Protein AF-A0A8H7SVU3-F1 (afdb_monomer_lite)

Structure (mmCIF, N/CA/C/O backbone):
data_AF-A0A8H7SVU3-F1
#
_entry.id   AF-A0A8H7SVU3-F1
#
loop_
_atom_site.group_PDB
_atom_site.id
_atom_site.type_symbol
_atom_site.label_atom_id
_atom_site.label_alt_id
_atom_site.label_comp_id
_atom_site.label_asym_id
_atom_site.label_entity_id
_atom_site.label_seq_id
_atom_site.pdbx_PDB_ins_code
_atom_site.Cartn_x
_atom_site.Cartn_y
_atom_site.Cartn_z
_atom_site.occupancy
_atom_site.B_iso_or_equiv
_atom_site.auth_seq_id
_atom_site.auth_comp_id
_atom_site.auth_asym_id
_atom_site.auth_atom_id
_atom_site.pdbx_PDB_model_num
ATOM 1 N N . MET A 1 1 ? -4.146 8.014 110.475 1.00 35.62 1 MET A N 1
ATOM 2 C CA . MET A 1 1 ? -2.801 8.022 109.857 1.00 35.62 1 MET A CA 1
ATOM 3 C C . MET A 1 1 ? -2.804 6.969 108.762 1.00 35.62 1 MET A C 1
ATOM 5 O O . MET A 1 1 ? -3.084 5.823 109.061 1.00 35.62 1 MET A O 1
ATOM 9 N N . ASN A 1 2 ? -2.891 7.423 107.510 1.00 36.44 2 ASN A N 1
ATOM 10 C CA . ASN A 1 2 ? -1.844 7.285 106.480 1.00 36.44 2 ASN A CA 1
ATOM 11 C C . ASN A 1 2 ? -1.678 5.841 105.978 1.00 36.44 2 ASN A C 1
ATOM 13 O O . ASN A 1 2 ? -1.233 4.976 106.713 1.00 36.44 2 ASN A O 1
ATOM 17 N N . LYS A 1 3 ? -2.210 5.541 104.785 1.00 40.75 3 LYS A N 1
ATOM 18 C CA . LYS A 1 3 ? -1.566 5.734 103.463 1.00 40.75 3 LYS A CA 1
ATOM 19 C C . LYS A 1 3 ? -0.411 4.748 103.269 1.00 40.75 3 LYS A C 1
ATOM 21 O O . LYS A 1 3 ? 0.654 4.974 103.821 1.00 40.75 3 LYS A O 1
ATOM 26 N N . ILE A 1 4 ? -0.650 3.716 102.456 1.00 39.00 4 ILE A N 1
ATOM 27 C CA . ILE A 1 4 ? 0.156 3.250 101.307 1.00 39.00 4 ILE A CA 1
ATOM 28 C C . ILE A 1 4 ? -0.450 1.907 100.866 1.00 39.00 4 ILE A C 1
ATOM 30 O O . ILE A 1 4 ? -0.183 0.852 101.426 1.00 39.00 4 ILE A O 1
ATOM 34 N N . ALA A 1 5 ? -1.319 1.983 99.866 1.00 37.91 5 ALA A N 1
ATOM 35 C CA . ALA A 1 5 ? -1.686 0.880 98.992 1.00 37.91 5 ALA A CA 1
ATOM 36 C C . ALA A 1 5 ? -1.988 1.541 97.647 1.00 37.91 5 ALA A C 1
ATOM 38 O O . ALA A 1 5 ? -3.101 2.004 97.448 1.00 37.91 5 ALA A O 1
ATOM 39 N N . ILE A 1 6 ? -0.938 1.757 96.849 1.00 41.06 6 ILE A N 1
ATOM 40 C CA . ILE A 1 6 ? -0.887 2.036 95.399 1.00 41.06 6 ILE A CA 1
ATOM 41 C C . ILE A 1 6 ? 0.572 2.419 95.107 1.00 41.06 6 ILE A C 1
ATOM 43 O O . ILE A 1 6 ? 1.031 3.454 95.586 1.00 41.06 6 ILE A O 1
ATOM 47 N N . ALA A 1 7 ? 1.283 1.576 94.356 1.00 37.56 7 ALA A N 1
ATOM 48 C CA . ALA A 1 7 ? 2.182 1.937 93.251 1.00 37.56 7 ALA A CA 1
ATOM 49 C C . ALA A 1 7 ? 3.109 0.756 92.912 1.00 37.56 7 ALA A C 1
ATOM 51 O O . ALA A 1 7 ? 3.727 0.179 93.799 1.00 37.56 7 ALA A O 1
ATOM 52 N N . LEU A 1 8 ? 3.240 0.493 91.607 1.00 37.31 8 LEU A N 1
ATOM 53 C CA . LEU A 1 8 ? 4.213 -0.384 90.937 1.00 37.31 8 LEU A CA 1
ATOM 54 C C . LEU A 1 8 ? 3.893 -1.884 90.867 1.00 37.31 8 LEU A C 1
ATOM 56 O O . LEU A 1 8 ? 4.548 -2.724 91.474 1.00 37.31 8 LEU A O 1
ATOM 60 N N . LEU A 1 9 ? 2.979 -2.212 89.952 1.00 35.56 9 LEU A N 1
ATOM 61 C CA . LEU A 1 9 ? 3.090 -3.412 89.125 1.00 35.56 9 LEU A CA 1
ATOM 62 C C . LEU A 1 9 ? 2.846 -3.018 87.659 1.00 35.56 9 LEU A C 1
ATOM 64 O O . LEU A 1 9 ? 1.724 -2.738 87.258 1.00 35.56 9 LEU A O 1
ATOM 68 N N . GLY A 1 10 ? 3.951 -2.932 86.910 1.00 34.72 10 GLY A N 1
ATOM 69 C CA . GLY A 1 10 ? 4.040 -3.175 85.467 1.00 34.72 10 GLY A CA 1
ATOM 70 C C . GLY A 1 10 ? 3.229 -2.289 84.522 1.00 34.72 10 GLY A C 1
ATOM 71 O O . GLY A 1 10 ? 2.224 -2.728 83.976 1.00 34.72 10 GLY A O 1
ATOM 72 N N . VAL A 1 11 ? 3.747 -1.103 84.199 1.00 37.00 11 VAL A N 1
ATOM 73 C CA . VAL A 1 11 ? 3.424 -0.417 82.938 1.00 37.00 11 VAL A CA 1
ATOM 74 C C . VAL A 1 11 ? 4.094 -1.200 81.799 1.00 37.00 11 VAL A C 1
ATOM 76 O O . VAL A 1 11 ? 5.221 -0.911 81.413 1.00 37.00 11 VAL A O 1
ATOM 79 N N . LEU A 1 12 ? 3.409 -2.215 81.272 1.00 37.38 12 LEU A N 1
ATOM 80 C CA . LEU A 1 12 ? 3.532 -2.612 79.869 1.00 37.38 12 LEU A CA 1
ATOM 81 C C . LEU A 1 12 ? 2.431 -1.852 79.127 1.00 37.38 12 LEU A C 1
ATOM 83 O O . LEU A 1 12 ? 1.364 -2.385 78.840 1.00 37.38 12 LEU A O 1
ATOM 87 N N . VAL A 1 13 ? 2.666 -0.565 78.863 1.00 39.12 13 VAL A N 1
ATOM 88 C CA . VAL A 1 13 ? 1.932 0.121 77.796 1.00 39.12 13 VAL A CA 1
ATOM 89 C C . VAL A 1 13 ? 2.527 -0.433 76.513 1.00 39.12 13 VAL A C 1
ATOM 91 O O . VAL A 1 13 ? 3.524 0.067 75.999 1.00 39.12 13 VAL A O 1
ATOM 94 N N . SER A 1 14 ? 1.956 -1.532 76.022 1.00 40.44 14 SER A N 1
ATOM 95 C CA . SER A 1 14 ? 2.008 -1.797 74.593 1.00 40.44 14 SER A CA 1
ATOM 96 C C . SER A 1 14 ? 1.433 -0.549 73.931 1.00 40.44 14 SER A C 1
ATOM 98 O O . SER A 1 14 ? 0.278 -0.210 74.193 1.00 40.44 14 SER A O 1
ATOM 100 N N . ASN A 1 15 ? 2.239 0.165 73.145 1.00 46.19 15 ASN A N 1
ATOM 101 C CA . ASN A 1 15 ? 1.733 1.153 72.199 1.00 46.19 15 ASN A CA 1
ATOM 102 C C . ASN A 1 15 ? 0.658 0.446 71.364 1.00 46.19 15 ASN A C 1
ATOM 104 O O . ASN A 1 15 ? 0.995 -0.307 70.453 1.00 46.19 15 ASN A O 1
ATOM 108 N N . ILE A 1 16 ? -0.620 0.614 71.715 1.00 57.72 16 ILE A N 1
ATOM 109 C CA . ILE A 1 16 ? -1.722 0.168 70.868 1.00 57.72 16 ILE A CA 1
ATOM 110 C C . ILE A 1 16 ? -1.634 1.083 69.661 1.00 57.72 16 ILE A C 1
ATOM 112 O O . ILE A 1 16 ? -1.952 2.269 69.743 1.00 57.72 16 ILE A O 1
ATOM 116 N N . GLN A 1 17 ? -1.078 0.552 68.580 1.00 69.25 17 GLN A N 1
ATOM 117 C CA . GLN A 1 17 ? -0.889 1.301 67.357 1.00 69.25 17 GLN A CA 1
ATOM 118 C C . GLN A 1 17 ? -2.281 1.662 66.830 1.00 69.25 17 GLN A C 1
ATOM 120 O O . GLN A 1 17 ? -3.102 0.782 66.566 1.00 69.25 17 GLN A O 1
ATOM 125 N N . ALA A 1 18 ? -2.586 2.959 66.792 1.00 86.69 18 ALA A N 1
ATOM 126 C CA . ALA A 1 18 ? -3.857 3.445 66.282 1.00 86.69 18 ALA A CA 1
ATOM 127 C C . ALA A 1 18 ? -3.894 3.239 64.763 1.00 86.69 18 ALA A C 1
ATOM 129 O O . ALA A 1 18 ? -2.944 3.591 64.062 1.00 86.69 18 ALA A O 1
ATOM 130 N N . THR A 1 19 ? -4.982 2.649 64.279 1.00 93.38 19 THR A N 1
ATOM 131 C CA . THR A 1 19 ? -5.295 2.485 62.863 1.00 93.38 19 THR A CA 1
ATOM 132 C C . THR A 1 19 ? -6.395 3.469 62.486 1.00 93.38 19 THR A C 1
ATOM 134 O O . THR A 1 19 ? -7.433 3.525 63.147 1.00 93.38 19 THR A O 1
ATOM 137 N N . THR A 1 20 ? -6.197 4.206 61.398 1.00 95.56 20 THR A N 1
ATOM 138 C CA . THR A 1 20 ? -7.220 5.065 60.801 1.00 95.56 20 THR A CA 1
ATOM 139 C C . THR A 1 20 ? -8.112 4.243 59.875 1.00 95.56 20 THR A C 1
ATOM 141 O O . THR A 1 20 ? -7.650 3.692 58.873 1.00 95.56 20 THR A O 1
ATOM 144 N N . TYR A 1 21 ? -9.405 4.195 60.177 1.00 96.62 21 TYR A N 1
ATOM 145 C CA . TYR A 1 21 ? -10.411 3.518 59.363 1.00 96.62 21 TYR A CA 1
ATOM 146 C C . TYR A 1 21 ? -11.156 4.536 58.494 1.00 96.62 21 TYR A C 1
ATOM 148 O O . TYR A 1 21 ? -11.624 5.556 59.000 1.00 96.62 21 TYR A O 1
ATOM 156 N N . ASN A 1 22 ? -11.283 4.252 57.196 1.00 96.75 22 ASN A N 1
ATOM 157 C CA . ASN A 1 22 ? -11.920 5.120 56.204 1.00 96.75 22 ASN A CA 1
ATOM 158 C C . ASN A 1 22 ? -13.061 4.384 55.487 1.00 96.75 22 ASN A C 1
ATOM 160 O O . ASN A 1 22 ? -12.827 3.349 54.868 1.00 96.75 22 ASN A O 1
ATOM 164 N N . VAL A 1 23 ? -14.272 4.947 55.496 1.00 96.75 23 VAL A N 1
ATOM 165 C CA . VAL A 1 23 ? -15.423 4.379 54.774 1.00 96.75 23 VAL A CA 1
ATOM 166 C C . VAL A 1 23 ? -16.263 5.449 54.093 1.00 96.75 23 VAL A C 1
ATOM 168 O O . VAL A 1 23 ? -16.605 6.471 54.680 1.00 96.75 23 VAL A O 1
ATOM 171 N N . ILE A 1 24 ? -16.631 5.211 52.843 1.00 97.06 24 ILE A N 1
ATOM 172 C CA . ILE A 1 24 ? -17.603 5.996 52.094 1.00 97.06 24 ILE A CA 1
ATOM 173 C C . ILE A 1 24 ? -18.986 5.429 52.393 1.00 97.06 24 ILE A C 1
ATOM 175 O O . ILE A 1 24 ? -19.238 4.243 52.163 1.00 97.06 24 ILE A O 1
ATOM 179 N N . ALA A 1 25 ? -19.882 6.269 52.902 1.00 95.19 25 ALA A N 1
ATOM 180 C CA . ALA A 1 25 ? -21.218 5.849 53.297 1.00 95.19 25 ALA A CA 1
ATOM 181 C C . ALA A 1 25 ? -22.257 6.965 53.135 1.00 95.19 25 ALA A C 1
ATOM 183 O O . ALA A 1 25 ? -21.940 8.150 53.202 1.00 95.19 25 ALA A O 1
ATOM 184 N N . GLU A 1 26 ? -23.519 6.564 52.985 1.00 92.50 26 GLU A N 1
ATOM 185 C CA . GLU A 1 26 ? -24.685 7.440 53.112 1.00 92.50 26 GLU A CA 1
ATOM 186 C C . GLU A 1 26 ? -25.559 6.913 54.263 1.00 92.50 26 GLU A C 1
ATOM 188 O O . GLU A 1 26 ? -26.452 6.093 54.026 1.00 92.50 26 GLU A O 1
ATOM 193 N N . PRO A 1 27 ? -25.289 7.303 55.524 1.00 92.44 27 PRO A N 1
ATOM 194 C CA . PRO A 1 27 ? -26.109 6.851 56.640 1.00 92.44 27 PRO A CA 1
ATOM 195 C C . PRO A 1 27 ? -27.545 7.400 56.520 1.00 92.44 27 PRO A C 1
ATOM 197 O O . PRO A 1 27 ? -27.747 8.520 56.032 1.00 92.44 27 PRO A O 1
ATOM 200 N N . PRO A 1 28 ? -28.561 6.651 56.991 1.00 89.50 28 PRO A N 1
ATOM 201 C CA . PRO A 1 28 ? -29.916 7.169 57.138 1.00 89.50 28 PRO A CA 1
ATOM 202 C C . PRO A 1 28 ? -29.958 8.455 57.972 1.00 89.50 28 PRO A C 1
ATOM 204 O O . PRO A 1 28 ? -29.079 8.722 58.794 1.00 89.50 28 PRO A O 1
ATOM 207 N N . ALA A 1 29 ? -31.015 9.250 57.793 1.00 85.00 29 ALA A N 1
ATOM 208 C CA . ALA A 1 29 ? -31.192 10.481 58.558 1.00 85.00 29 ALA A CA 1
ATOM 209 C C . ALA A 1 29 ? -31.139 10.203 60.075 1.00 85.00 29 ALA A C 1
ATOM 211 O O . ALA A 1 29 ? -31.797 9.284 60.557 1.00 85.00 29 ALA A O 1
ATOM 212 N N . ASN A 1 30 ? -30.386 11.031 60.808 1.00 86.56 30 ASN A N 1
ATOM 213 C CA . ASN A 1 30 ? -30.139 10.941 62.257 1.00 86.56 30 ASN A CA 1
ATOM 214 C C . ASN A 1 30 ? -29.237 9.783 62.730 1.00 86.56 30 ASN A C 1
ATOM 216 O O . ASN A 1 30 ? -29.074 9.622 63.935 1.00 86.56 30 ASN A O 1
ATOM 220 N N . MET A 1 31 ? -28.612 9.021 61.828 1.00 93.75 31 MET A N 1
ATOM 221 C CA . MET A 1 31 ? -27.576 8.046 62.191 1.00 93.75 31 MET A CA 1
ATOM 222 C C . MET A 1 31 ? -26.172 8.602 61.923 1.00 93.75 31 MET A C 1
ATOM 224 O O . MET A 1 31 ? -25.974 9.411 61.014 1.00 93.75 31 MET A O 1
ATOM 228 N N . SER A 1 32 ? -25.183 8.151 62.694 1.00 93.44 32 SER A N 1
ATOM 229 C CA . SER A 1 32 ? -23.759 8.368 62.412 1.00 93.44 32 SER A CA 1
ATOM 230 C C . SER A 1 32 ? -23.081 7.065 61.984 1.00 93.44 32 SER A C 1
ATOM 232 O O . SER A 1 32 ? -23.678 5.991 62.048 1.00 93.44 32 SER A O 1
ATOM 234 N N . VAL A 1 33 ? -21.842 7.155 61.500 1.00 96.69 33 VAL A N 1
ATOM 235 C CA . VAL A 1 33 ? -21.064 5.992 61.056 1.00 96.69 33 VAL A CA 1
ATOM 236 C C . VAL A 1 33 ? -20.060 5.617 62.139 1.00 96.69 33 VAL A C 1
ATOM 238 O O . VAL A 1 33 ? -19.487 6.483 62.798 1.00 96.69 33 VAL A O 1
ATOM 241 N N . ALA A 1 34 ? -19.854 4.322 62.332 1.00 96.94 34 ALA A N 1
ATOM 242 C CA . ALA A 1 34 ? -18.884 3.764 63.257 1.00 96.94 34 ALA A CA 1
ATOM 243 C C . ALA A 1 34 ? -18.132 2.596 62.606 1.00 96.94 34 ALA A C 1
ATOM 245 O O . ALA A 1 34 ? -18.619 1.980 61.656 1.00 96.94 34 ALA A O 1
ATOM 246 N N . VAL A 1 35 ? -16.960 2.270 63.145 1.00 97.12 35 VAL A N 1
ATOM 247 C CA . VAL A 1 35 ? -16.261 1.009 62.889 1.00 97.12 35 VAL A CA 1
ATOM 248 C C . VAL A 1 35 ? -16.341 0.135 64.134 1.00 97.12 35 VAL A C 1
ATOM 250 O O . VAL A 1 35 ? -16.164 0.607 65.256 1.00 97.12 35 VAL A O 1
ATOM 253 N N . ILE A 1 36 ? -16.631 -1.145 63.948 1.00 96.19 36 ILE A N 1
ATOM 254 C CA . ILE A 1 36 ? -16.603 -2.151 65.001 1.00 96.19 36 ILE A CA 1
ATOM 255 C C . ILE A 1 36 ? -15.303 -2.929 64.835 1.00 96.19 36 ILE A C 1
ATOM 257 O O . ILE A 1 36 ? -15.140 -3.641 63.850 1.00 96.19 36 ILE A O 1
ATOM 261 N N . VAL A 1 37 ? -14.384 -2.788 65.788 1.00 95.12 37 VAL A N 1
ATOM 262 C CA . VAL A 1 37 ? -13.077 -3.460 65.813 1.00 95.12 37 VAL A CA 1
ATOM 263 C C . VAL A 1 37 ? -13.074 -4.444 66.970 1.00 95.12 37 VAL A C 1
ATOM 265 O O . VAL A 1 37 ? -13.292 -4.039 68.111 1.00 95.12 37 VAL A O 1
ATOM 268 N N . ASP A 1 38 ? -12.875 -5.735 66.691 1.00 92.75 38 ASP A N 1
ATOM 269 C CA . ASP A 1 38 ? -12.845 -6.790 67.716 1.00 92.75 38 ASP A CA 1
ATOM 270 C C . ASP A 1 38 ? -14.022 -6.704 68.719 1.00 92.75 38 ASP A C 1
ATOM 272 O O . ASP A 1 38 ? -13.870 -6.910 69.923 1.00 92.75 38 ASP A O 1
ATOM 276 N N . LYS A 1 39 ? -15.227 -6.420 68.191 1.00 89.94 39 LYS A N 1
ATOM 277 C CA . LYS A 1 39 ? -16.515 -6.252 68.908 1.00 89.94 39 LYS A CA 1
ATOM 278 C C . LYS A 1 39 ? -16.695 -4.936 69.679 1.00 89.94 39 LYS A C 1
ATOM 280 O O . LYS A 1 39 ? -17.721 -4.768 70.338 1.00 89.94 39 LYS A O 1
ATOM 285 N N . VAL A 1 40 ? -15.764 -3.991 69.581 1.00 93.56 40 VAL A N 1
ATOM 286 C CA . VAL A 1 40 ? -15.871 -2.659 70.199 1.00 93.56 40 VAL A CA 1
ATOM 287 C C . VAL A 1 40 ? -16.189 -1.612 69.133 1.00 93.56 40 VAL A C 1
ATOM 289 O O . VAL A 1 40 ? -15.576 -1.595 68.074 1.00 93.56 40 VAL A O 1
ATOM 292 N N . THR A 1 41 ? -17.171 -0.748 69.400 1.00 94.62 41 THR A N 1
ATOM 293 C CA . THR A 1 41 ? -17.641 0.280 68.454 1.00 94.62 41 THR A CA 1
ATOM 294 C C . THR A 1 41 ? -16.903 1.604 68.659 1.00 94.62 41 THR A C 1
ATOM 296 O O . THR A 1 41 ? -16.890 2.134 69.770 1.00 94.62 41 THR A O 1
ATOM 299 N N . TYR A 1 42 ? -16.358 2.167 67.582 1.00 95.56 42 TYR A N 1
ATOM 300 C CA . TYR A 1 42 ? -15.656 3.451 67.549 1.00 95.56 42 TYR A CA 1
ATOM 301 C C . TYR A 1 42 ? -16.327 4.391 66.536 1.00 95.56 42 TYR A C 1
ATOM 303 O O . TYR A 1 42 ? -16.576 3.973 65.404 1.00 95.56 42 TYR A O 1
ATOM 311 N N . PRO A 1 43 ? -16.657 5.640 66.907 1.00 95.06 43 PRO A N 1
ATOM 312 C CA . PRO A 1 43 ? -17.310 6.577 65.998 1.00 95.06 43 PRO A CA 1
ATOM 313 C C . PRO A 1 43 ? -16.356 7.037 64.888 1.00 95.06 43 PRO A C 1
ATOM 315 O O . PRO A 1 43 ? -15.163 7.209 65.124 1.00 95.06 43 PRO A O 1
ATOM 318 N N . LEU A 1 44 ? -16.900 7.284 63.696 1.00 96.69 44 LEU A N 1
ATOM 319 C CA . LEU A 1 44 ? -16.195 7.902 62.575 1.00 96.69 44 LEU A CA 1
ATOM 320 C C . LEU A 1 44 ? -16.820 9.263 62.249 1.00 96.69 44 LEU A C 1
ATOM 322 O O . LEU A 1 44 ? -18.039 9.443 62.320 1.00 96.69 44 LEU A O 1
ATOM 326 N N . GLU A 1 45 ? -15.992 10.219 61.845 1.00 95.44 45 GLU A N 1
ATOM 327 C CA . GLU A 1 45 ? -16.402 11.583 61.517 1.00 95.44 45 GLU A CA 1
ATOM 328 C C . GLU A 1 45 ? -16.463 11.805 60.007 1.00 95.44 45 GLU A C 1
ATOM 330 O O . GLU A 1 45 ? -15.579 11.388 59.258 1.00 95.44 45 GLU A O 1
ATOM 335 N N . ALA A 1 46 ? -17.513 12.487 59.548 1.00 93.38 46 ALA A N 1
ATOM 336 C CA . ALA A 1 46 ? -17.693 12.787 58.135 1.00 93.38 46 ALA A CA 1
ATOM 337 C C . ALA A 1 46 ? -16.672 13.828 57.655 1.00 93.38 46 ALA A C 1
ATOM 339 O O . ALA A 1 46 ? -16.625 14.956 58.139 1.00 93.38 46 ALA A O 1
ATOM 340 N N . THR A 1 47 ? -15.941 13.486 56.604 1.00 88.44 47 THR A N 1
ATOM 341 C CA . THR A 1 47 ? -15.093 14.388 55.828 1.00 88.44 47 THR A CA 1
ATOM 342 C C . THR A 1 47 ? -15.784 14.662 54.498 1.00 88.44 47 THR A C 1
ATOM 344 O O . THR A 1 47 ? -16.227 13.732 53.819 1.00 88.44 47 THR A O 1
ATOM 347 N N . PHE A 1 48 ? -15.947 15.948 54.156 1.00 83.88 48 PHE A N 1
ATOM 348 C CA . PHE A 1 48 ? -16.682 16.407 52.962 1.00 83.88 48 PHE A CA 1
ATOM 349 C C . PHE A 1 48 ? -18.058 15.730 52.781 1.00 83.88 48 PHE A C 1
ATOM 351 O O . PHE A 1 48 ? -18.577 15.674 51.685 1.00 83.88 48 PHE A O 1
ATOM 358 N N . GLY A 1 49 ? -18.687 15.246 53.855 1.00 86.94 49 GLY A N 1
ATOM 359 C CA . GLY A 1 49 ? -20.071 14.766 53.864 1.00 86.94 49 GLY A CA 1
ATOM 360 C C . GLY A 1 49 ? -20.313 13.298 53.494 1.00 86.94 49 GLY A C 1
ATOM 361 O O . GLY A 1 49 ? -21.373 12.803 53.860 1.00 86.94 49 GLY A O 1
ATOM 362 N N . ILE A 1 50 ? -19.378 12.595 52.839 1.00 95.00 50 ILE A N 1
ATOM 363 C CA . ILE A 1 50 ? -19.568 11.170 52.474 1.00 95.00 50 ILE A CA 1
ATOM 364 C C . ILE A 1 50 ? -18.434 10.226 52.894 1.00 95.00 50 ILE A C 1
ATOM 366 O O . ILE A 1 50 ? -18.659 9.020 52.946 1.00 95.00 50 ILE A O 1
ATOM 370 N N . LEU A 1 51 ? -17.224 10.732 53.172 1.00 97.00 51 LEU A N 1
ATOM 371 C CA . LEU A 1 51 ? -16.077 9.912 53.578 1.00 97.00 51 LEU A CA 1
ATOM 372 C C . LEU A 1 51 ? -15.888 10.007 55.088 1.00 97.00 51 LEU A C 1
ATOM 374 O O . LEU A 1 51 ? -15.460 11.040 55.589 1.00 97.00 51 LEU A O 1
ATOM 378 N N . TYR A 1 52 ? -16.173 8.939 55.812 1.00 97.38 52 TYR A N 1
ATOM 379 C CA . TYR A 1 52 ? -16.073 8.882 57.261 1.00 97.38 52 TYR A CA 1
ATOM 380 C C . TYR A 1 52 ? -14.709 8.352 57.688 1.00 97.38 52 TYR A C 1
ATOM 382 O O . TYR A 1 52 ? -14.254 7.337 57.161 1.00 97.38 52 TYR A O 1
ATOM 390 N N . LYS A 1 53 ? -14.062 9.045 58.629 1.00 96.69 53 LYS A N 1
ATOM 391 C CA . LYS A 1 53 ? -12.717 8.725 59.120 1.00 96.69 53 LYS A CA 1
ATOM 392 C C . LYS A 1 53 ? -12.658 8.732 60.638 1.00 96.69 53 LYS A C 1
ATOM 394 O O . LYS A 1 53 ? -13.328 9.537 61.277 1.00 96.69 53 LYS A O 1
ATOM 399 N N . GLY A 1 54 ? -11.835 7.870 61.213 1.00 95.31 54 GLY A N 1
ATOM 400 C CA . GLY A 1 54 ? -11.604 7.853 62.652 1.00 95.31 54 GLY A CA 1
ATOM 401 C C . GLY A 1 54 ? -10.560 6.824 63.050 1.00 95.31 54 GLY A C 1
ATOM 402 O O . GLY A 1 54 ? -10.349 5.834 62.346 1.00 95.31 54 GLY A O 1
ATOM 403 N N . ASP A 1 55 ? -9.909 7.078 64.180 1.00 95.25 55 ASP A N 1
ATOM 404 C CA . ASP A 1 55 ? -8.868 6.212 64.717 1.00 95.25 55 ASP A CA 1
ATOM 405 C C . ASP A 1 55 ? -9.454 5.221 65.728 1.00 95.25 55 ASP A C 1
ATOM 407 O O . ASP A 1 55 ? -10.211 5.586 66.631 1.00 95.25 55 ASP A O 1
ATOM 411 N N . ALA A 1 56 ? -9.067 3.956 65.593 1.00 94.38 56 ALA A N 1
ATOM 412 C CA . ALA A 1 56 ? -9.370 2.884 66.535 1.00 94.38 56 ALA A CA 1
ATOM 413 C C . ALA A 1 56 ? -8.161 1.931 66.638 1.00 94.38 56 ALA A C 1
ATOM 415 O O . ALA A 1 56 ? -7.237 2.028 65.830 1.00 94.38 56 ALA A O 1
ATOM 416 N N . PRO A 1 57 ? -8.103 1.014 67.621 1.00 92.81 57 PRO A N 1
ATOM 417 C CA . PRO A 1 57 ? -7.054 -0.005 67.663 1.00 92.81 57 PRO A CA 1
ATOM 418 C C . PRO A 1 57 ? -6.968 -0.805 66.353 1.00 92.81 57 PRO A C 1
ATOM 420 O O . PRO A 1 57 ? -7.969 -0.972 65.652 1.00 92.81 57 PRO A O 1
ATOM 423 N N . SER A 1 58 ? -5.788 -1.326 66.014 1.00 90.88 58 SER A N 1
ATOM 424 C CA . SER A 1 58 ? -5.661 -2.306 64.928 1.00 90.88 58 SER A CA 1
ATOM 425 C C . SER A 1 58 ? -6.471 -3.566 65.247 1.00 90.88 58 SER A C 1
ATOM 427 O O . SER A 1 58 ? -6.316 -4.141 66.324 1.00 90.88 58 SER A O 1
ATOM 429 N N . ALA A 1 59 ? -7.320 -3.999 64.314 1.00 91.56 59 ALA A N 1
ATOM 430 C CA . ALA A 1 59 ? -8.099 -5.226 64.458 1.00 91.56 59 ALA A CA 1
ATOM 431 C C . ALA A 1 59 ? -7.191 -6.461 64.569 1.00 91.56 59 ALA A C 1
ATOM 433 O O . ALA A 1 59 ? -6.261 -6.612 63.783 1.00 91.56 59 ALA A O 1
ATOM 434 N N . THR A 1 60 ? -7.494 -7.370 65.494 1.00 90.06 60 THR A N 1
ATOM 435 C CA . THR A 1 60 ? -6.796 -8.660 65.652 1.00 90.06 60 THR A CA 1
ATOM 436 C C . THR A 1 60 ? -7.583 -9.822 65.055 1.00 90.06 60 THR A C 1
ATOM 438 O O . THR A 1 60 ? -7.000 -10.747 64.495 1.00 90.06 60 THR A O 1
ATOM 441 N N . THR A 1 61 ? -8.913 -9.765 65.133 1.00 91.25 61 THR A N 1
ATOM 442 C CA . THR A 1 61 ? -9.831 -10.765 64.567 1.00 91.25 61 THR A CA 1
ATOM 443 C C . THR A 1 61 ? -10.556 -10.248 63.328 1.00 91.25 61 THR A C 1
ATOM 445 O O . THR A 1 61 ? -10.883 -11.030 62.438 1.00 91.25 61 THR A O 1
ATOM 448 N N . GLY A 1 62 ? -10.767 -8.933 63.245 1.00 93.69 62 GLY A N 1
ATOM 449 C CA . GLY A 1 62 ? -11.351 -8.261 62.089 1.00 93.69 62 GLY A CA 1
ATOM 450 C C . GLY A 1 62 ? -12.161 -7.027 62.475 1.00 93.69 62 GLY A C 1
ATOM 451 O O . GLY A 1 62 ? -12.327 -6.707 63.656 1.00 93.69 62 GLY A O 1
ATOM 452 N N . TYR A 1 63 ? -12.665 -6.326 61.466 1.00 96.19 63 TYR A N 1
ATOM 453 C CA . TYR A 1 63 ? -13.483 -5.130 61.645 1.00 96.19 63 TYR A CA 1
ATOM 454 C C . TYR A 1 63 ? -14.630 -5.072 60.639 1.00 96.19 63 TYR A C 1
ATOM 456 O O . TYR A 1 63 ? -14.626 -5.784 59.640 1.00 96.19 63 TYR A O 1
ATOM 464 N N . HIS A 1 64 ? -15.630 -4.241 60.895 1.00 96.56 64 HIS A N 1
ATOM 465 C CA . HIS A 1 64 ? -16.688 -3.935 59.933 1.00 96.56 64 HIS A CA 1
ATOM 466 C C . HIS A 1 64 ? -17.334 -2.593 60.263 1.00 96.56 64 HIS A C 1
ATOM 468 O O . HIS A 1 64 ? -17.270 -2.128 61.403 1.00 96.56 64 HIS A O 1
ATOM 474 N N . TYR A 1 65 ? -17.950 -1.955 59.275 1.00 97.62 65 TYR A N 1
ATOM 475 C CA . TYR A 1 65 ? -18.609 -0.668 59.477 1.00 97.62 65 TYR A CA 1
ATOM 476 C C . TYR A 1 65 ? -20.067 -0.825 59.893 1.00 97.62 65 TYR A C 1
ATOM 478 O O . TYR A 1 65 ? -20.735 -1.806 59.565 1.00 97.62 65 TYR A O 1
ATOM 486 N N . ALA A 1 66 ? -20.577 0.178 60.600 1.00 97.06 66 ALA A N 1
ATOM 487 C CA . ALA A 1 66 ? -21.945 0.209 61.084 1.00 97.06 66 ALA A CA 1
ATOM 488 C C . ALA A 1 66 ? -22.530 1.624 61.069 1.00 97.06 66 ALA A C 1
ATOM 490 O O . ALA A 1 66 ? -21.816 2.618 61.200 1.00 97.06 66 ALA A O 1
ATOM 491 N N . PHE A 1 67 ? -23.853 1.701 60.965 1.00 97.06 67 PHE A N 1
ATOM 492 C CA . PHE A 1 67 ? -24.624 2.896 61.276 1.00 97.06 67 PHE A CA 1
ATOM 493 C C . PHE A 1 67 ? -25.164 2.794 62.696 1.00 97.06 67 PHE A C 1
ATOM 495 O O . PHE A 1 67 ? -25.764 1.783 63.080 1.00 97.06 67 PHE A O 1
ATOM 502 N N . VAL A 1 68 ? -24.939 3.851 63.470 1.00 94.19 68 VAL A N 1
ATOM 503 C CA . VAL A 1 68 ? -25.305 3.925 64.881 1.00 94.19 68 VAL A CA 1
ATOM 504 C C . VAL A 1 68 ? -26.295 5.058 65.127 1.00 94.19 68 VAL A C 1
ATOM 506 O O . VAL A 1 68 ? -26.181 6.142 64.556 1.00 94.19 68 VAL A O 1
ATOM 509 N N . ASP A 1 69 ? -27.254 4.808 66.011 1.00 93.25 69 ASP A N 1
ATOM 510 C CA . ASP A 1 69 ? -28.176 5.805 66.556 1.00 93.25 69 ASP A CA 1
ATOM 511 C C . ASP A 1 69 ? -27.971 5.844 68.071 1.00 93.25 69 ASP A C 1
ATOM 513 O O . ASP A 1 69 ? -28.031 4.809 68.733 1.00 93.25 69 ASP A O 1
ATOM 517 N N . ASN A 1 70 ? -27.641 7.014 68.624 1.00 86.25 70 ASN A N 1
ATOM 518 C CA . ASN A 1 70 ? -27.307 7.181 70.044 1.00 86.25 70 ASN A CA 1
ATOM 519 C C . ASN A 1 70 ? -26.283 6.152 70.578 1.00 86.25 70 ASN A C 1
ATOM 521 O O . ASN A 1 70 ? -26.387 5.692 71.714 1.00 86.25 70 ASN A O 1
ATOM 525 N N . LYS A 1 71 ? -25.258 5.832 69.769 1.00 82.31 71 LYS A N 1
ATOM 526 C CA . LYS A 1 71 ? -24.198 4.829 70.035 1.00 82.31 71 LYS A CA 1
ATOM 527 C C . LYS A 1 71 ? -24.649 3.362 69.993 1.00 82.31 71 LYS A C 1
ATOM 529 O O . LYS A 1 71 ? -23.838 2.482 70.265 1.00 82.31 71 LYS A O 1
ATOM 534 N N . GLU A 1 72 ? -25.895 3.082 69.629 1.00 90.69 72 GLU A N 1
ATOM 535 C CA . GLU A 1 72 ? -26.398 1.727 69.418 1.00 90.69 72 GLU A CA 1
ATOM 536 C C . GLU A 1 72 ? -26.316 1.358 67.931 1.00 90.69 72 GLU A C 1
ATOM 538 O O . GLU A 1 72 ? -26.757 2.120 67.071 1.00 90.69 72 GLU A O 1
ATOM 543 N N . VAL A 1 73 ? -25.764 0.186 67.616 1.00 92.19 73 VAL A N 1
ATOM 544 C CA . VAL A 1 73 ? -25.649 -0.325 66.241 1.00 92.19 73 VAL A CA 1
ATOM 545 C C . VAL A 1 73 ? -27.034 -0.681 65.702 1.00 92.19 73 VAL A C 1
ATOM 547 O O . VAL A 1 73 ? -27.707 -1.551 66.249 1.00 92.19 73 VAL A O 1
ATOM 550 N N . LYS A 1 74 ? -27.459 -0.019 64.620 1.00 94.81 74 LYS A N 1
ATOM 551 C CA . LYS A 1 74 ? -28.758 -0.262 63.964 1.00 94.81 74 LYS A CA 1
ATOM 552 C C . LYS A 1 74 ? -28.624 -1.022 62.654 1.00 94.81 74 LYS A C 1
ATOM 554 O O . LYS A 1 74 ? -29.456 -1.870 62.348 1.00 94.81 74 LYS A O 1
ATOM 559 N N . VAL A 1 75 ? -27.577 -0.724 61.892 1.00 94.31 75 VAL A N 1
ATOM 560 C CA . VAL A 1 75 ? -27.237 -1.411 60.644 1.00 94.31 75 VAL A CA 1
ATOM 561 C C . VAL A 1 75 ? -25.748 -1.703 60.689 1.00 94.31 75 VAL A C 1
ATOM 563 O O . VAL A 1 75 ? -24.971 -0.832 61.062 1.00 94.31 75 VAL A O 1
ATOM 566 N N . SER A 1 76 ? -25.341 -2.909 60.322 1.00 94.50 76 SER A N 1
ATOM 567 C CA . SER A 1 76 ? -23.936 -3.309 60.279 1.00 94.50 76 SER A CA 1
ATOM 568 C C . SER A 1 76 ? -23.673 -4.045 58.973 1.00 94.50 76 SER A C 1
ATOM 570 O O . SER A 1 76 ? -24.604 -4.630 58.407 1.00 94.50 76 SER A O 1
ATOM 572 N N . GLU A 1 77 ? -22.442 -3.992 58.467 1.00 95.81 77 GLU A N 1
ATOM 573 C CA . GLU A 1 77 ? -22.070 -4.801 57.306 1.00 95.81 77 GLU A CA 1
ATOM 574 C C . GLU A 1 77 ? -22.301 -6.294 57.622 1.00 95.81 77 GLU A C 1
ATOM 576 O O . GLU A 1 77 ? -22.008 -6.752 58.729 1.00 95.81 77 GLU A O 1
ATOM 581 N N . PRO A 1 78 ? -22.820 -7.085 56.668 1.00 95.00 78 PRO A N 1
ATOM 582 C CA . PRO A 1 78 ? -23.132 -8.496 56.888 1.00 95.00 78 PRO A CA 1
ATOM 583 C C . PRO A 1 78 ? -21.886 -9.400 56.853 1.00 95.00 78 PRO A C 1
ATOM 585 O O . PRO A 1 78 ? -22.010 -10.623 56.850 1.00 95.00 78 PRO A O 1
ATOM 588 N N . PHE A 1 79 ? -20.687 -8.819 56.795 1.00 95.25 79 PHE A N 1
ATOM 589 C CA . PHE A 1 79 ? -19.405 -9.509 56.707 1.00 95.25 79 PHE A CA 1
ATOM 590 C C . PHE A 1 79 ? -18.363 -8.815 57.588 1.00 95.25 79 PHE A C 1
ATOM 592 O O . PHE A 1 79 ? -18.472 -7.628 57.883 1.00 95.25 79 PHE A O 1
ATOM 599 N N . THR A 1 80 ? -17.321 -9.557 57.961 1.00 94.00 80 THR A N 1
ATOM 600 C CA . THR A 1 80 ? -16.161 -9.028 58.687 1.00 94.00 80 THR A CA 1
ATOM 601 C C . THR A 1 80 ? -14.980 -8.899 57.733 1.00 94.00 80 THR A C 1
ATOM 603 O O . THR A 1 80 ? -14.636 -9.849 57.030 1.00 94.00 80 THR A O 1
ATOM 606 N N . ARG A 1 81 ? -14.346 -7.730 57.725 1.00 94.50 81 ARG A N 1
ATOM 607 C CA . ARG A 1 81 ? -13.103 -7.448 57.006 1.00 94.50 81 ARG A CA 1
ATOM 608 C C . ARG A 1 81 ? -11.913 -8.004 57.796 1.00 94.50 81 ARG A C 1
ATOM 610 O O . ARG A 1 81 ? -11.914 -7.918 59.030 1.00 94.50 81 ARG A O 1
ATOM 617 N N . PRO A 1 82 ? -10.903 -8.579 57.122 1.00 92.88 82 PRO A N 1
ATOM 618 C CA . PRO A 1 82 ? -9.727 -9.107 57.802 1.00 92.88 82 PRO A CA 1
ATOM 619 C C . PRO A 1 82 ? -8.894 -7.973 58.421 1.00 92.88 82 PRO A C 1
ATOM 621 O O . PRO A 1 82 ? -8.943 -6.846 57.925 1.00 92.88 82 PRO A O 1
ATOM 624 N N . PRO A 1 83 ? -8.088 -8.258 59.459 1.00 91.88 83 PRO A N 1
ATOM 625 C CA . PRO A 1 83 ? -7.038 -7.354 59.922 1.00 91.88 83 PRO A CA 1
ATOM 626 C C . PRO A 1 83 ? -6.165 -6.806 58.786 1.00 91.88 83 PRO A C 1
ATOM 628 O O . PRO A 1 83 ? -5.924 -7.483 57.782 1.00 91.88 83 PRO A O 1
ATOM 631 N N . LEU A 1 84 ? -5.659 -5.583 58.960 1.00 88.56 84 LEU A N 1
ATOM 632 C CA . LEU A 1 84 ? -4.666 -5.010 58.051 1.00 88.56 84 LEU A CA 1
ATOM 633 C C . LEU A 1 84 ? -3.393 -5.867 58.042 1.00 88.56 84 LEU A C 1
ATOM 635 O O . LEU A 1 84 ? -3.002 -6.428 59.064 1.00 88.56 84 LEU A O 1
ATOM 639 N N . LYS A 1 85 ? -2.732 -5.948 56.882 1.00 84.38 85 LYS A N 1
ATOM 640 C CA . LYS A 1 85 ? -1.421 -6.603 56.761 1.00 84.38 85 LYS A CA 1
ATOM 641 C C . LYS A 1 85 ? -0.381 -5.877 57.623 1.00 84.38 85 LYS A C 1
ATOM 643 O O . LYS A 1 85 ? -0.452 -4.654 57.763 1.00 84.38 85 LYS A O 1
ATOM 648 N N . ASP A 1 86 ? 0.594 -6.628 58.136 1.00 75.69 86 ASP A N 1
ATOM 649 C CA . ASP A 1 86 ? 1.655 -6.121 59.014 1.00 75.69 86 ASP A CA 1
ATOM 650 C C . ASP A 1 86 ? 2.275 -4.815 58.486 1.00 75.69 86 ASP A C 1
ATOM 652 O O . ASP A 1 86 ? 2.773 -4.748 57.361 1.00 75.69 86 ASP A O 1
ATOM 656 N N . GLY A 1 87 ? 2.239 -3.768 59.317 1.00 76.56 87 GLY A N 1
ATOM 657 C CA . GLY A 1 87 ? 2.835 -2.458 59.033 1.00 76.56 87 GLY A CA 1
ATOM 658 C C . GLY A 1 87 ? 1.906 -1.405 58.413 1.00 76.56 87 GLY A C 1
ATOM 659 O O . GLY A 1 87 ? 2.307 -0.244 58.340 1.00 76.56 87 GLY A O 1
ATOM 660 N N . LEU A 1 88 ? 0.675 -1.746 58.007 1.00 85.31 88 LEU A N 1
ATOM 661 C CA . LEU A 1 88 ? -0.316 -0.762 57.544 1.00 85.31 88 LEU A CA 1
ATOM 662 C C . LEU A 1 88 ? -1.137 -0.196 58.715 1.00 85.31 88 LEU A C 1
ATOM 664 O O . LEU A 1 88 ? -1.652 -0.952 59.532 1.00 85.31 88 LEU A O 1
ATOM 668 N N . LEU A 1 89 ? -1.298 1.134 58.761 1.00 91.00 89 LEU A N 1
ATOM 669 C CA . LEU A 1 89 ? -2.047 1.859 59.811 1.00 91.00 89 LEU A CA 1
ATOM 670 C C . LEU A 1 89 ? -3.259 2.627 59.292 1.00 91.00 89 LEU A C 1
ATOM 672 O O . LEU A 1 89 ? -3.877 3.398 60.019 1.00 91.00 89 LEU A O 1
ATOM 676 N N . THR A 1 90 ? -3.599 2.449 58.024 1.00 93.00 90 THR A N 1
ATOM 677 C CA . THR A 1 90 ? -4.725 3.132 57.398 1.00 93.00 90 THR A CA 1
ATOM 678 C C . THR A 1 90 ? -5.422 2.137 56.486 1.00 93.00 90 THR A C 1
ATOM 680 O O . THR A 1 90 ? -4.764 1.488 55.671 1.00 93.00 90 THR A O 1
ATOM 683 N N . THR A 1 91 ? -6.740 1.988 56.625 1.00 94.12 91 THR A N 1
ATOM 684 C CA . THR A 1 91 ? -7.527 1.231 55.642 1.00 94.12 91 THR A CA 1
ATOM 685 C C . THR A 1 91 ? -7.612 2.013 54.335 1.00 94.12 91 THR A C 1
ATOM 687 O O . THR A 1 91 ? -7.460 3.236 54.316 1.00 94.12 91 THR A O 1
ATOM 690 N N . LEU A 1 92 ? -7.921 1.329 53.235 1.00 94.25 92 LEU A N 1
ATOM 691 C CA . LEU A 1 92 ? -8.345 2.014 52.012 1.00 94.25 92 LEU A CA 1
ATOM 692 C C . LEU A 1 92 ? -9.595 2.872 52.293 1.00 94.25 92 LEU A C 1
ATOM 694 O O . LEU A 1 92 ? -10.272 2.685 53.303 1.00 94.25 92 LEU A O 1
ATOM 698 N N . ASN A 1 93 ? -9.926 3.795 51.393 1.00 95.12 93 ASN A N 1
ATOM 699 C CA . ASN A 1 93 ? -11.233 4.446 51.349 1.00 95.12 93 ASN A CA 1
ATOM 700 C C . ASN A 1 93 ? -12.274 3.410 50.891 1.00 95.12 93 ASN A C 1
ATOM 702 O O . ASN A 1 93 ? -12.631 3.332 49.714 1.00 95.12 93 ASN A O 1
ATOM 706 N N . GLU A 1 94 ? -12.705 2.561 51.820 1.00 95.38 94 GLU A N 1
ATOM 707 C CA . GLU A 1 94 ? -13.621 1.455 51.555 1.00 95.38 94 GLU A CA 1
ATOM 708 C C . GLU A 1 94 ? -15.039 1.971 51.308 1.00 95.38 94 GLU A C 1
ATOM 710 O O . GLU A 1 94 ? -15.385 3.084 51.687 1.00 95.38 94 GLU A O 1
ATOM 715 N N . PHE A 1 95 ? -15.887 1.177 50.661 1.00 95.56 95 PHE A N 1
ATOM 716 C CA . PHE A 1 95 ? -17.288 1.536 50.450 1.00 95.56 95 PHE A CA 1
ATOM 717 C C . PHE A 1 95 ? -18.174 0.678 51.346 1.00 95.56 95 PHE A C 1
ATOM 719 O O . PHE A 1 95 ? -18.016 -0.546 51.382 1.00 95.56 95 PHE A O 1
ATOM 726 N N . PHE A 1 96 ? -19.099 1.312 52.067 1.00 95.56 96 PHE A N 1
ATOM 727 C CA . PHE A 1 96 ? -19.986 0.608 52.985 1.00 95.56 96 PHE A CA 1
ATOM 728 C C . PHE A 1 96 ? -20.755 -0.496 52.255 1.00 95.56 96 PHE A C 1
ATOM 730 O O . PHE A 1 96 ? -21.355 -0.269 51.201 1.00 95.56 96 PHE A O 1
ATOM 737 N N . ASN A 1 97 ? -20.748 -1.696 52.830 1.00 93.69 97 ASN A N 1
ATOM 738 C CA . ASN A 1 97 ? -21.384 -2.883 52.272 1.00 93.69 97 ASN A CA 1
ATOM 739 C C . ASN A 1 97 ? -20.763 -3.344 50.932 1.00 93.69 97 ASN A C 1
ATOM 741 O O . ASN A 1 97 ? -21.455 -3.852 50.043 1.00 93.69 97 ASN A O 1
ATOM 745 N N . ARG A 1 98 ? -19.444 -3.149 50.772 1.00 93.12 98 ARG A N 1
ATOM 746 C CA . ARG A 1 98 ? -18.611 -3.741 49.707 1.00 93.12 98 ARG A CA 1
ATOM 747 C C . ARG A 1 98 ? -17.383 -4.400 50.321 1.00 93.12 98 ARG A C 1
ATOM 749 O O . ARG A 1 98 ? -16.479 -3.713 50.792 1.00 93.12 98 ARG A O 1
ATOM 756 N N . SER A 1 99 ? -17.340 -5.727 50.307 1.00 89.38 99 SER A N 1
ATOM 757 C CA . SER A 1 99 ? -16.223 -6.500 50.866 1.00 89.38 99 SER A CA 1
ATOM 758 C C . SER A 1 99 ? -14.949 -6.434 50.016 1.00 89.38 99 SER A C 1
ATOM 760 O O . SER A 1 99 ? -13.868 -6.715 50.525 1.00 89.38 99 SER A O 1
ATOM 762 N N . ILE A 1 100 ? -15.065 -6.041 48.743 1.00 89.69 100 ILE A N 1
ATOM 763 C CA . ILE A 1 100 ? -13.962 -5.958 47.782 1.00 89.69 100 ILE A CA 1
ATOM 764 C C . ILE A 1 100 ? -13.808 -4.511 47.306 1.00 89.69 100 ILE A C 1
ATOM 766 O O . ILE A 1 100 ? -14.747 -3.906 46.783 1.00 89.69 100 ILE A O 1
ATOM 770 N N . SER A 1 101 ? -12.599 -3.974 47.471 1.00 87.69 101 SER A N 1
ATOM 771 C CA . SER A 1 101 ? -12.225 -2.625 47.020 1.00 87.69 101 SER A CA 1
ATOM 772 C C . SER A 1 101 ? -11.350 -2.645 45.761 1.00 87.69 101 SER A C 1
ATOM 774 O O . SER A 1 101 ? -11.371 -1.687 44.993 1.00 87.69 101 SER A O 1
ATOM 776 N N . ASN A 1 102 ? -10.617 -3.738 45.533 1.00 90.38 102 ASN A N 1
ATOM 777 C CA . ASN A 1 102 ? -9.734 -3.948 44.388 1.00 90.38 102 ASN A CA 1
ATOM 778 C C . ASN A 1 102 ? -10.014 -5.330 43.782 1.00 90.38 102 ASN A C 1
ATOM 780 O O . ASN A 1 102 ? -9.995 -6.322 44.510 1.00 90.38 102 ASN A O 1
ATOM 784 N N . TYR A 1 103 ? -10.295 -5.384 42.483 1.00 93.12 103 TYR A N 1
ATOM 785 C CA . TYR A 1 103 ? -10.781 -6.578 41.789 1.00 93.12 103 TYR A CA 1
ATOM 786 C C . TYR A 1 103 ? -9.674 -7.238 40.957 1.00 93.12 103 TYR A C 1
ATOM 788 O O . TYR A 1 103 ? -8.728 -6.590 40.513 1.00 93.12 103 TYR A O 1
ATOM 796 N N . GLU A 1 104 ? -9.789 -8.538 40.707 1.00 92.62 104 GLU A N 1
ATOM 797 C CA . GLU A 1 104 ? -8.963 -9.210 39.703 1.00 92.62 104 GLU A CA 1
ATOM 798 C C . GLU A 1 104 ? -9.711 -9.193 38.373 1.00 92.62 104 GLU A C 1
ATOM 800 O O . GLU A 1 104 ? -10.806 -9.740 38.258 1.00 92.62 104 GLU A O 1
ATOM 805 N N . LEU A 1 105 ? -9.138 -8.519 37.375 1.00 93.56 105 LEU A N 1
ATOM 806 C CA . LEU A 1 105 ? -9.724 -8.421 36.043 1.00 93.56 105 LEU A CA 1
ATOM 807 C C . LEU A 1 105 ? -8.902 -9.217 35.041 1.00 93.56 105 LEU A C 1
ATOM 809 O O . LEU A 1 105 ? -7.672 -9.133 35.023 1.00 93.56 105 LEU A O 1
ATOM 813 N N . ASN A 1 106 ? -9.596 -9.914 34.146 1.00 93.81 106 ASN A N 1
ATOM 814 C CA . ASN A 1 106 ? -8.970 -10.408 32.929 1.00 93.81 106 ASN A CA 1
ATOM 815 C C . ASN A 1 106 ? -8.583 -9.215 32.041 1.00 93.81 106 ASN A C 1
ATOM 817 O O . ASN A 1 106 ? -9.164 -8.132 32.140 1.00 93.81 106 ASN A O 1
ATOM 821 N N . THR A 1 107 ? -7.592 -9.386 31.169 1.00 89.25 107 THR A N 1
ATOM 822 C CA . THR A 1 107 ? -7.136 -8.322 30.267 1.00 89.25 107 THR A CA 1
ATOM 823 C C . THR A 1 107 ? -7.411 -8.682 28.816 1.00 89.25 107 THR A C 1
ATOM 825 O O . THR A 1 107 ? -7.329 -9.840 28.410 1.00 89.25 107 THR A O 1
ATOM 828 N N . LEU A 1 108 ? -7.739 -7.666 28.017 1.00 92.81 108 LEU A N 1
ATOM 829 C CA . LEU A 1 108 ? -7.753 -7.805 26.565 1.00 92.81 108 LEU A CA 1
ATOM 830 C C . LEU A 1 108 ? -6.307 -7.791 26.040 1.00 92.81 108 LEU A C 1
ATOM 832 O O . LEU A 1 108 ? -5.481 -7.038 26.568 1.00 92.81 108 LEU A O 1
ATOM 836 N N . PRO A 1 109 ? -5.983 -8.583 25.003 1.00 94.25 109 PRO A N 1
ATOM 837 C CA . PRO A 1 109 ? -4.643 -8.595 24.420 1.00 94.25 109 PRO A CA 1
ATOM 838 C C . PRO A 1 109 ? -4.330 -7.262 23.735 1.00 94.25 109 PRO A C 1
ATOM 840 O O . PRO A 1 109 ? -5.244 -6.571 23.298 1.00 94.25 109 PRO A O 1
ATOM 843 N N . GLN A 1 110 ? -3.053 -6.917 23.554 1.00 95.81 110 GLN A N 1
ATOM 844 C CA . GLN A 1 110 ? -2.662 -5.890 22.580 1.00 95.81 110 GLN A CA 1
ATOM 845 C C . GLN A 1 110 ? -2.648 -6.535 21.187 1.00 95.81 110 GLN A C 1
ATOM 847 O O . GLN A 1 110 ? -1.867 -7.447 20.930 1.00 95.81 110 GLN A O 1
ATOM 852 N N . VAL A 1 111 ? -3.536 -6.104 20.293 1.00 95.75 111 VAL A N 1
ATOM 853 C CA . VAL A 1 111 ? -3.768 -6.764 18.994 1.00 95.75 111 VAL A CA 1
ATOM 854 C C . VAL A 1 111 ? -2.885 -6.190 17.892 1.00 95.75 111 VAL A C 1
ATOM 856 O O . VAL A 1 111 ? -2.390 -6.920 17.028 1.00 95.75 111 VAL A O 1
ATOM 859 N N . LEU A 1 112 ? -2.689 -4.875 17.909 1.00 96.94 112 LEU A N 1
ATOM 860 C CA . LEU A 1 112 ? -1.797 -4.164 16.999 1.00 96.94 112 LEU A CA 1
ATOM 861 C C . LEU A 1 112 ? -0.920 -3.215 17.798 1.00 96.94 112 LEU A C 1
ATOM 863 O O . LEU A 1 112 ? -1.384 -2.634 18.777 1.00 96.94 112 LEU A O 1
ATOM 867 N N . GLU A 1 113 ? 0.306 -2.994 17.337 1.00 96.56 113 GLU A N 1
ATOM 868 C CA . GLU A 1 113 ? 1.172 -1.975 17.924 1.00 96.56 113 GLU A CA 1
ATOM 869 C C . GLU A 1 113 ? 0.494 -0.595 17.894 1.00 96.56 113 GLU A C 1
ATOM 871 O O . GLU A 1 113 ? -0.170 -0.262 16.897 1.00 96.56 113 GLU A O 1
ATOM 876 N N . PRO A 1 114 ? 0.628 0.211 18.964 1.00 96.31 114 PRO A N 1
ATOM 877 C CA . PRO A 1 114 ? 0.170 1.592 18.968 1.00 96.31 114 PRO A CA 1
ATOM 878 C C . PRO A 1 114 ? 0.715 2.373 17.772 1.00 96.31 114 PRO A C 1
ATOM 880 O O . PRO A 1 114 ? 1.894 2.276 17.436 1.00 96.31 114 PRO A O 1
ATOM 883 N N . LEU A 1 115 ? -0.146 3.161 17.128 1.00 95.31 115 LEU A N 1
ATOM 884 C CA . LEU A 1 115 ? 0.282 4.095 16.090 1.00 95.31 115 LEU A CA 1
ATOM 885 C C . LEU A 1 115 ? 1.335 5.047 16.660 1.00 95.31 115 LEU A C 1
ATOM 887 O O . LEU A 1 115 ? 1.186 5.553 17.773 1.00 95.31 115 LEU A O 1
ATOM 891 N N . SER A 1 116 ? 2.363 5.341 15.866 1.00 91.12 116 SER A N 1
ATOM 892 C CA . SER A 1 116 ? 3.474 6.213 16.267 1.00 91.12 116 SER A CA 1
ATOM 893 C C . SER A 1 116 ? 3.051 7.646 16.592 1.00 91.12 116 SER A C 1
ATOM 895 O O . SER A 1 116 ? 3.806 8.364 17.231 1.00 91.12 116 SER A O 1
ATOM 897 N N . SER A 1 117 ? 1.853 8.066 16.177 1.00 89.25 117 SER A N 1
ATOM 898 C CA . SER A 1 117 ? 1.260 9.359 16.530 1.00 89.25 117 SER A CA 1
ATOM 899 C C . SER A 1 117 ? 0.784 9.431 17.986 1.00 89.25 117 SER A C 1
ATOM 901 O O . SER A 1 117 ? 0.508 10.516 18.495 1.00 89.25 117 SER A O 1
ATOM 903 N N . ILE A 1 118 ? 0.661 8.297 18.682 1.00 94.00 118 ILE A N 1
ATOM 904 C CA . ILE A 1 118 ? 0.138 8.252 20.047 1.00 94.00 118 ILE A CA 1
ATOM 905 C C . ILE A 1 118 ? 1.264 8.532 21.047 1.00 94.00 118 ILE A C 1
ATOM 907 O O . ILE A 1 118 ? 2.059 7.655 21.372 1.00 94.00 118 ILE A O 1
ATOM 911 N N . HIS A 1 119 ? 1.232 9.735 21.613 1.00 93.88 119 HIS A N 1
ATOM 912 C CA . HIS A 1 119 ? 2.096 10.203 22.700 1.00 93.88 119 HIS A CA 1
ATOM 913 C C . HIS A 1 119 ? 1.210 10.576 23.889 1.00 93.88 119 HIS A C 1
ATOM 915 O O . HIS A 1 119 ? 0.786 11.726 24.054 1.00 93.88 119 HIS A O 1
ATOM 921 N N . ARG A 1 120 ? 0.780 9.550 24.631 1.00 92.94 120 ARG A N 1
ATOM 922 C CA . ARG A 1 120 ? -0.216 9.690 25.695 1.00 92.94 120 ARG A CA 1
ATOM 923 C C . ARG A 1 120 ? 0.470 9.892 27.043 1.00 92.94 120 ARG A C 1
ATOM 925 O O . ARG A 1 120 ? 1.262 9.051 27.454 1.00 92.94 120 ARG A O 1
ATOM 932 N N . ILE A 1 121 ? 0.051 10.926 27.773 1.00 92.38 121 ILE A N 1
ATOM 933 C CA . ILE A 1 121 ? 0.495 11.178 29.148 1.00 92.38 121 ILE A CA 1
ATOM 934 C C . ILE A 1 121 ? 0.272 9.945 30.040 1.00 92.38 121 ILE A C 1
ATOM 936 O O . ILE A 1 121 ? -0.776 9.290 29.976 1.00 92.38 121 ILE A O 1
ATOM 940 N N . ASN A 1 122 ? 1.241 9.649 30.907 1.00 91.00 122 ASN A N 1
ATOM 941 C CA . ASN A 1 122 ? 1.077 8.629 31.936 1.00 91.00 122 ASN A CA 1
ATOM 942 C C . ASN A 1 122 ? 0.123 9.134 33.034 1.00 91.00 122 ASN A C 1
ATOM 944 O O . ASN A 1 122 ? 0.332 10.215 33.586 1.00 91.00 122 ASN A O 1
ATOM 948 N N . SER A 1 123 ? -0.947 8.392 33.326 1.00 90.75 123 SER A N 1
ATOM 949 C CA . SER A 1 123 ? -2.031 8.866 34.194 1.00 90.75 123 SER A CA 1
ATOM 950 C C . SER A 1 123 ? -2.781 7.724 34.878 1.00 90.75 123 SER A C 1
ATOM 952 O O . SER A 1 123 ? -3.221 6.782 34.218 1.00 90.75 123 SER A O 1
ATOM 954 N N . ASP A 1 124 ? -3.029 7.893 36.178 1.00 91.25 124 ASP A N 1
ATOM 955 C CA . ASP A 1 124 ? -3.763 6.955 37.041 1.00 91.25 124 ASP A CA 1
ATOM 956 C C . ASP A 1 124 ? -5.288 7.185 37.048 1.00 91.25 124 ASP A C 1
ATOM 958 O O . ASP A 1 124 ? -6.016 6.630 37.870 1.00 91.25 124 ASP A O 1
ATOM 962 N N . LEU A 1 125 ? -5.811 8.008 36.132 1.00 92.38 125 LEU A N 1
ATOM 963 C CA . LEU A 1 125 ? -7.244 8.329 36.076 1.00 92.38 125 LEU A CA 1
ATOM 964 C C . LEU A 1 125 ? -8.132 7.098 35.819 1.00 92.38 125 LEU A C 1
ATOM 966 O O . LEU A 1 125 ? -9.232 6.989 36.362 1.00 92.38 125 LEU A O 1
ATOM 970 N N . HIS A 1 126 ? -7.673 6.196 34.949 1.00 93.62 126 HIS A N 1
ATOM 971 C CA . HIS A 1 126 ? -8.442 5.052 34.453 1.00 93.62 126 HIS A CA 1
ATOM 972 C C . HIS A 1 126 ? -7.821 3.725 34.898 1.00 93.62 126 HIS A C 1
ATOM 974 O O . HIS A 1 126 ? -7.511 2.860 34.079 1.00 93.62 126 HIS A O 1
ATOM 980 N N . ILE A 1 127 ? -7.629 3.570 36.207 1.00 91.12 127 ILE A N 1
ATOM 981 C CA . ILE A 1 127 ? -7.280 2.278 36.805 1.00 91.12 127 ILE A CA 1
ATOM 982 C C . ILE A 1 127 ? -8.519 1.374 36.740 1.00 91.12 127 ILE A C 1
ATOM 984 O O . ILE A 1 127 ? -9.573 1.718 37.270 1.00 91.12 127 ILE A O 1
ATOM 988 N N . MET A 1 128 ? -8.398 0.239 36.051 1.00 89.81 128 MET A N 1
ATOM 989 C CA . MET A 1 128 ? -9.555 -0.566 35.639 1.00 89.81 128 MET A CA 1
ATOM 990 C C . MET A 1 128 ? -10.153 -1.426 36.749 1.00 89.81 128 MET A C 1
ATOM 992 O O . MET A 1 128 ? -11.347 -1.689 36.718 1.00 89.81 128 MET A O 1
ATOM 996 N N . ASN A 1 129 ? -9.343 -1.862 37.711 1.00 92.81 129 ASN A N 1
ATOM 997 C CA . ASN A 1 129 ? -9.717 -2.832 38.740 1.00 92.81 129 ASN A CA 1
ATOM 998 C C . ASN A 1 129 ? -10.293 -2.215 40.023 1.00 92.81 129 ASN A C 1
ATOM 1000 O O . ASN A 1 129 ? -10.403 -2.885 41.049 1.00 92.81 129 ASN A O 1
ATOM 1004 N N . GLN A 1 130 ? -10.672 -0.941 39.979 1.00 93.62 130 GLN A N 1
ATOM 1005 C CA . GLN A 1 130 ? -11.249 -0.234 41.114 1.00 93.62 130 GLN A CA 1
ATOM 1006 C C . GLN A 1 130 ? -12.348 0.723 40.657 1.00 93.62 130 GLN A C 1
ATOM 1008 O O . GLN A 1 130 ? -12.348 1.207 39.525 1.00 93.62 130 GLN A O 1
ATOM 1013 N N . ILE A 1 131 ? -13.268 1.034 41.570 1.00 96.69 131 ILE A N 1
ATOM 1014 C CA . ILE A 1 131 ? -14.360 1.982 41.331 1.00 96.69 131 ILE A CA 1
ATOM 1015 C C . ILE A 1 131 ? -14.230 3.130 42.346 1.00 96.69 131 ILE A C 1
ATOM 1017 O O . ILE A 1 131 ? -14.701 2.998 43.479 1.00 96.69 131 ILE A O 1
ATOM 1021 N N . PRO A 1 132 ? -13.565 4.243 41.988 1.00 96.69 132 PRO A N 1
ATOM 1022 C CA . PRO A 1 132 ? -13.471 5.424 42.842 1.00 96.69 132 PRO A CA 1
ATOM 1023 C C . PRO A 1 132 ? -14.824 6.130 43.008 1.00 96.69 132 PRO A C 1
ATOM 1025 O O . PRO A 1 132 ? -15.779 5.880 42.268 1.00 96.69 132 PRO A O 1
ATOM 1028 N N . SER A 1 133 ? -14.909 7.049 43.972 1.00 97.38 133 SER A N 1
ATOM 1029 C CA . SER A 1 133 ? -16.095 7.890 44.179 1.00 97.38 133 SER A CA 1
ATOM 1030 C C . SER A 1 133 ? -15.831 9.344 43.799 1.00 97.38 133 SER A C 1
ATOM 1032 O O . SER A 1 133 ? -14.766 9.892 44.079 1.00 97.38 133 SER A O 1
ATOM 1034 N N . ILE A 1 134 ? -16.820 9.986 43.184 1.00 97.88 134 ILE A N 1
ATOM 1035 C CA . ILE A 1 134 ? -16.843 11.424 42.919 1.00 97.88 134 ILE A CA 1
ATOM 1036 C C . ILE A 1 134 ? -18.000 12.037 43.698 1.00 97.88 134 ILE A C 1
ATOM 1038 O O . ILE A 1 134 ? -19.139 11.589 43.585 1.00 97.88 134 ILE A O 1
ATOM 1042 N N . HIS A 1 135 ? -17.719 13.097 44.448 1.00 97.81 135 HIS A N 1
ATOM 1043 C CA . HIS A 1 135 ? -18.720 13.844 45.203 1.00 97.81 135 HIS A CA 1
ATOM 1044 C C . HIS A 1 135 ? -18.795 15.285 44.729 1.00 97.81 135 HIS A C 1
ATOM 1046 O O . HIS A 1 135 ? -17.790 15.989 44.746 1.00 97.81 135 HIS A O 1
ATOM 1052 N N . ILE A 1 136 ? -19.981 15.724 44.313 1.00 97.38 136 ILE A N 1
ATOM 1053 C CA . ILE A 1 136 ? -20.261 17.096 43.889 1.00 97.38 136 ILE A CA 1
ATOM 1054 C C . ILE A 1 136 ? -21.107 17.779 44.968 1.00 97.38 136 ILE A C 1
ATOM 1056 O O . ILE A 1 136 ? -22.179 17.291 45.321 1.00 97.38 136 ILE A O 1
ATOM 1060 N N . TYR A 1 137 ? -20.653 18.916 45.496 1.00 95.44 137 TYR A N 1
ATOM 1061 C CA . TYR A 1 137 ? -21.311 19.567 46.635 1.00 95.44 137 TYR A CA 1
ATOM 1062 C C . TYR A 1 137 ? -21.046 21.076 46.710 1.00 95.44 137 TYR A C 1
ATOM 1064 O O . TYR A 1 137 ? -20.354 21.665 45.876 1.00 95.44 137 TYR A O 1
ATOM 1072 N N . GLY A 1 138 ? -21.615 21.715 47.734 1.00 91.88 138 GLY A N 1
ATOM 1073 C CA . GLY A 1 138 ? -21.317 23.094 48.133 1.00 91.88 138 GLY A CA 1
ATOM 1074 C C . GLY A 1 138 ? -22.410 24.110 47.799 1.00 91.88 138 GLY A C 1
ATOM 1075 O O . GLY A 1 138 ? -22.452 25.170 48.416 1.00 91.88 138 GLY A O 1
ATOM 1076 N N . ASN A 1 139 ? -23.327 23.801 46.874 1.00 94.12 139 ASN A N 1
ATOM 1077 C CA . ASN A 1 139 ? -24.493 24.645 46.596 1.00 94.12 139 ASN A CA 1
ATOM 1078 C C . ASN A 1 139 ? -25.689 23.813 46.112 1.00 94.12 139 ASN A C 1
ATOM 1080 O O . ASN A 1 139 ? -25.898 23.626 44.911 1.00 94.12 139 ASN A O 1
ATOM 1084 N N . THR A 1 140 ? -26.507 23.384 47.071 1.00 92.25 140 THR A N 1
ATOM 1085 C CA . THR A 1 140 ? -27.676 22.527 46.839 1.00 92.25 140 THR A CA 1
ATOM 1086 C C . THR A 1 140 ? -28.776 23.196 46.006 1.00 92.25 140 THR A C 1
ATOM 1088 O O . THR A 1 140 ? -29.562 22.532 45.335 1.00 92.25 140 THR A O 1
ATOM 1091 N N . SER A 1 141 ? -28.862 24.529 46.010 1.00 94.69 141 SER A N 1
ATOM 1092 C CA . SER A 1 141 ? -29.811 25.242 45.143 1.00 94.69 141 SER A CA 1
ATOM 1093 C C . SER A 1 141 ? -29.393 25.148 43.676 1.00 94.69 141 SER A C 1
ATOM 1095 O O . SER A 1 141 ? -30.241 24.991 42.798 1.00 94.69 141 SER A O 1
ATOM 1097 N N . ALA A 1 142 ? -28.088 25.206 43.396 1.00 94.06 142 ALA A N 1
ATOM 1098 C CA . ALA A 1 142 ? -27.568 25.130 42.038 1.00 94.06 142 ALA A CA 1
ATOM 1099 C C . ALA A 1 142 ? -27.611 23.708 41.453 1.00 94.06 142 ALA A C 1
ATOM 1101 O O . ALA A 1 142 ? -27.905 23.558 40.267 1.00 94.06 142 ALA A O 1
ATOM 1102 N N . THR A 1 143 ? -27.360 22.672 42.259 1.00 93.25 143 THR A N 1
ATOM 1103 C CA . THR A 1 143 ? -27.528 21.260 41.857 1.00 93.25 143 THR A CA 1
ATOM 1104 C C . THR A 1 143 ? -28.993 20.950 41.549 1.00 93.25 143 THR A C 1
ATOM 1106 O O . THR A 1 143 ? -29.298 20.484 40.453 1.00 93.25 143 THR A O 1
ATOM 1109 N N . LYS A 1 144 ? -29.926 21.343 42.429 1.00 92.50 144 LYS A N 1
ATOM 1110 C CA . LYS A 1 144 ? -31.373 21.224 42.175 1.00 92.50 144 LYS A CA 1
ATOM 1111 C C . LYS A 1 144 ? -31.815 21.987 40.929 1.00 92.50 144 LYS A C 1
ATOM 1113 O O . LYS A 1 144 ? -32.696 21.521 40.210 1.00 92.50 144 LYS A O 1
ATOM 1118 N N . TYR A 1 145 ? -31.225 23.152 40.654 1.00 93.12 145 TYR A N 1
ATOM 1119 C CA . TYR A 1 145 ? -31.524 23.903 39.436 1.00 93.12 145 TYR A CA 1
ATOM 1120 C C . TYR A 1 145 ? -31.013 23.184 38.182 1.00 93.12 145 TYR A C 1
ATOM 1122 O O . TYR A 1 145 ? -31.766 23.079 37.214 1.00 93.12 145 TYR A O 1
ATOM 1130 N N . LEU A 1 146 ? -29.777 22.663 38.205 1.00 91.56 146 LEU A N 1
ATOM 1131 C CA . LEU A 1 146 ? -29.221 21.834 37.127 1.00 91.56 146 LEU A CA 1
ATOM 1132 C C . LEU A 1 146 ? -30.159 20.665 36.810 1.00 91.56 146 LEU A C 1
ATOM 1134 O O . LEU A 1 146 ? -30.565 20.492 35.665 1.00 91.56 146 LEU A O 1
ATOM 1138 N N . GLU A 1 147 ? -30.551 19.908 37.831 1.00 90.88 147 GLU A N 1
ATOM 1139 C CA . GLU A 1 147 ? -31.418 18.737 37.686 1.00 90.88 147 GLU A CA 1
ATOM 1140 C C . GLU A 1 147 ? -32.852 19.112 37.316 1.00 90.88 147 GLU A C 1
ATOM 1142 O O . GLU A 1 147 ? -33.502 18.388 36.575 1.00 90.88 147 GLU A O 1
ATOM 1147 N N . GLY A 1 148 ? -33.365 20.256 37.767 1.00 89.25 148 GLY A N 1
ATOM 1148 C CA . GLY A 1 148 ? -34.707 20.726 37.427 1.00 89.25 148 GLY A CA 1
ATOM 1149 C C . GLY A 1 148 ? -34.846 21.265 36.000 1.00 89.25 148 GLY A C 1
ATOM 1150 O O . GLY A 1 148 ? -35.943 21.220 35.449 1.00 89.25 148 GLY A O 1
ATOM 1151 N N . ASN A 1 149 ? -33.757 21.746 35.391 1.00 89.62 149 ASN A N 1
ATOM 1152 C CA . ASN A 1 149 ? -33.762 22.458 34.107 1.00 89.62 149 ASN A CA 1
ATOM 1153 C C . ASN A 1 149 ? -32.967 21.703 33.032 1.00 89.62 149 ASN A C 1
ATOM 1155 O O . ASN A 1 149 ? -32.097 22.265 32.368 1.00 89.62 149 ASN A O 1
ATOM 1159 N N . GLN A 1 150 ? -33.290 20.421 32.845 1.00 89.75 150 GLN A N 1
ATOM 1160 C CA . GLN A 1 150 ? -32.508 19.471 32.041 1.00 89.75 150 GLN A CA 1
ATOM 1161 C C . GLN A 1 150 ? -32.189 19.906 30.609 1.00 89.75 150 GLN A C 1
ATOM 1163 O O . GLN A 1 150 ? -31.149 19.529 30.078 1.00 89.75 150 GLN A O 1
ATOM 1168 N N . LEU A 1 151 ? -33.058 20.695 29.976 1.00 86.62 151 LEU A N 1
ATOM 1169 C CA . LEU A 1 151 ? -32.895 21.118 28.582 1.00 86.62 151 LEU A CA 1
ATOM 1170 C C . LEU A 1 151 ? -32.061 22.397 28.424 1.00 86.62 151 LEU A C 1
ATOM 1172 O O . LEU A 1 151 ? -31.673 22.733 27.309 1.00 86.62 151 LEU A O 1
ATOM 1176 N N . GLN A 1 152 ? -31.758 23.103 29.516 1.00 88.75 152 GLN A N 1
ATOM 1177 C CA . GLN A 1 152 ? -30.996 24.347 29.468 1.00 88.75 152 GLN A CA 1
ATOM 1178 C C . GLN A 1 152 ? -29.488 24.086 29.528 1.00 88.75 152 GLN A C 1
ATOM 1180 O O . GLN A 1 152 ? -29.005 23.251 30.293 1.00 88.75 152 GLN A O 1
ATOM 1185 N N . ASP A 1 153 ? -28.714 24.874 28.781 1.00 87.56 153 ASP A N 1
ATOM 1186 C CA . ASP A 1 153 ? -27.251 24.898 28.880 1.00 87.56 153 ASP A CA 1
ATOM 1187 C C . ASP A 1 153 ? -26.772 25.714 30.093 1.00 87.56 153 ASP A C 1
ATOM 1189 O O . ASP A 1 153 ? -26.032 26.695 29.981 1.00 87.56 153 ASP A O 1
ATOM 1193 N N . TYR A 1 154 ? -27.189 25.281 31.283 1.00 92.44 154 TYR A N 1
ATOM 1194 C CA . TYR A 1 154 ? -26.799 25.876 32.556 1.00 92.44 154 TYR A CA 1
ATOM 1195 C C . TYR A 1 154 ? -25.473 25.295 33.081 1.00 92.44 154 TYR A C 1
ATOM 1197 O O . TYR A 1 154 ? -25.162 24.111 32.917 1.00 92.44 154 TYR A O 1
ATOM 1205 N N . LYS A 1 155 ? -24.661 26.153 33.709 1.00 93.56 155 LYS A N 1
ATOM 1206 C CA . LYS A 1 155 ? -23.368 25.811 34.320 1.00 93.56 155 LYS A CA 1
ATOM 1207 C C . LYS A 1 155 ? -23.296 26.445 35.700 1.00 93.56 155 LYS A C 1
ATOM 1209 O O . LYS A 1 155 ? -23.497 27.651 35.813 1.00 93.56 155 LYS A O 1
ATOM 1214 N N . SER A 1 156 ? -22.920 25.665 36.706 1.00 94.06 156 SER A N 1
ATOM 1215 C CA . SER A 1 156 ? -22.658 26.164 38.059 1.00 94.06 156 SER A CA 1
ATOM 1216 C C . SER A 1 156 ? -21.219 25.887 38.482 1.00 94.06 156 SER A C 1
ATOM 1218 O O . SER A 1 156 ? -20.570 25.002 37.928 1.00 94.06 156 SER A O 1
ATOM 1220 N N . LYS A 1 157 ? -20.710 26.654 39.447 1.00 94.19 157 LYS A N 1
ATOM 1221 C CA . LYS A 1 157 ? -19.444 26.375 40.128 1.00 94.19 157 LYS A CA 1
ATOM 1222 C C . LYS A 1 157 ? -19.747 25.622 41.419 1.00 94.19 157 LYS A C 1
ATOM 1224 O O . LYS A 1 157 ? -20.455 26.152 42.268 1.00 94.19 157 LYS A O 1
ATOM 1229 N N . LEU A 1 158 ? -19.228 24.407 41.538 1.00 95.56 158 LEU A N 1
ATOM 1230 C CA . LEU A 1 158 ? -19.430 23.510 42.676 1.00 95.56 158 LEU A CA 1
ATOM 1231 C C . LEU A 1 158 ? -18.084 22.944 43.134 1.00 95.56 158 LEU A C 1
ATOM 1233 O O . LEU A 1 158 ? -17.094 23.012 42.402 1.00 95.56 158 LEU A O 1
ATOM 1237 N N . ASN A 1 159 ? -18.053 22.384 44.337 1.00 94.94 159 ASN A N 1
ATOM 1238 C CA . ASN A 1 159 ? -16.900 21.644 44.828 1.00 94.94 159 ASN A CA 1
ATOM 1239 C C . ASN A 1 159 ? -16.988 20.194 44.353 1.00 94.94 159 ASN A C 1
ATOM 1241 O O . ASN A 1 159 ? -18.084 19.643 44.233 1.00 94.94 159 ASN A O 1
ATOM 1245 N N . VAL A 1 160 ? -15.837 19.593 44.062 1.00 96.12 160 VAL A N 1
ATOM 1246 C CA . VAL A 1 160 ? -15.716 18.203 43.624 1.00 96.12 160 VAL A CA 1
ATOM 1247 C C . VAL A 1 160 ? -14.635 17.518 44.446 1.00 96.12 160 VAL A C 1
ATOM 1249 O O . VAL A 1 160 ? -13.503 17.991 44.466 1.00 96.12 160 VAL A O 1
ATOM 1252 N N . ALA A 1 161 ? -14.956 16.397 45.084 1.00 95.81 161 ALA A N 1
ATOM 1253 C CA . ALA A 1 161 ? -13.966 15.495 45.664 1.00 95.81 161 ALA A CA 1
ATOM 1254 C C . ALA A 1 161 ? -13.868 14.224 44.812 1.00 95.81 161 ALA A C 1
ATOM 1256 O O . ALA A 1 161 ? -14.885 13.596 44.522 1.00 95.81 161 ALA A O 1
ATOM 1257 N N . TYR A 1 162 ? -12.655 13.857 44.407 1.00 96.12 162 TYR A N 1
ATOM 1258 C CA . TYR A 1 162 ? -12.322 12.541 43.870 1.00 96.12 162 TYR A CA 1
ATOM 1259 C C . TYR A 1 162 ? -11.717 11.706 44.998 1.00 96.12 162 TYR A C 1
ATOM 1261 O O . TYR A 1 162 ? -10.734 12.123 45.610 1.00 96.12 162 TYR A O 1
ATOM 1269 N N . ILE A 1 163 ? -12.303 10.547 45.274 1.00 96.25 163 ILE A N 1
ATOM 1270 C CA . ILE A 1 163 ? -11.912 9.635 46.349 1.00 96.25 163 ILE A CA 1
ATOM 1271 C C . ILE A 1 163 ? -11.539 8.302 45.691 1.00 96.25 163 ILE A C 1
ATOM 1273 O O . ILE A 1 163 ? -12.419 7.514 45.334 1.00 96.25 163 ILE A O 1
ATOM 1277 N N . GLY A 1 164 ? -10.241 8.084 45.471 1.00 94.25 164 GLY A N 1
ATOM 1278 C CA . GLY A 1 164 ? -9.687 6.793 45.058 1.00 94.25 164 GLY A CA 1
ATOM 1279 C C . GLY A 1 164 ? -9.485 5.861 46.249 1.00 94.25 164 GLY A C 1
ATOM 1280 O O . GLY A 1 164 ? -9.879 6.191 47.365 1.00 94.25 164 GLY A O 1
ATOM 1281 N N . LEU A 1 165 ? -8.877 4.692 46.035 1.00 91.81 165 LEU A N 1
ATOM 1282 C CA . LEU A 1 165 ? -8.701 3.706 47.109 1.00 91.81 165 LEU A CA 1
ATOM 1283 C C . LEU A 1 165 ? -7.773 4.189 48.226 1.00 91.81 165 LEU A C 1
ATOM 1285 O O . LEU A 1 165 ? -8.045 3.936 49.390 1.00 91.81 165 LEU A O 1
ATOM 1289 N N . ASP A 1 166 ? -6.710 4.907 47.898 1.00 89.94 166 ASP A N 1
ATOM 1290 C CA . ASP A 1 166 ? -5.697 5.382 48.847 1.00 89.94 166 ASP A CA 1
ATOM 1291 C C . ASP A 1 166 ? -5.430 6.891 48.725 1.00 89.94 166 ASP A C 1
ATOM 1293 O O . ASP A 1 166 ? -4.625 7.453 49.466 1.00 89.94 166 ASP A O 1
ATOM 1297 N N . ASN A 1 167 ? -6.141 7.576 47.825 1.00 91.69 167 ASN A N 1
ATOM 1298 C CA . ASN A 1 167 ? -5.977 9.000 47.579 1.00 91.69 167 ASN A CA 1
ATOM 1299 C C . ASN A 1 167 ? -7.304 9.764 47.605 1.00 91.69 167 ASN A C 1
ATOM 1301 O O . ASN A 1 167 ? -8.377 9.242 47.305 1.00 91.69 167 ASN A O 1
ATOM 1305 N N . VAL A 1 168 ? -7.219 11.041 47.976 1.00 94.00 168 VAL A N 1
ATOM 1306 C CA . VAL A 1 168 ? -8.341 11.979 47.922 1.00 94.00 168 VAL A CA 1
ATOM 1307 C C . VAL A 1 168 ? -7.850 13.299 47.347 1.00 94.00 168 VAL A C 1
ATOM 1309 O O . VAL A 1 168 ? -6.858 13.849 47.817 1.00 94.00 168 VAL A O 1
ATOM 1312 N N . GLN A 1 169 ? -8.551 13.819 46.342 1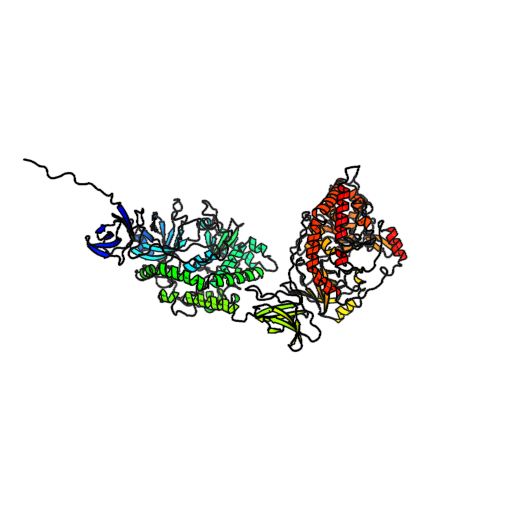.00 93.75 169 GLN A N 1
ATOM 1313 C CA . GLN A 1 169 ? -8.277 15.123 45.742 1.00 93.75 169 GLN A CA 1
ATOM 1314 C C . GLN A 1 169 ? -9.546 15.973 45.773 1.00 93.75 169 GLN A C 1
ATOM 1316 O O . GLN A 1 169 ? -10.591 15.550 45.281 1.00 93.75 169 GLN A O 1
ATOM 1321 N N . VAL A 1 170 ? -9.459 17.173 46.348 1.00 92.94 170 VAL A N 1
ATOM 1322 C CA . VAL A 1 170 ? -10.589 18.100 46.486 1.00 92.94 170 VAL A CA 1
ATOM 1323 C C . VAL A 1 170 ? -10.348 19.331 45.627 1.00 92.94 170 VAL A C 1
ATOM 1325 O O . VAL A 1 170 ? -9.257 19.897 45.605 1.00 92.94 170 VAL A O 1
ATOM 1328 N N . PHE A 1 171 ? -11.392 19.747 44.923 1.00 93.69 171 PHE A N 1
ATOM 1329 C CA . PHE A 1 171 ? -11.356 20.828 43.957 1.00 93.69 171 PHE A CA 1
ATOM 1330 C C . PHE A 1 171 ? -12.509 21.784 44.210 1.00 93.69 171 PHE A C 1
ATOM 1332 O O . PHE A 1 171 ? -13.674 21.390 44.221 1.00 93.69 171 PHE A O 1
ATOM 1339 N N . GLU A 1 172 ? -12.191 23.060 44.362 1.00 91.88 172 GLU A N 1
ATOM 1340 C CA . GLU A 1 172 ? -13.192 24.106 44.524 1.00 91.88 172 GLU A CA 1
ATOM 1341 C C . GLU A 1 172 ? -13.537 24.753 43.184 1.00 91.88 172 GLU A C 1
ATOM 1343 O O . GLU A 1 172 ? -12.720 24.805 42.260 1.00 91.88 172 GLU A O 1
ATOM 1348 N N . ASN A 1 173 ? -14.742 25.318 43.090 1.00 91.94 173 ASN A N 1
ATOM 1349 C CA . ASN A 1 173 ? -15.168 26.133 41.948 1.00 91.94 173 ASN A CA 1
ATOM 1350 C C . ASN A 1 173 ? -15.118 25.419 40.577 1.00 91.94 173 ASN A C 1
ATOM 1352 O O . ASN A 1 173 ? -14.992 26.074 39.533 1.00 91.94 173 ASN A O 1
ATOM 1356 N N . VAL A 1 174 ? -15.261 24.092 40.556 1.00 94.62 174 VAL A N 1
ATOM 1357 C CA . VAL A 1 174 ? -15.343 23.291 39.330 1.00 94.62 174 VAL A CA 1
ATOM 1358 C C . VAL A 1 174 ? -16.635 23.629 38.597 1.00 94.62 174 VAL A C 1
ATOM 1360 O O . VAL A 1 174 ? -17.716 23.663 39.184 1.00 94.62 174 VAL A O 1
ATOM 1363 N N . LYS A 1 175 ? -16.548 23.880 37.288 1.00 95.56 175 LYS A N 1
ATOM 1364 C CA . LYS A 1 175 ? -17.739 24.115 36.468 1.00 95.56 175 LYS A CA 1
ATOM 1365 C C . LYS A 1 175 ? -18.440 22.787 36.205 1.00 95.56 175 LYS A C 1
ATOM 1367 O O . LYS A 1 175 ? -17.917 21.957 35.461 1.00 95.56 175 LYS A O 1
ATOM 1372 N N . VAL A 1 176 ? -19.632 22.635 36.763 1.00 96.62 176 VAL A N 1
ATOM 1373 C CA . VAL A 1 176 ? -20.509 21.476 36.602 1.00 96.62 176 VAL A CA 1
ATOM 1374 C C . VAL A 1 176 ? -21.684 21.847 35.700 1.00 96.62 176 VAL A C 1
ATOM 1376 O O . VAL A 1 176 ? -22.236 22.946 35.785 1.00 96.62 176 VAL A O 1
ATOM 1379 N N . SER A 1 177 ? -22.043 20.937 34.798 1.00 96.44 177 SER A N 1
ATOM 1380 C CA . SER A 1 177 ? -23.157 21.089 33.853 1.00 96.44 177 SER A CA 1
ATOM 1381 C C . SER A 1 177 ? -23.754 19.739 33.490 1.00 96.44 177 SER A C 1
ATOM 1383 O O . SER A 1 177 ? -23.089 18.723 33.668 1.00 96.44 177 SER A O 1
ATOM 1385 N N . LEU A 1 178 ? -24.958 19.719 32.925 1.00 95.31 178 LEU A N 1
ATOM 1386 C CA . LEU A 1 178 ? -25.474 18.509 32.289 1.00 95.31 178 LEU A CA 1
ATOM 1387 C C . LEU A 1 178 ? -24.788 18.269 30.941 1.00 95.31 178 LEU A C 1
ATOM 1389 O O . LEU A 1 178 ? -24.512 19.208 30.188 1.00 95.31 178 LEU A O 1
ATOM 1393 N N . ALA A 1 179 ? -24.524 17.007 30.617 1.00 91.75 179 ALA A N 1
ATOM 1394 C CA . ALA A 1 179 ? -23.798 16.602 29.419 1.00 91.75 179 ALA A CA 1
ATOM 1395 C C . ALA A 1 179 ? -24.694 15.904 28.385 1.00 91.75 179 ALA A C 1
ATOM 1397 O O . ALA A 1 179 ? -25.659 15.226 28.734 1.00 91.75 179 ALA A O 1
ATOM 1398 N N . GLY A 1 180 ? -24.306 16.049 27.113 1.00 86.38 180 GLY A N 1
ATOM 1399 C CA . GLY A 1 180 ? -24.959 15.440 25.950 1.00 86.38 180 GLY A CA 1
ATOM 1400 C C . GLY A 1 180 ? -26.287 16.096 25.559 1.00 86.38 180 GLY A C 1
ATOM 1401 O O . GLY A 1 180 ? -26.667 17.121 26.123 1.00 86.38 180 GLY A O 1
ATOM 1402 N N . ARG A 1 181 ? -26.940 15.531 24.536 1.00 81.06 181 ARG A N 1
ATOM 1403 C CA . ARG A 1 181 ? -28.230 15.996 23.997 1.00 81.06 181 ARG A CA 1
ATOM 1404 C C . ARG A 1 181 ? -29.341 15.030 24.400 1.00 81.06 181 ARG A C 1
ATOM 1406 O O . ARG A 1 181 ? -30.087 15.327 25.325 1.00 81.06 181 ARG A O 1
ATOM 1413 N N . SER A 1 182 ? -29.383 13.857 23.770 1.00 80.38 182 SER A N 1
ATOM 1414 C CA . SER A 1 182 ? -30.357 12.794 24.053 1.00 80.38 182 SER A CA 1
ATOM 1415 C C . SER A 1 182 ? -30.234 12.243 25.476 1.00 80.38 182 SER A C 1
ATOM 1417 O O . SER A 1 182 ? -31.233 11.923 26.111 1.00 80.38 182 SER A O 1
ATOM 1419 N N . SER A 1 183 ? -29.027 12.241 26.046 1.00 85.38 183 SER A N 1
ATOM 1420 C CA . SER A 1 183 ? -28.771 11.868 27.445 1.00 85.38 183 SER A CA 1
ATOM 1421 C C . SER A 1 183 ? -29.405 12.804 28.483 1.00 85.38 183 SER A C 1
ATOM 1423 O O . SER A 1 183 ? -29.361 12.504 29.674 1.00 85.38 183 SER A O 1
ATOM 1425 N N . ARG A 1 184 ? -29.972 13.945 28.066 1.00 88.62 184 ARG A N 1
ATOM 1426 C CA . ARG A 1 184 ? -30.773 14.836 28.924 1.00 88.62 184 ARG A CA 1
ATOM 1427 C C . ARG A 1 184 ? -32.268 14.501 28.891 1.00 88.62 184 ARG A C 1
ATOM 1429 O O . ARG A 1 184 ? -33.033 15.116 29.624 1.00 88.62 184 ARG A O 1
ATOM 1436 N N . TRP A 1 185 ? -32.685 13.557 28.045 1.00 85.12 185 TRP A N 1
ATOM 1437 C CA . TRP A 1 185 ? -34.082 13.133 27.877 1.00 85.12 185 TRP A CA 1
ATOM 1438 C C . TRP A 1 185 ? -34.410 11.846 28.643 1.00 85.12 185 TRP A C 1
ATOM 1440 O O . TRP A 1 185 ? -35.437 11.216 28.399 1.00 85.12 185 TRP A O 1
ATOM 1450 N N . VAL A 1 186 ? -33.519 11.437 29.546 1.00 85.88 186 VAL A N 1
ATOM 1451 C CA . VAL A 1 186 ? -33.653 10.235 30.368 1.00 85.88 186 VAL A CA 1
ATOM 1452 C C . VAL A 1 186 ? -33.577 10.599 31.854 1.00 85.88 186 VAL A C 1
ATOM 1454 O O . VAL A 1 186 ? -32.868 11.541 32.214 1.00 85.88 186 VAL A O 1
ATOM 1457 N N . PRO A 1 187 ? -34.241 9.840 32.750 1.00 89.56 187 PRO A N 1
ATOM 1458 C CA . PRO A 1 187 ? -34.238 10.134 34.185 1.00 89.56 187 PRO A CA 1
ATOM 1459 C C . PRO A 1 187 ? -32.847 10.145 34.835 1.00 89.56 187 PRO A C 1
ATOM 1461 O O . PRO A 1 187 ? -32.620 10.847 35.817 1.00 89.56 187 PRO A O 1
ATOM 1464 N N . LYS A 1 188 ? -31.898 9.356 34.322 1.00 93.25 188 LYS A N 1
ATOM 1465 C CA . LYS A 1 188 ? -30.532 9.310 34.850 1.00 93.25 188 LYS A CA 1
ATOM 1466 C C . LYS A 1 188 ? -29.634 10.236 34.030 1.00 93.25 188 LYS A C 1
ATOM 1468 O O . LYS A 1 188 ? -29.236 9.907 32.916 1.00 93.25 188 LYS A O 1
ATOM 1473 N N . LEU A 1 189 ? -29.350 11.413 34.582 1.00 94.56 189 LEU A N 1
ATOM 1474 C CA . LEU A 1 189 ? -28.657 12.495 33.882 1.00 94.56 189 LEU A CA 1
ATOM 1475 C C . LEU A 1 189 ? -27.146 12.275 33.836 1.00 94.56 189 LEU A C 1
ATOM 1477 O O . LEU A 1 189 ? -26.566 11.779 34.795 1.00 94.56 189 LEU A O 1
ATOM 1481 N N . SER A 1 190 ? -26.508 12.683 32.735 1.00 95.69 190 SER A N 1
ATOM 1482 C CA . SER A 1 190 ? -25.043 12.731 32.599 1.00 95.69 190 SER A CA 1
ATOM 1483 C C . SER A 1 190 ? -24.499 14.113 32.969 1.00 95.69 190 SER A C 1
ATOM 1485 O O . SER A 1 190 ? -25.132 15.126 32.665 1.00 95.69 190 SER A O 1
ATOM 1487 N N . TYR A 1 191 ? -23.294 14.174 33.539 1.00 97.19 191 TYR A N 1
ATOM 1488 C CA . TYR A 1 191 ? -22.684 15.419 34.022 1.00 97.19 191 TYR A CA 1
ATOM 1489 C C . TYR A 1 191 ? -21.350 15.705 33.326 1.00 97.19 191 TYR A C 1
ATOM 1491 O O . TYR A 1 191 ? -20.604 14.802 32.968 1.00 97.19 191 TYR A O 1
ATOM 1499 N N . GLY A 1 192 ? -21.039 16.977 33.109 1.00 96.88 192 GLY A N 1
ATOM 1500 C CA . GLY A 1 192 ? -19.755 17.454 32.605 1.00 96.88 192 GLY A CA 1
ATOM 1501 C C . GLY A 1 192 ? -19.029 18.252 33.679 1.00 96.88 192 GLY A C 1
ATOM 1502 O O . GLY A 1 192 ? -19.613 19.184 34.237 1.00 96.88 192 GLY A O 1
ATOM 1503 N N . LEU A 1 193 ? -17.762 17.917 33.921 1.00 96.06 193 LEU A N 1
ATOM 1504 C CA . LEU A 1 193 ? -16.892 18.567 34.901 1.00 96.06 193 LEU A CA 1
ATOM 1505 C C . LEU A 1 193 ? -15.764 19.304 34.176 1.00 96.06 193 LEU A C 1
ATOM 1507 O O . LEU A 1 193 ? -15.032 18.705 33.385 1.00 96.06 193 LEU A O 1
ATOM 1511 N N . LYS A 1 194 ? -15.623 20.610 34.425 1.00 94.12 194 LYS A N 1
ATOM 1512 C CA . LYS A 1 194 ? -14.562 21.447 33.845 1.00 94.12 194 LYS A CA 1
ATOM 1513 C C . LYS A 1 194 ? -13.823 22.225 34.927 1.00 94.12 194 LYS A C 1
ATOM 1515 O O . LYS A 1 194 ? -14.377 23.141 35.536 1.00 94.12 194 LYS A O 1
ATOM 1520 N N . PHE A 1 195 ? -12.562 21.873 35.115 1.00 90.38 195 PHE A N 1
ATOM 1521 C CA . PHE A 1 195 ? -11.660 22.445 36.107 1.00 90.38 195 PHE A CA 1
ATOM 1522 C C . PHE A 1 195 ? -11.103 23.779 35.575 1.00 90.38 195 PHE A C 1
ATOM 1524 O O . PHE A 1 195 ? -11.083 24.006 34.357 1.00 90.38 195 PHE A O 1
ATOM 1531 N N . ASP A 1 196 ? -10.726 24.710 36.460 1.00 78.75 196 ASP A N 1
ATOM 1532 C CA . ASP A 1 196 ? -10.282 26.043 36.025 1.00 78.75 196 ASP A CA 1
ATOM 1533 C C . ASP A 1 196 ? -8.990 25.957 35.189 1.00 78.75 196 ASP A C 1
ATOM 1535 O O . ASP A 1 196 ? -8.086 25.166 35.445 1.00 78.75 196 ASP A O 1
ATOM 1539 N N . LYS A 1 197 ? -8.906 26.789 34.150 1.00 65.44 197 LYS A N 1
ATOM 1540 C CA . LYS A 1 197 ? -7.716 26.904 33.306 1.00 65.44 197 LYS A CA 1
ATOM 1541 C C . LYS A 1 197 ? -6.603 27.702 33.978 1.00 65.44 197 LYS A C 1
ATOM 1543 O O . LYS A 1 197 ? -5.452 27.461 33.643 1.00 65.44 197 LYS A O 1
ATOM 1548 N N . LYS A 1 198 ? -6.951 28.650 34.859 1.00 60.59 198 LYS A N 1
ATOM 1549 C CA . LYS A 1 198 ? -6.007 29.597 35.477 1.00 60.59 198 LYS A CA 1
ATOM 1550 C C . LYS A 1 198 ? -5.208 29.004 36.632 1.00 60.59 198 LYS A C 1
ATOM 1552 O O . LYS A 1 198 ? -4.118 29.482 36.912 1.00 60.59 198 LYS A O 1
ATOM 1557 N N . ASN A 1 199 ? -5.743 27.971 37.268 1.00 58.03 199 ASN A N 1
ATOM 1558 C CA . ASN A 1 199 ? -5.069 27.261 38.339 1.00 58.03 199 ASN A CA 1
ATOM 1559 C C . ASN A 1 199 ? -4.476 26.000 37.698 1.00 58.03 199 ASN A C 1
ATOM 1561 O O . ASN A 1 199 ? -5.184 25.289 36.981 1.00 58.03 199 ASN A O 1
ATOM 1565 N N . SER A 1 200 ? -3.191 25.711 37.897 1.00 62.44 200 SER A N 1
ATOM 1566 C CA . SER A 1 200 ? -2.513 24.528 37.324 1.00 62.44 200 SER A CA 1
ATOM 1567 C C . SER A 1 200 ? -3.060 23.186 37.841 1.00 62.44 200 SER A C 1
ATOM 1569 O O . SER A 1 200 ? -2.533 22.126 37.531 1.00 62.44 200 SER A O 1
ATOM 1571 N N . THR A 1 201 ? -4.146 23.223 38.608 1.00 74.75 201 THR A N 1
ATOM 1572 C CA . THR A 1 201 ? -4.870 22.090 39.158 1.00 74.75 201 THR A CA 1
ATOM 1573 C C . THR A 1 201 ? -5.432 21.193 38.050 1.00 74.75 201 THR A C 1
ATOM 1575 O O . THR A 1 201 ? -6.197 21.630 37.185 1.00 74.75 201 THR A O 1
ATOM 1578 N N . THR A 1 202 ? -5.057 19.918 38.088 1.00 85.81 202 THR A N 1
ATOM 1579 C CA . THR A 1 202 ? -5.564 18.859 37.207 1.00 85.81 202 THR A CA 1
ATOM 1580 C C . THR A 1 202 ? -5.956 17.656 38.052 1.00 85.81 202 THR A C 1
ATOM 1582 O O . THR A 1 202 ? -5.423 17.476 39.143 1.00 85.81 202 THR A O 1
ATOM 1585 N N . LEU A 1 203 ? -6.875 16.835 37.547 1.00 90.19 203 LEU A N 1
ATOM 1586 C CA . LEU A 1 203 ? -7.106 15.496 38.079 1.00 90.19 203 LEU A CA 1
ATOM 1587 C C . LEU A 1 203 ? -6.344 14.523 37.172 1.00 90.19 203 LEU A C 1
ATOM 1589 O O . LEU A 1 203 ? -6.736 14.312 36.023 1.00 90.19 203 LEU A O 1
ATOM 1593 N N . PHE A 1 204 ? -5.208 14.024 37.668 1.00 89.81 204 PHE A N 1
ATOM 1594 C CA . PHE A 1 204 ? -4.275 13.140 36.950 1.00 89.81 204 PHE A CA 1
ATOM 1595 C C . PHE A 1 204 ? -3.890 13.633 35.539 1.00 89.81 204 PHE A C 1
ATOM 1597 O O . PHE A 1 204 ? -3.901 12.864 34.580 1.00 89.81 204 PHE A O 1
ATOM 1604 N N . GLY A 1 205 ? -3.595 14.931 35.393 1.00 85.06 205 GLY A N 1
ATOM 1605 C CA . GLY A 1 205 ? -3.191 15.541 34.117 1.00 85.06 205 GLY A CA 1
ATOM 1606 C C . GLY A 1 205 ? -4.344 16.050 33.242 1.00 85.06 205 GLY A C 1
ATOM 1607 O O . GLY A 1 205 ? -4.116 16.738 32.249 1.00 85.06 205 GLY A O 1
ATOM 1608 N N . TYR A 1 206 ? -5.599 15.804 33.627 1.00 89.81 206 TYR A N 1
ATOM 1609 C CA . TYR A 1 206 ? -6.776 16.185 32.845 1.00 89.81 206 TYR A CA 1
ATOM 1610 C C . TYR A 1 206 ? -7.610 17.292 33.515 1.00 89.81 206 TYR A C 1
ATOM 1612 O O . TYR A 1 206 ? -7.603 17.474 34.734 1.00 89.81 206 TYR A O 1
ATOM 1620 N N . LYS A 1 207 ? -8.352 18.059 32.696 1.00 90.12 207 LYS A N 1
ATOM 1621 C CA . LYS A 1 207 ? -9.188 19.200 33.145 1.00 90.12 207 LYS A CA 1
ATOM 1622 C C . LYS A 1 207 ? -10.664 19.119 32.749 1.00 90.12 207 LYS A C 1
ATOM 1624 O O . LYS A 1 207 ? -11.462 19.930 33.220 1.00 90.12 207 LYS A O 1
ATOM 1629 N N . ASN A 1 208 ? -11.032 18.221 31.834 1.00 92.69 208 ASN A N 1
ATOM 1630 C CA . ASN A 1 208 ? -12.393 18.132 31.308 1.00 92.69 208 ASN A CA 1
ATOM 1631 C C . ASN A 1 208 ? -12.837 16.675 31.255 1.00 92.69 208 ASN A C 1
ATOM 1633 O O . ASN A 1 208 ? -12.240 15.875 30.534 1.00 92.69 208 ASN A O 1
ATOM 1637 N N . PHE A 1 209 ? -13.924 16.374 31.950 1.00 93.81 209 PHE A N 1
ATOM 1638 C CA . PHE A 1 209 ? -14.445 15.022 32.090 1.00 93.81 209 PHE A CA 1
ATOM 1639 C C . PHE A 1 209 ? -15.942 15.009 31.842 1.00 93.81 209 PHE A C 1
ATOM 1641 O O . PHE A 1 209 ? -16.639 16.009 32.056 1.00 93.81 209 PHE A O 1
ATOM 1648 N N . LYS A 1 210 ? -16.438 13.850 31.433 1.00 95.94 210 LYS A N 1
ATOM 1649 C CA . LYS A 1 210 ? -17.859 13.553 31.383 1.00 95.94 210 LYS A CA 1
ATOM 1650 C C . LYS A 1 210 ? -18.129 12.338 32.269 1.00 95.94 210 LYS A C 1
ATOM 1652 O O . LYS A 1 210 ? -17.425 11.340 32.181 1.00 95.94 210 LYS A O 1
ATOM 1657 N N . LEU A 1 211 ? -19.154 12.457 33.103 1.00 97.56 211 LEU A N 1
ATOM 1658 C CA . LEU A 1 211 ? -19.767 11.370 33.850 1.00 97.56 211 LEU A CA 1
ATOM 1659 C C . LEU A 1 211 ? -20.974 10.888 33.045 1.00 97.56 211 LEU A C 1
ATOM 1661 O O . LEU A 1 211 ? -22.005 11.564 32.983 1.00 97.56 211 LEU A O 1
ATOM 1665 N N . ARG A 1 212 ? -20.812 9.753 32.371 1.00 95.75 212 ARG A N 1
ATOM 1666 C CA . ARG A 1 212 ? -21.802 9.088 31.524 1.00 95.75 212 ARG A CA 1
ATOM 1667 C C . ARG A 1 212 ? -22.768 8.299 32.398 1.00 95.75 212 ARG A C 1
ATOM 1669 O O . ARG A 1 212 ? -22.349 7.440 33.165 1.00 95.75 212 ARG A O 1
ATOM 1676 N N . ALA A 1 213 ? -24.059 8.575 32.260 1.00 94.44 213 ALA A N 1
ATOM 1677 C CA . ALA A 1 213 ? -25.099 7.881 33.017 1.00 94.44 213 ALA A CA 1
ATOM 1678 C C . ALA A 1 213 ? -25.293 6.411 32.612 1.00 94.44 213 ALA A C 1
ATOM 1680 O O . ALA A 1 213 ? -25.900 5.663 33.376 1.00 94.44 213 ALA A O 1
ATOM 1681 N N . LEU A 1 214 ? -24.840 6.020 31.411 1.00 92.38 214 LEU A N 1
ATOM 1682 C CA . LEU A 1 214 ? -25.051 4.683 30.830 1.00 92.38 214 LEU A CA 1
ATOM 1683 C C . LEU A 1 214 ? -26.541 4.289 30.771 1.00 92.38 214 LEU A C 1
ATOM 1685 O O . LEU A 1 214 ? -26.904 3.125 30.827 1.00 92.38 214 LEU A O 1
ATOM 1689 N N . ALA A 1 215 ? -27.434 5.280 30.681 1.00 87.62 215 ALA A N 1
ATOM 1690 C CA . ALA A 1 215 ? -28.868 5.088 30.902 1.00 87.62 215 ALA A CA 1
ATOM 1691 C C . ALA A 1 215 ? -29.564 4.229 29.829 1.00 87.62 215 ALA A C 1
ATOM 1693 O O . ALA A 1 215 ? -30.597 3.613 30.111 1.00 87.62 215 ALA A O 1
ATOM 1694 N N . GLN A 1 216 ? -29.023 4.236 28.609 1.00 83.06 216 GLN A N 1
ATOM 1695 C CA . GLN A 1 216 ? -29.558 3.500 27.463 1.00 83.06 216 GLN A CA 1
ATOM 1696 C C . GLN A 1 216 ? -28.907 2.124 27.287 1.00 83.06 216 GLN A C 1
ATOM 1698 O O . GLN A 1 216 ? -29.518 1.270 26.667 1.00 83.06 216 GLN A O 1
ATOM 1703 N N . ASP A 1 217 ? -27.741 1.878 27.890 1.00 90.25 217 ASP A N 1
ATOM 1704 C CA . ASP A 1 217 ? -27.083 0.574 27.854 1.00 90.25 217 ASP A CA 1
ATOM 1705 C C . ASP A 1 217 ? -27.435 -0.227 29.112 1.00 90.25 217 ASP A C 1
ATOM 1707 O O . ASP A 1 217 ? -26.826 -0.061 30.170 1.00 90.25 217 ASP A O 1
ATOM 1711 N N . LYS A 1 218 ? -28.410 -1.135 29.001 1.00 91.19 218 LYS A N 1
ATOM 1712 C CA . LYS A 1 218 ? -28.818 -1.997 30.123 1.00 91.19 218 LYS A CA 1
ATOM 1713 C C . LYS A 1 218 ? -27.713 -2.934 30.610 1.00 91.19 218 LYS A C 1
ATOM 1715 O O . LYS A 1 218 ? -27.796 -3.399 31.744 1.00 91.19 218 LYS A O 1
ATOM 1720 N N . SER A 1 219 ? -26.672 -3.161 29.806 1.00 93.88 219 SER A N 1
ATOM 1721 C CA . SER A 1 219 ? -25.511 -3.954 30.209 1.00 93.88 219 SER A CA 1
ATOM 1722 C C . SER A 1 219 ? -24.473 -3.155 30.996 1.00 93.88 219 SER A C 1
ATOM 1724 O O . SER A 1 219 ? -23.637 -3.773 31.631 1.00 93.88 219 SER A O 1
ATOM 1726 N N . TYR A 1 220 ? -24.484 -1.815 30.962 1.00 95.62 220 TYR A N 1
ATOM 1727 C CA . TYR A 1 220 ? -23.423 -0.943 31.504 1.00 95.62 220 TYR A CA 1
ATOM 1728 C C . TYR A 1 220 ? -22.009 -1.177 30.919 1.00 95.62 220 TYR A C 1
ATOM 1730 O O . TYR A 1 220 ? -21.046 -0.566 31.395 1.00 95.62 220 TYR A O 1
ATOM 1738 N N . LEU A 1 221 ? -21.848 -2.038 29.909 1.00 95.94 221 LEU A N 1
ATOM 1739 C CA . LEU A 1 221 ? -20.554 -2.541 29.437 1.00 95.94 221 LEU A CA 1
ATOM 1740 C C . LEU A 1 221 ? -20.157 -2.027 28.054 1.00 95.94 221 LEU A C 1
ATOM 1742 O O . LEU A 1 221 ? -18.965 -1.922 27.791 1.00 95.94 221 LEU A O 1
ATOM 1746 N N . ARG A 1 222 ? -21.092 -1.713 27.153 1.00 94.69 222 ARG A N 1
ATOM 1747 C CA . ARG A 1 222 ? -20.793 -1.541 25.715 1.00 94.69 222 ARG A CA 1
ATOM 1748 C C . ARG A 1 222 ? -19.747 -0.470 25.446 1.00 94.69 222 ARG A C 1
ATOM 1750 O O . ARG A 1 222 ? -18.761 -0.718 24.752 1.00 94.69 222 ARG A O 1
ATOM 1757 N N . GLU A 1 223 ? -19.923 0.693 26.065 1.00 92.69 223 GLU A N 1
ATOM 1758 C CA . GLU A 1 223 ? -18.998 1.817 25.922 1.00 92.69 223 GLU A CA 1
ATOM 1759 C C . GLU A 1 223 ? -17.616 1.466 26.523 1.00 92.69 223 GLU A C 1
ATOM 1761 O O . GLU A 1 223 ? -16.591 1.702 25.884 1.00 92.69 223 GLU A O 1
ATOM 1766 N N . ASN A 1 224 ? -17.574 0.799 27.687 1.00 94.19 224 ASN A N 1
ATOM 1767 C CA . ASN A 1 224 ? -16.334 0.306 28.307 1.00 94.19 224 ASN A CA 1
ATOM 1768 C C . ASN A 1 224 ? -15.586 -0.675 27.389 1.00 94.19 224 ASN A C 1
ATOM 1770 O O . ASN A 1 224 ? -14.403 -0.476 27.102 1.00 94.19 224 ASN A O 1
ATOM 1774 N N . LEU A 1 225 ? -16.285 -1.704 26.904 1.00 95.81 225 LEU A N 1
ATOM 1775 C CA . LEU A 1 225 ? -15.732 -2.726 26.020 1.00 95.81 225 LEU A CA 1
ATOM 1776 C C . LEU A 1 225 ? -15.181 -2.098 24.744 1.00 95.81 225 LEU A C 1
ATOM 1778 O O . LEU A 1 225 ? -14.082 -2.455 24.320 1.00 95.81 225 LEU A O 1
ATOM 1782 N N . CYS A 1 226 ? -15.900 -1.136 24.161 1.00 96.00 226 CYS A N 1
ATOM 1783 C CA . CYS A 1 226 ? -15.458 -0.468 22.946 1.00 96.00 226 CYS A CA 1
ATOM 1784 C C . CYS A 1 226 ? -14.204 0.380 23.178 1.00 96.00 226 CYS A C 1
ATOM 1786 O O . CYS A 1 226 ? -13.238 0.240 22.433 1.00 96.00 226 CYS A O 1
ATOM 1788 N N . TYR A 1 227 ? -14.161 1.212 24.224 1.00 95.94 227 TYR A N 1
ATOM 1789 C CA . TYR A 1 227 ? -12.975 2.025 24.524 1.00 95.94 227 TYR A CA 1
ATOM 1790 C C . TYR A 1 227 ? -11.733 1.165 24.806 1.00 95.94 227 TYR A C 1
ATOM 1792 O O . TYR A 1 227 ? -10.654 1.443 24.274 1.00 95.94 227 TYR A O 1
ATOM 1800 N N . ASN A 1 228 ? -11.883 0.090 25.584 1.00 94.62 228 ASN A N 1
ATOM 1801 C CA . ASN A 1 228 ? -10.771 -0.802 25.917 1.00 94.62 228 ASN A CA 1
ATOM 1802 C C . ASN A 1 228 ? -10.317 -1.651 24.718 1.00 94.62 228 ASN A C 1
ATOM 1804 O O . ASN A 1 228 ? -9.114 -1.791 24.487 1.00 94.62 228 ASN A O 1
ATOM 1808 N N . SER A 1 229 ? -11.248 -2.131 23.892 1.00 97.06 229 SER A N 1
ATOM 1809 C CA . SER A 1 229 ? -10.919 -2.856 22.658 1.00 97.06 229 SER A CA 1
ATOM 1810 C C . SER A 1 229 ? -10.273 -1.942 21.608 1.00 97.06 229 SER A C 1
ATOM 1812 O O . SER A 1 229 ? -9.321 -2.336 20.939 1.00 97.06 229 SER A O 1
ATOM 1814 N N . TYR A 1 230 ? -10.710 -0.684 21.500 1.00 97.31 230 TYR A N 1
ATOM 1815 C CA . TYR A 1 230 ? -10.116 0.281 20.572 1.00 97.31 230 TYR A CA 1
ATOM 1816 C C . TYR A 1 230 ? -8.682 0.675 20.975 1.00 97.31 230 TYR A C 1
ATOM 1818 O O . TYR A 1 230 ? -7.812 0.893 20.129 1.00 97.31 230 TYR A O 1
ATOM 1826 N N . LYS A 1 231 ? -8.396 0.715 22.284 1.00 95.06 231 LYS A N 1
ATOM 1827 C CA . LYS A 1 231 ? -7.025 0.868 22.798 1.00 95.06 231 LYS A CA 1
ATOM 1828 C C . LYS A 1 231 ? -6.143 -0.329 22.408 1.00 95.06 231 LYS A C 1
ATOM 1830 O O . LYS A 1 231 ? -4.998 -0.135 22.001 1.00 95.06 231 LYS A O 1
ATOM 1835 N N . SER A 1 232 ? -6.687 -1.544 22.484 1.00 96.38 232 SER A N 1
ATOM 1836 C CA . SER A 1 232 ? -6.004 -2.794 22.123 1.00 96.38 232 SER A CA 1
ATOM 1837 C C . SER A 1 232 ? -5.596 -2.874 20.639 1.00 96.38 232 SER A C 1
ATOM 1839 O O . SER A 1 232 ? -4.557 -3.452 20.316 1.00 96.38 232 SER A O 1
ATOM 1841 N N . ILE A 1 233 ? -6.338 -2.237 19.727 1.00 97.69 233 ILE A N 1
ATOM 1842 C CA . ILE A 1 233 ? -5.947 -2.144 18.305 1.00 97.69 233 ILE A CA 1
ATOM 1843 C C . ILE A 1 233 ? -4.953 -1.004 18.023 1.00 97.69 233 ILE A C 1
ATOM 1845 O O . ILE A 1 233 ? -4.704 -0.665 16.866 1.00 97.69 233 ILE A O 1
ATOM 1849 N N . GLY A 1 234 ? -4.388 -0.385 19.064 1.00 96.56 234 GLY A N 1
ATOM 1850 C CA . GLY A 1 234 ? -3.325 0.609 18.937 1.00 96.56 234 GLY A CA 1
ATOM 1851 C C . GLY A 1 234 ? -3.772 1.947 18.338 1.00 96.56 234 GLY A C 1
ATOM 1852 O O . GLY A 1 234 ? -2.949 2.651 17.759 1.00 96.56 234 GLY A O 1
ATOM 1853 N N . ALA A 1 235 ? -5.055 2.301 18.448 1.00 96.50 235 ALA A N 1
ATOM 1854 C CA . ALA A 1 235 ? -5.629 3.500 17.838 1.00 96.50 235 ALA A CA 1
ATOM 1855 C C . ALA A 1 235 ? -5.945 4.610 18.874 1.00 96.50 235 ALA A C 1
ATOM 1857 O O . ALA A 1 235 ? -6.096 4.345 20.077 1.00 96.50 235 ALA A O 1
ATOM 1858 N N . PRO A 1 236 ? -6.008 5.896 18.464 1.00 95.19 236 PRO A N 1
ATOM 1859 C CA . PRO A 1 236 ? -6.192 7.001 19.394 1.00 95.19 236 PRO A CA 1
ATOM 1860 C C . PRO A 1 236 ? -7.614 7.038 19.960 1.00 95.19 236 PRO A C 1
ATOM 1862 O O . PRO A 1 236 ? -8.585 7.225 19.240 1.00 95.19 236 PRO A O 1
ATOM 1865 N N . THR A 1 237 ? -7.721 6.914 21.282 1.00 94.56 237 THR A N 1
ATOM 1866 C CA . THR A 1 237 ? -8.979 7.040 22.024 1.00 94.56 237 THR A CA 1
ATOM 1867 C C . THR A 1 237 ? -8.749 7.532 23.460 1.00 94.56 237 THR A C 1
ATOM 1869 O O . THR A 1 237 ? -7.593 7.604 23.917 1.00 94.56 237 THR A O 1
ATOM 1872 N N . SER A 1 238 ? -9.838 7.892 24.144 1.00 93.31 238 SER A N 1
ATOM 1873 C CA . SER A 1 238 ? -9.886 8.199 25.582 1.00 93.31 238 SER A CA 1
ATOM 1874 C C . SER A 1 238 ? -9.921 6.920 26.418 1.00 93.31 238 SER A C 1
ATOM 1876 O O . SER A 1 238 ? -10.295 5.860 25.926 1.00 93.31 238 SER A O 1
ATOM 1878 N N . GLY A 1 239 ? -9.541 7.018 27.691 1.00 93.25 239 GLY A N 1
ATOM 1879 C CA . GLY A 1 239 ? -9.816 5.961 28.654 1.00 93.25 239 GLY A CA 1
ATOM 1880 C C . GLY A 1 239 ? -11.276 5.984 29.109 1.00 93.25 239 GLY A C 1
ATOM 1881 O O . GLY A 1 239 ? -11.970 6.998 28.989 1.00 93.25 239 GLY A O 1
ATOM 1882 N N . PHE A 1 240 ? -11.725 4.851 29.638 1.00 95.19 240 PHE A N 1
ATOM 1883 C CA . PHE A 1 240 ? -13.031 4.695 30.261 1.00 95.19 240 PHE A CA 1
ATOM 1884 C C . PHE A 1 240 ? -12.861 3.899 31.555 1.00 95.19 240 PHE A C 1
ATOM 1886 O O . PHE A 1 240 ? -12.263 2.827 31.547 1.00 95.19 240 PHE A O 1
ATOM 1893 N N . SER A 1 241 ? -13.406 4.399 32.659 1.00 96.19 241 SER A N 1
ATOM 1894 C CA . SER A 1 241 ? -13.483 3.680 33.939 1.00 96.19 241 SER A CA 1
ATOM 1895 C C . SER A 1 241 ? -14.828 3.948 34.612 1.00 96.19 241 SER A C 1
ATOM 1897 O O . SER A 1 241 ? -15.592 4.795 34.152 1.00 96.19 241 SER A O 1
ATOM 1899 N N . TYR A 1 242 ? -15.149 3.226 35.682 1.00 97.88 242 TYR A N 1
ATOM 1900 C CA . TYR A 1 242 ? -16.387 3.435 36.432 1.00 97.88 242 TYR A CA 1
ATOM 1901 C C . TYR A 1 242 ? -16.148 4.307 37.668 1.00 97.88 242 TYR A C 1
ATOM 1903 O O . TYR A 1 242 ? -15.087 4.246 38.279 1.00 97.88 242 TYR A O 1
ATOM 1911 N N . VAL A 1 243 ? -17.146 5.100 38.056 1.00 97.88 243 VAL A N 1
ATOM 1912 C CA . VAL A 1 243 ? -17.147 5.917 39.279 1.00 97.88 243 VAL A CA 1
ATOM 1913 C C . VAL A 1 243 ? -18.498 5.837 39.983 1.00 97.88 243 VAL A C 1
ATOM 1915 O O . VAL A 1 243 ? -19.545 5.803 39.334 1.00 97.88 243 VAL A O 1
ATOM 1918 N N . ARG A 1 244 ? -18.489 5.884 41.316 1.00 97.94 244 ARG A N 1
ATOM 1919 C CA . ARG A 1 244 ? -19.695 6.103 42.129 1.00 97.94 244 ARG A CA 1
ATOM 1920 C C . ARG A 1 244 ? -19.915 7.601 42.291 1.00 97.94 244 ARG A C 1
ATOM 1922 O O . ARG A 1 244 ? -19.021 8.306 42.752 1.00 97.94 244 ARG A O 1
ATOM 1929 N N . LEU A 1 245 ? -21.081 8.105 41.906 1.00 97.75 245 LEU A N 1
ATOM 1930 C CA . LEU A 1 245 ? -21.397 9.528 41.979 1.00 97.75 245 LEU A CA 1
ATOM 1931 C C . LEU A 1 245 ? -22.276 9.837 43.190 1.00 97.75 245 LEU A C 1
ATOM 1933 O O . LEU A 1 245 ? -23.320 9.213 43.386 1.00 97.75 245 LEU A O 1
ATOM 1937 N N . PHE A 1 246 ? -21.879 10.865 43.934 1.00 97.31 246 PHE A N 1
ATOM 1938 C CA . PHE A 1 246 ? -22.662 11.495 44.988 1.00 97.31 246 PHE A CA 1
ATOM 1939 C C . PHE A 1 246 ? -22.875 12.975 44.671 1.00 97.31 246 PHE A C 1
ATOM 1941 O O . PHE A 1 246 ? -21.946 13.664 44.245 1.00 97.31 246 PHE A O 1
ATOM 1948 N N . ILE A 1 247 ? -24.076 13.487 44.928 1.00 96.19 247 ILE A N 1
ATOM 1949 C CA . ILE A 1 247 ? -24.407 14.912 44.831 1.00 96.19 247 ILE A CA 1
ATOM 1950 C C . ILE A 1 247 ? -25.082 15.334 46.133 1.00 96.19 247 ILE A C 1
ATOM 1952 O O . ILE A 1 247 ? -26.026 14.688 46.571 1.00 96.19 247 ILE A O 1
ATOM 1956 N N . ASP A 1 248 ? -24.578 16.384 46.785 1.00 93.69 248 ASP A N 1
ATOM 1957 C CA . ASP A 1 248 ? -25.116 16.890 48.063 1.00 93.69 248 ASP A CA 1
ATOM 1958 C C . ASP A 1 248 ? -25.301 15.794 49.136 1.00 93.69 248 ASP A C 1
ATOM 1960 O O . ASP A 1 248 ? -26.299 15.743 49.853 1.00 93.69 248 ASP A O 1
ATOM 1964 N N . ASN A 1 249 ? -24.307 14.904 49.231 1.00 92.12 249 ASN A N 1
ATOM 1965 C CA . ASN A 1 249 ? -24.242 13.762 50.161 1.00 92.12 249 ASN A CA 1
ATOM 1966 C C . ASN A 1 249 ? -25.268 12.658 49.867 1.00 92.12 249 ASN A C 1
ATOM 1968 O O . ASN A 1 249 ? -25.470 11.771 50.690 1.00 92.12 249 ASN A O 1
ATOM 1972 N N . LYS A 1 250 ? -25.912 12.705 48.697 1.00 93.31 250 LYS A N 1
ATOM 1973 C CA . LYS A 1 250 ? -26.842 11.689 48.215 1.00 93.31 250 LYS A CA 1
ATOM 1974 C C . LYS A 1 250 ? -26.227 10.884 47.091 1.00 93.31 250 LYS A C 1
ATOM 1976 O O . LYS A 1 250 ? -25.656 11.447 46.157 1.00 93.31 250 LYS A O 1
ATOM 1981 N N . ALA A 1 251 ? -26.356 9.570 47.184 1.00 95.44 251 ALA A N 1
ATOM 1982 C CA . ALA A 1 251 ? -26.010 8.653 46.121 1.00 95.44 251 ALA A CA 1
ATOM 1983 C C . ALA A 1 251 ? -26.820 8.946 44.852 1.00 95.44 251 ALA A C 1
ATOM 1985 O O . ALA A 1 251 ? -28.046 9.054 44.891 1.00 95.44 251 ALA A O 1
ATOM 1986 N N . VAL A 1 252 ? -26.131 9.036 43.714 1.00 95.88 252 VAL A N 1
ATOM 1987 C CA . VAL A 1 252 ? -26.747 9.194 42.385 1.00 95.88 252 VAL A CA 1
ATOM 1988 C C . VAL A 1 252 ? -26.613 7.914 41.558 1.00 95.88 252 VAL A C 1
ATOM 1990 O O . VAL A 1 252 ? -27.515 7.583 40.787 1.00 95.88 252 VAL A O 1
ATOM 1993 N N . GLY A 1 253 ? -25.514 7.173 41.737 1.00 96.25 253 GLY A N 1
ATOM 1994 C CA . GLY A 1 253 ? -25.332 5.832 41.177 1.00 96.25 253 GLY A CA 1
ATOM 1995 C C . GLY A 1 253 ? -23.956 5.589 40.563 1.00 96.25 253 GLY A C 1
ATOM 1996 O O . GLY A 1 253 ? -22.999 6.318 40.822 1.00 96.25 253 GLY A O 1
ATOM 1997 N N . LEU A 1 254 ? -23.873 4.551 39.737 1.00 97.94 254 LEU A N 1
ATOM 1998 C CA . LEU A 1 254 ? -22.716 4.139 38.957 1.00 97.94 254 LEU A CA 1
ATOM 1999 C C . LEU A 1 254 ? -22.675 4.887 37.617 1.00 97.94 254 LEU A C 1
ATOM 2001 O O . LEU A 1 254 ? -23.651 4.920 36.862 1.00 97.94 254 LEU A O 1
ATOM 2005 N N . TYR A 1 255 ? -21.527 5.474 37.307 1.00 98.00 255 TYR A N 1
ATOM 2006 C CA . TYR A 1 255 ? -21.300 6.282 36.114 1.00 98.00 255 TYR A CA 1
ATOM 2007 C C . TYR A 1 255 ? -20.033 5.838 35.387 1.00 98.00 255 TYR A C 1
ATOM 2009 O O . TYR A 1 255 ? -19.071 5.402 36.013 1.00 98.00 255 TYR A O 1
ATOM 2017 N N . GLY A 1 256 ? -20.007 6.008 34.067 1.00 97.38 256 GLY A N 1
ATOM 2018 C CA . GLY A 1 256 ? -18.772 5.949 33.289 1.00 97.38 256 GLY A CA 1
ATOM 2019 C C . GLY A 1 256 ? -18.019 7.277 33.371 1.00 97.38 256 GLY A C 1
ATOM 2020 O O . GLY A 1 256 ? -18.609 8.335 33.164 1.00 97.38 256 GLY A O 1
ATOM 2021 N N . LEU A 1 257 ? -16.725 7.249 33.652 1.00 97.25 257 LEU A N 1
ATOM 2022 C CA . LEU A 1 257 ? -15.827 8.395 33.598 1.00 97.25 257 LEU A CA 1
ATOM 2023 C C . LEU A 1 257 ? -15.070 8.373 32.270 1.00 97.25 257 LEU A C 1
ATOM 2025 O O . LEU A 1 257 ? -14.398 7.393 31.960 1.00 97.25 257 LEU A O 1
ATOM 2029 N N . ILE A 1 258 ? -15.143 9.472 31.518 1.00 95.62 258 ILE A N 1
ATOM 2030 C CA . ILE A 1 258 ? -14.416 9.637 30.255 1.00 95.62 258 ILE A CA 1
ATOM 2031 C C . ILE A 1 258 ? -13.825 11.044 30.115 1.00 95.62 258 ILE A C 1
ATOM 2033 O O . ILE A 1 258 ? -14.443 12.055 30.474 1.00 95.62 258 ILE A O 1
ATOM 2037 N N . GLU A 1 259 ? -12.625 11.121 29.548 1.00 94.31 259 GLU A N 1
ATOM 2038 C CA . GLU A 1 259 ? -11.982 12.375 29.152 1.00 94.31 259 GLU A CA 1
ATOM 2039 C C . GLU A 1 259 ? -12.769 13.070 28.023 1.00 94.31 259 GLU A C 1
ATOM 2041 O O . GLU A 1 259 ? -13.230 12.442 27.070 1.00 94.31 259 GLU A O 1
ATOM 2046 N N . THR A 1 260 ? -12.914 14.397 28.073 1.00 91.94 260 THR A N 1
ATOM 2047 C CA . THR A 1 260 ? -13.608 15.123 26.992 1.00 91.94 260 THR A CA 1
ATOM 2048 C C . THR A 1 260 ? -12.654 15.504 25.857 1.00 91.94 260 THR A C 1
ATOM 2050 O O . THR A 1 260 ? -11.711 16.258 26.083 1.00 91.94 260 THR A O 1
ATOM 2053 N N . PHE A 1 261 ? -12.987 15.109 24.625 1.00 91.94 261 PHE A N 1
ATOM 2054 C CA . PHE A 1 261 ? -12.287 15.435 23.371 1.00 91.94 261 PHE A CA 1
ATOM 2055 C C . PHE A 1 261 ? -12.317 16.942 23.026 1.00 91.94 261 PHE A C 1
ATOM 2057 O O . PHE A 1 261 ? -13.149 17.434 22.255 1.00 91.94 261 PHE A O 1
ATOM 2064 N N . GLN A 1 262 ? -11.436 17.705 23.670 1.00 90.69 262 GLN A N 1
ATOM 2065 C CA . GLN A 1 262 ? -11.176 19.141 23.491 1.00 90.69 262 GLN A CA 1
ATOM 2066 C C . GLN A 1 262 ? -9.882 19.510 24.232 1.00 90.69 262 GLN A C 1
ATOM 2068 O O . GLN A 1 262 ? -9.473 18.780 25.126 1.00 90.69 262 GLN A O 1
ATOM 2073 N N . ASP A 1 263 ? -9.287 20.678 23.968 1.00 87.50 263 ASP A N 1
ATOM 2074 C CA . ASP A 1 263 ? -8.107 21.130 24.731 1.00 87.50 263 ASP A CA 1
ATOM 2075 C C . ASP A 1 263 ? -8.333 21.043 26.265 1.00 87.50 263 ASP A C 1
ATOM 2077 O O . ASP A 1 263 ? -9.368 21.539 26.754 1.00 87.50 263 ASP A O 1
ATOM 2081 N N . PRO A 1 264 ? -7.394 20.459 27.044 1.00 88.75 264 PRO A N 1
ATOM 2082 C CA . PRO A 1 264 ? -6.054 19.990 26.649 1.00 88.75 264 PRO A CA 1
ATOM 2083 C C . PRO A 1 264 ? -5.947 18.486 26.298 1.00 88.75 264 PRO A C 1
ATOM 2085 O O . PRO A 1 264 ? -4.843 17.966 26.244 1.00 88.75 264 PRO A O 1
ATOM 2088 N N . TRP A 1 265 ? -7.052 17.769 26.054 1.00 92.81 265 TRP A N 1
ATOM 2089 C CA . TRP A 1 265 ? -7.035 16.328 25.731 1.00 92.81 265 TRP A CA 1
ATOM 2090 C C . TRP A 1 265 ? -6.102 15.977 24.569 1.00 92.81 265 TRP A C 1
ATOM 2092 O O . TRP A 1 265 ? -5.400 14.977 24.617 1.00 92.81 265 TRP A O 1
ATOM 2102 N N . VAL A 1 266 ? -6.067 16.833 23.547 1.00 94.00 266 VAL A N 1
ATOM 2103 C CA . VAL A 1 266 ? -5.200 16.649 22.381 1.00 94.00 266 VAL A CA 1
ATOM 2104 C C . VAL A 1 266 ? -3.726 16.613 22.797 1.00 94.00 266 VAL A C 1
ATOM 2106 O O . VAL A 1 266 ? -3.027 15.674 22.438 1.00 94.00 266 VAL A O 1
ATOM 2109 N N . ALA A 1 267 ? -3.280 17.558 23.630 1.00 92.56 267 ALA A N 1
ATOM 2110 C CA . ALA A 1 267 ? -1.923 17.554 24.178 1.00 92.56 267 ALA A CA 1
ATOM 2111 C C . ALA A 1 267 ? -1.663 16.293 25.016 1.00 92.56 267 ALA A C 1
ATOM 2113 O O . ALA A 1 267 ? -0.639 15.640 24.863 1.00 92.56 267 ALA A O 1
ATOM 2114 N N . ALA A 1 268 ? -2.630 15.895 25.848 1.00 92.81 268 ALA A N 1
ATOM 2115 C CA . ALA A 1 268 ? -2.530 14.689 26.668 1.00 92.81 268 ALA A CA 1
ATOM 2116 C C . ALA A 1 268 ? -2.466 13.383 25.853 1.00 92.81 268 ALA A C 1
ATOM 2118 O O . ALA A 1 268 ? -2.043 12.366 26.397 1.00 92.81 268 ALA A O 1
ATOM 2119 N N . LYS A 1 269 ? -2.912 13.379 24.589 1.00 94.75 269 LYS A N 1
ATOM 2120 C CA . LYS A 1 269 ? -2.975 12.181 23.738 1.00 94.75 269 LYS A CA 1
ATOM 2121 C C . LYS A 1 269 ? -1.898 12.124 22.647 1.00 94.75 269 LYS A C 1
ATOM 2123 O O . LYS A 1 269 ? -1.522 11.017 22.267 1.00 94.75 269 LYS A O 1
ATOM 2128 N N . PHE A 1 270 ? -1.456 13.277 22.145 1.00 94.75 270 PHE A N 1
ATOM 2129 C CA . PHE A 1 270 ? -0.552 13.410 20.993 1.00 94.75 270 PHE A CA 1
ATOM 2130 C C . PHE A 1 270 ? 0.759 14.149 21.315 1.00 94.75 270 PHE A C 1
ATOM 2132 O O . PHE A 1 270 ? 1.585 14.325 20.421 1.00 94.75 270 PHE A O 1
ATOM 2139 N N . ALA A 1 271 ? 0.962 14.593 22.560 1.00 94.31 271 ALA A N 1
ATOM 2140 C CA . ALA A 1 271 ? 2.146 15.352 22.973 1.00 94.31 271 ALA A CA 1
ATOM 2141 C C . ALA A 1 271 ? 2.507 15.152 24.458 1.00 94.31 271 ALA A C 1
ATOM 2143 O O . ALA A 1 271 ? 2.954 16.086 25.113 1.00 94.31 271 ALA A O 1
ATOM 2144 N N . ASP A 1 272 ? 2.225 13.979 25.032 1.00 92.31 272 ASP A N 1
ATOM 2145 C CA . ASP A 1 272 ? 2.573 13.609 26.415 1.00 92.31 272 ASP A CA 1
ATOM 2146 C C . ASP A 1 272 ? 2.088 14.596 27.499 1.00 92.31 272 ASP A C 1
ATOM 2148 O O . ASP A 1 272 ? 2.590 14.628 28.620 1.00 92.31 272 ASP A O 1
ATOM 2152 N N . GLY A 1 273 ? 1.062 15.395 27.187 1.00 89.50 273 GLY A N 1
ATOM 2153 C CA . GLY A 1 273 ? 0.542 16.435 28.073 1.00 89.50 273 GLY A CA 1
ATOM 2154 C C . GLY A 1 273 ? 1.362 17.728 28.108 1.00 89.50 273 GLY A C 1
ATOM 2155 O O . GLY A 1 273 ? 1.196 18.493 29.057 1.00 89.50 273 GLY A O 1
ATOM 2156 N N . GLU A 1 274 ? 2.202 17.987 27.101 1.00 89.12 274 GLU A N 1
ATOM 2157 C CA . GLU A 1 274 ? 3.070 19.167 27.004 1.00 89.12 274 GLU A CA 1
ATOM 2158 C C . GLU A 1 274 ? 2.317 20.482 27.285 1.00 89.12 274 GLU A C 1
ATOM 2160 O O . GLU A 1 274 ? 1.305 20.826 26.656 1.00 89.12 274 GLU A O 1
ATOM 2165 N N . GLU A 1 275 ? 2.833 21.254 28.244 1.00 84.50 275 GLU A N 1
ATOM 2166 C CA . GLU A 1 275 ? 2.299 22.571 28.567 1.00 84.50 275 GLU A CA 1
ATOM 2167 C C . GLU A 1 275 ? 2.597 23.562 27.432 1.00 84.50 275 GLU A C 1
ATOM 2169 O O . GLU A 1 275 ? 3.729 23.715 26.988 1.00 84.50 275 GLU A O 1
ATOM 2174 N N . GLY A 1 276 ? 1.570 24.271 26.956 1.00 82.44 276 GLY A N 1
ATOM 2175 C CA . GLY A 1 276 ? 1.718 25.220 25.847 1.00 82.44 276 GLY A CA 1
ATOM 2176 C C . GLY A 1 276 ? 1.635 24.596 24.450 1.00 82.44 276 GLY A C 1
ATOM 2177 O O . GLY A 1 276 ? 1.732 25.340 23.468 1.00 82.44 276 GLY A O 1
ATOM 2178 N N . TYR A 1 277 ? 1.372 23.286 24.349 1.00 88.62 277 TYR A N 1
ATOM 2179 C CA . TYR A 1 277 ? 1.138 22.597 23.080 1.00 88.62 277 TYR A CA 1
ATOM 2180 C C . TYR A 1 277 ? 0.111 23.331 22.206 1.00 88.62 277 TYR A C 1
ATOM 2182 O O . TYR A 1 277 ? -1.023 23.621 22.614 1.00 88.62 277 TYR A O 1
ATOM 2190 N N . LYS A 1 278 ? 0.513 23.639 20.971 1.00 90.50 278 LYS A N 1
ATOM 2191 C CA . LYS A 1 278 ? -0.326 24.330 19.989 1.00 90.50 278 LYS A CA 1
ATOM 2192 C C . LYS A 1 278 ? -1.105 23.306 19.174 1.00 90.50 278 LYS A C 1
ATOM 2194 O O . LYS A 1 278 ? -0.699 22.950 18.075 1.00 90.50 278 LYS A O 1
ATOM 2199 N N . SER A 1 279 ? -2.247 22.874 19.705 1.00 91.12 279 SER A N 1
ATOM 2200 C CA . SER A 1 279 ? -3.144 21.948 19.010 1.00 91.12 279 SER A CA 1
ATOM 2201 C C . SER A 1 279 ? -3.494 22.443 17.601 1.00 91.12 279 SER A C 1
ATOM 2203 O O . SER A 1 279 ? -3.919 23.593 17.438 1.00 91.12 279 SER A O 1
ATOM 2205 N N . GLY A 1 280 ? -3.424 21.554 16.607 1.00 94.06 280 GLY A N 1
ATOM 2206 C CA . GLY A 1 280 ? -4.179 21.712 15.364 1.00 94.06 280 GLY A CA 1
ATOM 2207 C C . GLY A 1 280 ? -5.697 21.636 15.590 1.00 94.06 280 GLY A C 1
ATOM 2208 O O . GLY A 1 280 ? -6.183 21.543 16.728 1.00 94.06 280 GLY A O 1
ATOM 2209 N N . TYR A 1 281 ? -6.477 21.710 14.512 1.00 96.81 281 TYR A N 1
ATOM 2210 C CA . TYR A 1 281 ? -7.933 21.692 14.623 1.00 96.81 281 TYR A CA 1
ATOM 2211 C C . TYR A 1 281 ? -8.477 20.285 14.881 1.00 96.81 281 TYR A C 1
ATOM 2213 O O . TYR A 1 281 ? -8.151 19.328 14.187 1.00 96.81 281 TYR A O 1
ATOM 2221 N N . LEU A 1 282 ? -9.358 20.177 15.877 1.00 97.06 282 LEU A N 1
ATOM 2222 C CA . LEU A 1 282 ? -10.115 18.960 16.181 1.00 97.06 282 LEU A CA 1
ATOM 2223 C C . LEU A 1 282 ? -11.578 19.186 15.798 1.00 97.06 282 LEU A C 1
ATOM 2225 O O . LEU A 1 282 ? -12.295 19.893 16.516 1.00 97.06 282 LEU A O 1
ATOM 2229 N N . TYR A 1 283 ? -12.017 18.608 14.685 1.00 97.06 283 TYR A N 1
ATOM 2230 C CA . TYR A 1 283 ? -13.382 18.741 14.179 1.00 97.06 283 TYR A CA 1
ATOM 2231 C C . TYR A 1 283 ? -14.236 17.570 14.663 1.00 97.06 283 TYR A C 1
ATOM 2233 O O . TYR A 1 283 ? -13.871 16.421 14.453 1.00 97.06 283 TYR A O 1
ATOM 2241 N N . GLN A 1 284 ? -15.367 17.857 15.302 1.00 96.06 284 GLN A N 1
ATOM 2242 C CA . GLN A 1 284 ? -16.380 16.877 15.693 1.00 96.06 284 GLN A CA 1
ATOM 2243 C C . GLN A 1 284 ? -17.440 16.769 14.592 1.00 96.06 284 GLN A C 1
ATOM 2245 O O . GLN A 1 284 ? -18.007 17.804 14.231 1.00 96.06 284 GLN A O 1
ATOM 2250 N N . GLY A 1 285 ? -17.751 15.559 14.127 1.00 93.56 285 GLY A N 1
ATOM 2251 C CA . GLY A 1 285 ? -18.967 15.274 13.360 1.00 93.56 285 GLY A CA 1
ATOM 2252 C C . GLY A 1 285 ? -20.184 15.175 14.285 1.00 93.56 285 GLY A C 1
ATOM 2253 O O . GLY A 1 285 ? -20.108 14.545 15.337 1.00 93.56 285 GLY A O 1
ATOM 2254 N N . ILE A 1 286 ? -21.278 15.856 13.939 1.00 85.31 286 ILE A N 1
ATOM 2255 C CA . ILE A 1 286 ? -22.499 15.980 14.764 1.00 85.31 286 ILE A CA 1
ATOM 2256 C C . ILE A 1 286 ? -23.667 15.146 14.192 1.00 85.31 286 ILE A C 1
ATOM 2258 O O . ILE A 1 286 ? -24.771 15.168 14.732 1.00 85.31 286 ILE A O 1
ATOM 2262 N N . GLY A 1 287 ? -23.444 14.436 13.085 1.00 82.44 287 GLY A N 1
ATOM 2263 C CA . GLY A 1 287 ? -24.459 13.710 12.326 1.00 82.44 287 GLY A CA 1
ATOM 2264 C C . GLY A 1 287 ? -25.076 14.613 11.266 1.00 82.44 287 GLY A C 1
ATOM 2265 O O . GLY A 1 287 ? -24.747 14.492 10.087 1.00 82.44 287 GLY A O 1
ATOM 2266 N N . PHE A 1 288 ? -25.914 15.568 11.683 1.00 77.12 288 PHE A N 1
ATOM 2267 C CA . PHE A 1 288 ? -26.625 16.472 10.774 1.00 77.12 288 PHE A CA 1
ATOM 2268 C C . PHE A 1 288 ? -26.819 17.898 11.321 1.00 77.12 288 PHE A C 1
ATOM 2270 O O . PHE A 1 288 ? -26.889 18.125 12.532 1.00 77.12 288 PHE A O 1
ATOM 2277 N N . ALA A 1 289 ? -26.908 18.872 10.410 1.00 72.31 289 ALA A N 1
ATOM 2278 C CA . ALA A 1 289 ? -27.255 20.260 10.716 1.00 72.31 289 ALA A CA 1
ATOM 2279 C C . ALA A 1 289 ? -28.763 20.402 11.004 1.00 72.31 289 ALA A C 1
ATOM 2281 O O . ALA A 1 289 ? -29.579 19.935 10.216 1.00 72.31 289 ALA A O 1
ATOM 2282 N N . GLN A 1 290 ? -29.123 21.041 12.123 1.00 58.59 290 GLN A N 1
ATOM 2283 C CA . GLN A 1 290 ? -30.517 21.152 12.592 1.00 58.59 290 GLN A CA 1
ATOM 2284 C C . GLN A 1 290 ? -31.273 22.368 12.036 1.00 58.59 290 GLN A C 1
ATOM 2286 O O . GLN A 1 290 ? -32.489 22.310 11.944 1.00 58.59 290 GLN A O 1
ATOM 2291 N N . ASP A 1 291 ? -30.569 23.425 11.614 1.00 55.31 291 ASP A N 1
ATOM 2292 C CA . ASP A 1 291 ? -31.178 24.724 11.284 1.00 55.31 291 ASP A CA 1
ATOM 2293 C C . ASP A 1 291 ? -30.687 25.299 9.938 1.00 55.31 291 ASP A C 1
ATOM 2295 O O . ASP A 1 291 ? -30.571 26.516 9.795 1.00 55.31 291 ASP A O 1
ATOM 2299 N N . ASP A 1 292 ? -30.329 24.467 8.947 1.00 58.53 292 ASP A N 1
ATOM 2300 C CA . ASP A 1 292 ? -29.933 24.990 7.627 1.00 58.53 292 ASP A CA 1
ATOM 2301 C C . ASP A 1 292 ? -31.179 25.279 6.762 1.00 58.53 292 ASP A C 1
ATOM 2303 O O . ASP A 1 292 ? -31.811 24.338 6.269 1.00 58.53 292 ASP A O 1
ATOM 2307 N N . PRO A 1 293 ? -31.526 26.556 6.491 1.00 53.88 293 PRO A N 1
ATOM 2308 C CA . PRO A 1 293 ? -32.636 26.906 5.604 1.00 53.88 293 PRO A CA 1
ATOM 2309 C C . PRO A 1 293 ? -32.434 26.444 4.147 1.00 53.88 293 PRO A C 1
ATOM 2311 O O . PRO A 1 293 ? -33.334 26.620 3.328 1.00 53.88 293 PRO A O 1
ATOM 2314 N N . LYS A 1 294 ? -31.266 25.882 3.793 1.00 52.75 294 LYS A N 1
ATOM 2315 C CA . LYS A 1 294 ? -30.916 25.372 2.456 1.00 52.75 294 LYS A CA 1
ATOM 2316 C C . LYS A 1 294 ? -30.927 23.837 2.338 1.00 52.75 294 LYS A C 1
ATOM 2318 O O . LYS A 1 294 ? -30.578 23.334 1.270 1.00 52.75 294 LYS A O 1
ATOM 2323 N N . GLY A 1 295 ? -31.340 23.109 3.380 1.00 58.53 295 GLY A N 1
ATOM 2324 C CA . GLY A 1 295 ? -31.498 21.646 3.379 1.00 58.53 295 GLY A CA 1
ATOM 2325 C C . GLY A 1 295 ? -30.558 20.902 4.341 1.00 58.53 295 GLY A C 1
ATOM 2326 O O . GLY A 1 295 ? -29.543 21.435 4.778 1.00 58.53 295 GLY A O 1
ATOM 2327 N N . LEU A 1 296 ? -30.899 19.649 4.673 1.00 66.62 296 LEU A N 1
ATOM 2328 C CA . LEU A 1 296 ? -30.152 18.802 5.618 1.00 66.62 296 LEU A CA 1
ATOM 2329 C C . LEU A 1 296 ? -28.713 18.530 5.139 1.00 66.62 296 LEU A C 1
ATOM 2331 O O . LEU A 1 296 ? -28.504 17.930 4.083 1.00 66.62 296 LEU A O 1
ATOM 2335 N N . LYS A 1 297 ? -27.716 18.911 5.952 1.00 78.69 297 LYS A N 1
ATOM 2336 C CA . LYS A 1 297 ? -26.292 18.601 5.724 1.00 78.69 297 LYS A CA 1
ATOM 2337 C C . LYS A 1 297 ? -25.777 17.567 6.706 1.00 78.69 297 LYS A C 1
ATOM 2339 O O . LYS A 1 297 ? -25.996 17.727 7.904 1.00 78.69 297 LYS A O 1
ATOM 2344 N N . LEU A 1 298 ? -25.044 16.571 6.209 1.00 85.25 298 LEU A N 1
ATOM 2345 C CA . LEU A 1 298 ? -24.439 15.514 7.021 1.00 85.25 298 LEU A CA 1
ATOM 2346 C C . LEU A 1 298 ? -22.963 15.791 7.310 1.00 85.25 298 LEU A C 1
ATOM 2348 O O . LEU A 1 298 ? -22.276 16.421 6.508 1.00 85.25 298 LEU A O 1
ATOM 2352 N N . SER A 1 299 ? -22.442 15.251 8.411 1.00 91.19 299 SER A N 1
ATOM 2353 C CA . SER A 1 299 ? -20.998 15.223 8.674 1.00 91.19 299 SER A CA 1
ATOM 2354 C C . SER A 1 299 ? -20.262 14.070 7.982 1.00 91.19 299 SER A C 1
ATOM 2356 O O . SER A 1 299 ? -19.286 13.549 8.509 1.00 91.19 299 SER A O 1
ATOM 2358 N N . ASP A 1 300 ? -20.660 13.688 6.770 1.00 90.88 300 ASP A N 1
ATOM 2359 C CA . ASP A 1 300 ? -20.120 12.514 6.064 1.00 90.88 300 ASP A CA 1
ATOM 2360 C C . ASP A 1 300 ? -18.792 12.754 5.317 1.00 90.88 300 ASP A C 1
ATOM 2362 O O . ASP A 1 300 ? -18.295 11.858 4.635 1.00 90.88 300 ASP A O 1
ATOM 2366 N N . LEU A 1 301 ? -18.187 13.934 5.478 1.00 95.06 301 LEU A N 1
ATOM 2367 C CA . LEU A 1 301 ? -16.940 14.371 4.833 1.00 95.06 301 LEU A CA 1
ATOM 2368 C C . LEU A 1 301 ? -17.069 14.576 3.314 1.00 95.06 301 LEU A C 1
ATOM 2370 O O . LEU A 1 301 ? -16.071 14.531 2.590 1.00 95.06 301 LEU A O 1
ATOM 2374 N N . ARG A 1 302 ? -18.281 14.844 2.808 1.00 92.88 302 ARG A N 1
ATOM 2375 C CA . ARG A 1 302 ? -18.468 15.299 1.423 1.00 92.88 302 ARG A CA 1
ATOM 2376 C C . ARG A 1 302 ? -17.896 16.702 1.207 1.00 92.88 302 ARG A C 1
ATOM 2378 O O . ARG A 1 302 ? -17.833 17.524 2.120 1.00 92.88 302 ARG A O 1
ATOM 2385 N N . TYR A 1 303 ? -17.493 16.990 -0.030 1.00 94.88 303 TYR A N 1
ATOM 2386 C CA . TYR A 1 303 ? -17.085 18.340 -0.412 1.00 94.88 303 TYR A CA 1
ATOM 2387 C C . TYR A 1 303 ? -18.311 19.240 -0.587 1.00 94.88 303 TYR A C 1
ATOM 2389 O O . TYR A 1 303 ? -19.146 19.003 -1.455 1.00 94.88 303 TYR A O 1
ATOM 2397 N N . GLU A 1 304 ? -18.385 20.309 0.200 1.00 89.00 304 GLU A N 1
ATOM 2398 C CA . GLU A 1 304 ? -19.526 21.233 0.245 1.00 89.00 304 GLU A CA 1
ATOM 2399 C C . GLU A 1 304 ? -19.330 22.477 -0.649 1.00 89.00 304 GLU A C 1
ATOM 2401 O O . GLU A 1 304 ? -20.001 23.500 -0.489 1.00 89.00 304 GLU A O 1
ATOM 2406 N N . GLY A 1 305 ? -18.394 22.418 -1.600 1.00 88.69 305 GLY A N 1
ATOM 2407 C CA . GLY A 1 305 ? -18.081 23.523 -2.505 1.00 88.69 305 GLY A CA 1
ATOM 2408 C C . GLY A 1 305 ? -17.157 24.584 -1.896 1.00 88.69 305 GLY A C 1
ATOM 2409 O O . GLY A 1 305 ? -16.629 24.442 -0.793 1.00 88.69 305 GLY A O 1
ATOM 2410 N N . ILE A 1 306 ? -16.927 25.666 -2.647 1.00 89.62 306 ILE A N 1
ATOM 2411 C CA . ILE A 1 306 ? -15.954 26.715 -2.290 1.00 89.62 306 ILE A CA 1
ATOM 2412 C C . ILE A 1 306 ? -16.413 27.611 -1.127 1.00 89.62 306 ILE A C 1
ATOM 2414 O O . ILE A 1 306 ? -15.586 28.216 -0.448 1.00 89.62 306 ILE A O 1
ATOM 2418 N N . ASN A 1 307 ? -17.720 27.687 -0.854 1.00 89.62 307 ASN A N 1
ATOM 2419 C CA . ASN A 1 307 ? -18.239 28.529 0.219 1.00 89.62 307 ASN A CA 1
ATOM 2420 C C . ASN A 1 307 ? -18.020 27.874 1.589 1.00 89.62 307 ASN A C 1
ATOM 2422 O O . ASN A 1 307 ? -18.764 26.984 1.989 1.00 89.62 307 ASN A O 1
ATOM 2426 N N . MET A 1 308 ? -17.034 28.365 2.335 1.00 88.62 308 MET A N 1
ATOM 2427 C CA . MET A 1 308 ? -16.651 27.820 3.639 1.00 88.62 308 MET A CA 1
ATOM 2428 C C . MET A 1 308 ? -17.763 27.895 4.697 1.00 88.62 308 MET A C 1
ATOM 2430 O O . MET A 1 308 ? -17.797 27.061 5.599 1.00 88.62 308 MET A O 1
ATOM 2434 N N . ALA A 1 309 ? -18.718 28.826 4.559 1.00 88.69 309 ALA A N 1
ATOM 2435 C CA . ALA A 1 309 ? -19.901 28.897 5.423 1.00 88.69 309 ALA A CA 1
ATOM 2436 C C . ALA A 1 309 ? -20.683 27.574 5.448 1.00 88.69 309 ALA A C 1
ATOM 2438 O O . ALA A 1 309 ? -21.281 27.235 6.464 1.00 88.69 309 ALA A O 1
ATOM 2439 N N . ASN A 1 310 ? -20.602 26.792 4.368 1.00 88.94 310 ASN A N 1
ATOM 2440 C CA . ASN A 1 310 ? -21.266 25.505 4.248 1.00 88.94 310 ASN A CA 1
ATOM 2441 C C . ASN A 1 310 ? -20.757 24.448 5.236 1.00 88.94 310 ASN A C 1
ATOM 2443 O O . ASN A 1 310 ? -21.501 23.512 5.500 1.00 88.94 310 ASN A O 1
ATOM 2447 N N . TYR A 1 311 ? -19.544 24.583 5.782 1.00 89.69 311 TYR A N 1
ATOM 2448 C CA . TYR A 1 311 ? -18.979 23.670 6.790 1.00 89.69 311 TYR A CA 1
ATOM 2449 C C . TYR A 1 311 ? -19.370 24.047 8.226 1.00 89.69 311 TYR A C 1
ATOM 2451 O O . TYR A 1 311 ? -19.127 23.281 9.154 1.00 89.69 311 TYR A O 1
ATOM 2459 N N . ASN A 1 312 ? -19.978 25.222 8.416 1.00 89.06 312 ASN A N 1
ATOM 2460 C CA . ASN A 1 312 ? -20.327 25.780 9.720 1.00 89.06 312 ASN A CA 1
ATOM 2461 C C . ASN A 1 312 ? -21.844 25.990 9.876 1.00 89.06 312 ASN A C 1
ATOM 2463 O O . ASN A 1 312 ? -22.271 26.941 10.528 1.00 89.06 312 ASN A O 1
ATOM 2467 N N . VAL A 1 313 ? -22.658 25.119 9.269 1.00 86.44 313 VAL A N 1
ATOM 2468 C CA . VAL A 1 313 ? -24.128 25.146 9.412 1.00 86.44 313 VAL A CA 1
ATOM 2469 C C . VAL A 1 313 ? -24.636 24.221 10.527 1.00 86.44 313 VAL A C 1
ATOM 2471 O O . VAL A 1 313 ? -25.828 24.166 10.797 1.00 86.44 313 VAL A O 1
ATOM 2474 N N . GLY A 1 314 ? -23.731 23.521 11.220 1.00 85.38 314 GLY A N 1
ATOM 2475 C CA . GLY A 1 314 ? -24.026 22.764 12.443 1.00 85.38 314 GLY A CA 1
ATOM 2476 C C . GLY A 1 314 ? -23.646 21.285 12.397 1.00 85.38 314 GLY A C 1
ATOM 2477 O O . GLY A 1 314 ? -23.592 20.652 13.450 1.00 85.38 314 GLY A O 1
ATOM 2478 N N . GLN A 1 315 ? -23.317 20.758 11.217 1.00 88.56 315 GLN A N 1
ATOM 2479 C CA . GLN A 1 315 ? -22.875 19.377 11.024 1.00 88.56 315 GLN A CA 1
ATOM 2480 C C . GLN A 1 315 ? -21.459 19.124 11.570 1.00 88.56 315 GLN A C 1
ATOM 2482 O O . GLN A 1 315 ? -21.162 18.019 12.011 1.00 88.56 315 GLN A O 1
ATOM 2487 N N . TYR A 1 316 ? -20.605 20.153 11.622 1.00 92.69 316 TYR A N 1
ATOM 2488 C CA . TYR A 1 316 ? -19.288 20.090 12.260 1.00 92.69 316 TYR A CA 1
ATOM 2489 C C . TYR A 1 316 ? -19.158 21.088 13.416 1.00 92.69 316 TYR A C 1
ATOM 2491 O O . TYR A 1 316 ? -19.735 22.176 13.390 1.00 92.69 316 TYR A O 1
ATOM 2499 N N . LYS A 1 317 ? -18.366 20.736 14.441 1.00 92.81 317 LYS A N 1
ATOM 2500 C CA . LYS A 1 317 ? -17.957 21.653 15.525 1.00 92.81 317 LYS A CA 1
ATOM 2501 C C . LYS A 1 317 ? -16.465 21.549 15.811 1.00 92.81 317 LYS A C 1
ATOM 2503 O O . LYS A 1 317 ? -15.965 20.464 16.081 1.00 92.81 317 LYS A O 1
ATOM 2508 N N . ILE A 1 318 ? -15.768 22.679 15.890 1.00 95.25 318 ILE A N 1
ATOM 2509 C CA . ILE A 1 318 ? -14.338 22.705 16.233 1.00 95.25 318 ILE A CA 1
ATOM 2510 C C . ILE A 1 318 ? -14.144 22.698 17.759 1.00 95.25 318 ILE A C 1
ATOM 2512 O O . ILE A 1 318 ? -14.596 23.603 18.470 1.00 95.25 318 ILE A O 1
ATOM 2516 N N . LYS A 1 319 ? -13.462 21.680 18.292 1.00 94.19 319 LYS A N 1
ATOM 2517 C CA . LYS A 1 319 ? -13.225 21.493 19.737 1.00 94.19 319 LYS A CA 1
ATOM 2518 C C . LYS A 1 319 ? -11.831 21.885 20.208 1.00 94.19 319 LYS A C 1
ATOM 2520 O O . LYS A 1 319 ? -11.702 22.296 21.367 1.00 94.19 319 LYS A O 1
ATOM 2525 N N . ALA A 1 320 ? -10.832 21.858 19.334 1.00 93.88 320 ALA A N 1
ATOM 2526 C CA . ALA A 1 320 ? -9.455 22.277 19.607 1.00 93.88 320 ALA A CA 1
ATOM 2527 C C . ALA A 1 320 ? -8.904 23.140 18.466 1.00 93.88 320 ALA A C 1
ATOM 2529 O O . ALA A 1 320 ? -9.466 23.118 17.373 1.00 93.88 320 ALA A O 1
ATOM 2530 N N . GLY A 1 321 ? -7.858 23.919 18.743 1.00 91.69 321 GLY A N 1
ATOM 2531 C CA . GLY A 1 321 ? -7.161 24.736 17.746 1.00 91.69 321 GLY A CA 1
ATOM 2532 C C . GLY A 1 321 ? -7.224 26.247 17.986 1.00 91.69 321 GLY A C 1
ATOM 2533 O O . GLY A 1 321 ? -8.142 26.780 18.629 1.00 91.69 321 GLY A O 1
ATOM 2534 N N . ILE A 1 322 ? -6.218 26.951 17.463 1.00 86.25 322 ILE A N 1
ATOM 2535 C CA . ILE A 1 322 ? -6.087 28.413 17.545 1.00 86.25 322 ILE A CA 1
ATOM 2536 C C . ILE A 1 322 ? -7.213 29.067 16.738 1.00 86.25 322 ILE A C 1
ATOM 2538 O O . ILE A 1 322 ? -7.541 28.624 15.652 1.00 86.25 322 ILE A O 1
ATOM 2542 N N . ASN A 1 323 ? -7.831 30.138 17.246 1.00 85.88 323 ASN A N 1
ATOM 2543 C CA . ASN A 1 323 ? -8.896 30.864 16.534 1.00 85.88 323 ASN A CA 1
ATOM 2544 C C . ASN A 1 323 ? -10.121 30.019 16.109 1.00 85.88 323 ASN A C 1
ATOM 2546 O O . ASN A 1 323 ? -10.905 30.485 15.286 1.00 85.88 323 ASN A O 1
ATOM 2550 N N . LYS A 1 324 ? -10.373 28.858 16.736 1.00 86.62 324 LYS A N 1
ATOM 2551 C CA . LYS A 1 324 ? -11.460 27.899 16.415 1.00 86.62 324 LYS A CA 1
ATOM 2552 C C . LYS A 1 324 ? -12.903 28.426 16.325 1.00 86.62 324 LYS A C 1
ATOM 2554 O O . LYS A 1 324 ? -13.813 27.670 16.017 1.00 86.62 324 LYS A O 1
ATOM 2559 N N . LYS A 1 325 ? -13.145 29.697 16.661 1.00 85.69 325 LYS A N 1
ATOM 2560 C CA . LYS A 1 325 ? -14.451 30.363 16.514 1.00 85.69 325 LYS A CA 1
ATOM 2561 C C . LYS A 1 325 ? -14.626 31.073 15.168 1.00 85.69 325 LYS A C 1
ATOM 2563 O O . LYS A 1 325 ? -15.728 31.518 14.870 1.00 85.69 325 LYS A O 1
ATOM 2568 N N . ARG A 1 326 ? -13.551 31.271 14.404 1.00 86.81 326 ARG A N 1
ATOM 2569 C CA . ARG A 1 326 ? -13.593 31.980 13.123 1.00 86.81 326 ARG A CA 1
ATOM 2570 C C . ARG A 1 326 ? -13.955 31.012 12.001 1.00 86.81 326 ARG A C 1
ATOM 2572 O O . ARG A 1 326 ? -13.565 29.853 12.047 1.00 86.81 326 ARG A O 1
ATOM 2579 N N . ILE A 1 327 ? -14.649 31.501 10.971 1.00 85.62 327 ILE A N 1
ATOM 2580 C CA . ILE A 1 327 ? -15.063 30.657 9.841 1.00 85.62 327 ILE A CA 1
ATOM 2581 C C . ILE A 1 327 ? -13.871 30.044 9.093 1.00 85.62 327 ILE A C 1
ATOM 2583 O O . ILE A 1 327 ? -13.939 28.892 8.685 1.00 85.62 327 ILE A O 1
ATOM 2587 N N . ASN A 1 328 ? -12.753 30.773 9.000 1.00 90.50 328 ASN A N 1
ATOM 2588 C CA . ASN A 1 328 ? -11.524 30.304 8.357 1.00 90.50 328 ASN A CA 1
ATOM 2589 C C . ASN A 1 328 ? -10.880 29.094 9.054 1.00 90.50 328 ASN A C 1
ATOM 2591 O O . ASN A 1 328 ? -10.044 28.433 8.455 1.00 90.50 328 ASN A O 1
ATOM 2595 N N . ALA A 1 329 ? -11.292 28.758 10.280 1.00 92.56 329 ALA A N 1
ATOM 2596 C CA . ALA A 1 329 ? -10.849 27.544 10.956 1.00 92.56 329 ALA A CA 1
ATOM 2597 C C . ALA A 1 329 ? -11.376 26.251 10.297 1.00 92.56 329 ALA A C 1
ATOM 2599 O O . ALA A 1 329 ? -10.921 25.170 10.649 1.00 92.56 329 ALA A O 1
ATOM 2600 N N . TYR A 1 330 ? -12.316 26.334 9.347 1.00 94.69 330 TYR A N 1
ATOM 2601 C CA . TYR A 1 330 ? -12.777 25.193 8.543 1.00 94.69 330 TYR A CA 1
ATOM 2602 C C . TYR A 1 330 ? -12.027 25.026 7.216 1.00 94.69 330 TYR A C 1
ATOM 2604 O O . TYR A 1 330 ? -12.349 24.106 6.465 1.00 94.69 330 TYR A O 1
ATOM 2612 N N . GLN A 1 331 ? -11.053 25.888 6.907 1.00 94.81 331 GLN A N 1
ATOM 2613 C CA . GLN A 1 331 ? -10.334 25.838 5.634 1.00 94.81 331 GLN A CA 1
ATOM 2614 C C . GLN A 1 331 ? -9.660 24.478 5.412 1.00 94.81 331 GLN A C 1
ATOM 2616 O O . GLN A 1 331 ? -9.867 23.869 4.367 1.00 94.81 331 GLN A O 1
ATOM 2621 N N . ASP A 1 332 ? -8.942 23.960 6.409 1.00 94.94 332 ASP A N 1
ATOM 2622 C CA . ASP A 1 332 ? -8.249 22.673 6.299 1.00 94.94 332 ASP A CA 1
ATOM 2623 C C . ASP A 1 332 ? -9.223 21.503 6.080 1.00 94.94 332 ASP A C 1
ATOM 2625 O O . ASP A 1 332 ? -8.984 20.630 5.245 1.00 94.94 332 ASP A O 1
ATOM 2629 N N . LEU A 1 333 ? -10.373 21.507 6.768 1.00 96.31 333 LEU A N 1
ATOM 2630 C CA . LEU A 1 333 ? -11.428 20.509 6.555 1.00 96.31 333 LEU A CA 1
ATOM 2631 C C . LEU A 1 333 ? -12.043 20.619 5.148 1.00 96.31 333 LEU A C 1
ATOM 2633 O O . LEU A 1 333 ? -12.317 19.605 4.498 1.00 96.31 333 LEU A O 1
ATOM 2637 N N . GLN A 1 334 ? -12.251 21.839 4.648 1.00 96.75 334 GLN A N 1
ATOM 2638 C CA . GLN A 1 334 ? -12.730 22.067 3.285 1.00 96.75 334 GLN A CA 1
ATOM 2639 C C . GLN A 1 334 ? -11.725 21.551 2.250 1.00 96.75 334 GLN A C 1
ATOM 2641 O O . GLN A 1 334 ? -12.119 20.885 1.294 1.00 96.75 334 GLN A O 1
ATOM 2646 N N . GLU A 1 335 ? -10.435 21.827 2.430 1.00 97.25 335 GLU A N 1
ATOM 2647 C CA . GLU A 1 335 ? -9.375 21.344 1.543 1.00 97.25 335 GLU A CA 1
ATOM 2648 C C . GLU A 1 335 ? -9.266 19.816 1.570 1.00 97.25 335 GLU A C 1
ATOM 2650 O O . GLU A 1 335 ? -9.154 19.190 0.514 1.00 97.25 335 GLU A O 1
ATOM 2655 N N . PHE A 1 336 ? -9.387 19.200 2.747 1.00 98.00 336 PHE A N 1
ATOM 2656 C CA . PHE A 1 336 ? -9.380 17.747 2.885 1.00 98.00 336 PHE A CA 1
ATOM 2657 C C . PHE A 1 336 ? -10.577 17.088 2.198 1.00 98.00 336 PHE A C 1
ATOM 2659 O O . PHE A 1 336 ? -10.410 16.176 1.393 1.00 98.00 336 PHE A O 1
ATOM 2666 N N . THR A 1 337 ? -11.791 17.586 2.426 1.00 97.75 337 THR A N 1
ATOM 2667 C CA . THR A 1 337 ? -12.988 17.053 1.749 1.00 97.75 337 THR A CA 1
ATOM 2668 C C . THR A 1 337 ? -12.974 17.318 0.240 1.00 97.75 337 THR A C 1
ATOM 2670 O O . THR A 1 337 ? -13.414 16.467 -0.536 1.00 97.75 337 THR A O 1
ATOM 2673 N N . LYS A 1 338 ? -12.390 18.438 -0.214 1.00 97.81 338 LYS A N 1
ATOM 2674 C CA . LYS A 1 338 ? -12.122 18.692 -1.640 1.00 97.81 338 LYS A CA 1
ATOM 2675 C C . LYS A 1 338 ? -11.178 17.643 -2.226 1.00 97.81 338 LYS A C 1
ATOM 2677 O O . LYS A 1 338 ? -11.440 17.142 -3.319 1.00 97.81 338 LYS A O 1
ATOM 2682 N N . PHE A 1 339 ? -10.110 17.308 -1.502 1.00 98.06 339 PHE A N 1
ATOM 2683 C CA . PHE A 1 339 ? -9.172 16.253 -1.874 1.00 98.06 339 PHE A CA 1
ATOM 2684 C C . PHE A 1 339 ? -9.865 14.885 -1.948 1.00 98.06 339 PHE A C 1
ATOM 2686 O O . PHE A 1 339 ? -9.769 14.232 -2.985 1.00 98.06 339 PHE A O 1
ATOM 2693 N N . ILE A 1 340 ? -10.653 14.502 -0.932 1.00 97.62 340 ILE A N 1
ATOM 2694 C CA . ILE A 1 340 ? -11.463 13.270 -0.951 1.00 97.62 340 ILE A CA 1
ATOM 2695 C C . ILE A 1 340 ? -12.314 13.223 -2.224 1.00 97.62 340 ILE A C 1
ATOM 2697 O O . ILE A 1 340 ? -12.268 12.246 -2.969 1.00 97.62 340 ILE A O 1
ATOM 2701 N N . ASN A 1 341 ? -13.053 14.292 -2.524 1.00 95.94 341 ASN A N 1
ATOM 2702 C CA . ASN A 1 341 ? -13.931 14.338 -3.690 1.00 95.94 341 ASN A CA 1
ATOM 2703 C C . ASN A 1 341 ? -13.169 14.169 -5.020 1.00 95.94 341 ASN A C 1
ATOM 2705 O O . ASN A 1 341 ? -13.603 13.396 -5.880 1.00 95.94 341 ASN A O 1
ATOM 2709 N N . ALA A 1 342 ? -12.032 14.856 -5.170 1.00 94.75 342 ALA A N 1
ATOM 2710 C CA . ALA A 1 342 ? -11.217 14.851 -6.386 1.00 94.75 342 ALA A CA 1
ATOM 2711 C C . ALA A 1 342 ? -10.361 13.584 -6.568 1.00 94.75 342 ALA A C 1
ATOM 2713 O O . ALA A 1 342 ? -9.962 13.279 -7.690 1.00 94.75 342 ALA A O 1
ATOM 2714 N N . SER A 1 343 ? -10.076 12.856 -5.488 1.00 92.00 343 SER A N 1
ATOM 2715 C CA . SER A 1 343 ? -9.197 11.685 -5.516 1.00 92.00 343 SER A CA 1
ATOM 2716 C C . SER A 1 343 ? -9.743 10.543 -6.381 1.00 92.00 343 SER A C 1
ATOM 2718 O O . SER A 1 343 ? -10.955 10.314 -6.461 1.00 92.00 343 SER A O 1
ATOM 2720 N N . SER A 1 344 ? -8.853 9.792 -7.027 1.00 89.62 344 SER A N 1
ATOM 2721 C CA . SER A 1 344 ? -9.196 8.533 -7.696 1.00 89.62 344 SER A CA 1
ATOM 2722 C C . SER A 1 344 ? -7.974 7.627 -7.787 1.00 89.62 344 SER A C 1
ATOM 2724 O O . SER A 1 344 ? -6.857 8.131 -7.890 1.00 89.62 344 SER A O 1
ATOM 2726 N N . VAL A 1 345 ? -8.188 6.310 -7.861 1.00 81.38 345 VAL A N 1
ATOM 2727 C CA . VAL A 1 345 ? -7.111 5.318 -8.057 1.00 81.38 345 VAL A CA 1
ATOM 2728 C C . VAL A 1 345 ? -6.250 5.645 -9.287 1.00 81.38 345 VAL A C 1
ATOM 2730 O O . VAL A 1 345 ? -5.050 5.412 -9.286 1.00 81.38 345 VAL A O 1
ATOM 2733 N N . SER A 1 346 ? -6.840 6.253 -10.323 1.00 79.81 346 SER A N 1
ATOM 2734 C CA . SER A 1 346 ? -6.135 6.606 -11.564 1.00 79.81 346 SER A CA 1
ATOM 2735 C C . SER A 1 346 ? -5.293 7.889 -11.503 1.00 79.81 346 SER A C 1
ATOM 2737 O O . SER A 1 346 ? -4.457 8.105 -12.378 1.00 79.81 346 SER A O 1
ATOM 2739 N N . THR A 1 347 ? -5.526 8.768 -10.523 1.00 85.62 347 THR A N 1
ATOM 2740 C CA . THR A 1 347 ? -4.935 10.125 -10.483 1.00 85.62 347 THR A CA 1
ATOM 2741 C C . THR A 1 347 ? -4.295 10.490 -9.151 1.00 85.62 347 THR A C 1
ATOM 2743 O O . THR A 1 347 ? -3.637 11.521 -9.051 1.00 85.62 347 THR A O 1
ATOM 2746 N N . THR A 1 348 ? -4.523 9.700 -8.109 1.00 92.19 348 THR A N 1
ATOM 2747 C CA . THR A 1 348 ? -4.075 9.980 -6.749 1.00 92.19 348 THR A CA 1
ATOM 2748 C C . THR A 1 348 ? -3.420 8.712 -6.221 1.00 92.19 348 THR A C 1
ATOM 2750 O O . THR A 1 348 ? -4.144 7.785 -5.865 1.00 92.19 348 THR A O 1
ATOM 2753 N N . PRO A 1 349 ? -2.082 8.614 -6.212 1.00 92.69 349 PRO A N 1
ATOM 2754 C CA . PRO A 1 349 ? -1.409 7.456 -5.637 1.00 92.69 349 PRO A CA 1
ATOM 2755 C C . PRO A 1 349 ? -1.623 7.398 -4.117 1.00 92.69 349 PRO A C 1
ATOM 2757 O O . PRO A 1 349 ? -1.946 8.405 -3.482 1.00 92.69 349 PRO A O 1
ATOM 2760 N N . GLU A 1 350 ? -1.414 6.221 -3.530 1.00 95.06 350 GLU A N 1
ATOM 2761 C CA . GLU A 1 350 ? -1.531 5.968 -2.082 1.00 95.06 350 GLU A CA 1
ATOM 2762 C C . GLU A 1 350 ? -0.663 6.929 -1.248 1.00 95.06 350 GLU A C 1
ATOM 2764 O O . GLU A 1 350 ? -1.115 7.481 -0.246 1.00 95.06 350 GLU A O 1
ATOM 2769 N N . SER A 1 351 ? 0.530 7.275 -1.738 1.00 96.06 351 SER A N 1
ATOM 2770 C CA . SER A 1 351 ? 1.429 8.228 -1.077 1.00 96.06 351 SER A CA 1
ATOM 2771 C C . SER A 1 351 ? 0.853 9.646 -0.921 1.00 96.06 351 SER A C 1
ATOM 2773 O O . SER A 1 351 ? 1.261 10.375 -0.019 1.00 96.06 351 SER A O 1
ATOM 2775 N N . GLU A 1 352 ? -0.109 10.065 -1.753 1.00 96.94 352 GLU A N 1
ATOM 2776 C CA . GLU A 1 352 ? -0.805 11.348 -1.568 1.00 96.94 352 GLU A CA 1
ATOM 2777 C C . GLU A 1 352 ? -1.874 11.269 -0.474 1.00 96.94 352 GLU A C 1
ATOM 2779 O O . GLU A 1 352 ? -2.078 12.240 0.259 1.00 96.94 352 GLU A O 1
ATOM 2784 N N . TRP A 1 353 ? -2.523 10.113 -0.308 1.00 97.44 353 TRP A N 1
ATOM 2785 C CA . TRP A 1 353 ? -3.417 9.878 0.825 1.00 97.44 353 TRP A CA 1
ATOM 2786 C C . TRP A 1 353 ? -2.657 9.920 2.143 1.00 97.44 353 TRP A C 1
ATOM 2788 O O . TRP A 1 353 ? -3.087 10.602 3.070 1.00 97.44 353 TRP A O 1
ATOM 2798 N N . GLU A 1 354 ? -1.492 9.283 2.199 1.00 95.81 354 GLU A N 1
ATOM 2799 C CA . GLU A 1 354 ? -0.648 9.197 3.396 1.00 95.81 354 GLU A CA 1
ATOM 2800 C C . GLU A 1 354 ? -0.051 10.544 3.833 1.00 95.81 354 GLU A C 1
ATOM 2802 O O . GLU A 1 354 ? 0.345 10.707 4.989 1.00 95.81 354 GLU A O 1
ATOM 2807 N N . LYS A 1 355 ? -0.036 11.549 2.948 1.00 96.44 355 LYS A N 1
ATOM 2808 C CA . LYS A 1 355 ? 0.291 12.944 3.298 1.00 96.44 355 LYS A CA 1
ATOM 2809 C C . LYS A 1 355 ? -0.880 13.691 3.938 1.00 96.44 355 LYS A C 1
ATOM 2811 O O . LYS A 1 355 ? -0.666 14.709 4.591 1.00 96.44 355 LYS A O 1
ATOM 2816 N N . LYS A 1 356 ? -2.119 13.244 3.714 1.00 97.44 356 LYS A N 1
ATOM 2817 C CA . LYS A 1 356 ? -3.350 13.951 4.113 1.00 97.44 356 LYS A CA 1
ATOM 2818 C C . LYS A 1 356 ? -4.109 13.261 5.239 1.00 97.44 356 LYS A C 1
ATOM 2820 O O . LYS A 1 356 ? -4.726 13.958 6.035 1.00 97.44 356 LYS A O 1
ATOM 2825 N N . LEU A 1 357 ? -4.037 11.937 5.344 1.00 97.94 357 LEU A N 1
ATOM 2826 C CA . LEU A 1 357 ? -4.737 11.115 6.327 1.00 97.94 357 LEU A CA 1
ATOM 2827 C C . LEU A 1 357 ? -3.800 10.044 6.898 1.00 97.94 357 LEU A C 1
ATOM 2829 O O . LEU A 1 357 ? -3.051 9.419 6.154 1.00 97.94 357 LEU A O 1
ATOM 2833 N N . ASP A 1 358 ? -3.868 9.799 8.204 1.00 97.62 358 ASP A N 1
ATOM 2834 C CA . ASP A 1 358 ? -3.368 8.569 8.815 1.00 97.62 358 ASP A CA 1
ATOM 2835 C C . ASP A 1 358 ? -4.250 7.404 8.343 1.00 97.62 358 ASP A C 1
ATOM 2837 O O . ASP A 1 358 ? -5.255 7.054 8.969 1.00 97.62 358 ASP A O 1
ATOM 2841 N N . VAL A 1 359 ? -3.921 6.882 7.157 1.00 97.81 359 VAL A N 1
ATOM 2842 C CA . VAL A 1 359 ? -4.715 5.858 6.471 1.00 97.81 359 VAL A CA 1
ATOM 2843 C C . VAL A 1 359 ? -4.773 4.579 7.301 1.00 97.81 359 VAL A C 1
ATOM 2845 O O . VAL A 1 359 ? -5.835 3.968 7.389 1.00 97.81 359 VAL A O 1
ATOM 2848 N N . ASP A 1 360 ? -3.675 4.200 7.960 1.00 97.69 360 ASP A N 1
ATOM 2849 C CA . ASP A 1 360 ? -3.650 3.017 8.821 1.00 97.69 360 ASP A CA 1
ATOM 2850 C C . ASP A 1 360 ? -4.615 3.166 9.999 1.00 97.69 360 ASP A C 1
ATOM 2852 O O . ASP A 1 360 ? -5.478 2.311 10.207 1.00 97.69 360 ASP A O 1
ATOM 2856 N N . GLY A 1 361 ? -4.533 4.287 10.724 1.00 97.56 361 GLY A N 1
ATOM 2857 C CA . GLY A 1 361 ? -5.450 4.582 11.822 1.00 97.56 361 GLY A CA 1
ATOM 2858 C C . GLY A 1 361 ? -6.914 4.639 11.387 1.00 97.56 361 GLY A C 1
ATOM 2859 O O . GLY A 1 361 ? -7.786 4.150 12.106 1.00 97.56 361 GLY A O 1
ATOM 2860 N N . PHE A 1 362 ? -7.194 5.159 10.190 1.00 98.25 362 PHE A N 1
ATOM 2861 C CA . PHE A 1 362 ? -8.543 5.159 9.628 1.00 98.25 362 PHE A CA 1
ATOM 2862 C C . PHE A 1 362 ? -9.043 3.746 9.289 1.00 98.25 362 PHE A C 1
ATOM 2864 O O . PHE A 1 362 ? -10.158 3.393 9.665 1.00 98.25 362 PHE A O 1
ATOM 2871 N N . ILE A 1 363 ? -8.233 2.906 8.634 1.00 98.50 363 ILE A N 1
ATOM 2872 C CA . ILE A 1 363 ? -8.623 1.528 8.286 1.00 98.50 363 ILE A CA 1
ATOM 2873 C C . ILE A 1 363 ? -8.852 0.689 9.553 1.00 98.50 363 ILE A C 1
ATOM 2875 O O . ILE A 1 363 ? -9.842 -0.042 9.620 1.00 98.50 363 ILE A O 1
ATOM 2879 N N . ARG A 1 364 ? -8.003 0.841 10.584 1.00 98.25 364 ARG A N 1
ATOM 2880 C CA . ARG A 1 364 ? -8.224 0.245 11.916 1.00 98.25 364 ARG A CA 1
ATOM 2881 C C . ARG A 1 364 ? -9.585 0.650 12.483 1.00 98.25 364 ARG A C 1
ATOM 2883 O O . ARG A 1 364 ? -10.326 -0.204 12.962 1.00 98.25 364 ARG A O 1
ATOM 2890 N N . ALA A 1 365 ? -9.933 1.932 12.388 1.00 97.75 365 ALA A N 1
ATOM 2891 C CA . ALA A 1 365 ? -11.199 2.447 12.894 1.00 97.75 365 ALA A CA 1
ATOM 2892 C C . ALA A 1 365 ? -12.417 1.876 12.163 1.00 97.75 365 ALA A C 1
ATOM 2894 O O . ALA A 1 365 ? -13.388 1.490 12.804 1.00 97.75 365 ALA A O 1
ATOM 2895 N N . MET A 1 366 ? -12.361 1.785 10.833 1.00 97.38 366 MET A N 1
ATOM 2896 C CA . MET A 1 366 ? -13.467 1.240 10.041 1.00 97.38 366 MET A CA 1
ATOM 2897 C C . MET A 1 366 ? -13.631 -0.266 10.265 1.00 97.38 366 MET A C 1
ATOM 2899 O O . MET A 1 366 ? -14.756 -0.747 10.373 1.00 97.38 366 MET A O 1
ATOM 2903 N N . ALA A 1 367 ? -12.530 -1.021 10.376 1.00 96.88 367 ALA A N 1
ATOM 2904 C CA . ALA A 1 367 ? -12.594 -2.450 10.703 1.00 96.88 367 ALA A CA 1
ATOM 2905 C C . ALA A 1 367 ? -13.197 -2.667 12.095 1.00 96.88 367 ALA A C 1
ATOM 2907 O O . ALA A 1 367 ? -13.993 -3.581 12.292 1.00 96.88 367 ALA A O 1
ATOM 2908 N N . PHE A 1 368 ? -12.870 -1.791 13.047 1.00 97.31 368 PHE A N 1
ATOM 2909 C CA . PHE A 1 368 ? -13.480 -1.799 14.370 1.00 97.31 368 PHE A CA 1
ATOM 2910 C C . PHE A 1 368 ? -14.975 -1.462 14.329 1.00 97.31 368 PHE A C 1
ATOM 2912 O O . PHE A 1 368 ? -15.764 -2.180 14.936 1.00 97.31 368 PHE A O 1
ATOM 2919 N N . GLU A 1 369 ? -15.368 -0.409 13.601 1.00 94.62 369 GLU A N 1
ATOM 2920 C CA . GLU A 1 369 ? -16.773 -0.029 13.411 1.00 94.62 369 GLU A CA 1
ATOM 2921 C C . GLU A 1 369 ? -17.608 -1.196 12.869 1.00 94.62 369 GLU A C 1
ATOM 2923 O O . GLU A 1 369 ? -18.688 -1.457 13.395 1.00 94.62 369 GLU A O 1
ATOM 2928 N N . ASP A 1 370 ? -17.077 -1.941 11.897 1.00 93.12 370 ASP A N 1
ATOM 2929 C CA . ASP A 1 370 ? -17.734 -3.132 11.353 1.00 93.12 370 ASP A CA 1
ATOM 2930 C C . ASP A 1 370 ? -17.819 -4.267 12.381 1.00 93.12 370 ASP A C 1
ATOM 2932 O O . ASP A 1 370 ? -18.901 -4.767 12.704 1.00 93.12 370 ASP A O 1
ATOM 2936 N N . VAL A 1 371 ? -16.674 -4.667 12.939 1.00 94.25 371 VAL A N 1
ATOM 2937 C CA . VAL A 1 371 ? -16.578 -5.832 13.826 1.00 94.25 371 VAL A CA 1
ATOM 2938 C C . VAL A 1 371 ? -17.405 -5.647 15.103 1.00 94.25 371 VAL A C 1
ATOM 2940 O O . VAL A 1 371 ? -18.042 -6.595 15.560 1.00 94.25 371 VAL A O 1
ATOM 2943 N N . PHE A 1 372 ? -17.459 -4.432 15.651 1.00 94.56 372 PHE A N 1
ATOM 2944 C CA . PHE A 1 372 ? -18.234 -4.108 16.853 1.00 94.56 372 PHE A CA 1
ATOM 2945 C C . PHE A 1 372 ? -19.662 -3.627 16.544 1.00 94.56 372 PHE A C 1
ATOM 2947 O O . PHE A 1 372 ? -20.429 -3.375 17.475 1.00 94.56 372 PHE A O 1
ATOM 2954 N N . GLY A 1 373 ? -20.041 -3.519 15.265 1.00 90.75 373 GLY A N 1
ATOM 2955 C CA . GLY A 1 373 ? -21.380 -3.114 14.834 1.00 90.75 373 GLY A CA 1
ATOM 2956 C C . GLY A 1 373 ? -21.762 -1.719 15.326 1.00 90.75 373 GLY A C 1
ATOM 2957 O O . GLY A 1 373 ? -22.788 -1.554 15.991 1.00 90.75 373 GLY A O 1
ATOM 2958 N N . LEU A 1 374 ? -20.922 -0.717 15.051 1.00 90.88 374 LEU A N 1
ATOM 2959 C CA . LEU A 1 374 ? -21.139 0.672 15.465 1.00 90.88 374 LEU A CA 1
ATOM 2960 C C . LEU A 1 374 ? -22.295 1.288 14.676 1.00 90.88 374 LEU A C 1
ATOM 2962 O O . LEU A 1 374 ? -22.118 1.879 13.615 1.00 90.88 374 LEU A O 1
ATOM 2966 N N . SER A 1 375 ? -23.499 1.163 15.227 1.00 85.12 375 SER A N 1
ATOM 2967 C CA . SER A 1 375 ? -24.734 1.536 14.539 1.00 85.12 375 SER A CA 1
ATOM 2968 C C . SER A 1 375 ? -24.934 3.045 14.389 1.00 85.12 375 SER A C 1
ATOM 2970 O O . SER A 1 375 ? -25.623 3.461 13.466 1.00 85.12 375 SER A O 1
ATOM 2972 N N . ASP A 1 376 ? -24.304 3.879 15.213 1.00 84.69 376 ASP A N 1
ATOM 2973 C CA . ASP A 1 376 ? -24.340 5.349 15.096 1.00 84.69 376 ASP A CA 1
ATOM 2974 C C . ASP A 1 376 ? -22.940 5.933 14.813 1.00 84.69 376 ASP A C 1
ATOM 2976 O O . ASP A 1 376 ? -22.639 7.064 15.182 1.00 84.69 376 ASP A O 1
ATOM 2980 N N . GLY A 1 377 ? -22.047 5.136 14.211 1.00 90.50 377 GLY A N 1
ATOM 2981 C CA . GLY A 1 377 ? -20.683 5.540 13.850 1.00 90.50 377 GLY A CA 1
ATOM 2982 C C . GLY A 1 377 ? -20.604 6.361 12.559 1.00 90.50 377 GLY A C 1
ATOM 2983 O O . GLY A 1 377 ? -21.616 6.796 11.995 1.00 90.50 377 GLY A O 1
ATOM 2984 N N . TYR A 1 378 ? -19.390 6.559 12.039 1.00 93.12 378 TYR A N 1
ATOM 2985 C CA . TYR A 1 378 ? -19.199 7.301 10.792 1.00 93.12 378 TYR A CA 1
ATOM 2986 C C . TYR A 1 378 ? -19.772 6.549 9.590 1.00 93.12 378 TYR A C 1
ATOM 2988 O O . TYR A 1 378 ? -20.461 7.157 8.762 1.00 93.12 378 TYR A O 1
ATOM 2996 N N . MET A 1 379 ? -19.529 5.236 9.488 1.00 89.69 379 MET A N 1
ATOM 2997 C CA . MET A 1 379 ? -20.009 4.457 8.345 1.00 89.69 379 MET A CA 1
ATOM 2998 C C . MET A 1 379 ? -21.539 4.496 8.268 1.00 89.69 379 MET A C 1
ATOM 3000 O O . MET A 1 379 ? -22.114 4.906 7.256 1.00 89.69 379 MET A O 1
ATOM 3004 N N . THR A 1 380 ? -22.211 4.186 9.368 1.00 84.12 380 THR A N 1
ATOM 3005 C CA . THR A 1 380 ? -23.668 4.051 9.407 1.00 84.12 380 THR A CA 1
ATOM 3006 C C . THR A 1 380 ? -24.367 5.403 9.521 1.00 84.12 380 THR A C 1
ATOM 3008 O O . THR A 1 380 ? -25.166 5.739 8.654 1.00 84.12 380 THR A O 1
ATOM 3011 N N . GLY A 1 381 ? -24.027 6.213 10.525 1.00 80.94 381 GLY A N 1
ATOM 3012 C CA . GLY A 1 381 ? -24.735 7.433 10.917 1.00 80.94 381 GLY A CA 1
ATOM 3013 C C . GLY A 1 381 ? -24.085 8.737 10.456 1.00 80.94 381 GLY A C 1
ATOM 3014 O O . GLY A 1 381 ? -24.647 9.801 10.690 1.00 80.94 381 GLY A O 1
ATOM 3015 N N . ALA A 1 382 ? -22.903 8.689 9.824 1.00 89.06 382 ALA A N 1
ATOM 3016 C CA . ALA A 1 382 ? -22.080 9.878 9.569 1.00 89.06 382 ALA A CA 1
ATOM 3017 C C . ALA A 1 382 ? -21.847 10.722 10.842 1.00 89.06 382 ALA A C 1
ATOM 3019 O O . ALA A 1 382 ? -21.718 11.948 10.770 1.00 89.06 382 ALA A O 1
ATOM 3020 N N . ASN A 1 383 ? -21.805 10.066 12.005 1.00 88.81 383 ASN A N 1
ATOM 3021 C CA . ASN A 1 383 ? -21.841 10.680 13.329 1.00 88.81 383 ASN A CA 1
ATOM 3022 C C . ASN A 1 383 ? -20.740 10.103 14.241 1.00 88.81 383 ASN A C 1
ATOM 3024 O O . ASN A 1 383 ? -19.982 9.226 13.835 1.00 88.81 383 ASN A O 1
ATOM 3028 N N . ASN A 1 384 ? -20.629 10.637 15.461 1.00 91.94 384 ASN A N 1
ATOM 3029 C CA . ASN A 1 384 ? -19.839 10.080 16.562 1.00 91.94 384 ASN A CA 1
ATOM 3030 C C . ASN A 1 384 ? -18.357 9.862 16.239 1.00 91.94 384 ASN A C 1
ATOM 3032 O O . ASN A 1 384 ? -17.714 8.912 16.683 1.00 91.94 384 ASN A O 1
ATOM 3036 N N . PHE A 1 385 ? -17.783 10.823 15.522 1.00 96.50 385 PHE A N 1
ATOM 3037 C CA . PHE A 1 385 ? -16.362 10.844 15.234 1.00 96.50 385 PHE A CA 1
ATOM 3038 C C . PHE A 1 385 ? -15.764 12.234 15.379 1.00 96.50 385 PHE A C 1
ATOM 3040 O O . PHE A 1 385 ? -16.436 13.274 15.355 1.00 96.50 385 PHE A O 1
ATOM 3047 N N . TYR A 1 386 ? -14.448 12.226 15.485 1.00 97.50 386 TYR A N 1
ATOM 3048 C CA . TYR A 1 386 ? -13.594 13.376 15.352 1.00 97.50 386 TYR A CA 1
ATOM 3049 C C . TYR A 1 386 ? -12.574 13.145 14.248 1.00 97.50 386 TYR A C 1
ATOM 3051 O O . TYR A 1 386 ? -12.110 12.026 14.038 1.00 97.50 386 TYR A O 1
ATOM 3059 N N . ILE A 1 387 ? -12.181 14.228 13.584 1.00 96.94 387 ILE A N 1
ATOM 3060 C CA . ILE A 1 387 ? -10.990 14.242 12.744 1.00 96.94 387 ILE A CA 1
ATOM 3061 C C . ILE A 1 387 ? -10.049 15.341 13.243 1.00 96.94 387 ILE A C 1
ATOM 3063 O O . ILE A 1 387 ? -10.449 16.497 13.418 1.00 96.94 387 ILE A O 1
ATOM 3067 N N . TYR A 1 388 ? -8.821 14.951 13.566 1.00 97.44 388 TYR A N 1
ATOM 3068 C CA . TYR A 1 388 ? -7.806 15.815 14.156 1.00 97.44 388 TYR A CA 1
ATOM 3069 C C . TYR A 1 388 ? -6.712 16.116 13.144 1.00 97.44 388 TYR A C 1
ATOM 3071 O O . TYR A 1 388 ? -6.126 15.189 12.605 1.00 97.44 388 TYR A O 1
ATOM 3079 N N . GLN A 1 389 ? -6.426 17.389 12.897 1.00 95.94 389 GLN A N 1
ATOM 3080 C CA . GLN A 1 389 ? -5.261 17.799 12.121 1.00 95.94 389 GLN A CA 1
ATOM 3081 C C . GLN A 1 389 ? -4.038 17.815 13.044 1.00 95.94 389 GLN A C 1
ATOM 3083 O O . GLN A 1 389 ? -3.914 18.713 13.877 1.00 95.94 389 GLN A O 1
ATOM 3088 N N . ASP A 1 390 ? -3.168 16.815 12.923 1.00 93.25 390 ASP A N 1
ATOM 3089 C CA . ASP A 1 390 ? -2.058 16.607 13.851 1.00 93.25 390 ASP A CA 1
ATOM 3090 C C . ASP A 1 390 ? -0.795 17.377 13.410 1.00 93.25 390 ASP A C 1
ATOM 3092 O O . ASP A 1 390 ? -0.157 16.999 12.418 1.00 93.25 390 ASP A O 1
ATOM 3096 N N . PRO A 1 391 ? -0.393 18.449 14.124 1.00 92.12 391 PRO A N 1
ATOM 3097 C CA . PRO A 1 391 ? 0.781 19.237 13.771 1.00 92.12 391 PRO A CA 1
ATOM 3098 C C . PRO A 1 391 ? 2.092 18.457 13.937 1.00 92.12 391 PRO A C 1
ATOM 3100 O O . PRO A 1 391 ? 3.065 18.786 13.261 1.00 92.12 391 PRO A O 1
ATOM 3103 N N . ASN A 1 392 ? 2.118 17.397 14.755 1.00 89.81 392 ASN A N 1
ATOM 3104 C CA . ASN A 1 392 ? 3.289 16.531 14.921 1.00 89.81 392 ASN A CA 1
ATOM 3105 C C . ASN A 1 392 ? 3.443 15.537 13.756 1.00 89.81 392 ASN A C 1
ATOM 3107 O O . ASN A 1 392 ? 4.483 14.900 13.613 1.00 89.81 392 ASN A O 1
ATOM 3111 N N . GLN A 1 393 ? 2.426 15.421 12.897 1.00 89.00 393 GLN A N 1
ATOM 3112 C CA . GLN A 1 393 ? 2.396 14.536 11.731 1.00 89.00 393 GLN A CA 1
ATOM 3113 C C . GLN A 1 393 ? 2.248 15.344 10.434 1.00 89.00 393 GLN A C 1
ATOM 3115 O O . GLN A 1 393 ? 1.474 14.980 9.551 1.00 89.00 393 GLN A O 1
ATOM 3120 N N . ASN A 1 394 ? 2.956 16.473 10.311 1.00 90.12 394 ASN A N 1
ATOM 3121 C CA . ASN A 1 394 ? 2.894 17.363 9.140 1.00 90.12 394 ASN A CA 1
ATOM 3122 C C . ASN A 1 394 ? 1.462 17.823 8.787 1.00 90.12 394 ASN A C 1
ATOM 3124 O O . ASN A 1 394 ? 1.129 17.990 7.613 1.00 90.12 394 ASN A O 1
ATOM 3128 N N . ASN A 1 395 ? 0.615 18.040 9.800 1.00 93.06 395 ASN A N 1
ATOM 3129 C CA . ASN A 1 395 ? -0.801 18.405 9.663 1.00 93.06 395 ASN A CA 1
ATOM 3130 C C . ASN A 1 395 ? -1.660 17.353 8.940 1.00 93.06 395 ASN A C 1
ATOM 3132 O O . ASN A 1 395 ? -2.688 17.687 8.344 1.00 93.06 395 ASN A O 1
ATOM 3136 N N . ARG A 1 396 ? -1.257 16.082 8.997 1.00 95.00 396 ARG A N 1
ATOM 3137 C CA . ARG A 1 396 ? -2.066 14.956 8.532 1.00 95.00 396 ARG A CA 1
ATOM 3138 C C . ARG A 1 396 ? -3.293 14.769 9.429 1.00 95.00 396 ARG A C 1
ATOM 3140 O O . ARG A 1 396 ? -3.221 14.966 10.641 1.00 95.00 396 ARG A O 1
ATOM 3147 N N . PHE A 1 397 ? -4.424 14.390 8.840 1.00 97.94 397 PHE A N 1
ATOM 3148 C CA . PHE A 1 397 ? -5.648 14.116 9.584 1.00 97.94 397 PHE A CA 1
ATOM 3149 C C . PHE A 1 397 ? -5.623 12.739 10.257 1.00 97.94 397 PHE A C 1
ATOM 3151 O O . PHE A 1 397 ? -5.208 11.761 9.647 1.00 97.94 397 PHE A O 1
ATOM 3158 N N . THR A 1 398 ? -6.146 12.651 11.477 1.00 96.50 398 THR A N 1
ATOM 3159 C CA . THR A 1 398 ? -6.278 11.420 12.267 1.00 96.50 398 THR A CA 1
ATOM 3160 C C . THR A 1 398 ? -7.737 11.231 12.674 1.00 96.50 398 THR A C 1
ATOM 3162 O O . THR A 1 398 ? -8.350 12.145 13.231 1.00 96.50 398 THR A O 1
ATOM 3165 N N . TYR A 1 399 ? -8.302 10.054 12.396 1.00 97.31 399 TYR A N 1
ATOM 3166 C CA . TYR A 1 399 ? -9.682 9.703 12.748 1.00 97.31 399 TYR A CA 1
ATOM 3167 C C . TYR A 1 399 ? -9.783 9.163 14.180 1.00 97.31 399 TYR A C 1
ATOM 3169 O O . TYR A 1 399 ? -8.943 8.373 14.612 1.00 97.31 399 TYR A O 1
ATOM 3177 N N . ILE A 1 400 ? -10.813 9.585 14.918 1.00 97.12 400 ILE A N 1
ATOM 3178 C CA . ILE A 1 400 ? -11.033 9.216 16.322 1.00 97.12 400 ILE A CA 1
ATOM 3179 C C . ILE A 1 400 ? -12.539 8.966 16.549 1.00 97.12 400 ILE A C 1
ATOM 3181 O O . ILE A 1 400 ? -13.307 9.932 16.525 1.00 97.12 400 ILE A O 1
ATOM 3185 N N . PRO A 1 401 ? -12.991 7.724 16.802 1.00 95.56 401 PRO A N 1
ATOM 3186 C CA . PRO A 1 401 ? -14.384 7.445 17.139 1.00 95.56 401 PRO A CA 1
ATOM 3187 C C . PRO A 1 401 ? -14.695 7.825 18.590 1.00 95.56 401 PRO A C 1
ATOM 3189 O O . PRO A 1 401 ? -13.826 7.803 19.469 1.00 95.56 401 PRO A O 1
ATOM 3192 N N . VAL A 1 402 ? -15.949 8.184 18.853 1.00 93.75 402 VAL A N 1
ATOM 3193 C CA . VAL A 1 402 ? -16.450 8.580 20.178 1.00 93.75 402 VAL A CA 1
ATOM 3194 C C . VAL A 1 402 ? -17.867 8.063 20.401 1.00 93.75 402 VAL A C 1
ATOM 3196 O O . VAL A 1 402 ? -18.472 7.568 19.468 1.00 93.75 402 VAL A O 1
ATOM 3199 N N . ASP A 1 403 ? -18.399 8.186 21.622 1.00 91.25 403 ASP A N 1
ATOM 3200 C CA . ASP A 1 403 ? -19.811 7.873 21.936 1.00 91.25 403 ASP A CA 1
ATOM 3201 C C . ASP A 1 403 ? -20.226 6.464 21.453 1.00 91.25 403 ASP A C 1
ATOM 3203 O O . ASP A 1 403 ? -21.232 6.270 20.783 1.00 91.25 403 ASP A O 1
ATOM 3207 N N . MET A 1 404 ? -19.390 5.464 21.758 1.00 92.38 404 MET A N 1
ATOM 3208 C CA . MET A 1 404 ? -19.526 4.084 21.265 1.00 92.38 404 MET A CA 1
ATOM 3209 C C . MET A 1 404 ? -20.490 3.243 22.124 1.00 92.38 404 MET A C 1
ATOM 3211 O O . MET A 1 404 ? -20.208 2.086 22.439 1.00 92.38 404 MET A O 1
ATOM 3215 N N . ASP A 1 405 ? -21.610 3.829 22.548 1.00 88.44 405 ASP A N 1
ATOM 3216 C CA . ASP A 1 405 ? -22.631 3.158 23.363 1.00 88.44 405 ASP A CA 1
ATOM 3217 C C . ASP A 1 405 ? -23.605 2.316 22.520 1.00 88.44 405 ASP A C 1
ATOM 3219 O O . ASP A 1 405 ? -23.995 1.229 22.942 1.00 88.44 405 ASP A O 1
ATOM 3223 N N . SER A 1 406 ? -23.935 2.765 21.306 1.00 89.06 406 SER A N 1
ATOM 3224 C CA . SER A 1 406 ? -24.818 2.056 20.367 1.00 89.06 406 SER A CA 1
ATOM 3225 C C . SER A 1 406 ? -24.059 1.043 19.494 1.00 89.06 406 SER A C 1
ATOM 3227 O O . SER A 1 406 ? -23.927 1.208 18.273 1.00 89.06 406 SER A O 1
ATOM 3229 N N . THR A 1 407 ? -23.531 0.011 20.154 1.00 92.00 407 THR A N 1
ATOM 3230 C CA . THR A 1 407 ? -22.622 -1.014 19.612 1.00 92.00 407 THR A CA 1
ATOM 3231 C C . THR A 1 407 ? -22.979 -2.409 20.127 1.00 92.00 407 THR A C 1
ATOM 3233 O O . THR A 1 407 ? -23.864 -2.561 20.970 1.00 92.00 407 THR A O 1
ATOM 3236 N N . LEU A 1 408 ? -22.296 -3.449 19.636 1.00 92.50 408 LEU A N 1
ATOM 3237 C CA . LEU A 1 408 ? -22.366 -4.814 20.176 1.00 92.50 408 LEU A CA 1
ATOM 3238 C C . LEU A 1 408 ? -23.808 -5.304 20.372 1.00 92.50 408 LEU A C 1
ATOM 3240 O O . LEU A 1 408 ? -24.229 -5.715 21.459 1.00 92.50 408 LEU A O 1
ATOM 3244 N N . GLY A 1 409 ? -24.587 -5.182 19.301 1.00 86.56 409 GLY A N 1
ATOM 3245 C CA . GLY A 1 409 ? -25.966 -5.639 19.273 1.00 86.56 409 GLY A CA 1
ATOM 3246 C C . GLY A 1 409 ? -26.982 -4.660 19.838 1.00 86.56 409 GLY A C 1
ATOM 3247 O O . GLY A 1 409 ? -28.097 -5.079 20.089 1.00 86.56 409 GLY A O 1
ATOM 3248 N N . ASP A 1 410 ? -26.647 -3.387 20.046 1.00 86.06 410 ASP A N 1
ATOM 3249 C CA . ASP A 1 410 ? -27.622 -2.366 20.440 1.00 86.06 410 ASP A CA 1
ATOM 3250 C C . ASP A 1 410 ? -27.552 -1.133 19.530 1.00 86.06 410 ASP A C 1
ATOM 3252 O O . ASP A 1 410 ? -26.608 -0.351 19.609 1.00 86.06 410 ASP A O 1
ATOM 3256 N N . GLY A 1 411 ? -28.557 -0.891 18.681 1.00 82.69 411 GLY A N 1
ATOM 3257 C CA . GLY A 1 411 ? -28.442 0.170 17.676 1.00 82.69 411 GLY A CA 1
ATOM 3258 C C . GLY A 1 411 ? -29.723 0.733 17.073 1.00 82.69 411 GLY A C 1
ATOM 3259 O O . GLY A 1 411 ? -30.824 0.491 17.554 1.00 82.69 411 GLY A O 1
ATOM 3260 N N . PHE A 1 412 ? -29.547 1.536 16.020 1.00 75.00 412 PHE A N 1
ATOM 3261 C CA . PHE A 1 412 ? -30.627 2.166 15.235 1.00 75.00 412 PHE A CA 1
ATOM 3262 C 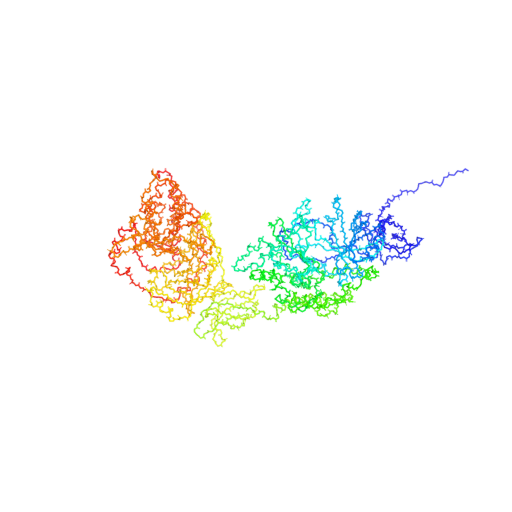C . PHE A 1 412 ? -30.710 1.637 13.788 1.00 75.00 412 PHE A C 1
ATOM 3264 O O . PHE A 1 412 ? -31.475 2.136 12.962 1.00 75.00 412 PHE A O 1
ATOM 3271 N N . TYR A 1 413 ? -29.897 0.634 13.458 1.00 76.31 413 TYR A N 1
ATOM 3272 C CA . TYR A 1 413 ? -29.794 0.040 12.126 1.00 76.31 413 TYR A CA 1
ATOM 3273 C C . TYR A 1 413 ? -30.130 -1.442 12.177 1.00 76.31 413 TYR A C 1
ATOM 3275 O O . TYR A 1 413 ? -29.978 -2.077 13.219 1.00 76.31 413 TYR A O 1
ATOM 3283 N N . ARG A 1 414 ? -30.544 -1.972 11.023 1.00 77.81 414 ARG A N 1
ATOM 3284 C CA . ARG A 1 414 ? -30.746 -3.400 10.765 1.00 77.81 414 ARG A CA 1
ATOM 3285 C C . ARG A 1 414 ? -29.596 -4.237 11.328 1.00 77.81 414 ARG A C 1
ATOM 3287 O O . ARG A 1 414 ? -28.473 -4.186 10.821 1.00 77.81 414 ARG A O 1
ATOM 3294 N N . LEU A 1 415 ? -29.890 -4.984 12.389 1.00 81.56 415 LEU A N 1
ATOM 3295 C CA . LEU A 1 415 ? -28.906 -5.773 13.117 1.00 81.56 415 LEU A CA 1
ATOM 3296 C C . LEU A 1 415 ? -28.338 -6.910 12.259 1.00 81.56 415 LEU A C 1
ATOM 3298 O O . LEU A 1 415 ? -27.162 -7.224 12.377 1.00 81.56 415 LEU A O 1
ATOM 3302 N N . ASP A 1 416 ? -29.132 -7.486 11.361 1.00 81.75 416 ASP A N 1
ATOM 3303 C CA . ASP A 1 416 ? -28.686 -8.495 10.397 1.00 81.75 416 ASP A CA 1
ATOM 3304 C C . ASP A 1 416 ? -27.577 -7.979 9.470 1.00 81.75 416 ASP A C 1
ATOM 3306 O O . ASP A 1 416 ? -26.625 -8.711 9.225 1.00 81.75 416 ASP A O 1
ATOM 3310 N N . LEU A 1 417 ? -27.621 -6.713 9.033 1.00 82.19 417 LEU A N 1
ATOM 3311 C CA . LEU A 1 417 ? -26.531 -6.126 8.239 1.00 82.19 417 LEU A CA 1
ATOM 3312 C C . LEU A 1 417 ? -25.249 -5.963 9.067 1.00 82.19 417 LEU A C 1
ATOM 3314 O O . LEU A 1 417 ? -24.154 -6.196 8.562 1.00 82.19 417 LEU A O 1
ATOM 3318 N N . MET A 1 418 ? -25.389 -5.604 10.348 1.00 83.94 418 MET A N 1
ATOM 3319 C CA . MET A 1 418 ? -24.264 -5.495 11.288 1.00 83.94 418 MET A CA 1
ATOM 3320 C C . MET A 1 418 ? -23.708 -6.866 11.685 1.00 83.94 418 MET A C 1
ATOM 3322 O O . MET A 1 418 ? -22.529 -6.981 12.014 1.00 83.94 418 MET A O 1
ATOM 3326 N N . LEU A 1 419 ? -24.541 -7.906 11.659 1.00 84.75 419 LEU A N 1
ATOM 3327 C CA . LEU A 1 419 ? -24.176 -9.279 11.991 1.00 84.75 419 LEU A CA 1
ATOM 3328 C C . LEU A 1 419 ? -23.701 -10.090 10.788 1.00 84.75 419 LEU A C 1
ATOM 3330 O O . LEU A 1 419 ? -23.049 -11.092 11.023 1.00 84.75 419 LEU A O 1
ATOM 3334 N N . SER A 1 420 ? -23.979 -9.681 9.546 1.00 80.31 420 SER A N 1
ATOM 3335 C CA . SER A 1 420 ? -23.804 -10.486 8.319 1.00 80.31 420 SER A CA 1
ATOM 3336 C C . SER A 1 420 ? -22.432 -11.152 8.162 1.00 80.31 420 SER A C 1
ATOM 3338 O O . SER A 1 420 ? -22.308 -12.158 7.472 1.00 80.31 420 SER A O 1
ATOM 3340 N N . GLY A 1 421 ? -21.387 -10.570 8.756 1.00 76.88 421 GLY A N 1
ATOM 3341 C CA . GLY A 1 421 ? -19.994 -10.962 8.547 1.00 76.88 421 GLY A CA 1
ATOM 3342 C C . GLY A 1 421 ? -19.464 -10.602 7.155 1.00 76.88 421 GLY A C 1
ATOM 3343 O O . GLY A 1 421 ? -18.261 -10.666 6.910 1.00 76.88 421 GLY A O 1
ATOM 3344 N N . ASN A 1 422 ? -20.340 -10.174 6.246 1.00 84.38 422 ASN A N 1
ATOM 3345 C CA . ASN A 1 422 ? -19.984 -9.670 4.939 1.00 84.38 422 ASN A CA 1
ATOM 3346 C C . ASN A 1 422 ? -19.753 -8.163 5.055 1.00 84.38 422 ASN A C 1
ATOM 3348 O O . ASN A 1 422 ? -20.694 -7.372 5.020 1.00 84.38 422 ASN A O 1
ATOM 3352 N N . TYR A 1 423 ? -18.487 -7.756 5.138 1.00 86.44 423 TYR A N 1
ATOM 3353 C CA . TYR A 1 423 ? -18.121 -6.341 5.260 1.00 86.44 423 TYR A CA 1
ATOM 3354 C C . TYR A 1 423 ? -18.731 -5.467 4.148 1.00 86.44 423 TYR A C 1
ATOM 3356 O O . TYR A 1 423 ? -18.959 -4.276 4.335 1.00 86.44 423 TYR A O 1
ATOM 3364 N N . SER A 1 424 ? -19.002 -6.039 2.965 1.00 84.56 424 SER A N 1
ATOM 3365 C CA . SER A 1 424 ? -19.574 -5.288 1.841 1.00 84.56 424 SER A CA 1
ATOM 3366 C C . SER A 1 424 ? -21.045 -4.920 2.037 1.00 84.56 424 SER A C 1
ATOM 3368 O O . SER A 1 424 ? -21.526 -3.974 1.412 1.00 84.56 424 SER A O 1
ATOM 3370 N N . GLU A 1 425 ? -21.736 -5.626 2.932 1.00 83.19 425 GLU A N 1
ATOM 3371 C CA . GLU A 1 425 ? -23.118 -5.358 3.327 1.00 83.19 425 GLU A CA 1
ATOM 3372 C C . GLU A 1 425 ? -23.210 -4.387 4.506 1.00 83.19 425 GLU A C 1
ATOM 3374 O O . GLU A 1 425 ? -24.288 -3.839 4.760 1.00 83.19 425 GLU A O 1
ATOM 3379 N N . HIS A 1 426 ? -22.099 -4.126 5.206 1.00 85.75 426 HIS A N 1
ATOM 3380 C CA . HIS A 1 426 ? -22.101 -3.178 6.308 1.00 85.75 426 HIS A CA 1
ATOM 3381 C C . HIS A 1 426 ? -22.487 -1.775 5.793 1.00 85.75 426 HIS A C 1
ATOM 3383 O O . HIS A 1 426 ? -21.837 -1.226 4.889 1.00 85.75 426 HIS A O 1
ATOM 3389 N N . PRO A 1 427 ? -23.527 -1.136 6.362 1.00 83.00 427 PRO A N 1
ATOM 3390 C CA . PRO A 1 427 ? -23.986 0.166 5.901 1.00 83.00 427 PRO A CA 1
ATOM 3391 C C . PRO A 1 427 ? -22.867 1.211 5.952 1.00 83.00 427 PRO A C 1
ATOM 3393 O O . PRO A 1 427 ? -22.196 1.376 6.967 1.00 83.00 427 PRO A O 1
ATOM 3396 N N . GLY A 1 428 ? -22.675 1.930 4.847 1.00 78.56 428 GLY A N 1
ATOM 3397 C CA . GLY A 1 428 ? -21.728 3.041 4.744 1.00 78.56 428 GLY A CA 1
ATOM 3398 C C . GLY A 1 428 ? -20.430 2.729 4.022 1.00 78.56 428 GLY A C 1
ATOM 3399 O O . GLY A 1 428 ? -19.863 3.639 3.414 1.00 78.56 428 GLY A O 1
ATOM 3400 N N . VAL A 1 429 ? -19.994 1.465 4.018 1.00 86.62 429 VAL A N 1
ATOM 3401 C CA . VAL A 1 429 ? -18.650 1.063 3.562 1.00 86.62 429 VAL A CA 1
ATOM 3402 C C . VAL A 1 429 ? -18.333 1.577 2.157 1.00 86.62 429 VAL A C 1
ATOM 3404 O O . VAL A 1 429 ? -17.290 2.195 1.961 1.00 86.62 429 VAL A O 1
ATOM 3407 N N . PHE A 1 430 ? -19.244 1.432 1.191 1.00 83.44 430 PHE A N 1
ATOM 3408 C CA . PHE A 1 430 ? -18.981 1.811 -0.206 1.00 83.44 430 PHE A CA 1
ATOM 3409 C C . PHE A 1 430 ? -19.663 3.091 -0.695 1.00 83.44 430 PHE A C 1
ATOM 3411 O O . PHE A 1 430 ? -19.512 3.455 -1.864 1.00 83.44 430 PHE A O 1
ATOM 3418 N N . PHE A 1 431 ? -20.383 3.812 0.166 1.00 81.25 431 PHE A N 1
ATOM 3419 C CA . PHE A 1 431 ? -21.069 5.041 -0.246 1.00 81.25 431 PHE A CA 1
ATOM 3420 C C . PHE A 1 431 ? -20.707 6.283 0.569 1.00 81.25 431 PHE A C 1
ATOM 3422 O O . PHE A 1 431 ? -20.945 7.388 0.076 1.00 81.25 431 PHE A O 1
ATOM 3429 N N . ARG A 1 432 ? -20.085 6.159 1.754 1.00 88.06 432 ARG A N 1
ATOM 3430 C CA . ARG A 1 432 ? -19.542 7.338 2.446 1.00 88.06 432 ARG A CA 1
ATOM 3431 C C . ARG A 1 432 ? -18.365 7.908 1.650 1.00 88.06 432 ARG A C 1
ATOM 3433 O O . ARG A 1 432 ? -17.533 7.134 1.180 1.00 88.06 432 ARG A O 1
ATOM 3440 N N . PRO A 1 433 ? -18.265 9.241 1.486 1.00 93.06 433 PRO A N 1
ATOM 3441 C CA . PRO A 1 433 ? -17.224 9.872 0.680 1.00 93.06 433 PRO A CA 1
ATOM 3442 C C . PRO A 1 433 ? -15.810 9.360 0.961 1.00 93.06 433 PRO A C 1
ATOM 3444 O O . PRO A 1 433 ? -15.101 9.019 0.018 1.00 93.06 433 PRO A O 1
ATOM 3447 N N . LEU A 1 434 ? -15.406 9.269 2.233 1.00 96.44 434 LEU A N 1
ATOM 3448 C CA . LEU A 1 434 ? -14.054 8.844 2.582 1.00 96.44 434 LEU A CA 1
ATOM 3449 C C . LEU A 1 434 ? -13.851 7.333 2.396 1.00 96.44 434 LEU A C 1
ATOM 3451 O O . LEU A 1 434 ? -12.914 6.942 1.705 1.00 96.44 434 LEU A O 1
ATOM 3455 N N . THR A 1 435 ? -14.731 6.483 2.942 1.00 94.94 435 THR A N 1
ATOM 3456 C CA . THR A 1 435 ? -14.584 5.017 2.818 1.00 94.94 435 THR A CA 1
ATOM 3457 C C . THR A 1 435 ? -14.676 4.562 1.367 1.00 94.94 435 THR A C 1
ATOM 3459 O O . THR A 1 435 ? -13.835 3.789 0.922 1.00 94.94 435 THR A O 1
ATOM 3462 N N . ARG A 1 436 ? -15.614 5.112 0.581 1.00 92.12 436 ARG A N 1
ATOM 3463 C CA . ARG A 1 436 ? -15.757 4.811 -0.850 1.00 92.12 436 ARG A CA 1
ATOM 3464 C C . ARG A 1 436 ? -14.466 5.076 -1.614 1.00 92.12 436 ARG A C 1
ATOM 3466 O O . ARG A 1 436 ? -14.143 4.343 -2.544 1.00 92.12 436 ARG A O 1
ATOM 3473 N N . LYS A 1 437 ? -13.755 6.150 -1.265 1.00 94.12 437 LYS A N 1
ATOM 3474 C CA . LYS A 1 437 ? -12.500 6.516 -1.921 1.00 94.12 437 LYS A CA 1
ATOM 3475 C C . LYS A 1 437 ? -11.351 5.645 -1.427 1.00 94.12 437 LYS A C 1
ATOM 3477 O O . LYS A 1 437 ? -10.689 5.044 -2.263 1.00 94.12 437 LYS A O 1
ATOM 3482 N N . ILE A 1 438 ? -11.163 5.501 -0.116 1.00 96.81 438 ILE A N 1
ATOM 3483 C CA . ILE A 1 438 ? -10.094 4.672 0.467 1.00 96.81 438 ILE A CA 1
ATOM 3484 C C . ILE A 1 438 ? -10.217 3.209 0.023 1.00 96.81 438 ILE A C 1
ATOM 3486 O O . ILE A 1 438 ? -9.255 2.639 -0.476 1.00 96.81 438 ILE A O 1
ATOM 3490 N N . PHE A 1 439 ? -11.405 2.613 0.091 1.00 94.50 439 PHE A N 1
ATOM 3491 C CA . PHE A 1 439 ? -11.621 1.210 -0.277 1.00 94.50 439 PHE A CA 1
ATOM 3492 C C . PHE A 1 439 ? -11.762 0.964 -1.783 1.00 94.50 439 PHE A C 1
ATOM 3494 O O . PHE A 1 439 ? -11.973 -0.173 -2.197 1.00 94.50 439 PHE A O 1
ATOM 3501 N N . SER A 1 440 ? -11.607 2.001 -2.615 1.00 90.81 440 SER A N 1
ATOM 3502 C CA . SER A 1 440 ? -11.381 1.805 -4.052 1.00 90.81 440 SER A CA 1
ATOM 3503 C C . SER A 1 440 ? -9.941 1.382 -4.368 1.00 90.81 440 SER A C 1
ATOM 3505 O O . SER A 1 440 ? -9.697 0.847 -5.447 1.00 90.81 440 SER A O 1
ATOM 3507 N N . TYR A 1 441 ? -9.004 1.573 -3.430 1.00 91.25 441 TYR A N 1
ATOM 3508 C CA . TYR A 1 441 ? -7.620 1.118 -3.543 1.00 91.25 441 TYR A CA 1
ATOM 3509 C C . TYR A 1 441 ? -7.510 -0.336 -3.063 1.00 91.25 441 TYR A C 1
ATOM 3511 O O . TYR A 1 441 ? -7.851 -0.613 -1.906 1.00 91.25 441 TYR A O 1
ATOM 3519 N N . PRO A 1 442 ? -7.031 -1.272 -3.906 1.00 87.44 442 PRO A N 1
ATOM 3520 C CA . PRO A 1 442 ? -6.956 -2.686 -3.543 1.00 87.44 442 PRO A CA 1
ATOM 3521 C C . PRO A 1 442 ? -6.146 -2.965 -2.271 1.00 87.44 442 PRO A C 1
ATOM 3523 O O . PRO A 1 442 ? -6.604 -3.740 -1.434 1.00 87.44 442 PRO A O 1
ATOM 3526 N N . ASN A 1 443 ? -5.001 -2.299 -2.068 1.00 89.25 443 ASN A N 1
ATOM 3527 C CA . ASN A 1 443 ? -4.164 -2.523 -0.882 1.00 89.25 443 ASN A CA 1
ATOM 3528 C C . ASN A 1 443 ? -4.888 -2.109 0.405 1.00 89.25 443 ASN A C 1
ATOM 3530 O O . ASN A 1 443 ? -4.902 -2.856 1.383 1.00 89.25 443 ASN A O 1
ATOM 3534 N N . TYR A 1 444 ? -5.542 -0.945 0.402 1.00 96.50 444 TYR A N 1
ATOM 3535 C CA . TYR A 1 444 ? -6.315 -0.463 1.548 1.00 96.50 444 TYR A CA 1
ATOM 3536 C C . TYR A 1 444 ? -7.528 -1.351 1.846 1.00 96.50 444 TYR A C 1
ATOM 3538 O O . TYR A 1 444 ? -7.803 -1.641 3.011 1.00 96.50 444 TYR A O 1
ATOM 3546 N N . LEU A 1 445 ? -8.229 -1.829 0.811 1.00 91.19 445 LEU A N 1
ATOM 3547 C CA . LEU A 1 445 ? -9.341 -2.768 0.975 1.00 91.19 445 LEU A CA 1
ATOM 3548 C C . LEU A 1 445 ? -8.873 -4.127 1.523 1.00 91.19 445 LEU A C 1
ATOM 3550 O O . LEU A 1 445 ? -9.548 -4.707 2.372 1.00 91.19 445 LEU A O 1
ATOM 3554 N N . ASN A 1 446 ? -7.724 -4.636 1.077 1.00 87.75 446 ASN A N 1
ATOM 3555 C CA . ASN A 1 446 ? -7.163 -5.883 1.600 1.00 87.75 446 ASN A CA 1
ATOM 3556 C C . ASN A 1 446 ? -6.762 -5.737 3.070 1.00 87.75 446 ASN A C 1
ATOM 3558 O O . ASN A 1 446 ? -7.157 -6.555 3.896 1.00 87.75 446 ASN A O 1
ATOM 3562 N N . LYS A 1 447 ? -6.101 -4.634 3.425 1.00 93.56 447 LYS A N 1
ATOM 3563 C CA . LYS A 1 447 ? -5.737 -4.330 4.812 1.00 93.56 447 LYS A CA 1
ATOM 3564 C C . LYS A 1 447 ? -6.953 -4.207 5.738 1.00 93.56 447 LYS A C 1
ATOM 3566 O O . LYS A 1 447 ? -6.921 -4.661 6.879 1.00 93.56 447 LYS A O 1
ATOM 3571 N N . TYR A 1 448 ? -8.051 -3.636 5.242 1.00 95.38 448 TYR A N 1
ATOM 3572 C CA . TYR A 1 448 ? -9.327 -3.593 5.958 1.00 95.38 448 TYR A CA 1
ATOM 3573 C C . TYR A 1 448 ? -9.863 -4.998 6.271 1.00 95.38 448 TYR A C 1
ATOM 3575 O O . TYR A 1 448 ? -10.208 -5.273 7.420 1.00 95.38 448 TYR A O 1
ATOM 3583 N N . LYS A 1 449 ? -9.857 -5.912 5.290 1.00 89.88 449 LYS A N 1
ATOM 3584 C CA . LYS A 1 449 ? -10.262 -7.317 5.486 1.00 89.88 449 LYS A CA 1
ATOM 3585 C C . LYS A 1 449 ? -9.365 -8.046 6.487 1.00 89.88 449 LYS A C 1
ATOM 3587 O O . LYS A 1 449 ? -9.873 -8.759 7.348 1.00 89.88 449 LYS A O 1
ATOM 3592 N N . GLU A 1 450 ? -8.050 -7.844 6.404 1.00 90.00 450 GLU A N 1
ATOM 3593 C CA . GLU A 1 450 ? -7.087 -8.416 7.352 1.00 90.00 450 GLU A CA 1
ATOM 3594 C C . GLU A 1 450 ? -7.375 -7.963 8.788 1.00 90.00 450 GLU A C 1
ATOM 3596 O O . GLU A 1 450 ? -7.360 -8.775 9.713 1.00 90.00 450 GLU A O 1
ATOM 3601 N N . TYR A 1 451 ? -7.687 -6.680 8.992 1.00 96.00 451 TYR A N 1
ATOM 3602 C CA . TYR A 1 451 ? -8.057 -6.169 10.311 1.00 96.00 451 TYR A CA 1
ATOM 3603 C C . TYR A 1 451 ? -9.407 -6.680 10.798 1.00 96.00 451 TYR A C 1
ATOM 3605 O O . TYR A 1 451 ? -9.503 -7.022 11.975 1.00 96.00 451 TYR A O 1
ATOM 3613 N N . ILE A 1 452 ? -10.410 -6.826 9.928 1.00 92.56 452 ILE A N 1
ATOM 3614 C CA . ILE A 1 452 ? -11.669 -7.490 10.298 1.00 92.56 452 ILE A CA 1
ATOM 3615 C C . ILE A 1 452 ? -11.385 -8.901 10.817 1.00 92.56 452 ILE A C 1
ATOM 3617 O O . ILE A 1 452 ? -11.806 -9.242 11.924 1.00 92.56 452 ILE A O 1
ATOM 3621 N N . LEU A 1 453 ? -10.628 -9.704 10.062 1.00 85.88 453 LEU A N 1
ATOM 3622 C CA . LEU A 1 453 ? -10.283 -11.070 10.454 1.00 85.88 453 LEU A CA 1
ATOM 3623 C C . LEU A 1 453 ? -9.533 -11.091 11.788 1.00 85.88 453 LEU A C 1
ATOM 3625 O O . LEU A 1 453 ? -9.921 -11.799 12.718 1.00 85.88 453 LEU A O 1
ATOM 3629 N N . LYS A 1 454 ? -8.495 -10.262 11.905 1.00 90.94 454 LYS A N 1
ATOM 3630 C CA . LYS A 1 454 ? -7.665 -10.197 13.102 1.00 90.94 454 LYS A CA 1
ATOM 3631 C C . LYS A 1 454 ? -8.483 -9.801 14.329 1.00 90.94 454 LYS A C 1
ATOM 3633 O O . LYS A 1 454 ? -8.451 -10.512 15.326 1.00 90.94 454 LYS A O 1
ATOM 3638 N N . PHE A 1 455 ? -9.272 -8.728 14.256 1.00 94.50 455 PHE A N 1
ATOM 3639 C CA . PHE A 1 455 ? -10.093 -8.264 15.381 1.00 94.50 455 PHE A CA 1
ATOM 3640 C C . PHE A 1 455 ? -11.171 -9.282 15.760 1.00 94.50 455 PHE A C 1
ATOM 3642 O O . PHE A 1 455 ? -11.481 -9.440 16.938 1.00 94.50 455 PHE A O 1
ATOM 3649 N N . THR A 1 456 ? -11.697 -10.026 14.790 1.00 88.25 456 THR A N 1
ATOM 3650 C CA . THR A 1 456 ? -12.622 -11.136 15.053 1.00 88.25 456 THR A CA 1
ATOM 3651 C C . THR A 1 456 ? -11.954 -12.225 15.885 1.00 88.25 456 THR A C 1
ATOM 3653 O O . THR A 1 456 ? -12.476 -12.629 16.919 1.00 88.25 456 THR A O 1
ATOM 3656 N N . GLN A 1 457 ? -10.771 -12.674 15.466 1.00 84.69 457 GLN A N 1
ATOM 3657 C CA . GLN A 1 457 ? -10.058 -13.775 16.114 1.00 84.69 457 GLN A CA 1
ATOM 3658 C C . GLN A 1 457 ? -9.506 -13.402 17.494 1.00 84.69 457 GLN A C 1
ATOM 3660 O O . GLN A 1 457 ? -9.436 -14.266 18.371 1.00 84.69 457 GLN A O 1
ATOM 3665 N N . THR A 1 458 ? -9.112 -12.139 17.689 1.00 89.50 458 THR A N 1
ATOM 3666 C CA . THR A 1 458 ? -8.372 -11.699 18.882 1.00 89.50 458 THR A CA 1
ATOM 3667 C C . THR A 1 458 ? -9.163 -10.808 19.836 1.00 89.50 458 THR A C 1
ATOM 3669 O O . THR A 1 458 ? -8.712 -10.602 20.958 1.00 89.50 458 THR A O 1
ATOM 3672 N N . LEU A 1 459 ? -10.300 -10.245 19.415 1.00 91.44 459 LEU A N 1
ATOM 3673 C CA . LEU A 1 459 ? -11.181 -9.448 20.276 1.00 91.44 459 LEU A CA 1
ATOM 3674 C C . LEU A 1 459 ? -12.563 -10.066 20.344 1.00 91.44 459 LEU A C 1
ATOM 3676 O O . LEU A 1 459 ? -12.959 -10.487 21.419 1.00 91.44 459 LEU A O 1
ATOM 3680 N N . VAL A 1 460 ? -13.280 -10.195 19.226 1.00 88.88 460 VAL A N 1
ATOM 3681 C CA . VAL A 1 460 ? -14.656 -10.741 19.191 1.00 88.88 460 VAL A CA 1
ATOM 3682 C C . VAL A 1 460 ? -14.636 -12.275 19.190 1.00 88.88 460 VAL A C 1
ATOM 3684 O O . VAL A 1 460 ? -15.365 -12.943 18.467 1.00 88.88 460 VAL A O 1
ATOM 3687 N N . ASN A 1 461 ? -13.784 -12.845 20.040 1.00 87.50 461 ASN A N 1
ATOM 3688 C CA . ASN A 1 461 ? -13.682 -14.271 20.274 1.00 87.50 461 ASN A CA 1
ATOM 3689 C C . ASN A 1 461 ? -14.233 -14.599 21.662 1.00 87.50 461 ASN A C 1
ATOM 3691 O O . ASN A 1 461 ? -13.694 -14.079 22.641 1.00 87.50 461 ASN A O 1
ATOM 3695 N N . PRO A 1 462 ? -15.264 -15.456 21.792 1.00 91.19 462 PRO A N 1
ATOM 3696 C CA . PRO A 1 462 ? -15.810 -15.852 23.085 1.00 91.19 462 PRO A CA 1
ATOM 3697 C C . PRO A 1 462 ? -14.757 -16.305 24.103 1.00 91.19 462 PRO A C 1
ATOM 3699 O O . PRO A 1 462 ? -14.881 -15.966 25.275 1.00 91.19 462 PRO A O 1
ATOM 3702 N N . SER A 1 463 ? -13.696 -17.006 23.683 1.00 90.25 463 SER A N 1
ATOM 3703 C CA . SER A 1 463 ? -12.642 -17.458 24.605 1.00 90.25 463 SER A CA 1
ATOM 3704 C C . SER A 1 463 ? -11.766 -16.325 25.153 1.00 90.25 463 SER A C 1
ATOM 3706 O O . SER A 1 463 ? -11.095 -16.520 26.161 1.00 90.25 463 SER A O 1
ATOM 3708 N N . ILE A 1 464 ? -11.786 -15.150 24.517 1.00 91.75 464 ILE A N 1
ATOM 3709 C CA . ILE A 1 464 ? -11.010 -13.964 24.901 1.00 91.75 464 ILE A CA 1
ATOM 3710 C C . ILE A 1 464 ? -11.921 -12.915 25.548 1.00 91.75 464 ILE A C 1
ATOM 3712 O O . ILE A 1 464 ? -11.661 -12.456 26.659 1.00 91.75 464 ILE A O 1
ATOM 3716 N N . MET A 1 465 ? -13.014 -12.545 24.875 1.00 94.75 465 MET A N 1
ATOM 3717 C CA . MET A 1 465 ? -13.903 -11.471 25.320 1.00 94.75 465 MET A CA 1
ATOM 3718 C C . MET A 1 465 ? -14.755 -11.872 26.520 1.00 94.75 465 MET A C 1
ATOM 3720 O O . MET A 1 465 ? -15.032 -11.024 27.362 1.00 94.75 465 MET A O 1
ATOM 3724 N N . PHE A 1 466 ? -15.200 -13.132 26.625 1.00 96.25 466 PHE A N 1
ATOM 3725 C CA . PHE A 1 466 ? -16.099 -13.511 27.721 1.00 96.25 466 PHE A CA 1
ATOM 3726 C C . PHE A 1 466 ? -15.414 -13.491 29.082 1.00 96.25 466 PHE A C 1
ATOM 3728 O O . PHE A 1 466 ? -15.996 -12.885 29.974 1.00 96.25 466 PHE A O 1
ATOM 3735 N N . PRO A 1 467 ? -14.187 -14.020 29.262 1.00 95.94 467 PRO A N 1
ATOM 3736 C CA . PRO A 1 467 ? -13.471 -13.859 30.526 1.00 95.94 467 PRO A CA 1
ATOM 3737 C C . PRO A 1 467 ? -13.312 -12.391 30.937 1.00 95.94 467 PRO A C 1
ATOM 3739 O O . PRO A 1 467 ? -13.468 -12.059 32.114 1.00 95.94 467 PRO A O 1
ATOM 3742 N N . TYR A 1 468 ? -13.043 -11.497 29.977 1.00 96.00 468 TYR A N 1
ATOM 3743 C CA . TYR A 1 468 ? -13.000 -10.060 30.242 1.00 96.00 468 TYR A CA 1
ATOM 3744 C C . TYR A 1 468 ? -14.360 -9.526 30.700 1.00 96.00 468 TYR A C 1
ATOM 3746 O O . TYR A 1 468 ? -14.447 -8.968 31.794 1.00 96.00 468 TYR A O 1
ATOM 3754 N N . ILE A 1 469 ? -15.416 -9.765 29.913 1.00 97.25 469 ILE A N 1
ATOM 3755 C CA . ILE A 1 469 ? -16.796 -9.377 30.236 1.00 97.25 469 ILE A CA 1
ATOM 3756 C C . ILE A 1 469 ? -17.183 -9.870 31.628 1.00 97.25 469 ILE A C 1
ATOM 3758 O O . ILE A 1 469 ? -17.640 -9.070 32.434 1.00 97.25 469 ILE A O 1
ATOM 3762 N N . ASP A 1 470 ? -16.972 -11.150 31.922 1.00 97.25 470 ASP A N 1
ATOM 3763 C CA . ASP A 1 470 ? -17.385 -11.773 33.178 1.00 97.25 470 ASP A CA 1
ATOM 3764 C C . ASP A 1 470 ? -16.657 -11.147 34.373 1.00 97.25 470 ASP A C 1
ATOM 3766 O O . ASP A 1 470 ? -17.305 -10.764 35.343 1.00 97.25 470 ASP A O 1
ATOM 3770 N N . SER A 1 471 ? -15.349 -10.888 34.260 1.00 96.69 471 SER A N 1
ATOM 3771 C CA . SER A 1 471 ? -14.610 -10.197 35.327 1.00 96.69 471 SER A CA 1
ATOM 3772 C C . SER A 1 471 ? -15.080 -8.752 35.564 1.00 96.69 471 SER A C 1
ATOM 3774 O O . SER A 1 471 ? -15.151 -8.301 36.707 1.00 96.69 471 SER A O 1
ATOM 3776 N N . VAL A 1 472 ? -15.457 -8.017 34.507 1.00 97.00 472 VAL A N 1
ATOM 3777 C CA . VAL A 1 472 ? -16.008 -6.657 34.650 1.00 97.00 472 VAL A CA 1
ATOM 3778 C C . VAL A 1 472 ? -17.427 -6.707 35.218 1.00 97.00 472 VAL A C 1
ATOM 3780 O O . VAL A 1 472 ? -17.766 -5.881 36.062 1.00 97.00 472 VAL A O 1
ATOM 3783 N N . VAL A 1 473 ? -18.244 -7.677 34.798 1.00 97.38 473 VAL A N 1
ATOM 3784 C CA . VAL A 1 473 ? -19.590 -7.922 35.334 1.00 97.38 473 VAL A CA 1
ATOM 3785 C C . VAL A 1 473 ? -19.528 -8.183 36.830 1.00 97.38 473 VAL A C 1
ATOM 3787 O O . VAL A 1 473 ? -20.257 -7.533 37.577 1.00 97.38 473 VAL A O 1
ATOM 3790 N N . ASP A 1 474 ? -18.643 -9.072 37.272 1.00 95.75 474 ASP A N 1
ATOM 3791 C CA . ASP A 1 474 ? -18.459 -9.385 38.688 1.00 95.75 474 ASP A CA 1
ATOM 3792 C C . ASP A 1 474 ? -18.024 -8.150 39.485 1.00 95.75 474 ASP A C 1
ATOM 3794 O O . ASP A 1 474 ? -18.520 -7.918 40.589 1.00 95.75 474 ASP A O 1
ATOM 3798 N N . MET A 1 475 ? -17.173 -7.304 38.894 1.00 96.25 475 MET A N 1
ATOM 3799 C CA . MET A 1 475 ? -16.759 -6.042 39.502 1.00 96.25 475 MET A CA 1
ATOM 3800 C C . MET A 1 475 ? -17.915 -5.044 39.663 1.00 96.25 475 MET A C 1
ATOM 3802 O O . MET A 1 475 ? -18.043 -4.421 40.717 1.00 96.25 475 MET A O 1
ATOM 3806 N N . ILE A 1 476 ? -18.742 -4.843 38.631 1.00 97.06 476 ILE A N 1
ATOM 3807 C CA . ILE A 1 476 ? -19.747 -3.766 38.635 1.00 97.06 476 ILE A CA 1
ATOM 3808 C C . ILE A 1 476 ? -21.111 -4.192 39.178 1.00 97.06 476 ILE A C 1
ATOM 3810 O O . ILE A 1 476 ? -21.899 -3.322 39.545 1.00 97.06 476 ILE A O 1
ATOM 3814 N N . ARG A 1 477 ? -21.418 -5.494 39.242 1.00 96.50 477 ARG A N 1
ATOM 3815 C CA . ARG A 1 477 ? -22.746 -6.016 39.615 1.00 96.50 477 ARG A CA 1
ATOM 3816 C C . ARG A 1 477 ? -23.304 -5.409 40.912 1.00 96.50 477 ARG A C 1
ATOM 3818 O O . ARG A 1 477 ? -24.420 -4.888 40.851 1.00 96.50 477 ARG A O 1
ATOM 3825 N N . PRO A 1 478 ? -22.560 -5.351 42.038 1.00 95.62 478 PRO A N 1
ATOM 3826 C CA . PRO A 1 478 ? -23.081 -4.748 43.269 1.00 95.62 478 PRO A CA 1
ATOM 3827 C C . PRO A 1 478 ? -23.439 -3.263 43.110 1.00 95.62 478 PRO A C 1
ATOM 3829 O O . PRO A 1 478 ? -24.368 -2.758 43.740 1.00 95.62 478 PRO A O 1
ATOM 3832 N N . ASP A 1 479 ? -22.696 -2.541 42.269 1.00 96.56 479 ASP A N 1
ATOM 3833 C CA . ASP A 1 479 ? -22.925 -1.121 42.013 1.00 96.56 479 ASP A CA 1
ATOM 3834 C C . ASP A 1 479 ? -24.024 -0.872 40.975 1.00 96.56 479 ASP A C 1
ATOM 3836 O O . ASP A 1 479 ? -24.701 0.149 41.063 1.00 96.56 479 ASP A O 1
ATOM 3840 N N . VAL A 1 480 ? -24.266 -1.806 40.051 1.00 97.12 480 VAL A N 1
ATOM 3841 C CA . VAL A 1 480 ? -25.425 -1.778 39.146 1.00 97.12 480 VAL A CA 1
ATOM 3842 C C . VAL A 1 480 ? -26.722 -2.001 39.922 1.00 97.12 480 VAL A C 1
ATOM 3844 O O . VAL A 1 480 ? -27.676 -1.247 39.736 1.00 97.12 480 VAL A O 1
ATOM 3847 N N . GLU A 1 481 ? -26.765 -2.991 40.815 1.00 95.94 481 GLU A N 1
ATOM 3848 C CA . GLU A 1 481 ? -27.926 -3.248 41.681 1.00 95.94 481 GLU A CA 1
ATOM 3849 C C . GLU A 1 481 ? -28.219 -2.041 42.580 1.00 95.94 481 GLU A C 1
ATOM 3851 O O . GLU A 1 481 ? -29.360 -1.576 42.676 1.00 95.94 481 GLU A O 1
ATOM 3856 N N . TRP A 1 482 ? -27.166 -1.473 43.177 1.00 95.62 482 TRP A N 1
ATOM 3857 C CA . TRP A 1 482 ? -27.262 -0.236 43.943 1.00 95.62 482 TRP A CA 1
ATOM 3858 C C . TRP A 1 482 ? -27.793 0.914 43.090 1.00 95.62 482 TRP A C 1
ATOM 3860 O O . TRP A 1 482 ? -28.776 1.539 43.479 1.00 95.62 482 TRP A O 1
ATOM 3870 N N . ASP A 1 483 ? -27.230 1.154 41.905 1.00 96.56 483 ASP A N 1
ATOM 3871 C CA . ASP A 1 483 ? -27.695 2.191 40.985 1.00 96.56 483 ASP A CA 1
ATOM 3872 C C . ASP A 1 483 ? -29.186 2.055 40.668 1.00 96.56 483 ASP A C 1
ATOM 3874 O O . ASP A 1 483 ? -29.939 3.023 40.793 1.00 96.56 483 ASP A O 1
ATOM 3878 N N . GLN A 1 484 ? -29.626 0.855 40.286 1.00 94.19 484 GLN A N 1
ATOM 3879 C CA . GLN A 1 484 ? -31.012 0.580 39.910 1.00 94.19 484 GLN A CA 1
ATOM 3880 C C . GLN A 1 484 ? -31.996 0.836 41.060 1.00 94.19 484 GLN A C 1
ATOM 3882 O O . GLN A 1 484 ? -33.130 1.237 40.796 1.00 94.19 484 GLN A O 1
ATOM 3887 N N . SER A 1 485 ? -31.562 0.672 42.314 1.00 94.62 485 SER A N 1
ATOM 3888 C CA . SER A 1 485 ? -32.374 0.966 43.503 1.00 94.62 485 SER A CA 1
ATOM 3889 C C . SER A 1 485 ? -32.535 2.465 43.804 1.00 94.62 485 SER A C 1
ATOM 3891 O O . SER A 1 485 ? -33.468 2.855 44.510 1.00 94.62 485 SER A O 1
ATOM 3893 N N . LEU A 1 486 ? -31.648 3.321 43.281 1.00 94.75 486 LEU A N 1
ATOM 3894 C CA . LEU A 1 486 ? -31.630 4.749 43.603 1.00 94.75 486 LEU A CA 1
ATOM 3895 C C . LEU A 1 486 ? -32.696 5.541 42.829 1.00 94.75 486 LEU A C 1
ATOM 3897 O O . LEU A 1 486 ? -32.915 5.294 41.633 1.00 94.75 486 LEU A O 1
ATOM 3901 N N . PRO A 1 487 ? -33.305 6.568 43.457 1.00 91.56 487 PRO A N 1
ATOM 3902 C CA . PRO A 1 487 ? -34.220 7.469 42.769 1.00 91.56 487 PRO A CA 1
ATOM 3903 C C . PRO A 1 487 ? -33.495 8.233 41.656 1.00 91.56 487 PRO A C 1
ATOM 3905 O O . PRO A 1 487 ? -32.359 8.681 41.811 1.00 91.56 487 PRO A O 1
ATOM 3908 N N . LYS A 1 488 ? -34.166 8.412 40.515 1.00 91.12 488 LYS A N 1
ATOM 3909 C CA . LYS A 1 488 ? -33.616 9.161 39.379 1.00 91.12 488 LYS A CA 1
ATOM 3910 C C . LYS A 1 488 ? -34.052 10.625 39.448 1.00 91.12 488 LYS A C 1
ATOM 3912 O O . LYS A 1 488 ? -35.222 10.915 39.680 1.00 91.12 488 LYS A O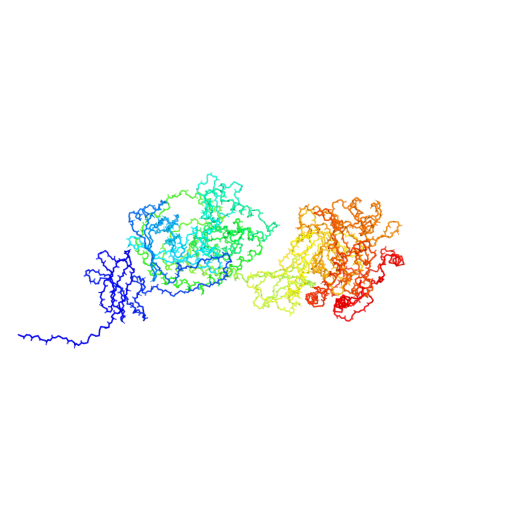 1
ATOM 3917 N N . VAL A 1 489 ? -33.103 11.540 39.256 1.00 87.75 489 VAL A N 1
ATOM 3918 C CA . VAL A 1 489 ? -33.304 12.993 39.434 1.00 87.75 489 VAL A CA 1
ATOM 3919 C C . VAL A 1 489 ? -33.882 13.690 38.196 1.00 87.75 489 VAL A C 1
ATOM 3921 O O . VAL A 1 489 ? -34.463 14.773 38.290 1.00 87.75 489 VAL A O 1
ATOM 3924 N N . GLY A 1 490 ? -33.738 13.066 37.026 1.00 86.00 490 GLY A N 1
ATOM 3925 C CA . GLY A 1 490 ? -34.276 13.540 35.761 1.00 86.00 490 GLY A CA 1
ATOM 3926 C C . GLY A 1 490 ? -35.807 13.491 35.727 1.00 86.00 490 GLY A C 1
ATOM 3927 O O . GLY A 1 490 ? -36.443 12.629 36.325 1.00 86.00 490 GLY A O 1
ATOM 3928 N N . LYS A 1 491 ? -36.405 14.435 35.004 1.00 83.62 491 LYS A N 1
ATOM 3929 C CA . LYS A 1 491 ? -37.851 14.711 34.958 1.00 83.62 491 LYS A CA 1
ATOM 3930 C C . LYS A 1 491 ? -38.378 14.665 33.529 1.00 83.62 491 LYS A C 1
ATOM 3932 O O . LYS A 1 491 ? -39.562 14.419 33.325 1.00 83.62 491 LYS A O 1
ATOM 3937 N N . VAL A 1 492 ? -37.509 14.900 32.547 1.00 77.81 492 VAL A N 1
ATOM 3938 C CA . VAL A 1 492 ? -37.816 14.740 31.130 1.00 77.81 492 VAL A CA 1
ATOM 3939 C C . VAL A 1 492 ? -37.658 13.265 30.777 1.00 77.81 492 VAL A C 1
ATOM 3941 O O . VAL A 1 492 ? -36.606 12.673 31.004 1.00 77.81 492 VAL A O 1
ATOM 3944 N N . THR A 1 493 ? -38.723 12.670 30.245 1.00 65.44 493 THR A N 1
ATOM 3945 C CA . THR A 1 493 ? -38.777 11.245 29.867 1.00 65.44 493 THR A CA 1
ATOM 3946 C C . THR A 1 493 ? -39.188 11.026 28.412 1.00 65.44 493 THR A C 1
ATOM 3948 O O . THR A 1 493 ? -39.373 9.891 27.982 1.00 65.44 493 THR A O 1
ATOM 3951 N N . LYS A 1 494 ? -39.361 12.112 27.650 1.00 63.50 494 LYS A N 1
ATOM 3952 C CA . LYS A 1 494 ? -39.722 12.109 26.229 1.00 63.50 494 LYS A CA 1
ATOM 3953 C C . LYS A 1 494 ? -38.932 13.188 25.503 1.00 63.50 494 LYS A C 1
ATOM 3955 O O . LYS A 1 494 ? -38.579 14.196 26.115 1.00 63.50 494 LYS A O 1
ATOM 3960 N N . ASP A 1 495 ? -38.687 12.971 24.215 1.00 62.75 495 ASP A N 1
ATOM 3961 C CA . ASP A 1 495 ? -38.089 13.981 23.345 1.00 62.75 495 ASP A CA 1
ATOM 3962 C C . ASP A 1 495 ? -38.972 15.248 23.335 1.00 62.75 495 ASP A C 1
ATOM 3964 O O . ASP A 1 495 ? -40.151 15.167 22.967 1.00 62.75 495 ASP A O 1
ATOM 3968 N N . PRO A 1 496 ? -38.449 16.405 23.779 1.00 50.03 496 PRO A N 1
ATOM 3969 C CA . PRO A 1 496 ? -39.198 17.656 23.822 1.00 50.03 496 PRO A CA 1
ATOM 3970 C C . PRO A 1 496 ? -39.520 18.238 22.435 1.00 50.03 496 PRO A C 1
ATOM 3972 O O . PRO A 1 496 ? -40.327 19.162 22.374 1.00 50.03 496 PRO A O 1
ATOM 3975 N N . TYR A 1 497 ? -38.935 17.719 21.348 1.00 50.72 497 TYR A N 1
ATOM 3976 C CA . TYR A 1 497 ? -39.170 18.201 19.979 1.00 50.72 497 TYR A CA 1
ATOM 3977 C C . TYR A 1 497 ? -40.375 17.548 19.272 1.00 50.72 497 TYR A C 1
ATOM 3979 O O . TYR A 1 497 ? -40.737 17.963 18.178 1.00 50.72 497 TYR A O 1
ATOM 3987 N N . GLY A 1 498 ? -41.082 16.616 19.925 1.00 42.12 498 GLY A N 1
ATOM 3988 C CA . GLY A 1 498 ? -42.405 16.153 19.485 1.00 42.12 498 GLY A CA 1
ATOM 3989 C C . GLY A 1 498 ? -42.419 15.260 18.233 1.00 42.12 498 GLY A C 1
ATOM 3990 O O . GLY A 1 498 ? -41.436 15.093 17.525 1.00 42.12 498 GLY A O 1
ATOM 3991 N N . LYS A 1 499 ? -43.580 14.649 17.964 1.00 42.00 499 LYS A N 1
ATOM 3992 C CA . LYS A 1 499 ? -43.852 13.722 16.844 1.00 42.00 499 LYS A CA 1
ATOM 3993 C C . LYS A 1 499 ? -43.745 14.348 15.431 1.00 42.00 499 LYS A C 1
ATOM 3995 O O . LYS A 1 499 ? -44.171 13.706 14.478 1.00 42.00 499 LYS A O 1
ATOM 4000 N N . GLU A 1 500 ? -43.234 15.568 15.279 1.00 38.78 500 GLU A N 1
ATOM 4001 C CA . GLU A 1 500 ? -43.236 16.295 13.997 1.00 38.78 500 GLU A CA 1
ATOM 4002 C C . GLU A 1 500 ? -42.082 15.929 13.056 1.00 38.78 500 GLU A C 1
ATOM 4004 O O . GLU A 1 500 ? -42.140 16.241 11.873 1.00 38.78 500 GLU A O 1
ATOM 4009 N N . ASP A 1 501 ? -41.092 15.164 13.509 1.00 47.62 501 ASP A N 1
ATOM 4010 C CA . ASP A 1 501 ? -39.929 14.852 12.678 1.00 47.62 501 ASP A CA 1
ATOM 4011 C C . ASP A 1 501 ? -40.069 13.569 11.847 1.00 47.62 501 ASP A C 1
ATOM 4013 O O . ASP A 1 501 ? -39.077 13.090 11.321 1.00 47.62 501 ASP A O 1
ATOM 4017 N N . THR A 1 502 ? -41.259 12.983 11.648 1.00 46.56 502 THR A N 1
ATOM 4018 C CA . THR A 1 502 ? -41.390 11.833 10.720 1.00 46.56 502 THR A CA 1
ATOM 4019 C C . THR A 1 502 ? -40.904 12.164 9.306 1.00 46.56 502 THR A C 1
ATOM 4021 O O . THR A 1 502 ? -40.373 11.286 8.634 1.00 46.56 502 THR A O 1
ATOM 4024 N N . GLU A 1 503 ? -41.014 13.421 8.868 1.00 45.84 503 GLU A N 1
ATOM 4025 C CA . GLU A 1 503 ? -40.556 13.863 7.548 1.00 45.84 503 GLU A CA 1
ATOM 4026 C C . GLU A 1 503 ? -39.029 14.067 7.508 1.00 45.84 503 GLU A C 1
ATOM 4028 O O . GLU A 1 503 ? -38.365 13.505 6.634 1.00 45.84 503 GLU A O 1
ATOM 4033 N N . VAL A 1 504 ? -38.435 14.734 8.506 1.00 51.41 504 VAL A N 1
ATOM 4034 C CA . VAL A 1 504 ? -36.969 14.857 8.658 1.00 51.41 504 VAL A CA 1
ATOM 4035 C C . VAL A 1 504 ? -36.330 13.490 8.884 1.00 51.41 504 VAL A C 1
ATOM 4037 O O . VAL A 1 504 ? -35.354 13.165 8.223 1.00 51.41 504 VAL A O 1
ATOM 4040 N N . LEU A 1 505 ? -36.912 12.637 9.726 1.00 51.53 505 LEU A N 1
ATOM 4041 C CA . LEU A 1 505 ? -36.464 11.268 9.987 1.00 51.53 505 LEU A CA 1
ATOM 4042 C C . LEU A 1 505 ? -36.606 10.376 8.748 1.00 51.53 505 LEU A C 1
ATOM 4044 O O . LEU A 1 505 ? -35.681 9.625 8.451 1.00 51.53 505 LEU A O 1
ATOM 4048 N N . SER A 1 506 ? -37.686 10.490 7.963 1.00 51.09 506 SER A N 1
ATOM 4049 C CA . SER A 1 506 ? -37.804 9.788 6.671 1.00 51.09 506 SER A CA 1
ATOM 4050 C C . SER A 1 506 ? -36.779 10.277 5.638 1.00 51.09 506 SER A C 1
ATOM 4052 O O . SER A 1 506 ? -36.240 9.481 4.864 1.00 51.09 506 SER A O 1
ATOM 4054 N N . THR A 1 507 ? -36.442 11.569 5.677 1.00 54.75 507 THR A N 1
ATOM 4055 C CA . THR A 1 507 ? -35.393 12.175 4.850 1.00 54.75 507 THR A CA 1
ATOM 4056 C C . THR A 1 507 ? -34.005 11.722 5.316 1.00 54.75 507 THR A C 1
ATOM 4058 O O . THR A 1 507 ? -33.142 11.429 4.491 1.00 54.75 507 THR A O 1
ATOM 4061 N N . LEU A 1 508 ? -33.793 11.566 6.627 1.00 55.41 508 LEU A N 1
ATOM 4062 C CA . LEU A 1 508 ? -32.581 10.992 7.212 1.00 55.41 508 LEU A CA 1
ATOM 4063 C C . LEU A 1 508 ? -32.428 9.518 6.808 1.00 55.41 508 LEU A C 1
ATOM 4065 O O . LEU A 1 508 ? -31.320 9.145 6.437 1.00 55.41 508 LEU A O 1
ATOM 4069 N N . VAL A 1 509 ? -33.502 8.712 6.767 1.00 56.19 509 VAL A N 1
ATOM 4070 C CA . VAL A 1 509 ? -33.471 7.341 6.203 1.00 56.19 509 VAL A CA 1
ATOM 4071 C C . VAL A 1 509 ? -32.960 7.367 4.761 1.00 56.19 509 VAL A C 1
ATOM 4073 O O . VAL A 1 509 ? -32.009 6.658 4.447 1.00 56.19 509 VAL A O 1
ATOM 4076 N N . HIS A 1 510 ? -33.501 8.245 3.911 1.00 55.72 510 HIS A N 1
ATOM 4077 C CA . HIS A 1 510 ? -33.071 8.360 2.510 1.00 55.72 510 HIS A CA 1
ATOM 4078 C C . HIS A 1 510 ? -31.623 8.863 2.348 1.00 55.72 510 HIS A C 1
ATOM 4080 O O . HIS A 1 510 ? -30.942 8.476 1.399 1.00 55.72 510 HIS A O 1
ATOM 4086 N N . LEU A 1 511 ? -31.137 9.717 3.255 1.00 54.34 511 LEU A N 1
ATOM 4087 C CA . LEU A 1 511 ? -29.797 10.318 3.198 1.00 54.34 511 LEU A CA 1
ATOM 4088 C C . LEU A 1 511 ? -28.694 9.453 3.837 1.00 54.34 511 LEU A C 1
ATOM 4090 O O . LEU A 1 511 ? -27.527 9.577 3.454 1.00 54.34 511 LEU A O 1
ATOM 4094 N N . HIS A 1 512 ? -29.029 8.602 4.813 1.00 56.38 512 HIS A N 1
ATOM 4095 C CA . HIS A 1 512 ? -28.051 7.802 5.554 1.00 56.38 512 HIS A CA 1
ATOM 4096 C C . HIS A 1 512 ? -27.775 6.443 4.912 1.00 56.38 512 HIS A C 1
ATOM 4098 O O . HIS A 1 512 ? -26.643 5.985 5.018 1.00 56.38 512 HIS A O 1
ATOM 4104 N N . SER A 1 513 ? -28.736 5.815 4.227 1.00 54.06 513 SER A N 1
ATOM 4105 C CA . SER A 1 513 ? -28.526 4.602 3.421 1.00 54.06 513 SER A CA 1
ATOM 4106 C C . SER A 1 513 ? -29.826 4.232 2.696 1.00 54.06 513 SER A C 1
ATOM 4108 O O . SER A 1 513 ? -30.859 4.198 3.359 1.00 54.06 513 SER A O 1
ATOM 4110 N N . PRO A 1 514 ? -29.816 3.860 1.402 1.00 49.94 514 PRO A N 1
ATOM 4111 C CA . PRO A 1 514 ? -31.033 3.461 0.691 1.00 49.94 514 PRO A CA 1
ATOM 4112 C C . PRO A 1 514 ? -31.820 2.277 1.296 1.00 49.94 514 PRO A C 1
ATOM 4114 O O . PRO A 1 514 ? -32.959 2.077 0.882 1.00 49.94 514 PRO A O 1
ATOM 4117 N N . SER A 1 515 ? -31.268 1.497 2.249 1.00 51.19 515 SER A N 1
ATOM 4118 C CA . SER A 1 515 ? -31.869 0.194 2.613 1.00 51.19 515 SER A CA 1
ATOM 4119 C C . SER A 1 515 ? -31.799 -0.270 4.087 1.00 51.19 515 SER A C 1
ATOM 4121 O O . SER A 1 515 ? -32.168 -1.414 4.336 1.00 51.19 515 SER A O 1
ATOM 4123 N N . GLY A 1 516 ? -31.322 0.516 5.072 1.00 56.72 516 GLY A N 1
ATOM 4124 C CA . GLY A 1 516 ? -30.875 -0.091 6.355 1.00 56.72 516 GLY A CA 1
ATOM 4125 C C . GLY A 1 516 ? -31.245 0.553 7.699 1.00 56.72 516 GLY A C 1
ATOM 4126 O O . GLY A 1 516 ? -31.118 -0.118 8.725 1.00 56.72 516 GLY A O 1
ATOM 4127 N N . MET A 1 517 ? -31.666 1.819 7.752 1.00 66.44 517 MET A N 1
ATOM 4128 C CA . MET A 1 517 ? -32.006 2.454 9.035 1.00 66.44 517 MET A CA 1
ATOM 4129 C C . MET A 1 517 ? -33.425 2.050 9.454 1.00 66.44 517 MET A C 1
ATOM 4131 O O . MET A 1 517 ? -34.365 2.258 8.687 1.00 66.44 517 MET A O 1
ATOM 4135 N N . ILE A 1 518 ? -33.595 1.492 10.659 1.00 62.03 518 ILE A N 1
ATOM 4136 C CA . ILE A 1 518 ? -34.927 1.221 11.218 1.00 62.03 518 ILE A CA 1
ATOM 4137 C C . ILE A 1 518 ? -35.249 2.316 12.221 1.00 62.03 518 ILE A C 1
ATOM 4139 O O . ILE A 1 518 ? -34.564 2.491 13.227 1.00 62.03 518 ILE A O 1
ATOM 4143 N N . LEU A 1 519 ? -36.357 3.012 11.979 1.00 54.03 519 LEU A N 1
ATOM 4144 C CA . LEU A 1 519 ? -36.895 3.995 12.905 1.00 54.03 519 LEU A CA 1
ATOM 4145 C C . LEU A 1 519 ? -37.611 3.295 14.077 1.00 54.03 519 LEU A C 1
ATOM 4147 O O . LEU A 1 519 ? -38.836 3.264 14.146 1.00 54.03 519 LEU A O 1
ATOM 4151 N N . ALA A 1 520 ? -36.850 2.697 14.992 1.00 52.47 520 ALA A N 1
ATOM 4152 C CA . ALA A 1 520 ? -37.379 2.105 16.216 1.00 52.47 520 ALA A CA 1
ATOM 4153 C C . ALA A 1 520 ? -36.834 2.858 17.434 1.00 52.47 520 ALA A C 1
ATOM 4155 O O . ALA A 1 520 ? -35.630 2.909 17.680 1.00 52.47 520 ALA A O 1
ATOM 4156 N N . TYR A 1 521 ? -37.733 3.466 18.210 1.00 51.59 521 TYR A N 1
ATOM 4157 C CA . TYR A 1 521 ? -37.374 4.075 19.488 1.00 51.59 521 TYR A CA 1
ATOM 4158 C C . TYR A 1 521 ? -37.025 2.963 20.489 1.00 51.59 521 TYR A C 1
ATOM 4160 O O . TYR A 1 521 ? -37.871 2.116 20.787 1.00 51.59 521 TYR A O 1
ATOM 4168 N N . LYS A 1 522 ? -35.791 2.969 21.016 1.00 58.34 522 LYS A N 1
ATOM 4169 C CA . LYS A 1 522 ? -35.303 2.012 22.025 1.00 58.34 522 LYS A CA 1
ATOM 4170 C C . LYS A 1 522 ? -36.039 2.197 23.364 1.00 58.34 522 LYS A C 1
ATOM 4172 O O . LYS A 1 522 ? -35.548 2.875 24.261 1.00 58.34 522 LYS A O 1
ATOM 4177 N N . ASN A 1 523 ? -37.208 1.582 23.529 1.00 58.19 523 ASN A N 1
ATOM 4178 C CA . ASN A 1 523 ? -37.830 1.395 24.846 1.00 58.19 523 ASN A CA 1
ATOM 4179 C C . ASN A 1 523 ? -37.360 0.064 25.454 1.00 58.19 523 ASN A C 1
ATOM 4181 O O . ASN A 1 523 ? -38.138 -0.876 25.585 1.00 58.19 523 ASN A O 1
ATOM 4185 N N . GLN A 1 524 ? -36.071 -0.016 25.790 1.00 66.00 524 GLN A N 1
ATOM 4186 C CA . GLN A 1 524 ? -35.477 -1.178 26.458 1.00 66.00 524 GLN A CA 1
ATOM 4187 C C . GLN A 1 524 ? -35.861 -1.212 27.944 1.00 66.00 524 GLN A C 1
ATOM 4189 O O . GLN A 1 524 ? -35.606 -0.257 28.691 1.00 66.00 524 GLN A O 1
ATOM 4194 N N . THR A 1 525 ? -36.480 -2.310 28.376 1.00 73.69 525 THR A N 1
ATOM 4195 C CA . THR A 1 525 ? -36.942 -2.547 29.759 1.00 73.69 525 THR A CA 1
ATOM 4196 C C . THR A 1 525 ? -36.322 -3.793 30.389 1.00 73.69 525 THR A C 1
ATOM 4198 O O . THR A 1 525 ? -36.709 -4.185 31.487 1.00 73.69 525 THR A O 1
ATOM 4201 N N . GLU A 1 526 ? -35.395 -4.442 29.695 1.00 83.88 526 GLU A N 1
ATOM 4202 C CA . GLU A 1 526 ? -34.713 -5.646 30.144 1.00 83.88 526 GLU A CA 1
ATOM 4203 C C . GLU A 1 526 ? -33.791 -5.398 31.349 1.00 83.88 526 GLU A C 1
ATOM 4205 O O . GLU A 1 526 ? -33.332 -4.280 31.608 1.00 83.88 526 GLU A O 1
ATOM 4210 N N . SER A 1 527 ? -33.532 -6.471 32.101 1.00 90.69 527 SER A N 1
ATOM 4211 C CA . SER A 1 527 ? -32.612 -6.457 33.238 1.00 90.69 527 SER A CA 1
ATOM 4212 C C . SER A 1 527 ? -31.148 -6.507 32.787 1.00 90.69 527 SER A C 1
ATOM 4214 O O . SER A 1 527 ? -30.840 -6.870 31.651 1.00 90.69 527 SER A O 1
ATOM 4216 N N . PHE A 1 528 ? -30.238 -6.194 33.714 1.00 93.94 528 PHE A N 1
ATOM 4217 C CA . PHE A 1 528 ? -28.787 -6.265 33.510 1.00 93.94 528 PHE A CA 1
ATOM 4218 C C . PHE A 1 528 ? -28.335 -7.639 32.991 1.00 93.94 528 PHE A C 1
ATOM 4220 O O . PHE A 1 528 ? -27.657 -7.721 31.969 1.00 93.94 528 PHE A O 1
ATOM 4227 N N . ASP A 1 529 ? -28.789 -8.728 33.620 1.00 92.94 529 ASP A N 1
ATOM 4228 C CA . ASP A 1 529 ? -28.423 -10.080 33.185 1.00 92.94 529 ASP A CA 1
ATOM 4229 C C . ASP A 1 529 ? -29.029 -10.449 31.827 1.00 92.94 529 ASP A C 1
ATOM 4231 O O . ASP A 1 529 ? -28.379 -11.140 31.043 1.00 92.94 529 ASP A O 1
ATOM 4235 N N . VAL A 1 530 ? -30.238 -9.965 31.504 1.00 91.12 530 VAL A N 1
ATOM 4236 C CA . VAL A 1 530 ? -30.851 -10.215 30.190 1.00 91.12 530 VAL A CA 1
ATOM 4237 C C . VAL A 1 530 ? -30.094 -9.488 29.083 1.00 91.12 530 VAL A C 1
ATOM 4239 O O . VAL A 1 530 ? -29.852 -10.077 28.033 1.00 91.12 530 VAL A O 1
ATOM 4242 N N . ALA A 1 531 ? -29.638 -8.260 29.332 1.00 91.12 531 ALA A N 1
ATOM 4243 C CA . ALA A 1 531 ? -28.835 -7.499 28.380 1.00 91.12 531 ALA A CA 1
ATOM 4244 C C . ALA A 1 531 ? -27.465 -8.143 28.082 1.00 91.12 531 ALA A C 1
ATOM 4246 O O . ALA A 1 531 ? -26.893 -7.886 27.020 1.00 91.12 531 ALA A O 1
ATOM 4247 N N . ILE A 1 532 ? -26.943 -8.978 28.991 1.00 94.38 532 ILE A N 1
ATOM 4248 C CA . ILE A 1 532 ? -25.642 -9.652 28.847 1.00 94.38 532 ILE A CA 1
ATOM 4249 C C . ILE A 1 532 ? -25.790 -11.084 28.320 1.00 94.38 532 ILE A C 1
ATOM 4251 O O . ILE A 1 532 ? -25.085 -11.456 27.385 1.00 94.38 532 ILE A O 1
ATOM 4255 N N . ASN A 1 533 ? -26.673 -11.883 28.932 1.00 90.00 533 ASN A N 1
ATOM 4256 C CA . ASN A 1 533 ? -26.760 -13.337 28.749 1.00 90.00 533 ASN A CA 1
ATOM 4257 C C . ASN A 1 533 ? -28.164 -13.849 28.364 1.00 90.00 533 ASN A C 1
ATOM 4259 O O . ASN A 1 533 ? -28.307 -15.040 28.093 1.00 90.00 533 ASN A O 1
ATOM 4263 N N . GLY A 1 534 ? -29.213 -13.024 28.440 1.00 80.12 534 GLY A N 1
ATOM 4264 C CA . GLY A 1 534 ? -30.600 -13.501 28.347 1.00 80.12 534 GLY A CA 1
ATOM 4265 C C . GLY A 1 534 ? -31.191 -13.456 26.938 1.00 80.12 534 GLY A C 1
ATOM 4266 O O . GLY A 1 534 ? -30.662 -12.771 26.068 1.00 80.12 534 GLY A O 1
ATOM 4267 N N . PRO A 1 535 ? -32.323 -14.143 26.698 1.00 78.56 535 PRO A N 1
ATOM 4268 C CA . PRO A 1 535 ? -32.977 -14.174 25.394 1.00 78.56 535 PRO A CA 1
ATOM 4269 C C . PRO A 1 535 ? -33.534 -12.787 25.049 1.00 78.56 535 PRO A C 1
ATOM 4271 O O . PRO A 1 535 ? -34.635 -12.414 25.447 1.00 78.56 535 PRO A O 1
ATOM 4274 N N . LEU A 1 536 ? -32.748 -12.013 24.311 1.00 79.19 536 LEU A N 1
ATOM 4275 C CA . LEU A 1 536 ? -33.065 -10.669 23.854 1.00 79.19 536 LEU A CA 1
ATOM 4276 C C . LEU A 1 536 ? -32.708 -10.623 22.376 1.00 79.19 536 LEU A C 1
ATOM 4278 O O . LEU A 1 536 ? -31.532 -10.728 22.043 1.00 79.19 536 LEU A O 1
ATOM 4282 N N . ARG A 1 537 ? -33.713 -10.515 21.503 1.00 81.31 537 ARG A N 1
ATOM 4283 C CA . ARG A 1 537 ? -33.516 -10.360 20.058 1.00 81.31 537 ARG A CA 1
ATOM 4284 C C . ARG A 1 537 ? -34.710 -9.664 19.411 1.00 81.31 537 ARG A C 1
ATOM 4286 O O . ARG A 1 537 ? -35.844 -10.118 19.547 1.00 81.31 537 ARG A O 1
ATOM 4293 N N . ASN A 1 538 ? -34.440 -8.595 18.678 1.00 80.88 538 ASN A N 1
ATOM 4294 C CA . ASN A 1 538 ? -35.324 -7.968 17.698 1.00 80.88 538 ASN A CA 1
ATOM 4295 C C . ASN A 1 538 ? -34.466 -7.389 16.552 1.00 80.88 538 ASN A C 1
ATOM 4297 O O . ASN A 1 538 ? -33.259 -7.623 16.509 1.00 80.88 538 ASN A O 1
ATOM 4301 N N . ASP A 1 539 ? -35.066 -6.638 15.628 1.00 70.44 539 ASP A N 1
ATOM 4302 C CA . ASP A 1 539 ? -34.374 -6.150 14.422 1.00 70.44 539 ASP A CA 1
ATOM 4303 C C . ASP A 1 539 ? -33.220 -5.161 14.685 1.00 70.44 539 ASP A C 1
ATOM 4305 O O . ASP A 1 539 ? -32.436 -4.890 13.773 1.00 70.44 539 ASP A O 1
ATOM 4309 N N . ILE A 1 540 ? -33.119 -4.601 15.897 1.00 72.06 540 ILE A N 1
ATOM 4310 C CA . ILE A 1 540 ? -32.123 -3.579 16.268 1.00 72.06 540 ILE A CA 1
ATOM 4311 C C . ILE A 1 540 ? -31.381 -3.864 17.590 1.00 72.06 540 ILE A C 1
ATOM 4313 O O . ILE A 1 540 ? -30.427 -3.154 17.914 1.00 72.06 540 ILE A O 1
ATOM 4317 N N . VAL A 1 541 ? -31.805 -4.876 18.358 1.00 81.06 541 VAL A N 1
ATOM 4318 C CA . VAL A 1 541 ? -31.256 -5.220 19.679 1.00 81.06 541 VAL A CA 1
ATOM 4319 C C . VAL A 1 541 ? -31.070 -6.732 19.822 1.00 81.06 541 VAL A C 1
ATOM 4321 O O . VAL A 1 541 ? -32.000 -7.498 19.580 1.00 81.06 541 VAL A O 1
ATOM 4324 N N . VAL A 1 542 ? -29.902 -7.151 20.302 1.00 88.69 542 VAL A N 1
ATOM 4325 C CA . VAL A 1 542 ? -29.581 -8.492 20.806 1.00 88.69 542 VAL A CA 1
ATOM 4326 C C . VAL A 1 542 ? -28.744 -8.363 22.088 1.00 88.69 542 VAL A C 1
ATOM 4328 O O . VAL A 1 542 ? -28.094 -7.335 22.309 1.00 88.69 542 VAL A O 1
ATOM 4331 N N . ASN A 1 543 ? -28.762 -9.366 22.972 1.00 91.50 543 ASN A N 1
ATOM 4332 C CA . ASN A 1 543 ? -27.867 -9.336 24.135 1.00 91.50 543 ASN A CA 1
ATOM 4333 C C . ASN A 1 543 ? -26.386 -9.349 23.707 1.00 91.50 543 ASN A C 1
ATOM 4335 O O . ASN A 1 543 ? -26.018 -9.812 22.625 1.00 91.50 543 ASN A O 1
ATOM 4339 N N . LEU A 1 544 ? -25.534 -8.844 24.596 1.00 92.88 544 LEU A N 1
ATOM 4340 C CA . LEU A 1 544 ? -24.112 -8.629 24.348 1.00 92.88 544 LEU A CA 1
ATOM 4341 C C . LEU A 1 544 ? -23.359 -9.909 23.941 1.00 92.88 544 LEU A C 1
ATOM 4343 O O . LEU A 1 544 ? -22.591 -9.888 22.977 1.00 92.88 544 LEU A O 1
ATOM 4347 N N . LYS A 1 545 ? -23.541 -11.024 24.665 1.00 94.50 545 LYS A N 1
ATOM 4348 C CA . LYS A 1 545 ? -22.794 -12.259 24.374 1.00 94.50 545 LYS A CA 1
ATOM 4349 C C . LYS A 1 545 ? -23.290 -12.956 23.112 1.00 94.50 545 LYS A C 1
ATOM 4351 O O . LYS A 1 545 ? -22.468 -13.525 22.395 1.00 94.50 545 LYS A O 1
ATOM 4356 N N . ASP A 1 546 ? -24.582 -12.890 22.811 1.00 92.06 546 ASP A N 1
ATOM 4357 C CA . ASP A 1 546 ? -25.125 -13.438 21.570 1.00 92.06 546 ASP A CA 1
ATOM 4358 C C . ASP A 1 546 ? -24.706 -12.607 20.364 1.00 92.06 546 ASP A C 1
ATOM 4360 O O . ASP A 1 546 ? -24.329 -13.208 19.365 1.00 92.06 546 ASP A O 1
ATOM 4364 N N . PHE A 1 547 ? -24.611 -11.272 20.466 1.00 91.75 547 PHE A N 1
ATOM 4365 C CA . PHE A 1 547 ? -23.971 -10.483 19.406 1.00 91.75 547 PHE A CA 1
ATOM 4366 C C . PHE A 1 547 ? -22.569 -11.010 19.101 1.00 91.75 547 PHE A C 1
ATOM 4368 O O . PHE A 1 547 ? -22.247 -11.256 17.947 1.00 91.75 547 PHE A O 1
ATOM 4375 N N . ILE A 1 548 ? -21.737 -11.219 20.126 1.00 92.12 548 ILE A N 1
ATOM 4376 C CA . ILE A 1 548 ? -20.360 -11.701 19.950 1.00 92.12 548 ILE A CA 1
ATOM 4377 C C . ILE A 1 548 ? -20.344 -13.104 19.327 1.00 92.12 548 ILE A C 1
ATOM 4379 O O . ILE A 1 548 ? -19.576 -13.339 18.396 1.00 92.12 548 ILE A O 1
ATOM 4383 N N . ARG A 1 549 ? -21.196 -14.028 19.797 1.00 90.06 549 ARG A N 1
ATOM 4384 C CA . ARG A 1 549 ? -21.319 -15.386 19.230 1.00 90.06 549 ARG A CA 1
ATOM 4385 C C . ARG A 1 549 ? -21.785 -15.358 17.781 1.00 90.06 549 ARG A C 1
ATOM 4387 O O . ARG A 1 549 ? -21.228 -16.061 16.950 1.00 90.06 549 ARG A O 1
ATOM 4394 N N . GLU A 1 550 ? -22.799 -14.567 17.471 1.00 88.75 550 GLU A N 1
ATOM 4395 C CA . GLU A 1 550 ? -23.345 -14.479 16.122 1.00 88.75 550 GLU A CA 1
ATOM 4396 C C . GLU A 1 550 ? -22.380 -13.770 15.187 1.00 88.75 550 GLU A C 1
ATOM 4398 O O . GLU A 1 550 ? -22.167 -14.246 14.082 1.00 88.75 550 GLU A O 1
ATOM 4403 N N . LYS A 1 551 ? -21.729 -12.696 15.635 1.00 87.00 551 LYS A N 1
ATOM 4404 C CA . LYS A 1 551 ? -20.748 -11.955 14.843 1.00 87.00 551 LYS A CA 1
ATOM 4405 C C . LYS A 1 551 ? -19.524 -12.814 14.548 1.00 87.00 551 LYS A C 1
ATOM 4407 O O . LYS A 1 551 ? -19.099 -12.834 13.399 1.00 87.00 551 LYS A O 1
ATOM 4412 N N . ILE A 1 552 ? -18.997 -13.579 15.514 1.00 84.25 552 ILE A N 1
ATOM 4413 C CA . ILE A 1 552 ? -17.909 -14.523 15.217 1.00 84.25 552 ILE A CA 1
ATOM 4414 C C . ILE A 1 552 ? -18.388 -15.642 14.292 1.00 84.25 552 ILE A C 1
ATOM 4416 O O . ILE A 1 552 ? -17.690 -15.955 13.338 1.00 84.25 552 ILE A O 1
ATOM 4420 N N . VAL A 1 553 ? -19.576 -16.215 14.510 1.00 81.94 553 VAL A N 1
ATOM 4421 C CA . VAL A 1 553 ? -20.117 -17.281 13.650 1.00 81.94 553 VAL A CA 1
ATOM 4422 C C . VAL A 1 553 ? -20.430 -16.774 12.252 1.00 81.94 553 VAL A C 1
ATOM 4424 O O . VAL A 1 553 ? -20.276 -17.535 11.314 1.00 81.94 553 VAL A O 1
ATOM 4427 N N . ALA A 1 554 ? -20.840 -15.524 12.079 1.00 76.38 554 ALA A N 1
ATOM 4428 C CA . ALA A 1 554 ? -21.133 -14.939 10.782 1.00 76.38 554 ALA A CA 1
ATOM 4429 C C . ALA A 1 554 ? -19.867 -14.456 10.076 1.00 76.38 554 ALA A C 1
ATOM 4431 O O . ALA A 1 554 ? -19.736 -14.669 8.884 1.00 76.38 554 ALA A O 1
ATOM 4432 N N . LEU A 1 555 ? -18.888 -13.886 10.783 1.00 72.62 555 LEU A N 1
ATOM 4433 C CA . LEU A 1 555 ? -17.586 -13.543 10.197 1.00 72.62 555 LEU A CA 1
ATOM 4434 C C . LEU A 1 555 ? -16.822 -14.808 9.820 1.00 72.62 555 LEU A C 1
ATOM 4436 O O . LEU A 1 555 ? -16.416 -14.958 8.670 1.00 72.62 555 LEU A O 1
ATOM 4440 N N . LEU A 1 556 ? -16.716 -15.764 10.748 1.00 67.25 556 LEU A N 1
ATOM 4441 C CA . LEU A 1 556 ? -16.208 -17.095 10.439 1.00 67.25 556 LEU A CA 1
ATOM 4442 C C . LEU A 1 556 ? -17.121 -17.814 9.453 1.00 67.25 556 LEU A C 1
ATOM 4444 O O . LEU A 1 556 ? -16.616 -18.568 8.661 1.00 67.25 556 LEU A O 1
ATOM 4448 N N . GLY A 1 557 ? -18.427 -17.577 9.426 1.00 53.50 557 GLY A N 1
ATOM 4449 C CA . GLY A 1 557 ? -19.384 -18.183 8.493 1.00 53.50 557 GLY A CA 1
ATOM 4450 C C . GLY A 1 557 ? -19.377 -17.548 7.104 1.00 53.50 557 GLY A C 1
ATOM 4451 O O . GLY A 1 557 ? -19.742 -18.193 6.139 1.00 53.50 557 GLY A O 1
ATOM 4452 N N . VAL A 1 558 ? -18.879 -16.332 6.940 1.00 57.22 558 VAL A N 1
ATOM 4453 C CA . VAL A 1 558 ? -18.492 -15.786 5.635 1.00 57.22 558 VAL A CA 1
ATOM 4454 C C . VAL A 1 558 ? -17.134 -16.362 5.214 1.00 57.22 558 VAL A C 1
ATOM 4456 O O . VAL A 1 558 ? -16.879 -16.523 4.023 1.00 57.22 558 VAL A O 1
ATOM 4459 N N . LEU A 1 559 ? -16.304 -16.770 6.183 1.00 48.44 559 LEU A N 1
ATOM 4460 C CA . LEU A 1 559 ? -15.044 -17.496 5.969 1.00 48.44 559 LEU A CA 1
ATOM 4461 C C . LEU A 1 559 ? -15.216 -19.038 5.841 1.00 48.44 559 LEU A C 1
ATOM 4463 O O . LEU A 1 559 ? -14.316 -19.699 5.338 1.00 48.44 559 LEU A O 1
ATOM 4467 N N . VAL A 1 560 ? -16.344 -19.624 6.282 1.00 43.81 560 VAL A N 1
ATOM 4468 C CA . VAL A 1 560 ? -16.582 -21.086 6.451 1.00 43.81 560 VAL A CA 1
ATOM 4469 C C . VAL A 1 560 ? -17.930 -21.550 5.855 1.00 43.81 560 VAL A C 1
ATOM 4471 O O . VAL A 1 560 ? -18.117 -22.727 5.563 1.00 43.81 560 VAL A O 1
ATOM 4474 N N . GLY A 1 561 ? -18.892 -20.650 5.644 1.00 38.81 561 GLY A N 1
ATOM 4475 C CA . GLY A 1 561 ? -20.257 -20.911 5.139 1.00 38.81 561 GLY A CA 1
ATOM 4476 C C . GLY A 1 561 ? -20.408 -20.840 3.619 1.00 38.81 561 GLY A C 1
ATOM 4477 O O . GLY A 1 561 ? -21.493 -21.000 3.072 1.00 38.81 561 GLY A O 1
ATOM 4478 N N . THR A 1 562 ? -19.296 -20.718 2.921 1.00 38.75 562 THR A N 1
ATOM 4479 C CA . THR A 1 562 ? -19.042 -21.579 1.770 1.00 38.75 562 THR A CA 1
ATOM 4480 C C . THR A 1 562 ? -17.779 -22.344 2.149 1.00 38.75 562 THR A C 1
ATOM 4482 O O . THR A 1 562 ? -16.973 -21.809 2.909 1.00 38.75 562 THR A O 1
ATOM 4485 N N . ALA A 1 563 ? -17.557 -23.570 1.671 1.00 47.00 563 ALA A N 1
ATOM 4486 C CA . ALA A 1 563 ? -16.167 -23.998 1.530 1.00 47.00 563 ALA A CA 1
ATOM 4487 C C . ALA A 1 563 ? -15.522 -22.880 0.708 1.00 47.00 563 ALA A C 1
ATOM 4489 O O . ALA A 1 563 ? -15.895 -22.761 -0.458 1.00 47.00 563 ALA A O 1
ATOM 4490 N N . GLN A 1 564 ? -14.785 -21.966 1.362 1.00 55.31 564 GLN A N 1
ATOM 4491 C CA . GLN A 1 564 ? -14.588 -20.634 0.806 1.00 55.31 564 GLN A CA 1
ATOM 4492 C C . GLN A 1 564 ? -13.922 -20.837 -0.534 1.00 55.31 564 GLN A C 1
ATOM 4494 O O . GLN A 1 564 ? -12.836 -21.415 -0.598 1.00 55.31 564 GLN A O 1
ATOM 4499 N N . ALA A 1 565 ? -14.678 -20.522 -1.583 1.00 66.88 565 ALA A N 1
ATOM 4500 C CA . ALA A 1 565 ? -14.305 -20.895 -2.923 1.00 66.88 565 ALA A CA 1
ATOM 4501 C C . ALA A 1 565 ? -13.090 -20.030 -3.246 1.00 66.88 565 ALA A C 1
ATOM 4503 O O . ALA A 1 565 ? -13.193 -18.815 -3.396 1.00 66.88 565 ALA A O 1
ATOM 4504 N N . ILE A 1 566 ? -11.921 -20.653 -3.206 1.00 86.12 566 ILE A N 1
ATOM 4505 C CA . ILE A 1 566 ? -10.684 -20.055 -3.643 1.00 86.12 566 ILE A CA 1
ATOM 4506 C C . ILE A 1 566 ? -10.739 -20.063 -5.157 1.00 86.12 566 ILE A C 1
ATOM 4508 O O . ILE A 1 566 ? -10.875 -21.123 -5.770 1.00 86.12 566 ILE A O 1
ATOM 4512 N N . THR A 1 567 ? -10.583 -18.891 -5.758 1.00 92.12 567 THR A N 1
ATOM 4513 C CA . THR A 1 567 ? -10.337 -18.813 -7.191 1.00 92.12 567 THR A CA 1
ATOM 4514 C C . THR A 1 567 ? -8.888 -19.212 -7.451 1.00 92.12 567 THR A C 1
ATOM 4516 O O . THR A 1 567 ? -7.949 -18.473 -7.146 1.00 92.12 567 THR A O 1
ATOM 4519 N N . TYR A 1 568 ? -8.692 -20.398 -8.012 1.00 94.62 568 TYR A N 1
ATOM 4520 C CA . TYR A 1 568 ? -7.387 -20.882 -8.439 1.00 94.62 568 TYR A CA 1
ATOM 4521 C C . TYR A 1 568 ? -7.091 -20.383 -9.853 1.00 94.62 568 TYR A C 1
ATOM 4523 O O . TYR A 1 568 ? -7.898 -20.583 -10.761 1.00 94.62 568 TYR A O 1
ATOM 4531 N N . ASN A 1 569 ? -5.940 -19.736 -10.044 1.00 96.38 569 ASN A N 1
ATOM 4532 C CA . ASN A 1 569 ? -5.492 -19.184 -11.318 1.00 96.38 569 ASN A CA 1
ATOM 4533 C C . ASN A 1 569 ? -4.177 -19.841 -11.753 1.00 96.38 569 ASN A C 1
ATOM 4535 O O . ASN A 1 569 ? -3.174 -19.772 -11.043 1.00 96.38 569 ASN A O 1
ATOM 4539 N N . VAL A 1 570 ? -4.150 -20.406 -12.959 1.00 97.31 570 VAL A N 1
ATOM 4540 C CA . VAL A 1 570 ? -2.930 -20.969 -13.547 1.00 97.31 570 VAL A CA 1
ATOM 4541 C C . VAL A 1 570 ? -2.819 -20.643 -15.027 1.00 97.31 570 VAL A C 1
ATOM 4543 O O . VAL A 1 570 ? -3.760 -20.793 -15.799 1.00 97.31 570 VAL A O 1
ATOM 4546 N N . ILE A 1 571 ? -1.641 -20.212 -15.448 1.00 97.38 571 ILE A N 1
ATOM 4547 C CA . ILE A 1 571 ? -1.262 -20.062 -16.844 1.00 97.38 571 ILE A CA 1
ATOM 4548 C C . ILE A 1 571 ? -0.742 -21.414 -17.322 1.00 97.38 571 ILE A C 1
ATOM 4550 O O . ILE A 1 571 ? 0.218 -21.948 -16.758 1.00 97.38 571 ILE A O 1
ATOM 4554 N N . ALA A 1 572 ? -1.372 -21.972 -18.351 1.00 95.56 572 ALA A N 1
ATOM 4555 C CA . ALA A 1 572 ? -1.042 -23.298 -18.851 1.00 95.56 572 ALA A CA 1
ATOM 4556 C C . ALA A 1 572 ? -1.264 -23.434 -20.364 1.00 95.56 572 ALA A C 1
ATOM 4558 O O . ALA A 1 572 ? -2.090 -22.746 -20.959 1.00 95.56 572 ALA A O 1
ATOM 4559 N N . GLU A 1 573 ? -0.553 -24.384 -20.971 1.00 93.50 573 GLU A N 1
ATOM 4560 C CA . GLU A 1 573 ? -0.793 -24.859 -22.335 1.00 93.50 573 GLU A CA 1
ATOM 4561 C C . GLU A 1 573 ? -1.109 -26.365 -22.279 1.00 93.50 573 GLU A C 1
ATOM 4563 O O . GLU A 1 573 ? -0.192 -27.185 -22.384 1.00 93.50 573 GLU A O 1
ATOM 4568 N N . PRO A 1 574 ? -2.376 -26.762 -22.052 1.00 93.06 574 PRO A N 1
ATOM 4569 C CA . PRO A 1 574 ? -2.732 -28.175 -22.030 1.00 93.06 574 PRO A CA 1
ATOM 4570 C C . PRO A 1 574 ? -2.549 -28.814 -23.423 1.00 93.06 574 PRO A C 1
ATOM 4572 O O . PRO A 1 574 ? -2.755 -28.146 -24.446 1.00 93.06 574 PRO A O 1
ATOM 4575 N N . PRO A 1 575 ? -2.200 -30.115 -23.502 1.00 90.00 575 PRO A N 1
ATOM 4576 C CA . PRO A 1 575 ? -2.234 -30.868 -24.752 1.00 90.00 575 PRO A CA 1
ATOM 4577 C C . PRO A 1 575 ? -3.609 -30.809 -25.431 1.00 90.00 575 PRO A C 1
ATOM 4579 O O . PRO A 1 575 ? -4.637 -30.597 -24.786 1.00 90.00 575 PRO A O 1
ATOM 4582 N N . ALA A 1 576 ? -3.642 -31.040 -26.747 1.00 84.75 576 ALA A N 1
ATOM 4583 C CA . ALA A 1 576 ? -4.894 -31.048 -27.499 1.00 84.75 576 ALA A CA 1
ATOM 4584 C C . ALA A 1 576 ? -5.904 -32.044 -26.893 1.00 84.75 576 ALA A C 1
ATOM 4586 O O . ALA A 1 576 ? -5.549 -33.184 -26.602 1.00 84.75 576 ALA A O 1
ATOM 4587 N N . ASN A 1 577 ? -7.161 -31.609 -26.752 1.00 86.12 577 ASN A N 1
ATOM 4588 C CA . ASN A 1 577 ? -8.281 -32.348 -26.148 1.00 86.12 577 ASN A CA 1
ATOM 4589 C C . ASN A 1 577 ? -8.217 -32.562 -24.622 1.00 86.12 577 ASN A C 1
ATOM 4591 O O . ASN A 1 577 ? -9.075 -33.261 -24.091 1.00 86.12 577 ASN A O 1
ATOM 4595 N N . MET A 1 578 ? -7.267 -31.951 -23.907 1.00 93.44 578 MET A N 1
ATOM 4596 C CA . MET A 1 578 ? -7.261 -31.930 -22.438 1.00 93.44 578 MET A CA 1
ATOM 4597 C C . MET A 1 578 ? -7.775 -30.591 -21.901 1.00 93.44 578 MET A C 1
ATOM 4599 O O . MET A 1 578 ? -7.607 -29.550 -22.538 1.00 93.44 578 MET A O 1
ATOM 4603 N N . SER A 1 579 ? -8.373 -30.606 -20.710 1.00 94.12 579 SER A N 1
ATOM 4604 C CA . SER A 1 579 ? -8.687 -29.396 -19.941 1.00 94.12 579 SER A CA 1
ATOM 4605 C C . SER A 1 579 ? -7.761 -29.257 -18.733 1.00 94.12 579 SER A C 1
ATOM 4607 O O . SER A 1 579 ? -6.990 -30.164 -18.414 1.00 94.12 579 SER A O 1
ATOM 4609 N N . VAL A 1 580 ? -7.801 -28.100 -18.073 1.00 97.06 580 VAL A N 1
ATOM 4610 C CA . VAL A 1 580 ? -7.000 -27.826 -16.874 1.00 97.06 580 VAL A CA 1
ATOM 4611 C C . VAL A 1 580 ? -7.881 -27.984 -15.642 1.00 97.06 580 VAL A C 1
ATOM 4613 O O . VAL A 1 580 ? -9.061 -27.639 -15.657 1.00 97.06 580 VAL A O 1
ATOM 4616 N N . ALA A 1 581 ? -7.308 -28.522 -14.575 1.00 97.19 581 ALA A N 1
ATOM 4617 C CA . ALA A 1 581 ? -7.946 -28.675 -13.282 1.00 97.19 581 ALA A CA 1
ATOM 4618 C C . ALA A 1 581 ? -6.981 -28.276 -12.162 1.00 97.19 581 ALA A C 1
ATOM 4620 O O . ALA A 1 581 ? -5.760 -28.307 -12.333 1.00 97.19 581 ALA A O 1
ATOM 4621 N N . VAL A 1 582 ? -7.534 -27.947 -11.000 1.00 97.31 582 VAL A N 1
ATOM 4622 C CA . VAL A 1 582 ? -6.805 -27.909 -9.734 1.00 97.31 582 VAL A CA 1
ATOM 4623 C C . VAL A 1 582 ? -7.192 -29.130 -8.910 1.00 97.31 582 VAL A C 1
ATOM 4625 O O . VAL A 1 582 ? -8.362 -29.499 -8.821 1.00 97.31 582 VAL A O 1
ATOM 4628 N N . ILE A 1 583 ? -6.206 -29.785 -8.316 1.00 96.31 583 ILE A N 1
ATOM 4629 C CA . ILE A 1 583 ? -6.404 -30.859 -7.354 1.00 96.31 583 ILE A CA 1
ATOM 4630 C C . ILE A 1 583 ? -6.201 -30.250 -5.971 1.00 96.31 583 ILE A C 1
ATOM 4632 O O . ILE A 1 583 ? -5.087 -29.865 -5.625 1.00 96.31 583 ILE A O 1
ATOM 4636 N N . VAL A 1 584 ? -7.274 -30.162 -5.189 1.00 93.88 584 VAL A N 1
ATOM 4637 C CA . VAL A 1 584 ? -7.267 -29.654 -3.813 1.00 93.88 584 VAL A CA 1
ATOM 4638 C C . VAL A 1 584 ? -7.548 -30.813 -2.873 1.00 93.88 584 VAL A C 1
ATOM 4640 O O . VAL A 1 584 ? -8.587 -31.460 -2.997 1.00 93.88 584 VAL A O 1
ATOM 4643 N N . ASP A 1 585 ? -6.619 -31.108 -1.961 1.00 90.00 585 ASP A N 1
ATOM 4644 C CA . ASP A 1 585 ? -6.754 -32.202 -0.987 1.00 90.00 585 ASP A CA 1
ATOM 4645 C C . ASP A 1 585 ? -7.221 -33.532 -1.617 1.00 90.00 585 ASP A C 1
ATOM 4647 O O . ASP A 1 585 ? -8.053 -34.255 -1.070 1.00 90.00 585 ASP A O 1
ATOM 4651 N N . LYS A 1 586 ? -6.645 -33.869 -2.784 1.00 88.00 586 LYS A N 1
ATOM 4652 C CA . LYS A 1 586 ? -6.930 -35.069 -3.605 1.00 88.00 586 LYS A CA 1
ATOM 4653 C C . LYS A 1 586 ? -8.262 -35.054 -4.367 1.00 88.00 586 LYS A C 1
ATOM 4655 O O . LYS A 1 586 ? -8.580 -36.041 -5.028 1.00 88.00 586 LYS A O 1
ATOM 4660 N N . VAL A 1 587 ? -9.019 -33.961 -4.331 1.00 90.25 587 VAL A N 1
ATOM 4661 C CA . VAL A 1 587 ? -10.246 -33.784 -5.119 1.00 90.25 587 VAL A CA 1
ATOM 4662 C C . VAL A 1 587 ? -9.960 -32.885 -6.318 1.00 90.25 587 VAL A C 1
ATOM 4664 O O . VAL A 1 587 ? -9.326 -31.846 -6.183 1.00 90.25 587 VAL A O 1
ATOM 4667 N N . THR A 1 588 ? -10.398 -33.301 -7.506 1.00 93.94 588 THR A N 1
ATOM 4668 C CA . THR A 1 588 ? -10.149 -32.584 -8.768 1.00 93.94 588 THR A CA 1
ATOM 4669 C C . THR A 1 588 ? -11.297 -31.630 -9.092 1.00 93.94 588 THR A C 1
ATOM 4671 O O . THR A 1 588 ? -12.449 -32.059 -9.163 1.00 93.94 588 THR A O 1
ATOM 4674 N N . TYR A 1 589 ? -10.975 -30.365 -9.355 1.00 94.38 589 TYR A N 1
ATOM 4675 C CA . TYR A 1 589 ? -11.912 -29.305 -9.729 1.00 94.38 589 TYR A CA 1
ATOM 4676 C C . TYR A 1 589 ? -11.507 -28.711 -11.086 1.00 94.38 589 TYR A C 1
ATOM 4678 O O . TYR A 1 589 ? -10.343 -28.347 -11.260 1.00 94.38 589 TYR A O 1
ATOM 4686 N N . PRO A 1 590 ? -12.416 -28.630 -12.072 1.00 94.62 590 PRO A N 1
ATOM 4687 C CA . PRO A 1 590 ? -12.091 -28.100 -13.392 1.00 94.62 590 PRO A CA 1
ATOM 4688 C C . PRO A 1 590 ? -11.847 -26.586 -13.346 1.00 94.62 590 PRO A C 1
ATOM 4690 O O . PRO A 1 590 ? -12.508 -25.871 -12.597 1.00 94.62 590 PRO A O 1
ATOM 4693 N N . LEU A 1 591 ? -10.934 -26.102 -14.187 1.00 96.19 591 LEU A N 1
ATOM 4694 C CA . LEU A 1 591 ? -10.678 -24.680 -14.411 1.00 96.19 591 LEU A CA 1
ATOM 4695 C C . LEU A 1 591 ? -11.054 -24.302 -15.851 1.00 96.19 591 LEU A C 1
ATOM 4697 O O . LEU A 1 591 ? -10.847 -25.073 -16.792 1.00 96.19 591 LEU A O 1
ATOM 4701 N N . GLU A 1 592 ? -11.564 -23.091 -16.034 1.00 95.25 592 GLU A N 1
ATOM 4702 C CA . GLU A 1 592 ? -11.997 -22.551 -17.320 1.00 95.25 592 GLU A CA 1
ATOM 4703 C C . GLU A 1 592 ? -10.964 -21.593 -17.912 1.00 95.25 592 GLU A C 1
ATOM 4705 O O . GLU A 1 592 ? -10.404 -20.737 -17.226 1.00 95.25 592 GLU A O 1
ATOM 4710 N N . ALA A 1 593 ? -10.719 -21.713 -19.216 1.00 93.19 593 ALA A N 1
ATOM 4711 C CA . ALA A 1 593 ? -9.778 -20.853 -19.918 1.00 93.19 593 ALA A CA 1
ATOM 4712 C C . ALA A 1 593 ? -10.321 -19.420 -20.052 1.00 93.19 593 ALA A C 1
ATOM 4714 O O . ALA A 1 593 ? -11.338 -19.173 -20.695 1.00 93.19 593 ALA A O 1
ATOM 4715 N N . THR A 1 594 ? -9.565 -18.455 -19.547 1.00 87.62 594 THR A N 1
ATOM 4716 C CA . THR A 1 594 ? -9.735 -17.020 -19.781 1.00 87.62 594 THR A CA 1
ATOM 4717 C C . THR A 1 594 ? -8.679 -16.558 -20.780 1.00 87.62 594 THR A C 1
ATOM 4719 O O . THR A 1 594 ? -7.486 -16.818 -20.609 1.00 87.62 594 THR A O 1
ATOM 4722 N N . PHE A 1 595 ? -9.114 -15.898 -21.855 1.00 83.25 595 PHE A N 1
ATOM 4723 C CA . PHE A 1 595 ? -8.251 -15.480 -22.970 1.00 83.25 595 PHE A CA 1
ATOM 4724 C C . PHE A 1 595 ? -7.378 -16.621 -23.531 1.00 83.25 595 PHE A C 1
ATOM 4726 O O . PHE A 1 595 ? -6.355 -16.357 -24.128 1.00 83.25 595 PHE A O 1
ATOM 4733 N N . GLY A 1 596 ? -7.751 -17.890 -23.345 1.00 87.25 596 GLY A N 1
ATOM 4734 C CA . GLY A 1 596 ? -7.085 -19.053 -23.943 1.00 87.25 596 GLY A CA 1
ATOM 4735 C C . GLY A 1 596 ? -5.880 -19.646 -23.200 1.00 87.25 596 GLY A C 1
ATOM 4736 O O . GLY A 1 596 ? -5.617 -20.829 -23.405 1.00 87.25 596 GLY A O 1
ATOM 4737 N N . ILE A 1 597 ? -5.184 -18.904 -22.326 1.00 94.94 597 ILE A N 1
ATOM 4738 C CA . ILE A 1 597 ? -4.017 -19.440 -21.582 1.00 94.94 597 ILE A CA 1
ATOM 4739 C C . ILE A 1 597 ? -4.107 -19.335 -20.057 1.00 94.94 597 ILE A C 1
ATOM 4741 O O . ILE A 1 597 ? -3.371 -20.038 -19.372 1.00 94.94 597 ILE A O 1
ATOM 4745 N N . LEU A 1 598 ? -4.963 -18.461 -19.515 1.00 97.00 598 LEU A N 1
ATOM 4746 C CA . LEU A 1 598 ? -5.120 -18.269 -18.072 1.00 97.00 598 LEU A CA 1
ATOM 4747 C C . LEU A 1 598 ? -6.358 -19.019 -17.602 1.00 97.00 598 LEU A C 1
ATOM 4749 O O . LEU A 1 598 ? -7.472 -18.582 -17.857 1.00 97.00 598 LEU A O 1
ATOM 4753 N N . TYR A 1 599 ? -6.178 -20.133 -16.917 1.00 97.31 599 TYR A N 1
ATOM 4754 C CA . TYR A 1 599 ? -7.259 -20.970 -16.425 1.00 97.31 599 TYR A CA 1
ATOM 4755 C C . TYR A 1 599 ? -7.664 -20.536 -15.024 1.00 97.31 599 TYR A C 1
ATOM 4757 O O . TYR A 1 599 ? -6.801 -20.333 -14.170 1.00 97.31 599 TYR A O 1
ATOM 4765 N N . LYS A 1 600 ? -8.970 -20.379 -14.809 1.00 96.31 600 LYS A N 1
ATOM 4766 C CA . LYS A 1 600 ? -9.558 -19.917 -13.554 1.00 96.31 600 LYS A CA 1
ATOM 4767 C C . LYS A 1 600 ? -10.717 -20.798 -13.146 1.00 96.31 600 LYS A C 1
ATOM 4769 O O . LYS A 1 600 ? -11.491 -21.229 -13.993 1.00 96.31 600 LYS A O 1
ATOM 4774 N N . GLY A 1 601 ? -10.869 -21.036 -11.859 1.00 92.62 601 GLY A N 1
ATOM 4775 C CA . GLY A 1 601 ? -12.003 -21.786 -11.353 1.00 92.62 601 GLY A CA 1
ATOM 4776 C C . GLY A 1 601 ? -11.990 -21.834 -9.844 1.00 92.62 601 GLY A C 1
ATOM 4777 O O . GLY A 1 601 ? -10.937 -21.733 -9.213 1.00 92.62 601 GLY A O 1
ATOM 4778 N N . ASP A 1 602 ? -13.181 -21.967 -9.288 1.00 91.88 602 ASP A N 1
ATOM 4779 C CA . ASP A 1 602 ? -13.373 -21.964 -7.853 1.00 91.88 602 ASP A CA 1
ATOM 4780 C C . ASP A 1 602 ? -13.316 -23.393 -7.309 1.00 91.88 602 ASP A C 1
ATOM 4782 O O . ASP A 1 602 ? -13.964 -24.309 -7.825 1.00 91.88 602 ASP A O 1
ATOM 4786 N N . ALA A 1 603 ? -12.547 -23.583 -6.244 1.00 88.06 603 ALA A N 1
ATOM 4787 C CA . ALA A 1 603 ? -12.501 -24.822 -5.477 1.00 88.06 603 ALA A CA 1
ATOM 4788 C C . ALA A 1 603 ? -12.362 -24.498 -3.980 1.00 88.06 603 ALA A C 1
ATOM 4790 O O . ALA A 1 603 ? -12.000 -23.376 -3.634 1.00 88.06 603 ALA A O 1
ATOM 4791 N N . PRO A 1 604 ? -12.660 -25.434 -3.063 1.00 87.12 604 PRO A N 1
ATOM 4792 C CA . PRO A 1 604 ? -12.438 -25.223 -1.634 1.00 87.12 604 PRO A CA 1
ATOM 4793 C C . PRO A 1 604 ? -10.999 -24.801 -1.325 1.00 87.12 604 PRO A C 1
ATOM 4795 O O . PRO A 1 604 ? -10.082 -25.161 -2.056 1.00 87.12 604 PRO A O 1
ATOM 4798 N N . SER A 1 605 ? -10.789 -24.102 -0.211 1.00 84.81 605 SER A N 1
ATOM 4799 C CA . SER A 1 605 ? -9.436 -23.869 0.299 1.00 84.81 605 SER A CA 1
ATOM 4800 C C . SER A 1 605 ? -8.737 -25.188 0.641 1.00 84.81 605 SER A C 1
ATOM 4802 O O . SER A 1 605 ? -9.323 -26.069 1.273 1.00 84.81 605 SER A O 1
ATOM 4804 N N . ALA A 1 606 ? -7.478 -25.314 0.226 1.00 86.12 606 ALA A N 1
ATOM 4805 C CA . ALA A 1 606 ? -6.650 -26.476 0.516 1.00 86.12 606 ALA A CA 1
ATOM 4806 C C . ALA A 1 606 ? -6.274 -26.542 2.001 1.00 86.12 606 ALA A C 1
ATOM 4808 O O . ALA A 1 606 ? -5.784 -25.567 2.557 1.00 86.12 606 ALA A O 1
ATOM 4809 N N . THR A 1 607 ? -6.418 -27.706 2.626 1.00 84.75 607 THR A N 1
ATOM 4810 C CA . THR A 1 607 ? -5.985 -27.969 4.009 1.00 84.75 607 THR A CA 1
ATOM 4811 C C . THR A 1 607 ? -4.583 -28.566 4.073 1.00 84.75 607 THR A C 1
ATOM 4813 O O . THR A 1 607 ? -3.805 -28.240 4.966 1.00 84.75 607 THR A O 1
ATOM 4816 N N . THR A 1 608 ? -4.233 -29.419 3.109 1.00 86.50 608 THR A N 1
ATOM 4817 C CA . THR A 1 608 ? -2.915 -30.062 2.992 1.00 86.50 608 THR A CA 1
ATOM 4818 C C . THR A 1 608 ? -2.082 -29.468 1.863 1.00 86.50 608 THR A C 1
ATOM 4820 O O . THR A 1 608 ? -0.856 -29.426 1.951 1.00 86.50 608 THR A O 1
ATOM 4823 N N . GLY A 1 609 ? -2.749 -28.977 0.820 1.00 91.62 609 GLY A N 1
ATOM 4824 C CA . GLY A 1 609 ? -2.136 -28.315 -0.321 1.00 91.62 609 GLY A CA 1
ATOM 4825 C C . GLY A 1 609 ? -2.893 -28.583 -1.616 1.00 91.62 609 GLY A C 1
ATOM 4826 O O . GLY A 1 609 ? -3.870 -29.337 -1.654 1.00 91.62 609 GLY A O 1
ATOM 4827 N N . TYR A 1 610 ? -2.443 -27.943 -2.687 1.00 96.00 610 TYR A N 1
ATOM 4828 C CA . TYR A 1 610 ? -3.050 -28.068 -4.008 1.00 96.00 610 TYR A CA 1
ATOM 4829 C C . TYR A 1 610 ? -1.992 -28.147 -5.102 1.00 96.00 610 TYR A C 1
ATOM 4831 O O . TYR A 1 610 ? -0.829 -27.818 -4.884 1.00 96.00 610 TYR A O 1
ATOM 4839 N N . HIS A 1 611 ? -2.381 -28.594 -6.285 1.00 97.25 611 HIS A N 1
ATOM 4840 C CA . HIS A 1 611 ? -1.537 -28.556 -7.475 1.00 97.25 611 HIS A CA 1
ATOM 4841 C C . HIS A 1 611 ? -2.394 -28.596 -8.733 1.00 97.25 611 HIS A C 1
ATOM 4843 O O . HIS A 1 611 ? -3.541 -29.042 -8.702 1.00 97.25 611 HIS A O 1
ATOM 4849 N N . TYR A 1 612 ? -1.848 -28.126 -9.847 1.00 97.88 612 TYR A N 1
ATOM 4850 C CA . TYR A 1 612 ? -2.561 -28.118 -11.117 1.00 97.88 612 TYR A CA 1
ATOM 4851 C C . TYR A 1 612 ? -2.350 -29.414 -11.896 1.00 97.88 612 TYR A C 1
ATOM 4853 O O . TYR A 1 612 ? -1.328 -30.093 -11.770 1.00 97.88 612 TYR A O 1
ATOM 4861 N N . ALA A 1 613 ? -3.322 -29.747 -12.738 1.00 97.44 613 ALA A N 1
ATOM 4862 C CA . ALA A 1 613 ? -3.302 -30.941 -13.565 1.00 97.44 613 ALA A CA 1
ATOM 4863 C C . ALA A 1 613 ? -3.979 -30.716 -14.920 1.00 97.44 613 ALA A C 1
ATOM 4865 O O . ALA A 1 613 ? -4.857 -29.866 -15.068 1.00 97.44 613 ALA A O 1
ATOM 4866 N N . PHE A 1 614 ? -3.594 -31.527 -15.901 1.00 97.56 614 PHE A N 1
ATOM 4867 C CA . PHE A 1 614 ? -4.319 -31.702 -17.152 1.00 97.56 614 PHE A CA 1
ATOM 4868 C C . PHE A 1 614 ? -5.173 -32.961 -17.072 1.00 97.56 614 PHE A C 1
ATOM 4870 O O . PHE A 1 614 ? -4.694 -34.034 -16.681 1.00 97.56 614 PHE A O 1
ATOM 4877 N N . VAL A 1 615 ? -6.441 -32.819 -17.448 1.00 94.62 615 VAL A N 1
ATOM 4878 C CA . VAL A 1 615 ? -7.446 -33.875 -17.352 1.00 94.62 615 VAL A CA 1
ATOM 4879 C C . VAL A 1 615 ? -8.040 -34.193 -18.722 1.00 94.62 615 VAL A C 1
ATOM 4881 O O . VAL A 1 615 ? -8.275 -33.302 -19.538 1.00 94.62 615 VAL A O 1
ATOM 4884 N N . ASP A 1 616 ? -8.305 -35.474 -18.958 1.00 93.44 616 ASP A N 1
ATOM 4885 C CA . ASP A 1 616 ? -9.032 -35.992 -20.120 1.00 93.44 616 ASP A CA 1
ATOM 4886 C C . ASP A 1 616 ? -10.227 -36.799 -19.605 1.00 93.44 616 ASP A C 1
ATOM 4888 O O . ASP A 1 616 ? -10.058 -37.702 -18.788 1.00 93.44 616 ASP A O 1
ATOM 4892 N N . ASN A 1 617 ? -11.446 -36.438 -20.013 1.00 85.06 617 ASN A N 1
ATOM 4893 C CA . ASN A 1 617 ? -12.688 -37.048 -19.518 1.00 85.06 617 ASN A CA 1
ATOM 4894 C C . ASN A 1 617 ? -12.766 -37.160 -17.978 1.00 85.06 617 ASN A C 1
ATOM 4896 O O . ASN A 1 617 ? -13.276 -38.141 -17.442 1.00 85.06 617 ASN A O 1
ATOM 4900 N N . LYS A 1 618 ? -12.292 -36.122 -17.267 1.00 79.69 618 LYS A N 1
ATOM 4901 C CA . LYS A 1 618 ? -12.190 -36.032 -15.791 1.00 79.69 618 LYS A CA 1
ATOM 4902 C C . LYS A 1 618 ? -11.133 -36.938 -15.144 1.00 79.69 618 LYS A C 1
ATOM 4904 O O . LYS A 1 618 ? -11.038 -36.964 -13.921 1.00 79.69 618 LYS A O 1
ATOM 4909 N N . GLU A 1 619 ? -10.323 -37.643 -15.926 1.00 90.12 619 GLU A N 1
ATOM 4910 C CA . GLU A 1 619 ? -9.189 -38.421 -15.434 1.00 90.12 619 GLU A CA 1
ATOM 4911 C C . GLU A 1 619 ? -7.902 -37.588 -15.520 1.00 90.12 619 GLU A C 1
ATOM 4913 O O . GLU A 1 619 ? -7.598 -37.007 -16.562 1.00 90.12 619 GLU A O 1
ATOM 4918 N N . VAL A 1 620 ? -7.134 -37.529 -14.431 1.00 92.25 620 VAL A N 1
ATOM 4919 C CA . VAL A 1 620 ? -5.843 -36.826 -14.381 1.00 92.25 620 VAL A CA 1
ATOM 4920 C C . VAL A 1 620 ? -4.819 -37.574 -15.234 1.00 92.25 620 VAL A C 1
ATOM 4922 O O . VAL A 1 620 ? -4.500 -38.726 -14.949 1.00 92.25 620 VAL A O 1
ATOM 4925 N N . LYS A 1 621 ? -4.291 -36.922 -16.277 1.00 95.12 621 LYS A N 1
ATOM 4926 C CA . LYS A 1 621 ? -3.275 -37.500 -17.180 1.00 95.12 621 LYS A CA 1
ATOM 4927 C C . LYS A 1 621 ? -1.881 -36.944 -16.932 1.00 95.12 621 LYS A C 1
ATOM 4929 O O . LYS A 1 621 ? -0.900 -37.674 -17.041 1.00 95.12 621 LYS A O 1
ATOM 4934 N N . VAL A 1 622 ? -1.796 -35.661 -16.593 1.00 94.88 622 VAL A N 1
ATOM 4935 C CA . VAL A 1 622 ? -0.549 -34.972 -16.243 1.00 94.88 622 VAL A CA 1
ATOM 4936 C C . VAL A 1 622 ? -0.823 -34.131 -15.007 1.00 94.88 622 VAL A C 1
ATOM 4938 O O . VAL A 1 622 ? -1.840 -33.453 -14.948 1.00 94.88 622 VAL A O 1
ATOM 4941 N N . SER A 1 623 ? 0.068 -34.164 -14.027 1.00 95.00 623 SER A N 1
ATOM 4942 C CA . SER A 1 623 ? -0.042 -33.388 -12.791 1.00 95.00 623 SER A CA 1
ATOM 4943 C C . SER A 1 623 ? 1.288 -32.709 -12.509 1.00 95.00 623 SER A C 1
ATOM 4945 O O . SER A 1 623 ? 2.335 -33.252 -12.873 1.00 95.00 623 SER A O 1
ATOM 4947 N N . GLU A 1 624 ? 1.266 -31.548 -11.853 1.00 96.38 624 GLU A N 1
ATOM 4948 C CA . GLU A 1 624 ? 2.498 -30.981 -11.304 1.00 96.38 624 GLU A CA 1
ATOM 4949 C C . GLU A 1 624 ? 3.160 -32.004 -10.352 1.00 96.38 624 GLU A C 1
ATOM 4951 O O . GLU A 1 624 ? 2.460 -32.696 -9.605 1.00 96.38 624 GLU A O 1
ATOM 4956 N N . PRO A 1 625 ? 4.501 -32.129 -10.367 1.00 95.88 625 PRO A N 1
ATOM 4957 C CA . PRO A 1 625 ? 5.235 -33.104 -9.560 1.00 95.88 625 PRO A CA 1
ATOM 4958 C C . PRO A 1 625 ? 5.443 -32.646 -8.105 1.00 95.88 625 PRO A C 1
ATOM 4960 O O . PRO A 1 625 ? 6.178 -33.283 -7.353 1.00 95.88 625 PRO A O 1
ATOM 4963 N N . PHE A 1 626 ? 4.838 -31.526 -7.711 1.00 95.81 626 PHE A N 1
ATOM 4964 C CA . PHE A 1 626 ? 4.941 -30.921 -6.389 1.00 95.81 626 PHE A CA 1
ATOM 4965 C C . PHE A 1 626 ? 3.564 -30.449 -5.920 1.00 95.81 626 PHE A C 1
ATOM 4967 O O . PHE A 1 626 ? 2.670 -30.207 -6.726 1.00 95.81 626 PHE A O 1
ATOM 4974 N N . THR A 1 627 ? 3.425 -30.268 -4.609 1.00 94.06 627 THR A N 1
ATOM 4975 C CA . THR A 1 627 ? 2.228 -29.696 -3.988 1.00 94.06 627 THR A CA 1
ATOM 4976 C C . THR A 1 627 ? 2.539 -28.288 -3.499 1.00 94.06 627 THR A C 1
ATOM 4978 O O . THR A 1 627 ? 3.543 -28.066 -2.822 1.00 94.06 627 THR A O 1
ATOM 4981 N N . ARG A 1 628 ? 1.669 -27.339 -3.833 1.00 94.00 628 ARG A N 1
ATOM 4982 C CA . ARG A 1 628 ? 1.690 -25.962 -3.341 1.00 94.00 628 ARG A CA 1
ATOM 4983 C C . ARG A 1 628 ? 1.065 -25.914 -1.944 1.00 94.00 628 ARG A C 1
ATOM 4985 O O . ARG A 1 628 ? 0.092 -26.635 -1.695 1.00 94.00 628 ARG A O 1
ATOM 4992 N N . PRO A 1 629 ? 1.601 -25.096 -1.025 1.00 90.62 629 PRO A N 1
ATOM 4993 C CA . PRO A 1 629 ? 1.042 -24.983 0.315 1.00 90.62 629 PRO A CA 1
ATOM 4994 C C . PRO A 1 629 ? -0.366 -24.370 0.267 1.00 90.62 629 PRO A C 1
ATOM 4996 O O . PRO A 1 629 ? -0.662 -23.611 -0.658 1.00 90.62 629 PRO A O 1
ATOM 4999 N N . PRO A 1 630 ? -1.219 -24.643 1.269 1.00 87.12 630 PRO A N 1
ATOM 5000 C CA . PRO A 1 630 ? -2.436 -23.875 1.508 1.00 87.12 630 PRO A CA 1
ATOM 5001 C C . PRO A 1 630 ? -2.216 -22.363 1.414 1.00 87.12 630 PRO A C 1
ATOM 5003 O O . PRO A 1 630 ? -1.160 -21.848 1.797 1.00 87.12 630 PRO A O 1
ATOM 5006 N N . LEU A 1 631 ? -3.227 -21.645 0.924 1.00 79.19 631 LEU A N 1
ATOM 5007 C CA . LEU A 1 631 ? -3.227 -20.186 0.981 1.00 79.19 631 LEU A CA 1
ATOM 5008 C C . LEU A 1 631 ? -3.172 -19.731 2.441 1.00 79.19 631 LEU A C 1
ATOM 5010 O O . LEU A 1 631 ? -3.779 -20.345 3.317 1.00 79.19 631 LEU A O 1
ATOM 5014 N N . LYS A 1 632 ? -2.444 -18.641 2.698 1.00 69.19 632 LYS A N 1
ATOM 5015 C CA . LYS A 1 632 ? -2.446 -18.000 4.016 1.00 69.19 632 LYS A CA 1
ATOM 5016 C C . LYS A 1 632 ? -3.861 -17.518 4.347 1.00 69.19 632 LYS A C 1
ATOM 5018 O O . LYS A 1 632 ? -4.568 -17.048 3.452 1.00 69.19 632 LYS A O 1
ATOM 5023 N N . ASP A 1 633 ? -4.230 -17.604 5.623 1.00 52.22 633 ASP A N 1
ATOM 5024 C CA . ASP A 1 633 ? -5.553 -17.225 6.127 1.00 52.22 633 ASP A CA 1
ATOM 5025 C C . ASP A 1 633 ? -6.002 -15.856 5.583 1.00 52.22 633 ASP A C 1
ATOM 5027 O O . ASP A 1 633 ? -5.306 -14.852 5.738 1.00 52.22 633 ASP A O 1
ATOM 5031 N N . GLY A 1 634 ? -7.172 -15.821 4.934 1.00 57.66 634 GLY A N 1
ATOM 5032 C CA . GLY A 1 634 ? -7.794 -14.601 4.402 1.00 57.66 634 GLY A CA 1
ATOM 5033 C C . GLY A 1 634 ? -7.579 -14.314 2.907 1.00 57.66 634 GLY A C 1
ATOM 5034 O O . GLY A 1 634 ? -8.230 -13.409 2.381 1.00 57.66 634 GLY A O 1
ATOM 5035 N N . LEU A 1 635 ? -6.730 -15.066 2.193 1.00 63.69 635 LEU A N 1
ATOM 5036 C CA . LEU A 1 635 ? -6.603 -14.950 0.731 1.00 63.69 635 LEU A CA 1
ATOM 5037 C C . LEU A 1 635 ? -7.681 -15.773 0.009 1.00 63.69 635 LEU A C 1
ATOM 5039 O O . LEU A 1 635 ? -7.839 -16.956 0.282 1.00 63.69 635 LEU A O 1
ATOM 5043 N N . LEU A 1 636 ? -8.390 -15.151 -0.943 1.00 81.88 636 LEU A N 1
ATOM 5044 C CA . LEU A 1 636 ? -9.511 -15.769 -1.686 1.00 81.88 636 LEU A CA 1
ATOM 5045 C C . LEU A 1 636 ? -9.168 -16.175 -3.120 1.00 81.88 636 LEU A C 1
ATOM 5047 O O . LEU A 1 636 ? -10.012 -16.671 -3.859 1.00 81.88 636 LEU A O 1
ATOM 5051 N N . THR A 1 637 ? -7.939 -15.918 -3.541 1.00 85.56 637 THR A N 1
ATOM 5052 C CA . THR A 1 637 ? -7.469 -16.192 -4.892 1.00 85.56 637 THR A CA 1
ATOM 5053 C C . THR A 1 637 ? -6.011 -16.602 -4.813 1.00 85.56 637 THR A C 1
ATOM 5055 O O . THR A 1 637 ? -5.246 -16.011 -4.044 1.00 85.56 637 THR A O 1
ATOM 5058 N N . THR A 1 638 ? -5.602 -17.589 -5.608 1.00 91.81 638 THR A N 1
ATOM 5059 C CA . THR A 1 638 ? -4.170 -17.777 -5.857 1.00 91.81 638 THR A CA 1
ATOM 5060 C C . THR A 1 638 ? -3.656 -16.653 -6.753 1.00 91.81 638 THR A C 1
ATOM 5062 O O . THR A 1 638 ? -4.433 -15.914 -7.370 1.00 91.81 638 THR A O 1
ATOM 5065 N N . LEU A 1 639 ? -2.335 -16.516 -6.815 1.00 92.50 639 LEU A N 1
ATOM 5066 C CA . LEU A 1 639 ? -1.671 -15.678 -7.812 1.00 92.50 639 LEU A CA 1
ATOM 5067 C C . LEU A 1 639 ? -1.936 -16.257 -9.214 1.00 92.50 639 LEU A C 1
ATOM 5069 O O . LEU A 1 639 ? -2.355 -17.403 -9.339 1.00 92.50 639 LEU A O 1
ATOM 5073 N N . ASN A 1 640 ? -1.665 -15.504 -10.277 1.00 94.62 640 ASN A N 1
ATOM 5074 C CA . ASN A 1 640 ? -1.615 -16.047 -11.635 1.00 94.62 640 ASN A CA 1
ATOM 5075 C C . ASN A 1 640 ? -0.361 -16.929 -11.769 1.00 94.62 640 ASN A C 1
ATOM 5077 O O . ASN A 1 640 ? 0.686 -16.495 -12.255 1.00 94.62 640 ASN A O 1
ATOM 5081 N N . GLU A 1 641 ? -0.449 -18.157 -11.267 1.00 95.62 641 GLU A N 1
ATOM 5082 C CA . GLU A 1 641 ? 0.661 -19.103 -11.201 1.00 95.62 641 GLU A CA 1
ATOM 5083 C C . GLU A 1 641 ? 0.985 -19.665 -12.584 1.00 95.62 641 GLU A C 1
ATOM 5085 O O . GLU A 1 641 ? 0.159 -19.639 -13.489 1.00 95.62 641 GLU A O 1
ATOM 5090 N N . PHE A 1 642 ? 2.194 -20.187 -12.774 1.00 95.50 642 PHE A N 1
ATOM 5091 C CA . PHE A 1 642 ? 2.570 -20.847 -14.021 1.00 95.50 642 PHE A CA 1
ATOM 5092 C C . PHE A 1 642 ? 2.629 -22.355 -13.806 1.00 95.50 642 PHE A C 1
ATOM 5094 O O . PHE A 1 642 ? 3.263 -22.817 -12.851 1.00 95.50 642 PHE A O 1
ATOM 5101 N N . PHE A 1 643 ? 1.979 -23.118 -14.686 1.00 95.88 643 PHE A N 1
ATOM 5102 C CA . PHE A 1 643 ? 1.961 -24.572 -14.583 1.00 95.88 643 PHE A CA 1
ATOM 5103 C C . PHE A 1 643 ? 3.389 -25.125 -14.555 1.00 95.88 643 PHE A C 1
ATOM 5105 O O . PHE A 1 643 ? 4.229 -24.779 -15.390 1.00 95.88 643 PHE A O 1
ATOM 5112 N N . ASN A 1 644 ? 3.656 -26.005 -13.594 1.00 94.00 644 ASN A N 1
ATOM 5113 C CA . ASN A 1 644 ? 4.954 -26.626 -13.367 1.00 94.00 644 ASN A CA 1
ATOM 5114 C C . ASN A 1 644 ? 6.058 -25.631 -12.934 1.00 94.00 644 ASN A C 1
ATOM 5116 O O . ASN A 1 644 ? 7.235 -25.797 -13.272 1.00 94.00 644 ASN A O 1
ATOM 5120 N N . ARG A 1 645 ? 5.680 -24.580 -12.186 1.00 93.62 645 ARG A N 1
ATOM 5121 C CA . ARG A 1 645 ? 6.589 -23.674 -11.451 1.00 93.62 645 ARG A CA 1
ATOM 5122 C C . ARG A 1 645 ? 6.148 -23.530 -10.001 1.00 93.62 645 ARG A C 1
ATOM 5124 O O . ARG A 1 645 ? 5.112 -22.931 -9.728 1.00 93.62 645 ARG A O 1
ATOM 5131 N N . SER A 1 646 ? 6.934 -24.064 -9.071 1.00 89.19 646 SER A N 1
ATOM 5132 C CA . SER A 1 646 ? 6.591 -24.098 -7.641 1.00 89.19 646 SER A CA 1
ATOM 5133 C C . SER A 1 646 ? 6.656 -22.737 -6.944 1.00 89.19 646 SER A C 1
ATOM 5135 O O . SER A 1 646 ? 6.065 -22.577 -5.880 1.00 89.19 646 SER A O 1
ATOM 5137 N N . ILE A 1 647 ? 7.341 -21.760 -7.540 1.00 88.06 647 ILE A N 1
ATOM 5138 C CA . ILE A 1 647 ? 7.474 -20.396 -7.026 1.00 88.06 647 ILE A CA 1
ATOM 5139 C C . ILE A 1 647 ? 7.101 -19.381 -8.105 1.00 88.06 647 ILE A C 1
ATOM 5141 O O . ILE A 1 647 ? 7.375 -19.584 -9.288 1.00 88.06 647 ILE A O 1
ATOM 5145 N N . SER A 1 648 ? 6.484 -18.281 -7.677 1.00 86.62 648 SER A N 1
ATOM 5146 C CA . SER A 1 648 ? 6.066 -17.177 -8.555 1.00 86.62 648 SER A CA 1
ATOM 5147 C C . SER A 1 648 ? 6.839 -15.877 -8.289 1.00 86.62 648 SER A C 1
ATOM 5149 O O . SER A 1 648 ? 6.797 -14.960 -9.108 1.00 86.62 648 SER A O 1
ATOM 5151 N N . THR A 1 649 ? 7.576 -15.826 -7.174 1.00 91.44 649 THR A N 1
ATOM 5152 C CA . THR A 1 649 ? 8.426 -14.707 -6.753 1.00 91.44 649 THR A CA 1
ATOM 5153 C C . THR A 1 649 ? 9.774 -15.256 -6.300 1.00 91.44 649 THR A C 1
ATOM 5155 O O . THR A 1 649 ? 9.817 -16.267 -5.599 1.00 91.44 649 THR A O 1
ATOM 5158 N N . TYR A 1 650 ? 10.856 -14.587 -6.689 1.00 91.00 650 TYR A N 1
ATOM 5159 C CA . TYR A 1 650 ? 12.231 -15.021 -6.437 1.00 91.00 650 TYR A CA 1
ATOM 5160 C C . TYR A 1 650 ? 12.938 -14.084 -5.450 1.00 91.00 650 TYR A C 1
ATOM 5162 O O . TYR A 1 650 ? 12.589 -12.910 -5.322 1.00 91.00 650 TYR A O 1
ATOM 5170 N N . GLU A 1 651 ? 13.950 -14.585 -4.749 1.00 91.38 651 GLU A N 1
ATOM 5171 C CA . GLU A 1 651 ? 14.871 -13.732 -3.997 1.00 91.38 651 GLU A CA 1
ATOM 5172 C C . GLU A 1 651 ? 16.026 -13.340 -4.916 1.00 91.38 651 GLU A C 1
ATOM 5174 O O . GLU A 1 651 ? 16.738 -14.200 -5.430 1.00 91.38 651 GLU A O 1
ATOM 5179 N N . LEU A 1 652 ? 16.186 -12.038 -5.158 1.00 92.50 652 LEU A N 1
ATOM 5180 C CA . LEU A 1 652 ? 17.242 -11.513 -6.016 1.00 92.50 652 LEU A CA 1
ATOM 5181 C C . LEU A 1 652 ? 18.212 -10.663 -5.211 1.00 92.50 652 LEU A C 1
ATOM 5183 O O . LEU A 1 652 ? 17.802 -9.791 -4.441 1.00 92.50 652 LEU A O 1
ATOM 5187 N N . ASN A 1 653 ? 19.502 -10.857 -5.470 1.00 93.19 653 ASN A N 1
ATOM 5188 C CA . ASN A 1 653 ? 20.504 -9.880 -5.078 1.00 93.19 653 ASN A CA 1
ATOM 5189 C C . ASN A 1 653 ? 20.302 -8.602 -5.906 1.00 93.19 653 ASN A C 1
ATOM 5191 O O . ASN A 1 653 ? 19.742 -8.635 -7.003 1.00 93.19 653 ASN A O 1
ATOM 5195 N N . THR A 1 654 ? 20.748 -7.458 -5.397 1.00 89.19 654 THR A N 1
ATOM 5196 C CA . THR A 1 654 ? 20.653 -6.175 -6.105 1.00 89.19 654 THR A CA 1
ATOM 5197 C C . THR A 1 654 ? 22.038 -5.620 -6.391 1.00 89.19 654 THR A C 1
ATOM 5199 O O . THR A 1 654 ? 22.968 -5.779 -5.601 1.00 89.19 654 THR A O 1
ATOM 5202 N N . LEU A 1 655 ? 22.188 -4.961 -7.542 1.00 93.75 655 LEU A N 1
ATOM 5203 C CA . LEU A 1 655 ? 23.381 -4.166 -7.807 1.00 93.75 655 LEU A CA 1
ATOM 5204 C C . LEU A 1 655 ? 23.317 -2.865 -6.988 1.00 93.75 655 LEU A C 1
ATOM 5206 O O . LEU A 1 655 ? 22.234 -2.283 -6.863 1.00 93.75 655 LEU A O 1
ATOM 5210 N N . PRO A 1 656 ? 24.448 -2.380 -6.449 1.00 95.62 656 PRO A N 1
ATOM 5211 C CA . PRO A 1 656 ? 24.474 -1.140 -5.680 1.00 95.62 656 PRO A CA 1
ATOM 5212 C C . PRO A 1 656 ? 24.177 0.071 -6.567 1.00 95.62 656 PRO A C 1
ATOM 5214 O O . PRO A 1 656 ? 24.539 0.085 -7.741 1.00 95.62 656 PRO A O 1
ATOM 5217 N N . GLN A 1 657 ? 23.592 1.127 -6.003 1.00 96.81 657 GLN A N 1
ATOM 5218 C CA . GLN A 1 657 ? 23.563 2.446 -6.643 1.00 96.81 657 GLN A CA 1
ATOM 5219 C C . GLN A 1 657 ? 24.935 3.115 -6.448 1.00 96.81 657 GLN A C 1
ATOM 5221 O O . GLN A 1 657 ? 25.286 3.520 -5.344 1.00 96.81 657 GLN A O 1
ATOM 5226 N N . VAL A 1 658 ? 25.739 3.197 -7.509 1.00 97.38 658 VAL A N 1
ATOM 5227 C CA . VAL A 1 658 ? 27.130 3.691 -7.463 1.00 97.38 658 VAL A CA 1
ATOM 5228 C C . VAL A 1 658 ? 27.208 5.215 -7.547 1.00 97.38 658 VAL A C 1
ATOM 5230 O O . VAL A 1 658 ? 28.115 5.841 -6.979 1.00 97.38 658 VAL A O 1
ATOM 5233 N N . LEU A 1 659 ? 26.280 5.815 -8.291 1.00 97.69 659 LEU A N 1
ATOM 5234 C CA . LEU A 1 659 ? 26.133 7.259 -8.448 1.00 97.69 659 LEU A CA 1
ATOM 5235 C C . LEU A 1 659 ? 24.656 7.629 -8.417 1.00 97.69 659 LEU A C 1
ATOM 5237 O O . LEU A 1 659 ? 23.834 6.905 -8.971 1.00 97.69 659 LEU A O 1
ATOM 5241 N N . GLU A 1 660 ? 24.336 8.790 -7.856 1.00 97.19 660 GLU A N 1
ATOM 5242 C CA . GLU A 1 660 ? 22.988 9.352 -7.948 1.00 97.19 660 GLU A CA 1
ATOM 5243 C C . GLU A 1 660 ? 22.555 9.528 -9.414 1.00 97.19 660 GLU A C 1
ATOM 5245 O O . GLU A 1 660 ? 23.403 9.862 -10.261 1.00 97.19 660 GLU A O 1
ATOM 5250 N N . PRO A 1 661 ? 21.261 9.332 -9.733 1.00 96.56 661 PRO A N 1
ATOM 5251 C CA . PRO A 1 661 ? 20.705 9.663 -11.040 1.00 96.56 661 PRO A CA 1
ATOM 5252 C C . PRO A 1 661 ? 21.094 11.071 -11.494 1.00 96.56 661 PRO A C 1
ATOM 5254 O O . PRO A 1 661 ? 21.131 12.011 -10.696 1.00 96.56 661 PRO A O 1
ATOM 5257 N N . LEU A 1 662 ? 21.399 11.224 -12.785 1.00 94.12 662 LEU A N 1
ATOM 5258 C CA . LEU A 1 662 ? 21.617 12.544 -13.376 1.00 94.12 662 LEU A CA 1
ATOM 5259 C C . LEU A 1 662 ? 20.403 13.436 -13.108 1.00 94.12 662 LEU A C 1
ATOM 5261 O O . LEU A 1 662 ? 19.264 12.990 -13.198 1.00 94.12 662 LEU A O 1
ATOM 5265 N N . SER A 1 663 ? 20.640 14.721 -12.848 1.00 90.38 663 SER A N 1
ATOM 5266 C CA . SER A 1 663 ? 19.580 15.675 -12.495 1.00 90.38 663 SER A CA 1
ATOM 5267 C C . SER A 1 663 ? 18.541 15.908 -13.595 1.00 90.38 663 SER A C 1
ATOM 5269 O O . SER A 1 663 ? 17.514 16.522 -13.340 1.00 90.38 663 SER A O 1
ATOM 5271 N N . SER A 1 664 ? 18.816 15.469 -14.826 1.00 88.12 664 SER A N 1
ATOM 5272 C CA . SER A 1 664 ? 17.863 15.471 -15.938 1.00 88.12 664 SER A CA 1
ATOM 5273 C C . SER A 1 664 ? 16.838 14.336 -15.848 1.00 88.12 664 SER A C 1
ATOM 5275 O O . SER A 1 664 ? 15.776 14.443 -16.461 1.00 88.12 664 SER A O 1
ATOM 5277 N N . ILE A 1 665 ? 17.140 13.262 -15.116 1.00 93.81 665 ILE A N 1
ATOM 5278 C CA . ILE A 1 665 ? 16.289 12.080 -15.006 1.00 93.81 665 ILE A CA 1
ATOM 5279 C C . ILE A 1 665 ? 15.177 12.358 -13.995 1.00 93.81 665 ILE A C 1
ATOM 5281 O O . ILE A 1 665 ? 15.415 12.547 -12.804 1.00 93.81 665 ILE A O 1
ATOM 5285 N N . HIS A 1 666 ? 13.950 12.316 -14.496 1.00 93.44 666 HIS A N 1
ATOM 5286 C CA . HIS A 1 666 ? 12.708 12.424 -13.742 1.00 93.44 666 HIS A CA 1
ATOM 5287 C C . HIS A 1 666 ? 11.820 11.279 -14.216 1.00 93.44 666 HIS A C 1
ATOM 5289 O O . HIS A 1 666 ? 10.948 11.453 -15.073 1.00 93.44 666 HIS A O 1
ATOM 5295 N N . ARG A 1 667 ? 12.166 10.062 -13.782 1.00 93.12 667 ARG A N 1
ATOM 5296 C CA . ARG A 1 667 ? 11.522 8.846 -14.270 1.00 93.12 667 ARG A CA 1
ATOM 5297 C C . ARG A 1 667 ? 10.209 8.604 -13.527 1.00 93.12 667 ARG A C 1
ATOM 5299 O O . ARG A 1 667 ? 10.189 8.577 -12.300 1.00 93.12 667 ARG A O 1
ATOM 5306 N N . ILE A 1 668 ? 9.135 8.341 -14.271 1.00 92.19 668 ILE A N 1
ATOM 5307 C CA . ILE A 1 668 ? 7.837 7.928 -13.725 1.00 92.19 668 ILE A CA 1
ATOM 5308 C C . ILE A 1 668 ? 7.982 6.686 -12.827 1.00 92.19 668 ILE A C 1
ATOM 5310 O O . ILE A 1 668 ? 8.684 5.732 -13.171 1.00 92.19 668 ILE A O 1
ATOM 5314 N N . ASN A 1 669 ? 7.266 6.666 -11.702 1.00 90.25 669 ASN A N 1
ATOM 5315 C CA . ASN A 1 669 ? 7.149 5.467 -10.875 1.00 90.25 669 ASN A CA 1
ATOM 5316 C C . ASN A 1 669 ? 6.217 4.442 -11.553 1.00 90.25 669 ASN A C 1
ATOM 5318 O O . ASN A 1 669 ? 5.076 4.773 -11.877 1.00 90.25 669 ASN A O 1
ATOM 5322 N N . SER A 1 670 ? 6.699 3.223 -11.807 1.00 90.06 670 SER A N 1
ATOM 5323 C CA . SER A 1 670 ? 6.002 2.236 -12.643 1.00 90.06 670 SER A CA 1
ATOM 5324 C C . SER A 1 670 ? 6.318 0.794 -12.237 1.00 90.06 670 SER A C 1
ATOM 5326 O O . SER A 1 670 ? 7.485 0.427 -12.110 1.00 90.06 670 SER A O 1
ATOM 5328 N N . ASP A 1 671 ? 5.276 -0.038 -12.152 1.00 90.06 671 ASP A N 1
ATOM 5329 C CA . ASP A 1 671 ? 5.359 -1.469 -11.817 1.00 90.06 671 ASP A CA 1
ATOM 5330 C C . ASP A 1 671 ? 5.645 -2.373 -13.034 1.00 90.06 671 ASP A C 1
ATOM 5332 O O . ASP A 1 671 ? 5.527 -3.594 -12.960 1.00 90.06 671 ASP A O 1
ATOM 5336 N N . LEU A 1 672 ? 6.020 -1.801 -14.186 1.00 92.81 672 LEU A N 1
ATOM 5337 C CA . LEU 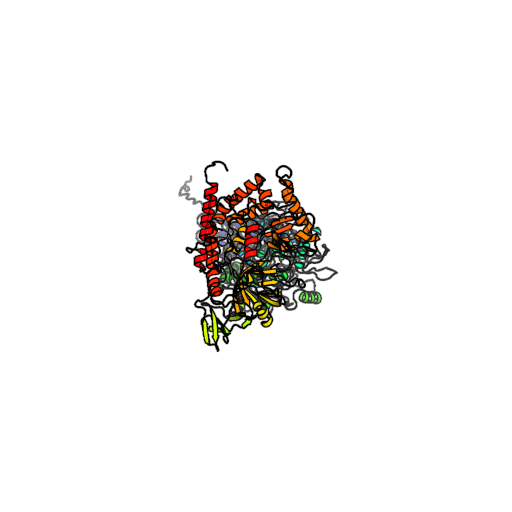A 1 672 ? 6.282 -2.572 -15.410 1.00 92.81 672 LEU A CA 1
ATOM 5338 C C . LEU A 1 672 ? 7.443 -3.571 -15.260 1.00 92.81 672 LEU A C 1
ATOM 5340 O O . LEU A 1 672 ? 7.393 -4.680 -15.792 1.00 92.81 672 LEU A O 1
ATOM 5344 N N . HIS A 1 673 ? 8.511 -3.153 -14.578 1.00 94.25 673 HIS A N 1
ATOM 5345 C CA . HIS A 1 673 ? 9.769 -3.893 -14.476 1.00 94.25 673 HIS A CA 1
ATOM 5346 C C . HIS A 1 673 ? 10.056 -4.303 -13.030 1.00 94.25 673 HIS A C 1
ATOM 5348 O O . HIS A 1 673 ? 11.054 -3.895 -12.433 1.00 94.25 673 HIS A O 1
ATOM 5354 N N . ILE A 1 674 ? 9.169 -5.122 -12.465 1.00 90.62 674 ILE A N 1
ATOM 5355 C CA . ILE A 1 674 ? 9.414 -5.799 -11.188 1.00 90.62 674 ILE A CA 1
ATOM 5356 C C . ILE A 1 674 ? 10.427 -6.922 -11.431 1.00 90.62 674 ILE A C 1
ATOM 5358 O O . ILE A 1 674 ? 10.179 -7.835 -12.214 1.00 90.62 674 ILE A O 1
ATOM 5362 N N . MET A 1 675 ? 11.592 -6.833 -10.789 1.00 87.69 675 MET A N 1
ATOM 5363 C CA . MET A 1 675 ? 12.744 -7.672 -11.144 1.00 87.69 675 MET A CA 1
ATOM 5364 C C . MET A 1 675 ? 12.602 -9.127 -10.706 1.00 87.69 675 MET A C 1
ATOM 5366 O O . MET A 1 675 ? 13.138 -10.006 -11.367 1.00 87.69 675 MET A O 1
ATOM 5370 N N . ASN A 1 676 ? 11.895 -9.384 -9.606 1.00 92.38 676 ASN A N 1
ATOM 5371 C CA . ASN A 1 676 ? 11.837 -10.697 -8.968 1.00 92.38 676 ASN A CA 1
ATOM 5372 C C . ASN A 1 676 ? 10.645 -11.561 -9.399 1.00 92.38 676 ASN A C 1
ATOM 5374 O O . ASN A 1 676 ? 10.262 -12.494 -8.690 1.00 92.38 676 ASN A O 1
ATOM 5378 N N . GLN A 1 677 ? 10.032 -11.225 -10.532 1.00 93.75 677 GLN A N 1
ATOM 5379 C CA . GLN A 1 677 ? 8.859 -11.895 -11.077 1.00 93.75 677 GLN A CA 1
ATOM 5380 C C . GLN A 1 677 ? 8.983 -11.984 -12.599 1.00 93.75 677 GLN A C 1
ATOM 5382 O O . GLN A 1 677 ? 9.613 -11.142 -13.237 1.00 93.75 677 GLN A O 1
ATOM 5387 N N . ILE A 1 678 ? 8.340 -12.992 -13.187 1.00 96.94 678 ILE A N 1
ATOM 5388 C CA . ILE A 1 678 ? 8.287 -13.183 -14.641 1.00 96.94 678 ILE A CA 1
ATOM 5389 C C . ILE A 1 678 ? 6.808 -13.212 -15.049 1.00 96.94 678 ILE A C 1
ATOM 5391 O O . ILE A 1 678 ? 6.173 -14.263 -14.928 1.00 96.94 678 ILE A O 1
ATOM 5395 N N . PRO A 1 679 ? 6.216 -12.085 -15.485 1.00 96.88 679 PRO A N 1
ATOM 5396 C CA . PRO A 1 679 ? 4.836 -12.056 -15.960 1.00 96.88 679 PRO A CA 1
ATOM 5397 C C . PRO A 1 679 ? 4.702 -12.735 -17.331 1.00 96.88 679 PRO A C 1
ATOM 5399 O O . PRO A 1 679 ? 5.692 -13.034 -18.006 1.00 96.88 679 PRO A O 1
ATOM 5402 N N . SER A 1 680 ? 3.463 -12.963 -17.767 1.00 97.69 680 SER A N 1
ATOM 5403 C CA . SER A 1 680 ? 3.173 -13.506 -19.099 1.00 97.69 680 SER A CA 1
ATOM 5404 C C . SER A 1 680 ? 2.524 -12.461 -20.001 1.00 97.69 680 SER A C 1
ATOM 5406 O O . SER A 1 680 ? 1.665 -11.694 -19.574 1.00 97.69 680 SER A O 1
ATOM 5408 N N . ILE A 1 681 ? 2.913 -12.449 -21.272 1.00 98.25 681 ILE A N 1
ATOM 5409 C CA . ILE A 1 681 ? 2.270 -11.676 -22.331 1.00 98.25 681 ILE A CA 1
ATOM 5410 C C . ILE A 1 681 ? 1.656 -12.655 -23.322 1.00 98.25 681 ILE A C 1
ATOM 5412 O O . ILE A 1 681 ? 2.336 -13.545 -23.828 1.00 98.25 681 ILE A O 1
ATOM 5416 N N . HIS A 1 682 ? 0.380 -12.463 -23.635 1.00 98.06 682 HIS A N 1
ATOM 5417 C CA . HIS A 1 682 ? -0.346 -13.263 -24.612 1.00 98.06 682 HIS A CA 1
ATOM 5418 C C . HIS A 1 682 ? -0.819 -12.401 -25.770 1.00 98.06 682 HIS A C 1
ATOM 5420 O O . HIS A 1 682 ? -1.557 -11.443 -25.558 1.00 98.06 682 HIS A O 1
ATOM 5426 N N . ILE A 1 683 ? -0.400 -12.737 -26.987 1.00 97.88 683 ILE A N 1
ATOM 5427 C CA . ILE A 1 683 ? -0.837 -12.090 -28.226 1.00 97.88 683 ILE A CA 1
ATOM 5428 C C . ILE A 1 683 ? -1.822 -13.026 -28.933 1.00 97.88 683 ILE A C 1
ATOM 5430 O O . ILE A 1 683 ? -1.492 -14.183 -29.188 1.00 97.88 683 ILE A O 1
ATOM 5434 N N . TYR A 1 684 ? -3.024 -12.551 -29.255 1.00 95.62 684 TYR A N 1
ATOM 5435 C CA . TYR A 1 684 ? -4.075 -13.404 -29.822 1.00 95.62 684 TYR A CA 1
ATOM 5436 C C . TYR A 1 684 ? -5.100 -12.639 -30.665 1.00 95.62 684 TYR A C 1
ATOM 5438 O O . TYR A 1 684 ? -5.108 -11.408 -30.727 1.00 95.62 684 TYR A O 1
ATOM 5446 N N . GLY A 1 685 ? -5.996 -13.385 -31.314 1.00 91.00 685 GLY A N 1
ATOM 5447 C CA . GLY A 1 685 ? -7.218 -12.870 -31.937 1.00 91.00 685 GLY A CA 1
ATOM 5448 C C . GLY A 1 685 ? -7.358 -13.261 -33.406 1.00 91.00 685 GLY A C 1
ATOM 5449 O O . GLY A 1 685 ? -8.362 -13.856 -33.782 1.00 91.00 685 GLY A O 1
ATOM 5450 N N . ASN A 1 686 ? -6.353 -12.970 -34.238 1.00 93.38 686 ASN A N 1
ATOM 5451 C CA . ASN A 1 686 ? -6.349 -13.337 -35.657 1.00 93.38 686 ASN A CA 1
ATOM 5452 C C . ASN A 1 686 ? -5.114 -14.181 -35.994 1.00 93.38 686 ASN A C 1
ATOM 5454 O O . ASN A 1 686 ? -4.060 -13.652 -36.353 1.00 93.38 686 ASN A O 1
ATOM 5458 N N . THR A 1 687 ? -5.285 -15.500 -35.930 1.00 93.31 687 THR A N 1
ATOM 5459 C CA . THR A 1 687 ? -4.224 -16.487 -36.172 1.00 93.31 687 THR A CA 1
ATOM 5460 C C . THR A 1 687 ? -3.622 -16.380 -37.575 1.00 93.31 687 THR A C 1
ATOM 5462 O O . THR A 1 687 ? -2.415 -16.532 -37.751 1.00 93.31 687 THR A O 1
ATOM 5465 N N . SER A 1 688 ? -4.429 -16.049 -38.592 1.00 95.81 688 SER A N 1
ATOM 5466 C CA . SER A 1 688 ? -3.933 -15.832 -39.960 1.00 95.81 688 SER A CA 1
ATOM 5467 C C . SER A 1 688 ? -3.033 -14.600 -40.053 1.00 95.81 688 SER A C 1
ATOM 5469 O O . SER A 1 688 ? -2.035 -14.627 -40.766 1.00 95.81 688 SER A O 1
ATOM 5471 N N . ALA A 1 689 ? -3.347 -13.530 -39.317 1.00 95.19 689 ALA A N 1
ATOM 5472 C CA . ALA A 1 689 ? -2.524 -12.325 -39.272 1.00 95.19 689 ALA A CA 1
ATOM 5473 C C . ALA A 1 689 ? -1.203 -12.559 -38.524 1.00 95.19 689 ALA A C 1
ATOM 5475 O O . ALA A 1 689 ? -0.157 -12.102 -38.987 1.00 95.19 689 ALA A O 1
ATOM 5476 N N . THR A 1 690 ? -1.233 -13.303 -37.414 1.00 94.62 690 THR A N 1
ATOM 5477 C CA . THR A 1 690 ? -0.024 -13.750 -36.708 1.00 94.62 690 THR A CA 1
ATOM 5478 C C . THR A 1 690 ? 0.866 -14.586 -37.624 1.00 94.62 690 THR A C 1
ATOM 5480 O O . THR A 1 690 ? 2.044 -14.267 -37.798 1.00 94.62 690 THR A O 1
ATOM 5483 N N . LYS A 1 691 ? 0.299 -15.622 -38.254 1.00 93.94 691 LYS A N 1
ATOM 5484 C CA . LYS A 1 691 ? 1.033 -16.494 -39.171 1.00 93.94 691 LYS A CA 1
ATOM 5485 C C . LYS A 1 691 ? 1.605 -15.706 -40.346 1.00 93.94 691 LYS A C 1
ATOM 5487 O O . LYS A 1 691 ? 2.771 -15.867 -40.673 1.00 93.94 691 LYS A O 1
ATOM 5492 N N . TYR A 1 692 ? 0.831 -14.794 -40.931 1.00 94.50 692 TYR A N 1
ATOM 5493 C CA . TYR A 1 692 ? 1.317 -13.932 -42.006 1.00 94.50 692 TYR A CA 1
ATOM 5494 C C . TYR A 1 692 ? 2.510 -13.074 -41.565 1.00 94.50 692 TYR A C 1
ATOM 5496 O O . TYR A 1 692 ? 3.462 -12.910 -42.327 1.00 94.50 692 TYR A O 1
ATOM 5504 N N . LEU A 1 693 ? 2.480 -12.536 -40.340 1.00 94.38 693 LEU A N 1
ATOM 5505 C CA . LEU A 1 693 ? 3.590 -11.763 -39.785 1.00 94.38 693 LEU A CA 1
ATOM 5506 C C . LEU A 1 693 ? 4.866 -12.615 -39.653 1.00 94.38 693 LEU A C 1
ATOM 5508 O O . LEU A 1 693 ? 5.947 -12.127 -39.978 1.00 94.38 693 LEU A O 1
ATOM 5512 N N . GLN A 1 694 ? 4.732 -13.867 -39.209 1.00 94.19 694 GLN A N 1
ATOM 5513 C CA . GLN A 1 694 ? 5.827 -14.829 -39.041 1.00 94.19 694 GLN A CA 1
ATOM 5514 C C . GLN A 1 694 ? 6.365 -15.348 -40.385 1.00 94.19 694 GLN A C 1
ATOM 5516 O O . GLN A 1 694 ? 7.561 -15.248 -40.638 1.00 94.19 694 GLN A O 1
ATOM 5521 N N . ASP A 1 695 ? 5.496 -15.786 -41.299 1.00 93.19 695 ASP A N 1
ATOM 5522 C CA . ASP A 1 695 ? 5.876 -16.288 -42.631 1.00 93.19 695 ASP A CA 1
ATOM 5523 C C . ASP A 1 695 ? 6.581 -15.206 -43.473 1.00 93.19 695 ASP A C 1
ATOM 5525 O O . ASP A 1 695 ? 7.407 -15.493 -44.338 1.00 93.19 695 ASP A O 1
ATOM 5529 N N . ASN A 1 696 ? 6.285 -13.930 -43.209 1.00 92.81 696 ASN A N 1
ATOM 5530 C CA . ASN A 1 696 ? 6.898 -12.791 -43.887 1.00 92.81 696 ASN A CA 1
ATOM 5531 C C . ASN A 1 696 ? 7.937 -12.093 -43.004 1.00 92.81 696 ASN A C 1
ATOM 5533 O O . ASN A 1 696 ? 8.010 -10.857 -42.979 1.00 92.81 696 ASN A O 1
ATOM 5537 N N . GLN A 1 697 ? 8.770 -12.868 -42.299 1.00 92.25 697 GLN A N 1
ATOM 5538 C CA . GLN A 1 697 ? 9.606 -12.344 -41.219 1.00 92.25 697 GLN A CA 1
ATOM 5539 C C . GLN A 1 697 ? 10.592 -11.239 -41.602 1.00 92.25 697 GLN A C 1
ATOM 5541 O O . GLN A 1 697 ? 11.144 -10.609 -40.708 1.00 92.25 697 GLN A O 1
ATOM 5546 N N . LEU A 1 698 ? 10.812 -10.954 -42.888 1.00 90.12 698 LEU A N 1
ATOM 5547 C CA . LEU A 1 698 ? 11.720 -9.910 -43.384 1.00 90.12 698 LEU A CA 1
ATOM 5548 C C . LEU A 1 698 ? 11.009 -8.622 -43.839 1.00 90.12 698 LEU A C 1
ATOM 5550 O O . LEU A 1 698 ? 11.682 -7.665 -44.211 1.00 90.12 698 LEU A O 1
ATOM 5554 N N . GLN A 1 699 ? 9.674 -8.584 -43.824 1.00 90.75 699 GLN A N 1
ATOM 5555 C CA . GLN A 1 699 ? 8.863 -7.447 -44.277 1.00 90.75 699 GLN A CA 1
ATOM 5556 C C . GLN A 1 699 ? 8.334 -6.605 -43.110 1.00 90.75 699 GLN A C 1
ATOM 5558 O O . GLN A 1 699 ? 7.912 -7.145 -42.092 1.00 90.75 699 GLN A O 1
ATOM 5563 N N . ASP A 1 700 ? 8.290 -5.278 -43.234 1.00 89.81 700 ASP A N 1
ATOM 5564 C CA . ASP A 1 700 ? 7.840 -4.365 -42.162 1.00 89.81 700 ASP A CA 1
ATOM 5565 C C . ASP A 1 700 ? 6.308 -4.304 -41.988 1.00 89.81 700 ASP A C 1
ATOM 5567 O O . ASP A 1 700 ? 5.699 -3.229 -41.905 1.00 89.81 700 ASP A O 1
ATOM 5571 N N . TYR A 1 701 ? 5.667 -5.470 -41.919 1.00 93.69 701 TYR A N 1
ATOM 5572 C CA . TYR A 1 701 ? 4.234 -5.590 -41.694 1.00 93.69 701 TYR A CA 1
ATOM 5573 C C . TYR A 1 701 ? 3.840 -5.295 -40.248 1.00 93.69 701 TYR A C 1
ATOM 5575 O O . TYR A 1 701 ? 4.606 -5.464 -39.295 1.00 93.69 701 TYR A O 1
ATOM 5583 N N . LYS A 1 702 ? 2.604 -4.814 -40.103 1.00 95.00 702 LYS A N 1
ATOM 5584 C CA . LYS A 1 702 ? 1.962 -4.529 -38.821 1.00 95.00 702 LYS A CA 1
ATOM 5585 C C . LYS A 1 702 ? 0.543 -5.044 -38.880 1.00 95.00 702 LYS A C 1
ATOM 5587 O O . LYS A 1 702 ? -0.171 -4.744 -39.834 1.00 95.00 702 LYS A O 1
ATOM 5592 N N . VAL A 1 703 ? 0.146 -5.759 -37.845 1.00 95.50 703 VAL A N 1
ATOM 5593 C CA . VAL A 1 703 ? -1.197 -6.314 -37.702 1.00 95.50 703 VAL A CA 1
ATOM 5594 C C . VAL A 1 703 ? -1.796 -5.815 -36.394 1.00 95.50 703 VAL A C 1
ATOM 5596 O O . VAL A 1 703 ? -1.063 -5.505 -35.455 1.00 95.50 703 VAL A O 1
ATOM 5599 N N . ASN A 1 704 ? -3.117 -5.673 -36.345 1.00 94.62 704 ASN A N 1
ATOM 5600 C CA . ASN A 1 704 ? -3.812 -5.351 -35.104 1.00 94.62 704 ASN A CA 1
ATOM 5601 C C . ASN A 1 704 ? -4.242 -6.666 -34.455 1.00 94.62 704 ASN A C 1
ATOM 5603 O O . ASN A 1 704 ? -4.951 -7.448 -35.087 1.00 94.62 704 ASN A O 1
ATOM 5607 N N . LEU A 1 705 ? -3.793 -6.899 -33.228 1.00 95.69 705 LEU A N 1
ATOM 5608 C CA . LEU A 1 705 ? -4.088 -8.090 -32.434 1.00 95.69 705 LEU A CA 1
ATOM 5609 C C . LEU A 1 705 ? -4.473 -7.671 -31.014 1.00 95.69 705 LEU A C 1
ATOM 5611 O O . LEU A 1 705 ? -4.276 -6.519 -30.617 1.00 95.69 705 LEU A O 1
ATOM 5615 N N . ASN A 1 706 ? -5.010 -8.609 -30.248 1.00 95.00 706 ASN A N 1
ATOM 5616 C CA . ASN A 1 706 ? -5.249 -8.422 -28.827 1.00 95.00 706 ASN A CA 1
ATOM 5617 C C . ASN A 1 706 ? -3.998 -8.824 -28.045 1.00 95.00 706 ASN A C 1
ATOM 5619 O O . ASN A 1 706 ? -3.261 -9.723 -28.453 1.00 95.00 706 ASN A O 1
ATOM 5623 N N . VAL A 1 707 ? -3.755 -8.143 -26.929 1.00 96.56 707 VAL A N 1
ATOM 5624 C CA . VAL A 1 707 ? -2.650 -8.432 -26.015 1.00 96.56 707 VAL A CA 1
ATOM 5625 C C . VAL A 1 707 ? -3.189 -8.500 -24.595 1.00 96.56 707 VAL A C 1
ATOM 5627 O O . VAL A 1 707 ? -3.838 -7.561 -24.147 1.00 96.56 707 VAL A O 1
ATOM 5630 N N . ALA A 1 708 ? -2.897 -9.577 -23.872 1.00 96.19 708 ALA A N 1
ATOM 5631 C CA . ALA A 1 708 ? -3.076 -9.644 -22.427 1.00 96.19 708 ALA A CA 1
ATOM 5632 C C . ALA A 1 708 ? -1.706 -9.612 -21.739 1.00 96.19 708 ALA A C 1
ATOM 5634 O O . ALA A 1 708 ? -0.816 -10.383 -22.090 1.00 96.19 708 ALA A O 1
ATOM 5635 N N . TYR A 1 709 ? -1.542 -8.718 -20.769 1.00 96.38 709 TYR A N 1
ATOM 5636 C CA . TYR A 1 709 ? -0.465 -8.759 -19.786 1.00 96.38 709 TYR A CA 1
ATOM 5637 C C . TYR A 1 709 ? -1.012 -9.416 -18.519 1.00 96.38 709 TYR A C 1
ATOM 5639 O O . TYR A 1 709 ? -2.010 -8.951 -17.970 1.00 96.38 709 TYR A O 1
ATOM 5647 N N . ILE A 1 710 ? -0.375 -10.492 -18.074 1.00 96.44 710 ILE A N 1
ATOM 5648 C CA . ILE A 1 710 ? -0.761 -11.282 -16.906 1.00 96.44 710 ILE A CA 1
ATOM 5649 C C . ILE A 1 710 ? 0.401 -11.201 -15.913 1.00 96.44 710 ILE A C 1
ATOM 5651 O O . ILE A 1 710 ? 1.401 -11.909 -16.058 1.00 96.44 710 ILE A O 1
ATOM 5655 N N . GLY A 1 711 ? 0.291 -10.282 -14.953 1.00 92.94 711 GLY A N 1
ATOM 5656 C CA . GLY A 1 711 ? 1.202 -10.167 -13.817 1.00 92.94 711 GLY A CA 1
ATOM 5657 C C . GLY A 1 711 ? 0.831 -11.131 -12.696 1.00 92.94 711 GLY A C 1
ATOM 5658 O O . GLY A 1 711 ? -0.044 -11.976 -12.862 1.00 92.94 711 GLY A O 1
ATOM 5659 N N . LEU A 1 712 ? 1.490 -11.009 -11.545 1.00 89.56 712 LEU A N 1
ATOM 5660 C CA . LEU A 1 712 ? 1.329 -11.940 -10.425 1.00 89.56 712 LEU A CA 1
ATOM 5661 C C . LEU A 1 712 ? -0.099 -11.961 -9.857 1.00 89.56 712 LEU A C 1
ATOM 5663 O O . LEU A 1 712 ? -0.642 -13.024 -9.589 1.00 89.56 712 LEU A O 1
ATOM 5667 N N . ASP A 1 713 ? -0.723 -10.799 -9.719 1.00 86.06 713 ASP A N 1
ATOM 5668 C CA . ASP A 1 713 ? -2.063 -10.605 -9.152 1.00 86.06 713 ASP A CA 1
ATOM 5669 C C . ASP A 1 713 ? -2.934 -9.668 -10.009 1.00 86.06 713 ASP A C 1
ATOM 5671 O O . ASP A 1 713 ? -4.067 -9.344 -9.655 1.00 86.06 713 ASP A O 1
ATOM 5675 N N . ASN A 1 714 ? -2.426 -9.254 -11.174 1.00 88.25 714 ASN A N 1
ATOM 5676 C CA . ASN A 1 714 ? -3.109 -8.351 -12.086 1.00 88.25 714 ASN A CA 1
ATOM 5677 C C . ASN A 1 714 ? -3.174 -8.908 -13.512 1.00 88.25 714 ASN A C 1
ATOM 5679 O O . ASN A 1 714 ? -2.317 -9.665 -13.967 1.00 88.25 714 ASN A O 1
ATOM 5683 N N . VAL A 1 715 ? -4.227 -8.523 -14.231 1.00 92.31 715 VAL A N 1
ATOM 5684 C CA . VAL A 1 715 ? -4.404 -8.839 -15.649 1.00 92.31 715 VAL A CA 1
ATOM 5685 C C . VAL A 1 715 ? -4.880 -7.580 -16.358 1.00 92.31 715 VAL A C 1
ATOM 5687 O O . VAL A 1 715 ? -5.869 -6.975 -15.949 1.00 92.31 715 VAL A O 1
ATOM 5690 N N . GLN A 1 716 ? -4.188 -7.181 -17.421 1.00 93.00 716 GLN A N 1
ATOM 5691 C CA . GLN A 1 716 ? -4.579 -6.060 -18.275 1.00 93.00 716 GLN A CA 1
ATOM 5692 C C . GLN A 1 716 ? -4.737 -6.549 -19.710 1.00 93.00 716 GLN A C 1
ATOM 5694 O O . GLN A 1 716 ? -3.823 -7.158 -20.265 1.00 93.00 716 GLN A O 1
ATOM 5699 N N . VAL A 1 717 ? -5.892 -6.278 -20.314 1.00 92.69 717 VAL A N 1
ATOM 5700 C CA . VAL A 1 717 ? -6.216 -6.709 -21.677 1.00 92.69 717 VAL A CA 1
ATOM 5701 C C . VAL A 1 717 ? -6.372 -5.498 -22.576 1.00 92.69 717 VAL A C 1
ATOM 5703 O O . VAL A 1 717 ? -6.993 -4.500 -22.214 1.00 92.69 717 VAL A O 1
ATOM 5706 N N . PHE A 1 718 ? -5.793 -5.605 -23.763 1.00 93.31 718 PHE A N 1
ATOM 5707 C CA . PHE A 1 718 ? -5.708 -4.538 -24.736 1.00 93.31 718 PHE A CA 1
ATOM 5708 C C . PHE A 1 718 ? -6.153 -5.056 -26.091 1.00 93.31 718 PHE A C 1
ATOM 5710 O O . PHE A 1 718 ? -5.593 -6.014 -26.621 1.00 93.31 718 PHE A O 1
ATOM 5717 N N . GLU A 1 719 ? -7.138 -4.389 -26.672 1.00 91.94 719 GLU A N 1
ATOM 5718 C CA . GLU A 1 719 ? -7.612 -4.688 -28.015 1.00 91.94 719 GLU A CA 1
ATOM 5719 C C . GLU A 1 719 ? -6.914 -3.804 -29.048 1.00 91.94 719 GLU A C 1
ATOM 5721 O O . GLU A 1 719 ? -6.497 -2.679 -28.756 1.00 91.94 719 GLU A O 1
ATOM 5726 N N . ASN A 1 720 ? -6.830 -4.293 -30.286 1.00 91.69 720 ASN A N 1
ATOM 5727 C CA . ASN A 1 720 ? -6.308 -3.534 -31.427 1.00 91.69 720 ASN A CA 1
ATOM 5728 C C . ASN A 1 720 ? -4.880 -2.985 -31.222 1.00 91.69 720 ASN A C 1
ATOM 5730 O O . ASN A 1 720 ? -4.523 -1.914 -31.729 1.00 91.69 720 ASN A O 1
ATOM 5734 N N . VAL A 1 721 ? -4.037 -3.726 -30.503 1.00 95.00 721 VAL A N 1
ATOM 5735 C CA . VAL A 1 721 ? -2.614 -3.417 -30.355 1.00 95.00 721 VAL A CA 1
ATOM 5736 C C . VAL A 1 721 ? -1.914 -3.674 -31.682 1.00 95.00 721 VAL A C 1
ATOM 5738 O O . VAL A 1 721 ? -2.056 -4.733 -32.291 1.00 95.00 721 VAL A O 1
ATOM 5741 N N . LYS A 1 722 ? -1.116 -2.705 -32.137 1.00 95.94 722 LYS A N 1
ATOM 5742 C CA . LYS A 1 722 ? -0.278 -2.875 -33.327 1.00 95.94 722 LYS A CA 1
ATOM 5743 C C . LYS A 1 722 ? 0.911 -3.752 -32.978 1.00 95.94 722 LYS A C 1
ATOM 5745 O O . LYS A 1 722 ? 1.826 -3.293 -32.291 1.00 95.94 722 LYS A O 1
ATOM 5750 N N . VAL A 1 723 ? 0.904 -4.969 -33.500 1.00 97.38 723 VAL A N 1
ATOM 5751 C CA . VAL A 1 723 ? 1.979 -5.950 -33.368 1.00 97.38 723 VAL A CA 1
ATOM 5752 C C . VAL A 1 723 ? 2.798 -5.978 -34.656 1.00 97.38 723 VAL A C 1
ATOM 5754 O O . VAL A 1 723 ? 2.255 -5.935 -35.763 1.00 97.38 723 VAL A O 1
ATOM 5757 N N . SER A 1 724 ? 4.120 -6.011 -34.517 1.00 97.19 724 SER A N 1
ATOM 5758 C CA . SER A 1 724 ? 5.064 -6.155 -35.627 1.00 97.19 724 SER A CA 1
ATOM 5759 C C . SER A 1 724 ? 6.256 -7.004 -35.213 1.00 97.19 724 SER A C 1
ATOM 5761 O O . SER A 1 724 ? 6.511 -7.167 -34.022 1.00 97.19 724 SER A O 1
ATOM 5763 N N . LEU A 1 725 ? 7.049 -7.472 -36.173 1.00 96.25 725 LEU A N 1
ATOM 5764 C CA . LEU A 1 725 ? 8.388 -7.965 -35.853 1.00 96.25 725 LEU A CA 1
ATOM 5765 C C . LEU A 1 725 ? 9.319 -6.793 -35.542 1.00 96.25 725 LEU A C 1
ATOM 5767 O O . LEU A 1 725 ? 9.137 -5.681 -36.048 1.00 96.25 725 LEU A O 1
ATOM 5771 N N . ALA A 1 726 ? 10.289 -7.033 -34.668 1.00 92.50 726 ALA A N 1
ATOM 5772 C CA . ALA A 1 726 ? 11.239 -6.036 -34.202 1.00 92.50 726 ALA A CA 1
ATOM 5773 C C . ALA A 1 726 ? 12.682 -6.389 -34.584 1.00 92.50 726 ALA A C 1
ATOM 5775 O O . ALA A 1 726 ? 13.064 -7.555 -34.661 1.00 92.50 726 ALA A O 1
ATOM 5776 N N . GLY A 1 727 ? 13.488 -5.339 -34.756 1.00 86.94 727 GLY A N 1
ATOM 5777 C CA . GLY A 1 727 ? 14.910 -5.426 -35.091 1.00 86.94 727 GLY A CA 1
ATOM 5778 C C . GLY A 1 727 ? 15.185 -5.540 -36.591 1.00 86.94 727 GLY A C 1
ATOM 5779 O O . GLY A 1 727 ? 14.275 -5.413 -37.411 1.00 86.94 727 GLY A O 1
ATOM 5780 N N . HIS A 1 728 ? 16.461 -5.706 -36.937 1.00 82.25 728 HIS A N 1
ATOM 5781 C CA . HIS A 1 728 ? 16.938 -5.829 -38.316 1.00 82.25 728 HIS A CA 1
ATOM 5782 C C . HIS A 1 728 ? 17.559 -7.212 -38.546 1.00 82.25 728 HIS A C 1
ATOM 5784 O O . HIS A 1 728 ? 16.901 -8.082 -39.111 1.00 82.25 728 HIS A O 1
ATOM 5790 N N . SER A 1 729 ? 18.775 -7.445 -38.042 1.00 80.94 729 SER A N 1
ATOM 5791 C CA . SER A 1 729 ? 19.473 -8.739 -38.123 1.00 80.94 729 SER A CA 1
ATOM 5792 C C . SER A 1 729 ? 18.821 -9.815 -37.254 1.00 80.94 729 SER A C 1
ATOM 5794 O O . SER A 1 729 ? 18.771 -10.973 -37.648 1.00 80.94 729 SER A O 1
ATOM 5796 N N . SER A 1 730 ? 18.210 -9.439 -36.126 1.00 85.56 730 SER A N 1
ATOM 5797 C CA . SER A 1 730 ? 17.462 -10.361 -35.255 1.00 85.56 730 SER A CA 1
ATOM 5798 C C . SER A 1 730 ? 16.286 -11.059 -35.950 1.00 85.56 730 SER A C 1
ATOM 5800 O O . SER A 1 730 ? 15.773 -12.050 -35.443 1.00 85.56 730 SER A O 1
ATOM 5802 N N . ARG A 1 731 ? 15.839 -10.550 -37.106 1.00 89.19 731 ARG A N 1
ATOM 5803 C CA . ARG A 1 731 ? 14.778 -11.143 -37.936 1.00 89.19 731 ARG A CA 1
ATOM 5804 C C . ARG A 1 731 ? 15.293 -12.228 -38.883 1.00 89.19 731 ARG A C 1
ATOM 5806 O O . ARG A 1 731 ? 14.516 -12.802 -39.638 1.00 89.19 731 ARG A O 1
ATOM 5813 N N . TRP A 1 732 ? 16.602 -12.458 -38.904 1.00 86.81 732 TRP A N 1
ATOM 5814 C CA . TRP A 1 732 ? 17.233 -13.556 -39.635 1.00 86.81 732 TRP A CA 1
ATOM 5815 C C . TRP A 1 732 ? 17.312 -14.829 -38.793 1.00 86.81 732 TRP A C 1
ATOM 5817 O O . TRP A 1 732 ? 17.682 -15.871 -39.317 1.00 86.81 732 TRP A O 1
ATOM 5827 N N . LEU A 1 733 ? 16.976 -14.742 -37.506 1.00 87.31 733 LEU A N 1
ATOM 5828 C CA . LEU A 1 733 ? 16.970 -15.865 -36.583 1.00 87.31 733 LEU A CA 1
ATOM 5829 C C . LEU A 1 733 ? 15.577 -16.473 -36.492 1.00 87.31 733 LEU A C 1
ATOM 5831 O O . LEU A 1 733 ? 14.570 -15.770 -36.570 1.00 87.31 733 LEU A O 1
ATOM 5835 N N . SER A 1 734 ? 15.535 -17.771 -36.216 1.00 91.06 734 SER A N 1
ATOM 5836 C CA . SER A 1 734 ? 14.285 -18.508 -36.042 1.00 91.06 734 SER A CA 1
ATOM 5837 C C . SER A 1 734 ? 13.477 -18.062 -34.811 1.00 91.06 734 SER A C 1
ATOM 5839 O O . SER A 1 734 ? 12.246 -18.128 -34.808 1.00 91.06 734 SER A O 1
ATOM 5841 N N . LYS A 1 735 ? 14.129 -17.546 -33.758 1.00 93.88 735 LYS A N 1
ATOM 5842 C CA . LYS A 1 735 ? 13.445 -16.935 -32.605 1.00 93.88 735 LYS A CA 1
ATOM 5843 C C . LYS A 1 735 ? 13.248 -15.433 -32.834 1.00 93.88 735 LYS A C 1
ATOM 5845 O O . LYS A 1 735 ? 14.150 -14.626 -32.615 1.00 93.88 735 LYS A O 1
ATOM 5850 N N . LEU A 1 736 ? 12.047 -15.063 -33.269 1.00 95.06 736 LEU A N 1
ATOM 5851 C CA . LEU A 1 736 ? 11.706 -13.694 -33.657 1.00 95.06 736 LEU A CA 1
ATOM 5852 C C . LEU A 1 736 ? 11.448 -12.786 -32.449 1.00 95.06 736 LEU A C 1
ATOM 5854 O O . LEU A 1 736 ? 10.870 -13.217 -31.454 1.00 95.06 736 LEU A O 1
ATOM 5858 N N . SER A 1 737 ? 11.837 -11.511 -32.562 1.00 95.94 737 SER A N 1
ATOM 5859 C CA . SER A 1 737 ? 11.498 -10.442 -31.607 1.00 95.94 737 SER A CA 1
ATOM 5860 C C . SER A 1 737 ? 10.244 -9.689 -32.052 1.00 95.94 737 SER A C 1
ATOM 5862 O O . SER A 1 737 ? 10.037 -9.487 -33.250 1.00 95.94 737 SER A O 1
ATOM 5864 N N . TYR A 1 738 ? 9.449 -9.197 -31.101 1.00 97.81 738 TYR A N 1
ATOM 5865 C CA . TYR A 1 738 ? 8.160 -8.554 -31.378 1.00 97.81 738 TYR A CA 1
ATOM 5866 C C . TYR A 1 738 ? 8.120 -7.114 -30.862 1.00 97.81 738 TYR A C 1
ATOM 5868 O O . TYR A 1 738 ? 8.708 -6.779 -29.838 1.00 97.81 738 TYR A O 1
ATOM 5876 N N . GLY A 1 739 ? 7.434 -6.236 -31.586 1.00 97.62 739 GLY A N 1
ATOM 5877 C CA . GLY A 1 739 ? 7.141 -4.865 -31.184 1.00 97.62 739 GLY A CA 1
ATOM 5878 C C . GLY A 1 739 ? 5.656 -4.712 -30.892 1.00 97.62 739 GLY A C 1
ATOM 5879 O O . GLY A 1 739 ? 4.830 -5.103 -31.715 1.00 97.62 739 GLY A O 1
ATOM 5880 N N . LEU A 1 740 ? 5.325 -4.113 -29.748 1.00 97.25 740 LEU A N 1
ATOM 5881 C CA . LEU A 1 740 ? 3.948 -3.866 -29.323 1.00 97.25 740 LEU A CA 1
ATOM 5882 C C . LEU A 1 740 ? 3.703 -2.365 -29.231 1.00 97.25 740 LEU A C 1
ATOM 5884 O O . LEU A 1 740 ? 4.438 -1.645 -28.551 1.00 97.25 740 LEU A O 1
ATOM 5888 N N . LYS A 1 741 ? 2.668 -1.880 -29.920 1.00 95.25 741 LYS A N 1
ATOM 5889 C CA . LYS A 1 741 ? 2.294 -0.466 -29.917 1.00 95.25 741 LYS A CA 1
ATOM 5890 C C . LYS A 1 741 ? 0.807 -0.270 -29.658 1.00 95.25 741 LYS A C 1
ATOM 5892 O O . LYS A 1 741 ? -0.034 -0.586 -30.496 1.00 95.25 741 LYS A O 1
ATOM 5897 N N . PHE A 1 742 ? 0.525 0.339 -28.519 1.00 91.44 742 PHE A N 1
ATOM 5898 C CA . PHE A 1 742 ? -0.810 0.564 -27.990 1.00 91.44 742 PHE A CA 1
ATOM 5899 C C . PHE A 1 742 ? -1.404 1.839 -28.615 1.00 91.44 742 PHE A C 1
ATOM 5901 O O . PHE A 1 742 ? -0.660 2.730 -29.056 1.00 91.44 742 PHE A O 1
ATOM 5908 N N . ASP A 1 743 ? -2.734 1.917 -28.735 1.00 79.25 743 ASP A N 1
ATOM 5909 C CA . ASP A 1 743 ? -3.385 3.023 -29.448 1.00 79.25 743 ASP A CA 1
ATOM 5910 C C . ASP A 1 743 ? -3.188 4.371 -28.726 1.00 79.25 743 ASP A C 1
ATOM 5912 O O . ASP A 1 743 ? -3.218 4.498 -27.504 1.00 79.25 743 ASP A O 1
ATOM 5916 N N . LYS A 1 744 ? -2.993 5.423 -29.522 1.00 64.81 744 LYS A N 1
ATOM 5917 C CA . LYS A 1 744 ? -2.888 6.808 -29.068 1.00 64.81 744 LYS A CA 1
ATOM 5918 C C . LYS A 1 744 ? -4.240 7.419 -28.703 1.00 64.81 744 LYS A C 1
ATOM 5920 O O . LYS A 1 744 ? -4.243 8.373 -27.934 1.00 64.81 744 LYS A O 1
ATOM 5925 N N . LYS A 1 745 ? -5.344 6.937 -29.285 1.00 59.69 745 LYS A N 1
ATOM 5926 C CA . LYS A 1 745 ? -6.661 7.591 -29.189 1.00 59.69 745 LYS A CA 1
ATOM 5927 C C . LYS A 1 745 ? -7.389 7.363 -27.860 1.00 59.69 745 LYS A C 1
ATOM 5929 O O . LYS A 1 745 ? -8.098 8.261 -27.428 1.00 59.69 745 LYS A O 1
ATOM 5934 N N . ASN A 1 746 ? -7.168 6.226 -27.202 1.00 57.25 746 ASN A N 1
ATOM 5935 C CA . ASN A 1 746 ? -7.957 5.806 -26.032 1.00 57.25 746 ASN A CA 1
ATOM 5936 C C . ASN A 1 746 ? -7.231 6.010 -24.689 1.00 57.25 746 ASN A C 1
ATOM 5938 O O . ASN A 1 746 ? -7.619 5.437 -23.680 1.00 57.25 746 ASN A O 1
ATOM 5942 N N . ASP A 1 747 ? -6.132 6.771 -24.696 1.00 66.31 747 ASP A N 1
ATOM 5943 C CA . ASP A 1 747 ? -5.196 6.965 -23.576 1.00 66.31 747 ASP A CA 1
ATOM 5944 C C . ASP A 1 747 ? -4.739 5.688 -22.838 1.00 66.31 747 ASP A C 1
ATOM 5946 O O . ASP A 1 747 ? -4.223 5.735 -21.726 1.00 66.31 747 ASP A O 1
ATOM 5950 N N . THR A 1 748 ? -4.869 4.535 -23.488 1.00 78.44 748 THR A N 1
ATOM 5951 C CA . THR A 1 748 ? -4.533 3.235 -22.920 1.00 78.44 748 THR A CA 1
ATOM 5952 C C . THR A 1 748 ? -3.014 3.097 -22.790 1.00 78.44 748 THR A C 1
ATOM 5954 O O . THR A 1 748 ? -2.275 3.314 -23.755 1.00 78.44 748 THR A O 1
ATOM 5957 N N . THR A 1 749 ? -2.537 2.762 -21.592 1.00 86.81 749 THR A N 1
ATOM 5958 C CA . THR A 1 749 ? -1.117 2.514 -21.294 1.00 86.81 749 THR A CA 1
ATOM 5959 C C . THR A 1 749 ? -0.985 1.218 -20.516 1.00 86.81 749 THR A C 1
ATOM 5961 O O . THR A 1 749 ? -1.888 0.871 -19.761 1.00 86.81 749 THR A O 1
ATOM 5964 N N . LEU A 1 750 ? 0.144 0.535 -20.681 1.00 90.69 750 LEU A N 1
ATOM 5965 C CA . LEU A 1 750 ? 0.574 -0.520 -19.774 1.00 90.69 750 LEU A CA 1
ATOM 5966 C C . LEU A 1 750 ? 1.614 0.108 -18.838 1.00 90.69 750 LEU A C 1
ATOM 5968 O O . LEU A 1 750 ? 2.710 0.461 -19.276 1.00 90.69 750 LEU A O 1
ATOM 5972 N N . PHE A 1 751 ? 1.209 0.348 -17.587 1.00 89.75 751 PHE A N 1
ATOM 5973 C CA . PHE A 1 751 ? 2.007 1.001 -16.536 1.00 89.75 751 PHE A CA 1
ATOM 5974 C C . PHE A 1 751 ? 2.679 2.324 -16.966 1.00 89.75 751 PHE A C 1
ATOM 5976 O O . PHE A 1 751 ? 3.854 2.561 -16.690 1.00 89.75 751 PHE A O 1
ATOM 5983 N N . GLY A 1 752 ? 1.944 3.186 -17.680 1.00 85.81 752 GLY A N 1
ATOM 5984 C CA . GLY A 1 752 ? 2.436 4.493 -18.146 1.00 85.81 752 GLY A CA 1
ATOM 5985 C C . GLY A 1 752 ? 3.143 4.475 -19.508 1.00 85.81 752 GLY A C 1
ATOM 5986 O O . GLY A 1 752 ? 3.370 5.530 -20.104 1.00 85.81 752 GLY A O 1
ATOM 5987 N N . PHE A 1 753 ? 3.411 3.295 -20.074 1.00 91.06 753 PHE A N 1
ATOM 5988 C CA . PHE A 1 753 ? 4.099 3.140 -21.356 1.00 91.06 753 PHE A CA 1
ATOM 5989 C C . PHE A 1 753 ? 3.155 2.662 -22.474 1.00 91.06 753 PHE A C 1
ATOM 5991 O O . PHE A 1 753 ? 2.105 2.065 -22.235 1.00 91.06 753 PHE A O 1
ATOM 5998 N N . LYS A 1 754 ? 3.512 2.957 -23.735 1.00 91.62 754 LYS A N 1
ATOM 5999 C CA . LYS A 1 754 ? 2.694 2.625 -24.930 1.00 91.62 754 LYS A CA 1
ATOM 6000 C C . LYS A 1 754 ? 3.432 1.830 -26.005 1.00 91.62 754 LYS A C 1
ATOM 6002 O O . LYS A 1 754 ? 2.816 1.410 -26.986 1.00 91.62 754 LYS A O 1
ATOM 6007 N N . ASN A 1 755 ? 4.751 1.705 -25.897 1.00 94.44 755 ASN A N 1
ATOM 6008 C CA . ASN A 1 755 ? 5.568 1.098 -26.938 1.00 94.44 755 ASN A CA 1
ATOM 6009 C C . ASN A 1 755 ? 6.630 0.206 -26.300 1.00 94.44 755 ASN A C 1
ATOM 6011 O O . ASN A 1 755 ? 7.473 0.696 -25.547 1.00 94.44 755 ASN A O 1
ATOM 6015 N N . PHE A 1 756 ? 6.598 -1.070 -26.655 1.00 96.31 756 PHE A N 1
ATOM 6016 C CA . PHE A 1 756 ? 7.422 -2.106 -26.049 1.00 96.31 756 PHE A CA 1
ATOM 6017 C C . PHE A 1 756 ? 8.113 -2.928 -27.124 1.00 96.31 756 PHE A C 1
ATOM 6019 O O . PHE A 1 756 ? 7.611 -3.057 -28.249 1.00 96.31 756 PHE A O 1
ATOM 6026 N N . LYS A 1 757 ? 9.254 -3.507 -26.767 1.00 96.88 757 LYS A N 1
ATOM 6027 C CA . LYS A 1 757 ? 9.915 -4.542 -27.553 1.00 96.88 757 LYS A CA 1
ATOM 6028 C C . LYS A 1 757 ? 10.067 -5.788 -26.684 1.00 96.88 757 LYS A C 1
ATOM 6030 O O . LYS A 1 757 ? 10.580 -5.702 -25.574 1.00 96.88 757 LYS A O 1
ATOM 6035 N N . LEU A 1 758 ? 9.641 -6.924 -27.224 1.00 97.94 758 LEU A N 1
ATOM 6036 C CA . LEU A 1 758 ? 9.926 -8.255 -26.709 1.00 97.94 758 LEU A CA 1
ATOM 6037 C C . LEU A 1 758 ? 11.182 -8.768 -27.420 1.00 97.94 758 LEU A C 1
ATOM 6039 O O . LEU A 1 758 ? 11.139 -9.124 -28.602 1.00 97.94 758 LEU A O 1
ATOM 6043 N N . ARG A 1 759 ? 12.307 -8.740 -26.711 1.00 95.81 759 ARG A N 1
ATOM 6044 C CA . ARG A 1 759 ? 13.633 -9.200 -27.126 1.00 95.81 759 ARG A CA 1
ATOM 6045 C C . ARG A 1 759 ? 13.682 -10.721 -27.085 1.00 95.81 759 ARG A C 1
ATOM 6047 O O . ARG A 1 759 ? 13.495 -11.313 -26.029 1.00 95.81 759 ARG A O 1
ATOM 6054 N N . ALA A 1 760 ? 13.979 -11.349 -28.217 1.00 94.12 760 ALA A N 1
ATOM 6055 C CA . ALA A 1 760 ? 14.123 -12.804 -28.297 1.00 94.12 760 ALA A CA 1
ATOM 6056 C C . ALA A 1 760 ? 15.356 -13.345 -27.550 1.00 94.12 760 ALA A C 1
ATOM 6058 O O . ALA A 1 760 ? 15.402 -14.538 -27.257 1.00 94.12 760 ALA A O 1
ATOM 6059 N N . LEU A 1 761 ? 16.357 -12.489 -27.295 1.00 91.88 761 LEU A N 1
ATOM 6060 C CA . LEU A 1 761 ? 17.648 -12.847 -26.681 1.00 91.88 761 LEU A CA 1
ATOM 6061 C C . LEU A 1 761 ? 18.396 -13.958 -27.445 1.00 91.88 761 LEU A C 1
ATOM 6063 O O . LEU A 1 761 ? 19.232 -14.665 -26.905 1.00 91.88 761 LEU A O 1
ATOM 6067 N N . ALA A 1 762 ? 18.104 -14.116 -28.737 1.00 86.12 762 ALA A N 1
ATOM 6068 C CA . ALA A 1 762 ? 18.496 -15.292 -29.509 1.00 86.12 762 ALA A CA 1
ATOM 6069 C C . ALA A 1 762 ? 20.010 -15.400 -29.787 1.00 86.12 762 ALA A C 1
ATOM 6071 O O . ALA A 1 762 ? 20.521 -16.505 -29.956 1.00 86.12 762 ALA A O 1
ATOM 6072 N N . HIS A 1 763 ? 20.733 -14.275 -29.808 1.00 82.19 763 HIS A N 1
ATOM 6073 C CA . HIS A 1 763 ? 22.199 -14.256 -29.900 1.00 82.19 763 HIS A CA 1
ATOM 6074 C C . HIS A 1 763 ? 22.895 -14.394 -28.539 1.00 82.19 763 HIS A C 1
ATOM 6076 O O . HIS A 1 763 ? 24.091 -14.693 -28.494 1.00 82.19 763 HIS A O 1
ATOM 6082 N N . ASP A 1 764 ? 22.163 -14.203 -27.442 1.00 90.44 764 ASP A N 1
ATOM 6083 C CA . ASP A 1 764 ? 22.702 -14.248 -26.093 1.00 90.44 764 ASP A CA 1
ATOM 6084 C C . ASP A 1 764 ? 22.398 -15.595 -25.435 1.00 90.44 764 ASP A C 1
ATOM 6086 O O . ASP A 1 764 ? 21.356 -15.798 -24.815 1.00 90.44 764 ASP A O 1
ATOM 6090 N N . ARG A 1 765 ? 23.347 -16.531 -25.534 1.00 90.69 765 ARG A N 1
ATOM 6091 C CA . ARG A 1 765 ? 23.209 -17.855 -24.915 1.00 90.69 765 ARG A CA 1
ATOM 6092 C C . ARG A 1 765 ? 23.147 -17.816 -23.390 1.00 90.69 765 ARG A C 1
ATOM 6094 O O . ARG A 1 765 ? 22.688 -18.797 -22.816 1.00 90.69 765 ARG A O 1
ATOM 6101 N N . SER A 1 766 ? 23.546 -16.716 -22.741 1.00 94.25 766 SER A N 1
ATOM 6102 C CA . SER A 1 766 ? 23.365 -16.561 -21.296 1.00 94.25 766 SER A CA 1
ATOM 6103 C C . SER A 1 766 ? 22.053 -15.883 -20.917 1.00 94.25 766 SER A C 1
ATOM 6105 O O . SER A 1 766 ? 21.739 -15.890 -19.739 1.00 94.25 766 SER A O 1
ATOM 6107 N N . TYR A 1 767 ? 21.295 -15.303 -21.857 1.00 96.12 767 TYR A N 1
ATOM 6108 C CA . TYR A 1 767 ? 20.072 -14.517 -21.609 1.00 96.12 767 TYR A CA 1
ATOM 6109 C C . TYR A 1 767 ? 20.245 -13.261 -20.725 1.00 96.12 767 TYR A C 1
ATOM 6111 O O . TYR A 1 767 ? 19.272 -12.544 -20.503 1.00 96.12 767 TYR A O 1
ATOM 6119 N N . LEU A 1 768 ? 21.453 -12.972 -20.230 1.00 96.62 768 LEU A N 1
ATOM 6120 C CA . LEU A 1 768 ? 21.709 -12.013 -19.150 1.00 96.62 768 LEU A CA 1
ATOM 6121 C C . LEU A 1 768 ? 22.327 -10.693 -19.610 1.00 96.62 768 LEU A C 1
ATOM 6123 O O . LEU A 1 768 ? 22.311 -9.727 -18.854 1.00 96.62 768 LEU A O 1
ATOM 6127 N N . ARG A 1 769 ? 22.934 -10.627 -20.795 1.00 95.56 769 ARG A N 1
ATOM 6128 C CA . ARG A 1 769 ? 23.838 -9.524 -21.160 1.00 95.56 769 ARG A CA 1
ATOM 6129 C C . ARG A 1 769 ? 23.130 -8.178 -21.228 1.00 95.56 769 ARG A C 1
ATOM 6131 O O . ARG A 1 769 ? 23.562 -7.219 -20.593 1.00 95.56 769 ARG A O 1
ATOM 6138 N N . GLU A 1 770 ? 21.999 -8.134 -21.928 1.00 93.50 770 GLU A N 1
ATOM 6139 C CA . GLU A 1 770 ? 21.195 -6.914 -22.052 1.00 93.50 770 GLU A CA 1
ATOM 6140 C C . GLU A 1 770 ? 20.603 -6.520 -20.678 1.00 93.50 770 GLU A C 1
ATOM 6142 O O . GLU A 1 770 ? 20.619 -5.343 -20.319 1.00 93.50 770 GLU A O 1
ATOM 6147 N N . ASN A 1 771 ? 20.189 -7.499 -19.855 1.00 95.50 771 ASN A N 1
ATOM 6148 C CA . ASN A 1 771 ? 19.741 -7.270 -18.475 1.00 95.50 771 ASN A CA 1
ATOM 6149 C C . ASN A 1 771 ? 20.833 -6.622 -17.609 1.00 95.50 771 ASN A C 1
ATOM 6151 O O . ASN A 1 771 ? 20.580 -5.592 -16.987 1.00 95.50 771 ASN A O 1
ATOM 6155 N N . LEU A 1 772 ? 22.042 -7.190 -17.604 1.00 96.81 772 LEU A N 1
ATOM 6156 C CA . LEU A 1 772 ? 23.183 -6.667 -16.854 1.00 96.81 772 LEU A CA 1
ATOM 6157 C C . LEU A 1 772 ? 23.514 -5.244 -17.286 1.00 96.81 772 LEU A C 1
ATOM 6159 O O . LEU A 1 772 ? 23.680 -4.382 -16.431 1.00 96.81 772 LEU A O 1
ATOM 6163 N N . CYS A 1 773 ? 23.526 -4.963 -18.590 1.00 96.81 773 CYS A N 1
ATOM 6164 C CA . CYS A 1 773 ? 23.746 -3.610 -19.081 1.00 96.81 773 CYS A CA 1
ATOM 6165 C C . CYS A 1 773 ? 22.673 -2.633 -18.585 1.00 96.81 773 CYS A C 1
ATOM 6167 O O . CYS A 1 773 ? 23.019 -1.613 -17.995 1.00 96.81 773 CYS A O 1
ATOM 6169 N N . HIS A 1 774 ? 21.381 -2.931 -18.752 1.00 96.75 774 HIS A N 1
ATOM 6170 C CA . HIS A 1 774 ? 20.321 -2.046 -18.254 1.00 96.75 774 HIS A CA 1
ATOM 6171 C C . HIS A 1 774 ? 20.430 -1.802 -16.738 1.00 96.75 774 HIS A C 1
ATOM 6173 O O . HIS A 1 774 ? 20.354 -0.653 -16.291 1.00 96.75 774 HIS A O 1
ATOM 6179 N N . SER A 1 775 ? 20.693 -2.850 -15.955 1.00 96.50 775 SER A N 1
ATOM 6180 C CA . SER A 1 775 ? 20.887 -2.749 -14.506 1.00 96.50 775 SER A CA 1
ATOM 6181 C C . SER A 1 775 ? 22.133 -1.931 -14.132 1.00 96.50 775 SER A C 1
ATOM 6183 O O . SER A 1 775 ? 22.070 -1.097 -13.227 1.00 96.50 775 SER A O 1
ATOM 6185 N N . SER A 1 776 ? 23.246 -2.091 -14.852 1.00 97.81 776 SER A N 1
ATOM 6186 C CA . SER A 1 776 ? 24.480 -1.331 -14.628 1.00 97.81 776 SER A CA 1
ATOM 6187 C C . SER A 1 776 ? 24.340 0.148 -14.997 1.00 97.81 776 SER A C 1
ATOM 6189 O O . SER A 1 776 ? 24.783 1.001 -14.230 1.00 97.81 776 SER A O 1
ATOM 6191 N N . TYR A 1 777 ? 23.673 0.480 -16.108 1.00 97.94 777 TYR A N 1
ATOM 6192 C CA . TYR A 1 777 ? 23.397 1.877 -16.475 1.00 97.94 777 TYR A CA 1
ATOM 6193 C C . TYR A 1 777 ? 22.493 2.570 -15.441 1.00 97.94 777 TYR A C 1
ATOM 6195 O O . TYR A 1 777 ? 22.736 3.726 -15.090 1.00 97.94 777 TYR A O 1
ATOM 6203 N N . LYS A 1 778 ? 21.513 1.848 -14.875 1.00 96.31 778 LYS A N 1
ATOM 6204 C CA . LYS A 1 778 ? 20.688 2.351 -13.766 1.00 96.31 778 LYS A CA 1
ATOM 6205 C C . LYS A 1 778 ? 21.519 2.596 -12.497 1.00 96.31 778 LYS A C 1
ATOM 6207 O O . LYS A 1 778 ? 21.385 3.649 -11.874 1.00 96.31 778 LYS A O 1
ATOM 6212 N N . SER A 1 779 ? 22.413 1.668 -12.148 1.00 97.75 779 SER A N 1
ATOM 6213 C CA . SER A 1 779 ? 23.305 1.752 -10.979 1.00 97.75 779 SER A CA 1
ATOM 6214 C C . SER A 1 779 ? 24.252 2.965 -11.026 1.00 97.75 779 SER A C 1
ATOM 6216 O O . SER A 1 779 ? 24.523 3.581 -9.994 1.00 97.75 779 SER A O 1
ATOM 6218 N N . ILE A 1 780 ? 24.693 3.384 -12.216 1.00 98.06 780 ILE A N 1
ATOM 6219 C CA . ILE A 1 780 ? 25.503 4.604 -12.393 1.00 98.06 780 ILE A CA 1
ATOM 6220 C C . ILE A 1 780 ? 24.665 5.868 -12.634 1.00 98.06 780 ILE A C 1
ATOM 6222 O O . ILE A 1 780 ? 25.222 6.919 -12.956 1.00 98.06 780 ILE A O 1
ATOM 6226 N N . GLY A 1 781 ? 23.339 5.791 -12.510 1.00 97.12 781 GLY A N 1
ATOM 6227 C CA . GLY A 1 781 ? 22.449 6.941 -12.643 1.00 97.12 781 GLY A CA 1
ATOM 6228 C C . GLY A 1 781 ? 22.350 7.514 -14.062 1.00 97.12 781 GLY A C 1
ATOM 6229 O O . GLY A 1 781 ? 22.084 8.706 -14.207 1.00 97.12 781 GLY A O 1
ATOM 6230 N N . ALA A 1 782 ? 22.600 6.707 -15.097 1.00 97.25 782 ALA A N 1
ATOM 6231 C CA . ALA A 1 782 ? 22.472 7.101 -16.500 1.00 97.25 782 ALA A CA 1
ATOM 6232 C C . ALA A 1 782 ? 21.078 6.736 -17.057 1.00 97.25 782 ALA A C 1
ATOM 6234 O O . ALA A 1 782 ? 20.491 5.741 -16.621 1.00 97.25 782 ALA A O 1
ATOM 6235 N N . PRO A 1 783 ? 20.537 7.502 -18.026 1.00 96.56 783 PRO A N 1
ATOM 6236 C CA . PRO A 1 783 ? 19.219 7.233 -18.591 1.00 96.56 783 PRO A CA 1
ATOM 6237 C C . PRO A 1 783 ? 19.221 5.910 -19.351 1.00 96.56 783 PRO A C 1
ATOM 6239 O O . PRO A 1 783 ? 20.090 5.651 -20.187 1.00 96.56 783 PRO A O 1
ATOM 6242 N N . THR A 1 784 ? 18.231 5.068 -19.078 1.00 96.00 784 THR A N 1
ATOM 6243 C CA . THR A 1 784 ? 18.123 3.742 -19.691 1.00 96.00 784 THR A CA 1
ATOM 6244 C C . THR A 1 784 ? 16.690 3.231 -19.618 1.00 96.00 784 THR A C 1
ATOM 6246 O O . THR A 1 784 ? 15.907 3.645 -18.769 1.00 96.00 784 THR A O 1
ATOM 6249 N N . SER A 1 785 ? 16.303 2.332 -20.521 1.00 95.19 785 SER A N 1
ATOM 6250 C CA . SER A 1 785 ? 15.024 1.627 -20.360 1.00 95.19 785 SER A CA 1
ATOM 6251 C C . SER A 1 785 ? 15.117 0.621 -19.211 1.00 95.19 785 SER A C 1
ATOM 6253 O O . SER A 1 785 ? 16.204 0.151 -18.874 1.00 95.19 785 SER A O 1
ATOM 6255 N N . GLY A 1 786 ? 13.979 0.288 -18.611 1.00 94.81 786 GLY A N 1
ATOM 6256 C CA . GLY A 1 786 ? 13.891 -0.866 -17.734 1.00 94.81 786 GLY A CA 1
ATOM 6257 C C . GLY A 1 786 ? 14.016 -2.157 -18.542 1.00 94.81 786 GLY A C 1
ATOM 6258 O O . GLY A 1 786 ? 13.781 -2.183 -19.753 1.00 94.81 786 GLY A O 1
ATOM 6259 N N . PHE A 1 787 ? 14.406 -3.228 -17.858 1.00 96.19 787 PHE A N 1
ATOM 6260 C CA . PHE A 1 787 ? 14.470 -4.570 -18.419 1.00 96.19 787 PHE A CA 1
ATOM 6261 C C . PHE A 1 787 ? 13.847 -5.544 -17.426 1.00 96.19 787 PHE A C 1
ATOM 6263 O O . PHE A 1 787 ? 14.222 -5.558 -16.258 1.00 96.19 787 PHE A O 1
ATOM 6270 N N . SER A 1 788 ? 12.932 -6.388 -17.885 1.00 97.12 788 SER A N 1
ATOM 6271 C CA . SER A 1 788 ? 12.433 -7.541 -17.125 1.00 97.12 788 SER A CA 1
ATOM 6272 C C . SER A 1 788 ? 12.226 -8.722 -18.065 1.00 97.12 788 SER A C 1
ATOM 6274 O O . SER A 1 788 ? 12.201 -8.553 -19.283 1.00 97.12 788 SER A O 1
ATOM 6276 N N . TYR A 1 789 ? 12.100 -9.928 -17.523 1.00 98.25 789 TYR A N 1
ATOM 6277 C CA . TYR A 1 789 ? 11.793 -11.110 -18.325 1.00 98.25 789 TYR A CA 1
ATOM 6278 C C . TYR A 1 789 ? 10.286 -11.332 -18.395 1.00 98.25 789 TYR A C 1
ATOM 6280 O O . TYR A 1 789 ? 9.579 -11.073 -17.428 1.00 98.25 789 TYR A O 1
ATOM 6288 N N . VAL A 1 790 ? 9.795 -11.845 -19.521 1.00 98.31 790 VAL A N 1
ATOM 6289 C CA . VAL A 1 790 ? 8.387 -12.208 -19.712 1.00 98.31 790 VAL A CA 1
ATOM 6290 C C . VAL A 1 790 ? 8.260 -13.543 -20.433 1.00 98.31 790 VAL A C 1
ATOM 6292 O O . VAL A 1 790 ? 9.068 -13.868 -21.307 1.00 98.31 790 VAL A O 1
ATOM 6295 N N . ARG A 1 791 ? 7.211 -14.299 -20.110 1.00 98.12 791 ARG A N 1
ATOM 6296 C CA . ARG A 1 791 ? 6.803 -15.478 -20.884 1.00 98.12 791 ARG A CA 1
ATOM 6297 C C . ARG A 1 791 ? 5.888 -15.029 -22.015 1.00 98.12 791 ARG A C 1
ATOM 6299 O O . ARG A 1 791 ? 4.896 -14.351 -21.766 1.00 98.12 791 ARG A O 1
ATOM 6306 N N . LEU A 1 792 ? 6.205 -15.384 -23.253 1.00 98.12 792 LEU A N 1
ATOM 6307 C CA . LEU A 1 792 ? 5.401 -15.019 -24.415 1.00 98.12 792 LEU A CA 1
ATOM 6308 C C . LEU A 1 792 ? 4.557 -16.201 -24.884 1.00 98.12 792 LEU A C 1
ATOM 6310 O O . LEU A 1 792 ? 5.078 -17.284 -25.151 1.00 98.12 792 LEU A O 1
ATOM 6314 N N . PHE A 1 793 ? 3.269 -15.936 -25.065 1.00 97.75 793 PHE A N 1
ATOM 6315 C CA . PHE A 1 793 ? 2.318 -16.807 -25.734 1.00 97.75 793 PHE A CA 1
ATOM 6316 C C . PHE A 1 793 ? 1.759 -16.110 -26.965 1.00 97.75 793 PHE A C 1
ATOM 6318 O O . PHE A 1 793 ? 1.446 -14.918 -26.931 1.00 97.75 793 PHE A O 1
ATOM 6325 N N . ILE A 1 794 ? 1.583 -16.862 -28.042 1.00 96.69 794 ILE A N 1
ATOM 6326 C CA . ILE A 1 794 ? 0.940 -16.393 -29.262 1.00 96.69 794 ILE A CA 1
ATOM 6327 C C . ILE A 1 794 ? -0.091 -17.435 -29.681 1.00 96.69 794 ILE A C 1
ATOM 6329 O O . ILE A 1 794 ? 0.240 -18.609 -29.798 1.00 96.69 794 ILE A O 1
ATOM 6333 N N . ASP A 1 795 ? -1.345 -17.020 -29.867 1.00 92.94 795 ASP A N 1
ATOM 6334 C CA . ASP A 1 795 ? -2.441 -17.902 -30.302 1.00 92.94 795 ASP A CA 1
ATOM 6335 C C . ASP A 1 795 ? -2.571 -19.184 -29.448 1.00 92.94 795 ASP A C 1
ATOM 6337 O O . ASP A 1 795 ? -2.790 -20.288 -29.943 1.00 92.94 795 ASP A O 1
ATOM 6341 N N . ASN A 1 796 ? -2.427 -19.005 -28.130 1.00 92.19 796 ASN A N 1
ATOM 6342 C CA . ASN A 1 796 ? -2.488 -20.032 -27.076 1.00 92.19 796 ASN A CA 1
ATOM 6343 C C . ASN A 1 796 ? -1.313 -21.019 -27.081 1.00 92.19 796 ASN A C 1
ATOM 6345 O O . ASN A 1 796 ? -1.363 -22.040 -26.401 1.00 92.19 796 ASN A O 1
ATOM 6349 N N . LYS A 1 797 ? -0.253 -20.710 -27.831 1.00 93.81 797 LYS A N 1
ATOM 6350 C CA . LYS A 1 797 ? 0.981 -21.487 -27.892 1.00 93.81 797 LYS A CA 1
ATOM 6351 C C . LYS A 1 797 ? 2.124 -20.747 -27.231 1.00 93.81 797 LYS A C 1
ATOM 6353 O O . LYS A 1 797 ? 2.325 -19.557 -27.476 1.00 93.81 797 LYS A O 1
ATOM 6358 N N . ALA A 1 798 ? 2.870 -21.454 -26.396 1.00 96.00 798 ALA A N 1
ATOM 6359 C CA . ALA A 1 798 ? 4.107 -20.963 -25.832 1.00 96.00 798 ALA A CA 1
ATOM 6360 C C . ALA A 1 798 ? 5.114 -20.636 -26.942 1.00 96.00 798 ALA A C 1
ATOM 6362 O O . ALA A 1 798 ? 5.381 -21.450 -27.824 1.00 96.00 798 ALA A O 1
ATOM 6363 N N . VAL A 1 799 ? 5.690 -19.436 -26.878 1.00 96.56 799 VAL A N 1
ATOM 6364 C CA . VAL A 1 799 ? 6.769 -18.988 -27.773 1.00 96.56 799 VAL A CA 1
ATOM 6365 C C . VAL A 1 799 ? 8.100 -18.902 -27.029 1.00 96.56 799 VAL A C 1
ATOM 6367 O O . VAL A 1 799 ? 9.149 -19.112 -27.638 1.00 96.56 799 VAL A O 1
ATOM 6370 N N . GLY A 1 800 ? 8.059 -18.632 -25.720 1.00 96.94 800 GLY A N 1
ATOM 6371 C CA . GLY A 1 800 ? 9.196 -18.805 -24.816 1.00 96.94 800 GLY A CA 1
ATOM 6372 C C . GLY A 1 800 ? 9.501 -17.600 -23.929 1.00 96.94 800 GLY A C 1
ATOM 6373 O O . GLY A 1 800 ? 8.631 -16.768 -23.671 1.00 96.94 800 GLY A O 1
ATOM 6374 N N . LEU A 1 801 ? 10.737 -17.523 -23.442 1.00 98.19 801 LEU A N 1
ATOM 6375 C CA . LEU A 1 801 ? 11.259 -16.468 -22.576 1.00 98.19 801 LEU A CA 1
ATOM 6376 C C . LEU A 1 801 ? 11.797 -15.300 -23.409 1.00 98.19 801 LEU A C 1
ATOM 6378 O O . LEU A 1 801 ? 12.622 -15.484 -24.311 1.00 98.19 801 LEU A O 1
ATOM 6382 N N . TYR A 1 802 ? 11.351 -14.093 -23.072 1.00 98.25 802 TYR A N 1
ATOM 6383 C CA . TYR A 1 802 ? 11.703 -12.850 -23.752 1.00 98.25 802 TYR A CA 1
ATOM 6384 C C . TYR A 1 802 ? 12.152 -11.785 -22.752 1.00 98.25 802 TYR A C 1
ATOM 6386 O O . TYR A 1 802 ? 11.648 -11.723 -21.636 1.00 98.25 802 TYR A O 1
ATOM 6394 N N . GLY A 1 803 ? 13.054 -10.901 -23.175 1.00 97.69 803 GLY A N 1
ATOM 6395 C CA . GLY A 1 803 ? 13.297 -9.640 -22.474 1.00 97.69 803 GLY A CA 1
ATOM 6396 C C . GLY A 1 803 ? 12.238 -8.607 -22.861 1.00 97.69 803 GLY A C 1
ATOM 6397 O O . GLY A 1 803 ? 11.951 -8.427 -24.041 1.00 97.69 803 GLY A O 1
ATOM 6398 N N . LEU A 1 804 ? 11.651 -7.911 -21.900 1.00 98.00 804 LEU A N 1
ATOM 6399 C CA . LEU A 1 804 ? 10.759 -6.779 -22.118 1.00 98.00 804 LEU A CA 1
ATOM 6400 C C . LEU A 1 804 ? 11.545 -5.493 -21.892 1.00 98.00 804 LEU A C 1
ATOM 6402 O O . LEU A 1 804 ? 12.124 -5.308 -20.826 1.00 98.00 804 LEU A O 1
ATOM 6406 N N . ILE A 1 805 ? 11.513 -4.599 -22.880 1.00 97.06 805 ILE A N 1
ATOM 6407 C CA . ILE A 1 805 ? 12.033 -3.234 -22.756 1.00 97.06 805 ILE A CA 1
ATOM 6408 C C . ILE A 1 805 ? 11.020 -2.224 -23.287 1.00 97.06 805 ILE A C 1
ATOM 6410 O O . ILE A 1 805 ? 10.268 -2.492 -24.238 1.00 97.06 805 ILE A O 1
ATOM 6414 N N . GLU A 1 806 ? 11.043 -1.023 -22.724 1.00 95.69 806 GLU A N 1
ATOM 6415 C CA . GLU A 1 806 ? 10.366 0.119 -23.324 1.00 95.69 806 GLU A CA 1
ATOM 6416 C C . GLU A 1 806 ? 11.146 0.583 -24.564 1.00 95.69 806 GLU A C 1
ATOM 6418 O O . GLU A 1 806 ? 12.370 0.493 -24.636 1.00 95.69 806 GLU A O 1
ATOM 6423 N N . THR A 1 807 ? 10.459 1.073 -25.597 1.00 93.69 807 THR A N 1
ATOM 6424 C CA . THR A 1 807 ? 11.172 1.585 -26.780 1.00 93.69 807 THR A CA 1
ATOM 6425 C C . THR A 1 807 ? 11.467 3.074 -26.641 1.00 93.69 807 THR A C 1
ATOM 6427 O O . THR A 1 807 ? 10.534 3.852 -26.430 1.00 93.69 807 THR A O 1
ATOM 6430 N N . PHE A 1 808 ? 12.710 3.478 -26.910 1.00 94.25 808 PHE A N 1
ATOM 6431 C CA . PHE A 1 808 ? 13.169 4.871 -26.975 1.00 94.25 808 PHE A CA 1
ATOM 6432 C C . PHE A 1 808 ? 12.456 5.698 -28.073 1.00 94.25 808 PHE A C 1
ATOM 6434 O O . PHE A 1 808 ? 12.946 5.866 -29.192 1.00 94.25 808 PHE A O 1
ATOM 6441 N N . GLN A 1 809 ? 11.248 6.184 -27.780 1.00 92.38 809 GLN A N 1
ATOM 6442 C CA . GLN A 1 809 ? 10.428 7.078 -28.611 1.00 92.38 809 GLN A CA 1
ATOM 6443 C C . GLN A 1 809 ? 9.254 7.635 -27.795 1.00 92.38 809 GLN A C 1
ATOM 6445 O O . GLN A 1 809 ? 8.920 7.071 -26.763 1.00 92.38 809 GLN A O 1
ATOM 6450 N N . ASP A 1 810 ? 8.540 8.657 -28.284 1.00 89.56 810 ASP A N 1
ATOM 6451 C CA . ASP A 1 810 ? 7.345 9.181 -27.591 1.00 89.56 810 ASP A CA 1
ATOM 6452 C C . ASP A 1 810 ? 6.344 8.055 -27.205 1.00 89.56 810 ASP A C 1
ATOM 6454 O O . ASP A 1 810 ? 5.928 7.292 -28.096 1.00 89.56 810 ASP A O 1
ATOM 6458 N N . PRO A 1 811 ? 5.893 7.956 -25.934 1.00 91.06 811 PRO A N 1
ATOM 6459 C CA . PRO A 1 811 ? 6.106 8.897 -24.823 1.00 91.06 811 PRO A CA 1
ATOM 6460 C C . PRO A 1 811 ? 7.268 8.556 -23.859 1.00 91.06 811 PRO A C 1
ATOM 6462 O O . PRO A 1 811 ? 7.345 9.166 -22.804 1.00 91.06 811 PRO A O 1
ATOM 6465 N N . TRP A 1 812 ? 8.178 7.629 -24.184 1.00 94.44 812 TRP A N 1
ATOM 6466 C CA . TRP A 1 812 ? 9.291 7.215 -23.306 1.00 94.44 812 TRP A CA 1
ATOM 6467 C C . TRP A 1 812 ? 10.119 8.393 -22.775 1.00 94.44 812 TRP A C 1
ATOM 6469 O O . TRP A 1 812 ? 10.414 8.447 -21.593 1.00 94.44 812 TRP A O 1
ATOM 6479 N N . VAL A 1 813 ? 10.416 9.392 -23.612 1.00 94.94 813 VAL A N 1
ATOM 6480 C CA . VAL A 1 813 ? 11.161 10.585 -23.165 1.00 94.94 813 VAL A CA 1
ATOM 6481 C C . VAL A 1 813 ? 10.408 11.410 -22.115 1.00 94.94 813 VAL A C 1
ATOM 6483 O O . VAL A 1 813 ? 11.041 12.036 -21.280 1.00 94.94 813 VAL A O 1
ATOM 6486 N N . ALA A 1 814 ? 9.071 11.407 -22.128 1.00 93.81 814 ALA A N 1
ATOM 6487 C CA . ALA A 1 814 ? 8.284 12.027 -21.063 1.00 93.81 814 ALA A CA 1
ATOM 6488 C C . ALA A 1 814 ? 8.332 11.170 -19.792 1.00 93.81 814 ALA A C 1
ATOM 6490 O O . ALA A 1 814 ? 8.441 11.698 -18.694 1.00 93.81 814 ALA A O 1
ATOM 6491 N N . ALA A 1 815 ? 8.278 9.846 -19.956 1.00 94.38 815 ALA A N 1
ATOM 6492 C CA . ALA A 1 815 ? 8.380 8.901 -18.853 1.00 94.38 815 ALA A CA 1
ATOM 6493 C C . ALA A 1 815 ? 9.757 8.918 -18.172 1.00 94.38 815 ALA A C 1
ATOM 6495 O O . ALA A 1 815 ? 9.806 8.632 -16.989 1.00 94.38 815 ALA A O 1
ATOM 6496 N N . GLU A 1 816 ? 10.839 9.249 -18.883 1.00 95.19 816 GLU A N 1
ATOM 6497 C CA . GLU A 1 816 ? 12.208 9.259 -18.342 1.00 95.19 816 GLU A CA 1
ATOM 6498 C C . GLU A 1 816 ? 12.665 10.634 -17.828 1.00 95.19 816 GLU A C 1
ATOM 6500 O O . GLU A 1 816 ? 13.418 10.713 -16.860 1.00 95.19 816 GLU A O 1
ATOM 6505 N N . PHE A 1 817 ? 12.235 11.725 -18.472 1.00 94.88 817 PHE A N 1
ATOM 6506 C CA . PHE A 1 817 ? 12.753 13.078 -18.213 1.00 94.88 817 PHE A CA 1
ATOM 6507 C C . PHE A 1 817 ? 11.693 14.064 -17.689 1.00 94.88 817 PHE A C 1
ATOM 6509 O O . PHE A 1 817 ? 11.981 15.258 -17.588 1.00 94.88 817 PHE A O 1
ATOM 6516 N N . ALA A 1 818 ? 10.460 13.618 -17.423 1.00 94.38 818 ALA A N 1
ATOM 6517 C CA . ALA A 1 818 ? 9.353 14.497 -17.025 1.00 94.38 818 ALA A CA 1
ATOM 6518 C C . ALA A 1 818 ? 8.230 13.786 -16.243 1.00 94.38 818 ALA A C 1
ATOM 6520 O O . ALA A 1 818 ? 7.061 14.121 -16.414 1.00 94.38 818 ALA A O 1
ATOM 6521 N N . ASP A 1 819 ? 8.546 12.763 -15.450 1.00 92.31 819 ASP A N 1
ATOM 6522 C CA . ASP A 1 819 ? 7.612 12.024 -14.583 1.00 92.31 819 ASP A CA 1
ATOM 6523 C C . ASP A 1 819 ? 6.370 11.464 -15.313 1.00 92.31 819 ASP A C 1
ATOM 6525 O O . ASP A 1 819 ? 5.314 11.234 -14.725 1.00 92.31 819 ASP A O 1
ATOM 6529 N N . GLY A 1 820 ? 6.474 11.246 -16.628 1.00 90.44 820 GLY A N 1
ATOM 6530 C CA . GLY A 1 820 ? 5.359 10.822 -17.475 1.00 90.44 820 GLY A CA 1
ATOM 6531 C C . GLY A 1 820 ? 4.307 11.904 -17.745 1.00 90.44 820 GLY A C 1
ATOM 6532 O O . GLY A 1 820 ? 3.172 11.568 -18.092 1.00 90.44 820 GLY A O 1
ATOM 6533 N N . GLU A 1 821 ? 4.659 13.188 -17.616 1.00 89.81 821 GLU A N 1
ATOM 6534 C CA . GLU A 1 821 ? 3.754 14.330 -17.776 1.00 89.81 821 GLU A CA 1
ATOM 6535 C C . GLU A 1 821 ? 2.950 14.269 -19.091 1.00 89.81 821 GLU A C 1
ATOM 6537 O O . GLU A 1 821 ? 3.479 14.278 -20.214 1.00 89.81 821 GLU A O 1
ATOM 6542 N N . LYS A 1 822 ? 1.617 14.272 -18.957 1.00 82.44 822 LYS A N 1
ATOM 6543 C CA . LYS A 1 822 ? 0.701 14.353 -20.099 1.00 82.44 822 LYS A CA 1
ATOM 6544 C C . LYS A 1 822 ? 0.806 15.733 -20.745 1.00 82.44 822 LYS A C 1
ATOM 6546 O O . LYS A 1 822 ? 0.387 16.730 -20.173 1.00 82.44 822 LYS A O 1
ATOM 6551 N N . GLY A 1 823 ? 1.295 15.776 -21.983 1.00 83.25 823 GLY A N 1
ATOM 6552 C CA . GLY A 1 823 ? 1.464 17.025 -22.735 1.00 83.25 823 GLY A CA 1
ATOM 6553 C C . GLY A 1 823 ? 2.902 17.538 -22.791 1.00 83.25 823 GLY A C 1
ATOM 6554 O O . GLY A 1 823 ? 3.137 18.558 -23.445 1.00 83.25 823 GLY A O 1
ATOM 6555 N N . TYR A 1 824 ? 3.855 16.807 -22.201 1.00 89.88 824 TYR A N 1
ATOM 6556 C CA . TYR A 1 824 ? 5.282 17.076 -22.336 1.00 89.88 824 TYR A CA 1
ATOM 6557 C C . TYR A 1 824 ? 5.680 17.273 -23.806 1.00 89.88 824 TYR A C 1
ATOM 6559 O O . TYR A 1 824 ? 5.446 16.424 -24.676 1.00 89.88 824 TYR A O 1
ATOM 6567 N N . LYS A 1 825 ? 6.274 18.432 -24.100 1.00 92.31 825 LYS A N 1
ATOM 6568 C CA . LYS A 1 825 ? 6.719 18.795 -25.448 1.00 92.31 825 LYS A CA 1
ATOM 6569 C C . LYS A 1 825 ? 8.119 18.247 -25.678 1.00 92.31 825 LYS A C 1
ATOM 6571 O O . LYS A 1 825 ? 9.094 18.968 -25.519 1.00 92.31 825 LYS A O 1
ATOM 6576 N N . SER A 1 826 ? 8.195 16.981 -26.073 1.00 93.31 826 SER A N 1
ATOM 6577 C CA . SER A 1 826 ? 9.454 16.286 -26.339 1.00 93.31 826 SER A CA 1
ATOM 6578 C C . SER A 1 826 ? 10.371 17.049 -27.296 1.00 93.31 826 SER A C 1
ATOM 6580 O O . SER A 1 826 ? 9.929 17.502 -28.360 1.00 93.31 826 SER A O 1
ATOM 6582 N N . GLY A 1 827 ? 11.655 17.103 -26.943 1.00 94.56 827 GLY A N 1
ATOM 6583 C CA . GLY A 1 827 ? 12.719 17.472 -27.870 1.00 94.56 827 GLY A CA 1
ATOM 6584 C C . GLY A 1 827 ? 12.960 16.371 -28.903 1.00 94.56 827 GLY A C 1
ATOM 6585 O O . GLY A 1 827 ? 12.261 15.349 -28.937 1.00 94.56 827 GLY A O 1
ATOM 6586 N N . TYR A 1 828 ? 13.950 16.568 -29.769 1.00 97.25 828 TYR A N 1
ATOM 6587 C CA . TYR A 1 828 ? 14.322 15.544 -30.739 1.00 97.25 828 TYR A CA 1
ATOM 6588 C C . TYR A 1 828 ? 15.206 14.475 -30.094 1.00 97.25 828 TYR A C 1
ATOM 6590 O O . TYR A 1 828 ? 16.197 14.771 -29.430 1.00 97.25 828 TYR A O 1
ATOM 6598 N N . LEU A 1 829 ? 14.822 13.217 -30.311 1.00 97.62 829 LEU A N 1
ATOM 6599 C CA . LEU A 1 829 ? 15.587 12.031 -29.929 1.00 97.62 829 LEU A CA 1
ATOM 6600 C C . LEU A 1 829 ? 16.156 11.401 -31.200 1.00 97.62 829 LEU A C 1
ATOM 6602 O O . LEU A 1 829 ? 15.397 10.821 -31.982 1.00 97.62 829 LEU A O 1
ATOM 6606 N N . TYR A 1 830 ? 17.459 11.530 -31.417 1.00 97.56 830 TYR A N 1
ATOM 6607 C CA . TYR A 1 830 ? 18.166 11.028 -32.593 1.00 97.56 830 TYR A CA 1
ATOM 6608 C C . TYR A 1 830 ? 18.749 9.651 -32.292 1.00 97.56 830 TYR A C 1
ATOM 6610 O O . TYR A 1 830 ? 19.538 9.525 -31.368 1.00 97.56 830 TYR A O 1
ATOM 6618 N N . GLN A 1 831 ? 18.369 8.630 -33.056 1.00 96.94 831 GLN A N 1
ATOM 6619 C CA . GLN A 1 831 ? 18.990 7.304 -33.019 1.00 96.94 831 GLN A CA 1
ATOM 6620 C C . GLN A 1 831 ? 20.169 7.257 -33.995 1.00 96.94 831 GLN A C 1
ATOM 6622 O O . GLN A 1 831 ? 19.958 7.578 -35.168 1.00 96.94 831 GLN A O 1
ATOM 6627 N N . GLY A 1 832 ? 21.342 6.803 -33.550 1.00 94.44 832 GLY A N 1
ATOM 6628 C CA . GLY A 1 832 ? 22.435 6.381 -34.433 1.00 94.44 832 GLY A CA 1
ATOM 6629 C C . GLY A 1 832 ? 22.177 4.985 -35.009 1.00 94.44 832 GLY A C 1
ATOM 6630 O O . GLY A 1 832 ? 21.726 4.095 -34.290 1.00 94.44 832 GLY A O 1
ATOM 6631 N N . ILE A 1 833 ? 22.392 4.810 -36.313 1.00 87.62 833 ILE A N 1
ATOM 6632 C CA . ILE A 1 833 ? 22.106 3.565 -37.059 1.00 87.62 833 ILE A CA 1
ATOM 6633 C C . ILE A 1 833 ? 23.401 2.800 -37.415 1.00 87.62 833 ILE A C 1
ATOM 6635 O O . ILE A 1 833 ? 23.361 1.773 -38.090 1.00 87.62 833 ILE A O 1
ATOM 6639 N N . GLY A 1 834 ? 24.560 3.290 -36.972 1.00 87.25 834 GLY A N 1
ATOM 6640 C CA . GLY A 1 834 ? 25.866 2.719 -37.283 1.00 87.25 834 GLY A CA 1
ATOM 6641 C C . GLY A 1 834 ? 26.324 3.190 -38.651 1.00 87.25 834 GLY A C 1
ATOM 6642 O O . GLY A 1 834 ? 26.906 4.265 -38.770 1.00 87.25 834 GLY A O 1
ATOM 6643 N N . LEU A 1 835 ? 26.013 2.413 -39.689 1.00 81.69 835 LEU A N 1
ATOM 6644 C CA . LEU A 1 835 ? 26.389 2.685 -41.076 1.00 81.69 835 LEU A CA 1
ATOM 6645 C C . LEU A 1 835 ? 25.151 2.742 -41.975 1.00 81.69 835 LEU A C 1
ATOM 6647 O O . LEU A 1 835 ? 24.298 1.855 -41.942 1.00 81.69 835 LEU A O 1
ATOM 6651 N N . ALA A 1 836 ? 25.076 3.762 -42.826 1.00 80.12 836 ALA A N 1
ATOM 6652 C CA . ALA A 1 836 ? 24.031 3.920 -43.828 1.00 80.12 836 ALA A CA 1
ATOM 6653 C C . ALA A 1 836 ? 24.631 4.097 -45.224 1.00 80.12 836 ALA A C 1
ATOM 6655 O O . ALA A 1 836 ? 25.544 4.898 -45.420 1.00 80.12 836 ALA A O 1
ATOM 6656 N N . LEU A 1 837 ? 24.077 3.366 -46.193 1.00 75.81 837 LEU A N 1
ATOM 6657 C CA . LEU A 1 837 ? 24.362 3.552 -47.612 1.00 75.81 837 LEU A CA 1
ATOM 6658 C C . LEU A 1 837 ? 23.371 4.569 -48.183 1.00 75.81 837 LEU A C 1
ATOM 6660 O O . LEU A 1 837 ? 22.156 4.356 -48.133 1.00 75.81 837 LEU A O 1
ATOM 6664 N N . THR A 1 838 ? 23.876 5.678 -48.709 1.00 73.88 838 THR A N 1
ATOM 6665 C CA . THR A 1 838 ? 23.044 6.711 -49.323 1.00 73.88 838 THR A CA 1
ATOM 6666 C C . THR A 1 838 ? 22.540 6.266 -50.696 1.00 73.88 838 THR A C 1
ATOM 6668 O O . THR A 1 838 ? 23.055 5.332 -51.313 1.00 73.88 838 THR A O 1
ATOM 6671 N N . SER A 1 839 ? 21.557 6.988 -51.239 1.00 72.19 839 SER A N 1
ATOM 6672 C CA . SER A 1 839 ? 21.063 6.755 -52.603 1.00 72.19 839 SER A CA 1
ATOM 6673 C C . SER A 1 839 ? 22.126 6.965 -53.692 1.00 72.19 839 SER A C 1
ATOM 6675 O O . SER A 1 839 ? 21.944 6.472 -54.800 1.00 72.19 839 SER A O 1
ATOM 6677 N N . SER A 1 840 ? 23.221 7.676 -53.395 1.00 72.38 840 SER A N 1
ATOM 6678 C CA . SER A 1 840 ? 24.364 7.862 -54.299 1.00 72.38 840 SER A CA 1
ATOM 6679 C C . SER A 1 840 ? 25.449 6.787 -54.145 1.00 72.38 840 SER A C 1
ATOM 6681 O O . SER A 1 840 ? 26.452 6.844 -54.849 1.00 72.38 840 SER A O 1
ATOM 6683 N N . GLY A 1 841 ? 25.265 5.813 -53.245 1.00 72.12 841 GLY A N 1
ATOM 6684 C CA . GLY A 1 841 ? 26.254 4.770 -52.955 1.00 72.12 841 GLY A CA 1
ATOM 6685 C C . GLY A 1 841 ? 27.368 5.203 -51.993 1.00 72.12 841 GLY A C 1
ATOM 6686 O O . GLY A 1 841 ? 28.306 4.441 -51.777 1.00 72.12 841 GLY A O 1
ATOM 6687 N N . GLU A 1 842 ? 27.273 6.398 -51.402 1.00 77.50 842 GLU A N 1
ATOM 6688 C CA . GLU A 1 842 ? 28.182 6.861 -50.347 1.00 77.50 842 GLU A CA 1
ATOM 6689 C C . GLU A 1 842 ? 27.852 6.157 -49.022 1.00 77.50 842 GLU A C 1
ATOM 6691 O O . GLU A 1 842 ? 26.684 5.923 -48.713 1.00 77.50 842 GLU A O 1
ATOM 6696 N N . VAL A 1 843 ? 28.865 5.847 -48.211 1.00 76.56 843 VAL A N 1
ATOM 6697 C CA . VAL A 1 843 ? 28.657 5.333 -46.852 1.00 76.56 843 VAL A CA 1
ATOM 6698 C C . VAL A 1 843 ? 28.829 6.443 -45.830 1.00 76.56 843 VAL A C 1
ATOM 6700 O O . VAL A 1 843 ? 29.834 7.152 -45.817 1.00 76.56 843 VAL A O 1
ATOM 6703 N N . ARG A 1 844 ? 27.848 6.562 -44.937 1.00 84.31 844 ARG A N 1
ATOM 6704 C CA . ARG A 1 844 ? 27.849 7.516 -43.826 1.00 84.31 844 ARG A CA 1
ATOM 6705 C C . ARG A 1 844 ? 27.722 6.782 -42.505 1.00 84.31 844 ARG A C 1
ATOM 6707 O O . ARG A 1 844 ? 26.913 5.864 -42.391 1.00 84.31 844 ARG A O 1
ATOM 6714 N N . ALA A 1 845 ? 28.499 7.212 -41.516 1.00 87.44 845 ALA A N 1
ATOM 6715 C CA . ALA A 1 845 ? 28.443 6.675 -40.163 1.00 87.44 845 ALA A CA 1
ATOM 6716 C C . ALA A 1 845 ? 27.728 7.646 -39.216 1.00 87.44 845 ALA A C 1
ATOM 6718 O O . ALA A 1 845 ? 27.815 8.861 -39.393 1.00 87.44 845 ALA A O 1
ATOM 6719 N N . SER A 1 846 ? 27.062 7.136 -38.181 1.00 93.19 846 SER A N 1
ATOM 6720 C CA . SER A 1 846 ? 26.528 7.964 -37.088 1.00 93.19 846 SER A CA 1
ATOM 6721 C C . SER A 1 846 ? 27.585 8.327 -36.038 1.00 93.19 846 SER A C 1
ATOM 6723 O O . SER A 1 846 ? 27.338 8.256 -34.841 1.00 93.19 846 SER A O 1
ATOM 6725 N N . ASP A 1 847 ? 28.777 8.733 -36.474 1.00 92.88 847 ASP A N 1
ATOM 6726 C CA . ASP A 1 847 ? 29.935 9.034 -35.614 1.00 92.88 847 ASP A CA 1
ATOM 6727 C C . ASP A 1 847 ? 29.966 10.479 -35.083 1.00 92.88 847 ASP A C 1
ATOM 6729 O O . ASP A 1 847 ? 30.967 10.922 -34.528 1.00 92.88 847 ASP A O 1
ATOM 6733 N N . LEU A 1 848 ? 28.877 11.232 -35.256 1.00 96.00 848 LEU A N 1
ATOM 6734 C CA . LEU A 1 848 ? 28.753 12.642 -34.872 1.00 96.00 848 LEU A CA 1
ATOM 6735 C C . LEU A 1 848 ? 29.770 13.579 -35.553 1.00 96.00 848 LEU A C 1
ATOM 6737 O O . LEU A 1 848 ? 30.059 14.661 -35.036 1.00 96.00 848 LEU A O 1
ATOM 6741 N N . ARG A 1 849 ? 30.287 13.217 -36.737 1.00 94.12 849 ARG A N 1
ATOM 6742 C CA . ARG A 1 849 ? 31.042 14.157 -37.581 1.00 94.12 849 ARG A CA 1
ATOM 6743 C C . ARG A 1 849 ? 30.149 15.301 -38.079 1.00 94.12 849 ARG A C 1
ATOM 6745 O O . ARG A 1 849 ? 28.945 15.129 -38.272 1.00 94.12 849 ARG A O 1
ATOM 6752 N N . TYR A 1 850 ? 30.747 16.465 -38.334 1.00 96.25 850 TYR A N 1
ATOM 6753 C CA . TYR A 1 850 ? 30.054 17.560 -39.015 1.00 96.25 850 TYR A CA 1
ATOM 6754 C C . TYR A 1 850 ? 29.951 17.272 -40.516 1.00 96.25 850 TYR A C 1
ATOM 6756 O O . TYR A 1 850 ? 30.963 17.065 -41.180 1.00 96.25 850 TYR A O 1
ATOM 6764 N N . GLU A 1 851 ? 28.732 17.287 -41.051 1.00 91.19 851 GLU A N 1
ATOM 6765 C CA . GLU A 1 851 ? 28.427 16.899 -42.439 1.00 91.19 851 GLU A CA 1
ATOM 6766 C C . GLU A 1 851 ? 28.261 18.111 -43.377 1.00 91.19 851 GLU A C 1
ATOM 6768 O O . GLU A 1 851 ? 27.778 17.989 -44.505 1.00 91.19 851 GLU A O 1
ATOM 6773 N N . GLY A 1 852 ? 28.650 19.303 -42.911 1.00 92.31 852 GLY A N 1
ATOM 6774 C CA . GLY A 1 852 ? 28.525 20.555 -43.652 1.00 92.31 852 GLY A CA 1
ATOM 6775 C C . GLY A 1 852 ? 27.188 21.272 -43.443 1.00 92.31 852 GLY A C 1
ATOM 6776 O O . GLY A 1 852 ? 26.347 20.876 -42.635 1.00 92.31 852 GLY A O 1
ATOM 6777 N N . ILE A 1 853 ? 27.009 22.378 -44.174 1.00 90.19 853 ILE A N 1
ATOM 6778 C CA . ILE A 1 853 ? 25.846 23.271 -44.034 1.00 90.19 853 ILE A CA 1
ATOM 6779 C C . ILE A 1 853 ? 24.556 22.683 -44.628 1.00 90.19 853 ILE A C 1
ATOM 6781 O O . ILE A 1 853 ? 23.460 23.094 -44.248 1.00 90.19 853 ILE A O 1
ATOM 6785 N N . ASP A 1 854 ? 24.664 21.698 -45.522 1.00 91.12 854 ASP A N 1
ATOM 6786 C CA . ASP A 1 854 ? 23.498 21.028 -46.091 1.00 91.12 854 ASP A CA 1
ATOM 6787 C C . ASP A 1 854 ? 22.864 20.062 -45.075 1.00 91.12 854 ASP A C 1
ATOM 6789 O O . ASP A 1 854 ? 23.396 18.992 -44.778 1.00 91.12 854 ASP A O 1
ATOM 6793 N N . MET A 1 855 ? 21.686 20.423 -44.557 1.00 89.56 855 MET A N 1
ATOM 6794 C CA . MET A 1 855 ? 20.937 19.570 -43.628 1.00 89.56 855 MET A CA 1
ATOM 6795 C C . MET A 1 855 ? 20.468 18.249 -44.255 1.00 89.56 855 MET A C 1
ATOM 6797 O O . MET A 1 855 ? 20.159 17.312 -43.515 1.00 89.56 855 MET A O 1
ATOM 6801 N N . ALA A 1 856 ? 20.400 18.134 -45.588 1.00 88.88 856 ALA A N 1
ATOM 6802 C CA . ALA A 1 856 ? 20.014 16.882 -46.240 1.00 88.88 856 ALA A CA 1
ATOM 6803 C C . ALA A 1 856 ? 21.005 15.751 -45.925 1.00 88.88 856 ALA A C 1
ATOM 6805 O O . ALA A 1 856 ? 20.585 14.599 -45.778 1.00 88.88 856 ALA A O 1
ATOM 6806 N N . SER A 1 857 ? 22.278 16.091 -45.706 1.00 89.38 857 SER A N 1
ATOM 6807 C CA . SER A 1 857 ? 23.343 15.162 -45.324 1.00 89.38 857 SER A CA 1
ATOM 6808 C C . SER A 1 857 ? 23.047 14.400 -44.028 1.00 89.38 857 SER A C 1
ATOM 6810 O O . SER A 1 857 ? 23.371 13.220 -43.923 1.00 89.38 857 SER A O 1
ATOM 6812 N N . TYR A 1 858 ? 22.354 15.015 -43.061 1.00 90.62 858 TYR A N 1
ATOM 6813 C CA . TYR A 1 858 ? 21.980 14.377 -41.785 1.00 90.62 858 TYR A CA 1
ATOM 6814 C C . TYR A 1 858 ? 20.779 13.428 -41.905 1.00 90.62 858 TYR A C 1
ATOM 6816 O O . TYR A 1 858 ? 20.494 12.659 -40.987 1.00 90.62 858 TYR A O 1
ATOM 6824 N N . ARG A 1 859 ? 20.066 13.463 -43.039 1.00 87.75 859 ARG A N 1
ATOM 6825 C CA . ARG A 1 859 ? 18.910 12.604 -43.336 1.00 87.75 859 ARG A CA 1
ATOM 6826 C C . ARG A 1 859 ? 19.261 11.463 -44.302 1.00 87.75 859 ARG A C 1
ATOM 6828 O O . ARG A 1 859 ? 18.367 10.787 -44.807 1.00 87.75 859 ARG A O 1
ATOM 6835 N N . ALA A 1 860 ? 20.545 11.224 -44.549 1.00 86.00 860 ALA A N 1
ATOM 6836 C CA . ALA A 1 860 ? 21.016 10.229 -45.506 1.00 86.00 860 ALA A CA 1
ATOM 6837 C C . ALA A 1 860 ? 20.870 8.766 -45.024 1.00 86.00 860 ALA A C 1
ATOM 6839 O O . ALA A 1 860 ? 21.099 7.841 -45.797 1.00 86.00 860 ALA A O 1
ATOM 6840 N N . GLY A 1 861 ? 20.435 8.558 -43.775 1.00 86.31 861 GLY A N 1
ATOM 6841 C CA . GLY A 1 861 ? 20.047 7.257 -43.213 1.00 86.31 861 GLY A CA 1
ATOM 6842 C C . GLY A 1 861 ? 20.799 6.875 -41.939 1.00 86.31 861 GLY A C 1
ATOM 6843 O O . GLY A 1 861 ? 20.343 6.001 -41.208 1.00 86.31 861 GLY A O 1
ATOM 6844 N N . GLN A 1 862 ? 21.905 7.558 -41.646 1.00 89.88 862 GLN A N 1
ATOM 6845 C CA . GLN A 1 862 ? 22.759 7.312 -40.486 1.00 89.88 862 GLN A CA 1
ATOM 6846 C C . GLN A 1 862 ? 22.107 7.754 -39.164 1.00 89.88 862 GLN A C 1
ATOM 6848 O O . GLN A 1 862 ? 22.371 7.159 -38.124 1.00 89.88 862 GLN A O 1
ATOM 6853 N N . TYR A 1 863 ? 21.189 8.729 -39.205 1.00 93.94 863 TYR A N 1
ATOM 6854 C CA . TYR A 1 863 ? 20.380 9.133 -38.053 1.00 93.94 863 TYR A CA 1
ATOM 6855 C C . TYR A 1 863 ? 18.881 8.967 -38.305 1.00 93.94 863 TYR A C 1
ATOM 6857 O O . TYR A 1 863 ? 18.373 9.212 -39.403 1.00 93.94 863 TYR A O 1
ATOM 6865 N N . LYS A 1 864 ? 18.138 8.608 -37.251 1.00 93.56 864 LYS A N 1
ATOM 6866 C CA . LYS A 1 864 ? 16.670 8.536 -37.280 1.00 93.56 864 LYS A CA 1
ATOM 6867 C C . LYS A 1 864 ? 16.041 9.203 -36.065 1.00 93.56 864 LYS A C 1
ATOM 6869 O O . LYS A 1 864 ? 16.263 8.786 -34.935 1.00 93.56 864 LYS A O 1
ATOM 6874 N N . ILE A 1 865 ? 15.155 10.169 -36.297 1.00 96.25 865 ILE A N 1
ATOM 6875 C CA . ILE A 1 865 ? 14.456 10.871 -35.214 1.00 96.25 865 ILE A CA 1
ATOM 6876 C C . ILE A 1 865 ? 13.279 10.032 -34.684 1.00 96.25 865 ILE A C 1
ATOM 6878 O O . ILE A 1 865 ? 12.335 9.711 -35.419 1.00 96.25 865 ILE A O 1
ATOM 6882 N N . LYS A 1 866 ? 13.310 9.677 -33.395 1.00 95.12 866 LYS A N 1
ATOM 6883 C CA . LYS A 1 866 ? 12.293 8.855 -32.715 1.00 95.12 866 LYS A CA 1
ATOM 6884 C C . LYS A 1 866 ? 11.295 9.641 -31.872 1.00 95.12 866 LYS A C 1
ATOM 6886 O O . LYS A 1 866 ? 10.137 9.218 -31.799 1.00 95.12 866 LYS A O 1
ATOM 6891 N N . ALA A 1 867 ? 11.667 10.803 -31.350 1.00 94.88 867 ALA A N 1
ATOM 6892 C CA . ALA A 1 867 ? 10.809 11.680 -30.544 1.00 94.88 867 ALA A CA 1
ATOM 6893 C C . ALA A 1 867 ? 10.751 13.104 -31.117 1.00 94.88 867 ALA A C 1
ATOM 6895 O O . ALA A 1 867 ? 11.599 13.470 -31.928 1.00 94.88 867 ALA A O 1
ATOM 6896 N N . GLY A 1 868 ? 9.736 13.876 -30.730 1.00 93.06 868 GLY A N 1
ATOM 6897 C CA . GLY A 1 868 ? 9.641 15.303 -31.057 1.00 93.06 868 GLY A CA 1
ATOM 6898 C C . GLY A 1 868 ? 8.637 15.670 -32.158 1.00 93.06 868 GLY A C 1
ATOM 6899 O O . GLY A 1 868 ? 8.295 14.887 -33.060 1.00 93.06 868 GLY A O 1
ATOM 6900 N N . LYS A 1 869 ? 8.119 16.901 -32.074 1.00 89.25 869 LYS A N 1
ATOM 6901 C CA . LYS A 1 869 ? 7.123 17.448 -33.011 1.00 89.25 869 LYS A CA 1
ATOM 6902 C C . LYS A 1 869 ? 7.758 17.677 -34.382 1.00 89.25 869 LYS A C 1
ATOM 6904 O O . LYS A 1 869 ? 8.892 18.100 -34.479 1.00 89.25 869 LYS A O 1
ATOM 6909 N N . HIS A 1 870 ? 7.023 17.429 -35.466 1.00 88.88 870 HIS A N 1
ATOM 6910 C CA . HIS A 1 870 ? 7.519 17.632 -36.837 1.00 88.88 870 HIS A CA 1
ATOM 6911 C C . HIS A 1 870 ? 8.790 16.841 -37.217 1.00 88.88 870 HIS A C 1
ATOM 6913 O O . HIS A 1 870 ? 9.366 17.128 -38.260 1.00 88.88 870 HIS A O 1
ATOM 6919 N N . LYS A 1 871 ? 9.142 15.769 -36.487 1.00 88.62 871 LYS A N 1
ATOM 6920 C CA . LYS A 1 871 ? 10.317 14.891 -36.705 1.00 88.62 871 LYS A CA 1
ATOM 6921 C C . LYS A 1 871 ? 10.537 14.292 -38.105 1.00 88.62 871 LYS A C 1
ATOM 6923 O O . LYS A 1 871 ? 11.507 13.583 -38.331 1.00 88.62 871 LYS A O 1
ATOM 6928 N N . LYS A 1 872 ? 9.615 14.510 -39.047 1.00 87.50 872 LYS A N 1
ATOM 6929 C CA . LYS A 1 872 ? 9.759 14.121 -40.461 1.00 87.50 872 LYS A CA 1
ATOM 6930 C C . LYS A 1 872 ? 10.296 15.250 -41.352 1.00 87.50 872 LYS A C 1
ATOM 6932 O O . LYS A 1 872 ? 10.596 14.994 -42.517 1.00 87.50 872 LYS A O 1
ATOM 6937 N N . ARG A 1 873 ? 10.340 16.492 -40.859 1.00 90.75 873 ARG A N 1
ATOM 6938 C CA . ARG A 1 873 ? 10.831 17.656 -41.607 1.00 90.75 873 ARG A CA 1
ATOM 6939 C C . ARG A 1 873 ? 12.357 17.706 -41.555 1.00 90.75 873 ARG A C 1
ATOM 6941 O O . ARG A 1 873 ? 12.951 17.266 -40.581 1.00 90.75 873 ARG A O 1
ATOM 6948 N N . ILE A 1 874 ? 12.978 18.260 -42.595 1.00 88.69 874 ILE A N 1
ATOM 6949 C CA . ILE A 1 874 ? 14.442 18.375 -42.686 1.00 88.69 874 ILE A CA 1
ATOM 6950 C C . ILE A 1 874 ? 15.029 19.256 -41.574 1.00 88.69 874 ILE A C 1
ATOM 6952 O O . ILE A 1 874 ? 16.051 18.911 -40.999 1.00 88.69 874 ILE A O 1
ATOM 6956 N N . ASN A 1 875 ? 14.323 20.323 -41.191 1.00 92.25 875 ASN A N 1
ATOM 6957 C CA . ASN A 1 875 ? 14.733 21.223 -40.113 1.00 92.25 875 ASN A CA 1
ATOM 6958 C C . ASN A 1 875 ? 14.701 20.589 -38.716 1.00 92.25 875 ASN A C 1
ATOM 6960 O O . ASN A 1 875 ? 15.188 21.192 -37.770 1.00 92.25 875 ASN A O 1
ATOM 6964 N N . ALA A 1 876 ? 14.166 19.375 -38.573 1.00 94.12 876 ALA A N 1
ATOM 6965 C CA . ALA A 1 876 ? 14.265 18.628 -37.327 1.00 94.12 876 ALA A CA 1
ATOM 6966 C C . ALA A 1 876 ? 15.690 18.117 -37.041 1.00 94.12 876 ALA A C 1
ATOM 6968 O O . ALA A 1 876 ? 15.907 17.588 -35.965 1.00 94.12 876 ALA A O 1
ATOM 6969 N N . TYR A 1 877 ? 16.639 18.247 -37.979 1.00 95.19 877 TYR A N 1
ATOM 6970 C CA . TYR A 1 877 ? 18.057 17.912 -37.780 1.00 95.19 877 TYR A CA 1
ATOM 6971 C C . TYR A 1 877 ? 18.934 19.119 -37.427 1.00 95.19 877 TYR A C 1
ATOM 6973 O O . TYR A 1 877 ? 20.135 18.945 -37.234 1.00 95.19 877 TYR A O 1
ATOM 6981 N N . GLN A 1 878 ? 18.361 20.323 -37.335 1.00 94.94 878 GLN A N 1
ATOM 6982 C CA . GLN A 1 878 ? 19.125 21.549 -37.100 1.00 94.94 878 GLN A CA 1
ATOM 6983 C C . GLN A 1 878 ? 19.946 21.473 -35.804 1.00 94.94 878 GLN A C 1
ATOM 6985 O O . GLN A 1 878 ? 21.147 21.718 -35.840 1.00 94.94 878 GLN A O 1
ATOM 6990 N N . ASP A 1 879 ? 19.343 21.036 -34.693 1.00 94.75 879 ASP A N 1
ATOM 6991 C CA . ASP A 1 879 ? 20.051 20.935 -33.408 1.00 94.75 879 ASP A CA 1
ATOM 6992 C C . ASP A 1 879 ? 21.237 19.953 -33.482 1.00 94.75 879 ASP A C 1
ATOM 6994 O O . ASP A 1 879 ? 22.303 20.209 -32.924 1.00 94.75 879 ASP A O 1
ATOM 6998 N N . LEU A 1 880 ? 21.080 18.836 -34.207 1.00 96.38 880 LEU A N 1
ATOM 6999 C CA . LEU A 1 880 ? 22.155 17.860 -34.413 1.00 96.38 880 LEU A CA 1
ATOM 7000 C C . LEU A 1 880 ? 23.267 18.422 -35.314 1.00 96.38 880 LEU A C 1
ATOM 7002 O O . LEU A 1 880 ? 24.451 18.202 -35.049 1.00 96.38 880 LEU A O 1
ATOM 7006 N N . GLN A 1 881 ? 22.909 19.164 -36.365 1.00 96.94 881 GLN A N 1
ATOM 7007 C CA . GLN A 1 881 ? 23.877 19.847 -37.223 1.00 96.94 881 GLN A CA 1
ATOM 7008 C C . GLN A 1 881 ? 24.680 20.880 -36.428 1.00 96.94 881 GLN A C 1
ATOM 7010 O O . GLN A 1 881 ? 25.907 20.885 -36.497 1.00 96.94 881 GLN A O 1
ATOM 7015 N N . GLU A 1 882 ? 24.013 21.723 -35.641 1.00 96.94 882 GLU A N 1
ATOM 7016 C CA . GLU A 1 882 ? 24.666 22.727 -34.799 1.00 96.94 882 GLU A CA 1
ATOM 7017 C C . GLU A 1 882 ? 25.581 22.084 -33.751 1.00 96.94 882 GLU A C 1
ATOM 7019 O O . GLU A 1 882 ? 26.694 22.559 -33.525 1.00 96.94 882 GLU A O 1
ATOM 7024 N N . PHE A 1 883 ? 25.157 20.972 -33.147 1.00 98.00 883 PHE A N 1
ATOM 7025 C CA . PHE A 1 883 ? 25.972 20.251 -32.174 1.00 98.00 883 PHE A CA 1
ATOM 7026 C C . PHE A 1 883 ? 27.202 19.593 -32.801 1.00 98.00 883 PHE A C 1
ATOM 7028 O O . PHE A 1 883 ? 28.309 19.756 -32.298 1.00 98.00 883 PHE A O 1
ATOM 7035 N N . THR A 1 884 ? 27.052 18.905 -33.933 1.00 98.12 884 THR A N 1
ATOM 7036 C CA . THR A 1 884 ? 28.203 18.313 -34.642 1.00 98.12 884 THR A CA 1
ATOM 7037 C C . THR A 1 884 ? 29.149 19.377 -35.203 1.00 98.12 884 THR A C 1
ATOM 7039 O O . THR A 1 884 ? 30.366 19.186 -35.172 1.00 98.12 884 THR A O 1
ATOM 7042 N N . LYS A 1 885 ? 28.629 20.536 -35.630 1.00 98.06 885 LYS A N 1
ATOM 7043 C CA . LYS A 1 885 ? 29.445 21.707 -35.975 1.00 98.06 885 LYS A CA 1
ATOM 7044 C C . LYS A 1 885 ? 30.263 22.186 -34.777 1.00 98.06 885 LYS A C 1
ATOM 7046 O O . LYS A 1 885 ? 31.473 22.355 -34.901 1.00 98.06 885 LYS A O 1
ATOM 7051 N N . PHE A 1 886 ? 29.622 22.334 -33.617 1.00 98.06 886 PHE A N 1
ATOM 7052 C CA . PHE A 1 886 ? 30.287 22.704 -32.369 1.00 98.06 886 PHE A CA 1
ATOM 7053 C C . PHE A 1 886 ? 31.385 21.702 -31.982 1.00 98.06 886 PHE A C 1
ATOM 7055 O O . PHE A 1 886 ? 32.506 22.117 -31.696 1.00 98.06 886 PHE A O 1
ATOM 7062 N N . ILE A 1 887 ? 31.119 20.391 -32.060 1.00 98.00 887 ILE A N 1
ATOM 7063 C CA . ILE A 1 887 ? 32.142 19.352 -31.842 1.00 98.00 887 ILE A CA 1
ATOM 7064 C C . ILE A 1 887 ? 33.339 19.592 -32.770 1.00 98.00 887 ILE A C 1
ATOM 7066 O O . ILE A 1 887 ? 34.479 19.632 -32.309 1.00 98.00 887 ILE A O 1
ATOM 7070 N N . ASN A 1 888 ? 33.096 19.791 -34.067 1.00 97.31 888 ASN A N 1
ATOM 7071 C CA . ASN A 1 888 ? 34.152 19.984 -35.058 1.00 97.31 888 ASN A CA 1
ATOM 7072 C C . ASN A 1 888 ? 35.022 21.226 -34.770 1.00 97.31 888 ASN A C 1
ATOM 7074 O O . ASN A 1 888 ? 36.252 21.130 -34.798 1.00 97.31 888 ASN A O 1
ATOM 7078 N N . GLU A 1 889 ? 34.389 22.357 -34.451 1.00 96.50 889 GLU A N 1
ATOM 7079 C CA . GLU A 1 889 ? 35.036 23.661 -34.234 1.00 96.50 889 GLU A CA 1
ATOM 7080 C C . GLU A 1 889 ? 35.679 23.814 -32.845 1.00 96.50 889 GLU A C 1
ATOM 7082 O O . GLU A 1 889 ? 36.604 24.608 -32.688 1.00 96.50 889 GLU A O 1
ATOM 7087 N N . SER A 1 890 ? 35.243 23.038 -31.850 1.00 96.06 890 SER A N 1
ATOM 7088 C CA . SER A 1 890 ? 35.743 23.139 -30.474 1.00 96.06 890 SER A CA 1
ATOM 7089 C C . SER A 1 890 ? 37.236 22.805 -30.335 1.00 96.06 890 SER A C 1
ATOM 7091 O O . SER A 1 890 ? 37.771 21.914 -31.005 1.00 96.06 890 SER A O 1
ATOM 7093 N N . SER A 1 891 ? 37.925 23.476 -29.413 1.00 94.50 891 SER A N 1
ATOM 7094 C CA . SER A 1 891 ? 39.278 23.105 -28.980 1.00 94.50 891 SER A CA 1
ATOM 7095 C C . SER A 1 891 ? 39.531 23.518 -27.534 1.00 94.50 891 SER A C 1
ATOM 7097 O O . SER A 1 891 ? 38.997 24.527 -27.076 1.00 94.50 891 SER A O 1
ATOM 7099 N N . VAL A 1 892 ? 40.434 22.812 -26.847 1.00 92.75 892 VAL A N 1
ATOM 7100 C CA . VAL A 1 892 ? 40.892 23.176 -25.490 1.00 92.75 892 VAL A CA 1
ATOM 7101 C C . VAL A 1 892 ? 41.440 24.603 -25.390 1.00 92.75 892 VAL A C 1
ATOM 7103 O O . VAL A 1 892 ? 41.388 25.206 -24.326 1.00 92.75 892 VAL A O 1
ATOM 7106 N N . SER A 1 893 ? 41.947 25.165 -26.493 1.00 92.19 893 SER A N 1
ATOM 7107 C CA . SER A 1 893 ? 42.494 26.525 -26.542 1.00 92.19 893 SER A CA 1
ATOM 7108 C C . SER A 1 893 ? 41.446 27.627 -26.729 1.00 92.19 893 SER A C 1
ATOM 7110 O O . SER A 1 893 ? 41.746 28.783 -26.447 1.00 92.19 893 SER A O 1
ATOM 7112 N N . THR A 1 894 ? 40.249 27.310 -27.232 1.00 93.06 894 THR A N 1
ATOM 7113 C CA . THR A 1 894 ? 39.245 28.319 -27.638 1.00 93.06 894 THR A CA 1
ATOM 7114 C C . THR A 1 894 ? 37.865 28.105 -27.025 1.00 93.06 894 THR A C 1
ATOM 7116 O O . THR A 1 894 ? 37.055 29.025 -27.000 1.00 93.06 894 THR A O 1
ATOM 7119 N N . THR A 1 895 ? 37.579 26.901 -26.534 1.00 96.88 895 THR A N 1
ATOM 7120 C CA . THR A 1 895 ? 36.270 26.496 -26.022 1.00 96.88 895 THR A CA 1
ATOM 7121 C C . THR A 1 895 ? 36.440 26.027 -24.578 1.00 96.88 895 THR A C 1
ATOM 7123 O O . THR A 1 895 ? 36.992 24.945 -24.371 1.00 96.88 895 THR A O 1
ATOM 7126 N N . PRO A 1 896 ? 36.019 26.801 -23.565 1.00 96.50 896 PRO A N 1
ATOM 7127 C CA . PRO A 1 896 ? 36.091 26.355 -22.178 1.00 96.50 896 PRO A CA 1
ATOM 7128 C C . PRO A 1 896 ? 35.070 25.241 -21.890 1.00 96.50 896 PRO A C 1
ATOM 7130 O O . PRO A 1 896 ? 34.070 25.096 -22.594 1.00 96.50 896 PRO A O 1
ATOM 7133 N N . GLU A 1 897 ? 35.302 24.477 -20.819 1.00 97.31 897 GLU A N 1
ATOM 7134 C CA . GLU A 1 897 ? 34.433 23.376 -20.355 1.00 97.31 897 GLU A CA 1
ATOM 7135 C C . GLU A 1 897 ? 32.971 23.820 -20.150 1.00 97.31 897 GLU A C 1
ATOM 7137 O O . GLU A 1 897 ? 32.035 23.118 -20.526 1.00 97.31 897 GLU A O 1
ATOM 7142 N N . SER A 1 898 ? 32.751 25.048 -19.679 1.00 96.50 898 SER A N 1
ATOM 7143 C CA . SER A 1 898 ? 31.406 25.601 -19.488 1.00 96.50 898 SER A CA 1
ATOM 7144 C C . SER A 1 898 ? 30.593 25.756 -20.783 1.00 96.50 898 SER A C 1
ATOM 7146 O O . SER A 1 898 ? 29.364 25.771 -20.724 1.00 96.50 898 SER A O 1
ATOM 7148 N N . GLU A 1 899 ? 31.226 25.853 -21.959 1.00 97.25 899 GLU A N 1
ATOM 7149 C CA . GLU A 1 899 ? 30.503 25.838 -23.240 1.00 97.25 899 GLU A CA 1
ATOM 7150 C C . GLU A 1 899 ? 30.069 24.422 -23.633 1.00 97.25 899 GLU A C 1
ATOM 7152 O O . GLU A 1 899 ? 28.976 24.245 -24.177 1.00 97.25 899 GLU A O 1
ATOM 7157 N N . TRP A 1 900 ? 30.865 23.402 -23.298 1.00 97.56 900 TRP A N 1
ATOM 7158 C CA . TRP A 1 900 ? 30.462 22.005 -23.467 1.00 97.56 900 TRP A CA 1
ATOM 7159 C C . TRP A 1 900 ? 29.247 21.670 -22.611 1.00 97.56 900 TRP A C 1
ATOM 7161 O O . TRP A 1 900 ? 28.279 21.109 -23.121 1.00 97.56 900 TRP A O 1
ATOM 7171 N N . GLU A 1 901 ? 29.247 22.092 -21.349 1.00 96.00 901 GLU A N 1
ATOM 7172 C CA . GLU A 1 901 ? 28.173 21.820 -20.384 1.00 96.00 901 GLU A CA 1
ATOM 7173 C C . GLU A 1 901 ? 26.831 22.487 -20.733 1.00 96.00 901 GLU A C 1
ATOM 7175 O O . GLU A 1 901 ? 25.778 22.070 -20.241 1.00 96.00 901 GLU A O 1
ATOM 7180 N N . LYS A 1 902 ? 26.841 23.498 -21.615 1.00 95.88 902 LYS A N 1
ATOM 7181 C CA . LYS A 1 902 ? 25.623 24.091 -22.197 1.00 95.88 902 LYS A CA 1
ATOM 7182 C C . LYS A 1 902 ? 25.037 23.246 -23.326 1.00 95.88 902 LYS A C 1
ATOM 7184 O O . LYS A 1 902 ? 23.842 23.343 -23.594 1.00 95.88 902 LYS A O 1
ATOM 7189 N N . LYS A 1 903 ? 25.866 22.466 -24.025 1.00 97.06 903 LYS A N 1
ATOM 7190 C CA . LYS A 1 903 ? 25.489 21.718 -25.235 1.00 97.06 903 LYS A CA 1
ATOM 7191 C C . LYS A 1 903 ? 25.290 20.228 -24.975 1.00 97.06 903 LYS A C 1
ATOM 7193 O O . LYS A 1 903 ? 24.425 19.630 -25.605 1.00 97.06 903 LYS A O 1
ATOM 7198 N N . LEU A 1 904 ? 26.039 19.653 -24.039 1.00 97.88 904 LEU A N 1
ATOM 7199 C CA . LEU A 1 904 ? 26.032 18.239 -23.676 1.00 97.88 904 LEU A CA 1
ATOM 7200 C C . LEU A 1 904 ? 25.995 18.093 -22.150 1.00 97.88 904 LEU A C 1
ATOM 7202 O O . LEU A 1 904 ? 26.685 18.807 -21.426 1.00 97.88 904 LEU A O 1
ATOM 7206 N N . ASP A 1 905 ? 25.225 17.130 -21.658 1.00 97.62 905 ASP A N 1
ATOM 7207 C CA . ASP A 1 905 ? 25.396 16.571 -20.320 1.00 97.62 905 ASP A CA 1
ATOM 7208 C C . ASP A 1 905 ? 26.690 15.743 -20.299 1.00 97.62 905 ASP A C 1
ATOM 7210 O O . ASP A 1 905 ? 26.688 14.530 -20.530 1.00 97.62 905 ASP A O 1
ATOM 7214 N N . VAL A 1 906 ? 27.820 16.439 -20.125 1.00 98.06 906 VAL A N 1
ATOM 7215 C CA . VAL A 1 906 ? 29.159 15.838 -20.183 1.00 98.06 906 VAL A CA 1
ATOM 7216 C C . VAL A 1 906 ? 29.291 14.745 -19.129 1.00 98.06 906 VAL A C 1
ATOM 7218 O O . VAL A 1 906 ? 29.818 13.682 -19.432 1.00 98.06 906 VAL A O 1
ATOM 7221 N N . ASP A 1 907 ? 28.754 14.953 -17.925 1.00 98.00 907 ASP A N 1
ATOM 7222 C CA . ASP A 1 907 ? 28.803 13.954 -16.859 1.00 98.00 907 ASP A CA 1
ATOM 7223 C C . ASP A 1 907 ? 28.120 12.647 -17.273 1.00 98.00 907 ASP A C 1
ATOM 7225 O O . ASP A 1 907 ? 28.722 11.575 -17.190 1.00 98.00 907 ASP A O 1
ATOM 7229 N N . GLY A 1 908 ? 26.896 12.742 -17.801 1.00 97.94 908 GLY A N 1
ATOM 7230 C CA . GLY A 1 908 ? 26.170 11.584 -18.315 1.00 97.94 908 GLY A CA 1
ATOM 7231 C C . GLY A 1 908 ? 26.891 10.877 -19.462 1.00 97.94 908 GLY A C 1
ATOM 7232 O O . GLY A 1 908 ? 26.919 9.646 -19.506 1.00 97.94 908 GLY A O 1
ATOM 7233 N N . PHE A 1 909 ? 27.535 11.633 -20.353 1.00 98.56 909 PHE A N 1
ATOM 7234 C CA . PHE A 1 909 ? 28.351 11.064 -21.424 1.00 98.56 909 PHE A CA 1
ATOM 7235 C C . PHE A 1 909 ? 29.577 10.308 -20.885 1.00 98.56 909 PHE A C 1
ATOM 7237 O O . PHE A 1 909 ? 29.813 9.173 -21.292 1.00 98.56 909 PHE A O 1
ATOM 7244 N N . LEU A 1 910 ? 30.322 10.880 -19.932 1.00 98.75 910 LEU A N 1
ATOM 7245 C CA . LEU A 1 910 ? 31.493 10.227 -19.329 1.00 98.75 910 LEU A CA 1
ATOM 7246 C C . LEU A 1 910 ? 31.106 8.935 -18.595 1.00 98.75 910 LEU A C 1
ATOM 7248 O O . LEU A 1 910 ? 31.793 7.925 -18.748 1.00 98.75 910 LEU A O 1
ATOM 7252 N N . ARG A 1 911 ? 29.985 8.940 -17.855 1.00 98.44 911 ARG A N 1
ATOM 7253 C CA . ARG A 1 911 ? 29.422 7.734 -17.220 1.00 98.44 911 ARG A CA 1
ATOM 7254 C C . ARG A 1 911 ? 29.131 6.646 -18.257 1.00 98.44 911 ARG A C 1
ATOM 7256 O O . ARG A 1 911 ? 29.514 5.495 -18.066 1.00 98.44 911 ARG A O 1
ATOM 7263 N N . ALA A 1 912 ? 28.480 7.014 -19.362 1.00 98.31 912 ALA A N 1
ATOM 7264 C CA . ALA A 1 912 ? 28.101 6.076 -20.412 1.00 98.31 912 ALA A CA 1
ATOM 7265 C C . ALA A 1 912 ? 29.307 5.486 -21.153 1.00 98.31 912 ALA A C 1
ATOM 7267 O O . ALA A 1 912 ? 29.313 4.284 -21.398 1.00 98.31 912 ALA A O 1
ATOM 7268 N N . MET A 1 913 ? 30.323 6.296 -21.470 1.00 98.38 913 MET A N 1
ATOM 7269 C CA . MET A 1 913 ? 31.550 5.821 -22.121 1.00 98.38 913 MET A CA 1
ATOM 7270 C C . MET A 1 913 ? 32.367 4.916 -21.200 1.00 98.38 913 MET A C 1
ATOM 7272 O O . MET A 1 913 ? 32.886 3.901 -21.653 1.00 98.38 913 MET A O 1
ATOM 7276 N N . ALA A 1 914 ? 32.445 5.237 -19.903 1.00 98.50 914 ALA A N 1
ATOM 7277 C CA . ALA A 1 914 ? 33.147 4.385 -18.947 1.00 98.50 914 ALA A CA 1
ATOM 7278 C C . ALA A 1 914 ? 32.465 3.014 -18.814 1.00 98.50 914 ALA A C 1
ATOM 7280 O O . ALA A 1 914 ? 33.132 1.985 -18.739 1.00 98.50 914 ALA A O 1
ATOM 7281 N N . MET A 1 915 ? 31.128 2.988 -18.832 1.00 98.19 915 MET A N 1
ATOM 7282 C CA . MET A 1 915 ? 30.364 1.740 -18.817 1.00 98.19 915 MET A CA 1
ATOM 7283 C C . MET A 1 915 ? 30.479 0.956 -20.132 1.00 98.19 915 MET A C 1
ATOM 7285 O O . MET A 1 915 ? 30.576 -0.267 -20.106 1.00 98.19 915 MET A O 1
ATOM 7289 N N . GLU A 1 916 ? 30.506 1.650 -21.271 1.00 97.75 916 GLU A N 1
ATOM 7290 C CA . GLU A 1 916 ? 30.725 1.061 -22.596 1.00 97.75 916 GLU A CA 1
ATOM 7291 C C . GLU A 1 916 ? 32.088 0.353 -22.693 1.00 97.75 916 GLU A C 1
ATOM 7293 O O . GLU A 1 916 ? 32.154 -0.783 -23.167 1.00 97.75 916 GLU A O 1
ATOM 7298 N N . ASP A 1 917 ? 33.144 0.962 -22.144 1.00 97.50 917 ASP A N 1
ATOM 7299 C CA . ASP A 1 917 ? 34.474 0.352 -22.044 1.00 97.50 917 ASP A CA 1
ATOM 7300 C C . ASP A 1 917 ? 34.481 -0.859 -21.096 1.00 97.50 917 ASP A C 1
ATOM 7302 O O . ASP A 1 917 ? 34.865 -1.967 -21.481 1.00 97.50 917 ASP A O 1
ATOM 7306 N N . ILE A 1 918 ? 33.999 -0.680 -19.862 1.00 97.50 918 ILE A N 1
ATOM 7307 C CA . ILE A 1 918 ? 34.053 -1.718 -18.824 1.00 97.50 918 ILE A CA 1
ATOM 7308 C C . ILE A 1 918 ? 33.204 -2.940 -19.164 1.00 97.50 918 ILE A C 1
ATOM 7310 O O . ILE A 1 918 ? 33.609 -4.062 -18.876 1.00 97.50 918 ILE A O 1
ATOM 7314 N N . LEU A 1 919 ? 32.035 -2.763 -19.772 1.00 97.50 919 LEU A N 1
ATOM 7315 C CA . LEU A 1 919 ? 31.212 -3.898 -20.189 1.00 97.50 919 LEU A CA 1
ATOM 7316 C C . LEU A 1 919 ? 31.622 -4.437 -21.569 1.00 97.50 919 LEU A C 1
ATOM 7318 O O . LEU A 1 919 ? 31.151 -5.501 -21.962 1.00 97.50 919 LEU A O 1
ATOM 7322 N N . GLY A 1 920 ? 32.528 -3.763 -22.285 1.00 95.69 920 GLY A N 1
ATOM 7323 C CA . GLY A 1 920 ? 33.014 -4.196 -23.595 1.00 95.69 920 GLY A CA 1
ATOM 7324 C C . GLY A 1 920 ? 31.918 -4.190 -24.657 1.00 95.69 920 GLY A C 1
ATOM 7325 O O . GLY A 1 920 ? 31.724 -5.191 -25.352 1.00 95.69 920 GLY A O 1
ATOM 7326 N N . LEU A 1 921 ? 31.176 -3.084 -24.763 1.00 94.69 921 LEU A N 1
ATOM 7327 C CA . LEU A 1 921 ? 30.086 -2.895 -25.727 1.00 94.69 921 LEU A CA 1
ATOM 7328 C C . LEU A 1 921 ? 30.653 -2.775 -27.153 1.00 94.69 921 LEU A C 1
ATOM 7330 O O . LEU A 1 921 ? 30.814 -1.696 -27.714 1.00 94.69 921 LEU A O 1
ATOM 7334 N N . SER A 1 922 ? 30.939 -3.921 -27.762 1.00 91.50 922 SER A N 1
ATOM 7335 C CA . SER A 1 922 ? 31.616 -4.030 -29.061 1.00 91.50 922 SER A CA 1
ATOM 7336 C C . SER A 1 922 ? 30.816 -3.499 -30.260 1.00 91.50 922 SER A C 1
ATOM 7338 O O . SER A 1 922 ? 31.389 -3.273 -31.321 1.00 91.50 922 SER A O 1
ATOM 7340 N N . ASP A 1 923 ? 29.503 -3.306 -30.117 1.00 89.50 923 ASP A N 1
ATOM 7341 C CA . ASP A 1 923 ? 28.644 -2.666 -31.128 1.00 89.50 923 ASP A CA 1
ATOM 7342 C C . ASP A 1 923 ? 28.106 -1.304 -30.644 1.00 89.50 923 ASP A C 1
ATOM 7344 O O . ASP A 1 923 ? 27.076 -0.829 -31.111 1.00 89.50 923 ASP A O 1
ATOM 7348 N N . GLY A 1 924 ? 28.778 -0.688 -29.666 1.00 93.81 924 GLY A N 1
ATOM 7349 C CA . GLY A 1 924 ? 28.447 0.633 -29.135 1.00 93.81 924 GLY A CA 1
ATOM 7350 C C . GLY A 1 924 ? 28.908 1.799 -30.019 1.00 93.81 924 GLY A C 1
ATOM 7351 O O . GLY A 1 924 ? 29.266 1.651 -31.197 1.00 93.81 924 GLY A O 1
ATOM 7352 N N . TYR A 1 925 ? 28.916 2.995 -29.437 1.00 95.69 925 TYR A N 1
ATOM 7353 C CA . TYR A 1 925 ? 29.311 4.219 -30.120 1.00 95.69 925 TYR A CA 1
ATOM 7354 C C . TYR A 1 925 ? 30.819 4.301 -30.379 1.00 95.69 925 TYR A C 1
ATOM 7356 O O . TYR A 1 925 ? 31.218 4.642 -31.496 1.00 95.69 925 TYR A O 1
ATOM 7364 N N . MET A 1 926 ? 31.667 3.978 -29.397 1.00 94.56 926 MET A N 1
ATOM 7365 C CA . MET A 1 926 ? 33.119 4.004 -29.574 1.00 94.56 926 MET A CA 1
ATOM 7366 C C . MET A 1 926 ? 33.528 2.989 -30.648 1.00 94.56 926 MET A C 1
ATOM 7368 O O . MET A 1 926 ? 34.008 3.432 -31.697 1.00 94.56 926 MET A O 1
ATOM 7372 N N . PRO A 1 927 ? 33.238 1.679 -30.537 1.00 91.88 927 PRO A N 1
ATOM 7373 C CA . PRO A 1 927 ? 33.758 0.732 -31.518 1.00 91.88 927 PRO A CA 1
ATOM 7374 C C . PRO A 1 927 ? 33.086 0.858 -32.887 1.00 91.88 927 PRO A C 1
ATOM 7376 O O . PRO A 1 927 ? 33.781 0.845 -33.898 1.00 91.88 927 PRO A O 1
ATOM 7379 N N . SER A 1 928 ? 31.771 1.099 -32.944 1.00 89.06 928 SER A N 1
ATOM 7380 C CA . SER A 1 928 ? 30.987 0.925 -34.182 1.00 89.06 928 SER A CA 1
ATOM 7381 C C . SER A 1 928 ? 30.174 2.149 -34.618 1.00 89.06 928 SER A C 1
ATOM 7383 O O . SER A 1 928 ? 29.469 2.082 -35.626 1.00 89.06 928 SER A O 1
ATOM 7385 N N . ALA A 1 929 ? 30.257 3.275 -33.897 1.00 92.56 929 ALA A N 1
ATOM 7386 C CA . ALA A 1 929 ? 29.427 4.464 -34.125 1.00 92.56 929 ALA A CA 1
ATOM 7387 C C . ALA A 1 929 ? 27.917 4.150 -34.133 1.00 92.56 929 ALA A C 1
ATOM 7389 O O . ALA A 1 929 ? 27.144 4.795 -34.848 1.00 92.56 929 ALA A O 1
ATOM 7390 N N . ASN A 1 930 ? 27.495 3.145 -33.361 1.00 91.19 930 ASN A N 1
ATOM 7391 C CA . ASN A 1 930 ? 26.163 2.550 -33.416 1.00 91.19 930 ASN A CA 1
ATOM 7392 C C . ASN A 1 930 ? 25.492 2.511 -32.029 1.00 91.19 930 ASN A C 1
ATOM 7394 O O . ASN A 1 930 ? 26.096 2.879 -31.025 1.00 91.19 930 ASN A O 1
ATOM 7398 N N . ASN A 1 931 ? 24.221 2.097 -31.989 1.00 93.31 931 ASN A N 1
ATOM 7399 C CA . ASN A 1 931 ? 23.498 1.701 -30.777 1.00 93.31 931 ASN A CA 1
ATOM 7400 C C . ASN A 1 931 ? 23.465 2.757 -29.659 1.00 93.31 931 ASN A C 1
ATOM 7402 O O . ASN A 1 931 ? 23.522 2.455 -28.470 1.00 93.31 931 ASN A O 1
ATOM 7406 N N . PHE A 1 932 ? 23.274 4.016 -30.049 1.00 97.31 932 PHE A N 1
ATOM 7407 C CA . PHE A 1 932 ? 23.072 5.121 -29.119 1.00 97.31 932 PHE A CA 1
ATOM 7408 C C . PHE A 1 932 ? 21.926 6.031 -29.550 1.00 97.31 932 PHE A C 1
ATOM 7410 O O . PHE A 1 932 ? 21.480 6.038 -30.707 1.00 97.31 932 PHE A O 1
ATOM 7417 N N . TYR A 1 933 ? 21.476 6.844 -28.600 1.00 98.19 933 TYR A N 1
ATOM 7418 C CA . TYR A 1 933 ? 20.609 7.977 -28.846 1.00 98.19 933 TYR A CA 1
ATOM 7419 C C . TYR A 1 933 ? 21.196 9.267 -28.273 1.00 98.19 933 TYR A C 1
ATOM 7421 O O . TYR A 1 933 ? 21.848 9.264 -27.231 1.00 98.19 933 TYR A O 1
ATOM 7429 N N . LEU A 1 934 ? 20.888 10.383 -28.934 1.00 97.75 934 LEU A N 1
ATOM 7430 C CA . LEU A 1 934 ? 21.047 11.729 -28.389 1.00 97.75 934 LEU A CA 1
ATOM 7431 C C . LEU A 1 934 ? 19.675 12.363 -28.207 1.00 97.75 934 LEU A C 1
ATOM 7433 O O . LEU A 1 934 ? 18.903 12.463 -29.165 1.00 97.75 934 LEU A O 1
ATOM 7437 N N . TYR A 1 935 ? 19.375 12.804 -26.990 1.00 97.88 935 TYR A N 1
ATOM 7438 C CA . TYR A 1 935 ? 18.134 13.503 -26.675 1.00 97.88 935 TYR A CA 1
ATOM 7439 C C . TYR A 1 935 ? 18.410 14.958 -26.316 1.00 97.88 935 TYR A C 1
ATOM 7441 O O . TYR A 1 935 ? 19.134 15.215 -25.361 1.00 97.88 935 TYR A O 1
ATOM 7449 N N . GLY A 1 936 ? 17.833 15.905 -27.056 1.00 96.62 936 GLY A N 1
ATOM 7450 C CA . GLY A 1 936 ? 17.835 17.310 -26.643 1.00 96.62 936 GLY A CA 1
ATOM 7451 C C . GLY A 1 936 ? 16.767 17.535 -25.576 1.00 96.62 936 GLY A C 1
ATOM 7452 O O . GLY A 1 936 ? 15.583 17.512 -25.908 1.00 96.62 936 GLY A O 1
ATOM 7453 N N . VAL A 1 937 ? 17.162 17.735 -24.315 1.00 94.75 937 VAL A N 1
ATOM 7454 C CA . VAL A 1 937 ? 16.235 17.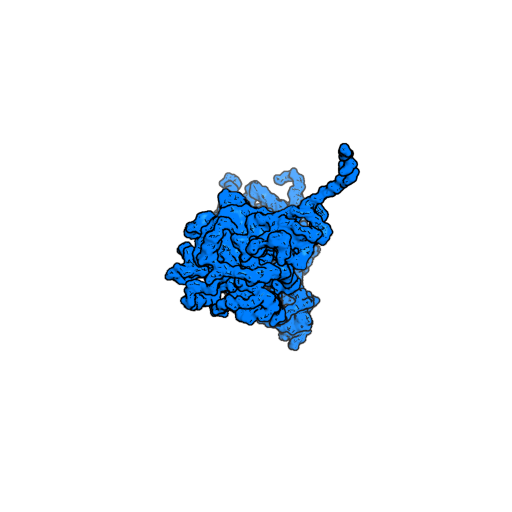872 -23.178 1.00 94.75 937 VAL A CA 1
ATOM 7455 C C . VAL A 1 937 ? 15.626 19.288 -23.164 1.00 94.75 937 VAL A C 1
ATOM 7457 O O . VAL A 1 937 ? 16.336 20.251 -22.860 1.00 94.75 937 VAL A O 1
ATOM 7460 N N . PRO A 1 938 ? 14.318 19.467 -23.443 1.00 90.88 938 PRO A N 1
ATOM 7461 C CA . PRO A 1 938 ? 13.701 20.792 -23.592 1.00 90.88 938 PRO A CA 1
ATOM 7462 C C . PRO A 1 938 ? 13.828 21.680 -22.356 1.00 90.88 938 PRO A C 1
ATOM 7464 O O . PRO A 1 938 ? 14.151 22.860 -22.468 1.00 90.88 938 PRO A O 1
ATOM 7467 N N . ASN A 1 939 ? 13.653 21.097 -21.169 1.00 83.88 939 ASN A N 1
ATOM 7468 C CA . ASN A 1 939 ? 13.717 21.819 -19.895 1.00 83.88 939 ASN A CA 1
ATOM 7469 C C . ASN A 1 939 ? 15.157 22.198 -19.494 1.00 83.88 939 ASN A C 1
ATOM 7471 O O . ASN A 1 939 ? 15.365 22.819 -18.458 1.00 83.88 939 ASN A O 1
ATOM 7475 N N . GLN A 1 940 ? 16.150 21.844 -20.318 1.00 87.50 940 GLN A N 1
ATOM 7476 C CA . GLN A 1 940 ? 17.561 22.192 -20.152 1.00 87.50 940 GLN A CA 1
ATOM 7477 C C . GLN A 1 940 ? 18.101 22.902 -21.402 1.00 87.50 940 GLN A C 1
ATOM 7479 O O . GLN A 1 940 ? 19.218 22.640 -21.836 1.00 87.50 940 GLN A O 1
ATOM 7484 N N . ASN A 1 941 ? 17.302 23.786 -22.012 1.00 87.00 941 ASN A N 1
ATOM 7485 C CA . ASN A 1 941 ? 17.675 24.538 -23.219 1.00 87.00 941 ASN A CA 1
ATOM 7486 C C . ASN A 1 941 ? 18.129 23.637 -24.387 1.00 87.00 941 ASN A C 1
ATOM 7488 O O . ASN A 1 941 ? 19.043 23.994 -25.127 1.00 87.00 941 ASN A O 1
ATOM 7492 N N . ASN A 1 942 ? 17.500 22.465 -24.542 1.00 89.62 942 ASN A N 1
ATOM 7493 C CA . ASN A 1 942 ? 17.865 21.432 -25.519 1.00 89.62 942 ASN A CA 1
ATOM 7494 C C . ASN A 1 942 ? 19.305 20.903 -25.381 1.00 89.62 942 ASN A C 1
ATOM 7496 O O . ASN A 1 942 ? 19.863 20.394 -26.353 1.00 89.62 942 ASN A O 1
ATOM 7500 N N . ARG A 1 943 ? 19.900 20.973 -24.183 1.00 95.25 943 ARG A N 1
ATOM 7501 C CA . ARG A 1 943 ? 21.161 20.288 -23.877 1.00 95.25 943 ARG A CA 1
ATOM 7502 C C . ARG A 1 943 ? 21.035 18.795 -24.193 1.00 95.25 943 ARG A C 1
ATOM 7504 O O . ARG A 1 943 ? 20.049 18.163 -23.806 1.00 95.25 943 ARG A O 1
ATOM 7511 N N . PHE A 1 944 ? 22.017 18.244 -24.906 1.00 97.81 944 PHE A N 1
ATOM 7512 C CA . PHE A 1 944 ? 22.018 16.843 -25.310 1.00 97.81 944 PHE A CA 1
ATOM 7513 C C . PHE A 1 944 ? 22.353 15.910 -24.149 1.00 97.81 944 PHE A C 1
ATOM 7515 O O . PHE A 1 944 ? 23.307 16.143 -23.416 1.00 97.81 944 PHE A O 1
ATOM 7522 N N . THR A 1 945 ? 21.622 14.807 -24.043 1.00 96.69 945 THR A N 1
ATOM 7523 C CA . THR A 1 945 ? 21.926 13.677 -23.162 1.00 96.69 945 THR A CA 1
ATOM 7524 C C . THR A 1 945 ? 22.161 12.427 -24.009 1.00 96.69 945 THR A C 1
ATOM 7526 O O . THR A 1 945 ? 21.386 12.143 -24.928 1.00 96.69 945 THR A O 1
ATOM 7529 N N . TYR A 1 946 ? 23.236 11.694 -23.708 1.00 97.94 946 TYR A N 1
ATOM 7530 C CA . TYR A 1 946 ? 23.587 10.429 -24.357 1.00 97.94 946 TYR A CA 1
ATOM 7531 C C . TYR A 1 946 ? 22.870 9.254 -23.685 1.00 97.94 946 TYR A C 1
ATOM 7533 O O . TYR A 1 946 ? 22.799 9.184 -22.460 1.00 97.94 946 TYR A O 1
ATOM 7541 N N . ILE A 1 947 ? 22.350 8.328 -24.490 1.00 98.19 947 ILE A N 1
ATOM 7542 C CA . ILE A 1 947 ? 21.628 7.138 -24.030 1.00 98.19 947 ILE A CA 1
ATOM 7543 C C . ILE A 1 947 ? 22.162 5.934 -24.811 1.00 98.19 947 ILE A C 1
ATOM 7545 O O . ILE A 1 947 ? 22.060 5.907 -26.039 1.00 98.19 947 ILE A O 1
ATOM 7549 N N . ALA A 1 948 ? 22.703 4.934 -24.115 1.00 96.62 948 ALA A N 1
ATOM 7550 C CA . ALA A 1 948 ? 23.106 3.671 -24.732 1.00 96.62 948 ALA A CA 1
ATOM 7551 C C . ALA A 1 948 ? 21.876 2.809 -25.069 1.00 96.62 948 ALA A C 1
ATOM 7553 O O . ALA A 1 948 ? 20.844 2.868 -24.394 1.00 96.62 948 ALA A O 1
ATOM 7554 N N . ALA A 1 949 ? 21.965 2.012 -26.127 1.00 94.62 949 ALA A N 1
ATOM 7555 C CA . ALA A 1 949 ? 20.890 1.140 -26.579 1.00 94.62 949 ALA A CA 1
ATOM 7556 C C . ALA A 1 949 ? 21.441 -0.176 -27.133 1.00 94.62 949 ALA A C 1
ATOM 7558 O O . ALA A 1 949 ? 22.641 -0.312 -27.301 1.00 94.62 949 ALA A O 1
ATOM 7559 N N . ASP A 1 950 ? 20.550 -1.138 -27.397 1.00 90.94 950 ASP A N 1
ATOM 7560 C CA . ASP A 1 950 ? 20.863 -2.416 -28.067 1.00 90.94 950 ASP A CA 1
ATOM 7561 C C . ASP A 1 950 ? 22.138 -3.099 -27.527 1.00 90.94 950 ASP A C 1
ATOM 7563 O O . ASP A 1 950 ? 23.059 -3.451 -28.256 1.00 90.94 950 ASP A O 1
ATOM 7567 N N . MET A 1 951 ? 22.215 -3.226 -26.201 1.00 92.38 951 MET A N 1
ATOM 7568 C CA . MET A 1 951 ? 23.434 -3.611 -25.483 1.00 92.38 951 MET A CA 1
ATOM 7569 C C . MET A 1 951 ? 23.570 -5.137 -25.367 1.00 92.38 951 MET A C 1
ATOM 7571 O O . MET A 1 951 ? 23.855 -5.657 -24.294 1.00 92.38 951 MET A O 1
ATOM 7575 N N . ASP A 1 952 ? 23.305 -5.878 -26.443 1.00 87.25 952 ASP A N 1
ATOM 7576 C CA . ASP A 1 952 ? 23.381 -7.347 -26.462 1.00 87.25 952 ASP A CA 1
ATOM 7577 C C . ASP A 1 952 ? 24.780 -7.874 -26.845 1.00 87.25 952 ASP A C 1
ATOM 7579 O O . ASP A 1 952 ? 25.206 -8.933 -26.375 1.00 87.25 952 ASP A O 1
ATOM 7583 N N . SER A 1 953 ? 25.536 -7.105 -27.632 1.00 90.56 953 SER A N 1
ATOM 7584 C CA . SER A 1 953 ? 26.916 -7.406 -28.048 1.00 90.56 953 SER A CA 1
ATOM 7585 C C . SER A 1 953 ? 27.953 -6.868 -27.052 1.00 90.56 953 SER A C 1
ATOM 7587 O O . SER A 1 953 ? 28.747 -5.973 -27.360 1.00 90.56 953 SER A O 1
ATOM 7589 N N . THR A 1 954 ? 27.908 -7.421 -25.840 1.00 94.12 954 THR A N 1
ATOM 7590 C CA . THR A 1 954 ? 28.630 -6.978 -24.640 1.00 94.12 954 THR A CA 1
ATOM 7591 C C . THR A 1 954 ? 29.100 -8.166 -23.778 1.00 94.12 954 THR A C 1
ATOM 7593 O O . THR A 1 954 ? 28.747 -9.317 -24.051 1.00 94.12 954 THR A O 1
ATOM 7596 N N . ILE A 1 955 ? 29.879 -7.912 -22.721 1.00 95.75 955 ILE A N 1
ATOM 7597 C CA . ILE A 1 955 ? 30.263 -8.858 -21.653 1.00 95.75 955 ILE A CA 1
ATOM 7598 C C . ILE A 1 955 ? 30.696 -10.221 -22.222 1.00 95.75 955 ILE A C 1
ATOM 7600 O O . ILE A 1 955 ? 30.004 -11.246 -22.130 1.00 95.75 955 ILE A O 1
ATOM 7604 N N . GLY A 1 956 ? 31.833 -10.210 -22.915 1.00 91.00 956 GLY A N 1
ATOM 7605 C CA . GLY A 1 956 ? 32.424 -11.411 -23.507 1.00 91.00 956 GLY A CA 1
ATOM 7606 C C . GLY A 1 956 ? 31.697 -11.930 -24.749 1.00 91.00 956 GLY A C 1
ATOM 7607 O O . GLY A 1 956 ? 31.954 -13.045 -25.189 1.00 91.00 956 GLY A O 1
ATOM 7608 N N . SER A 1 957 ? 30.790 -11.164 -25.350 1.00 90.06 957 SER A N 1
ATOM 7609 C CA . SER A 1 957 ? 30.134 -11.521 -26.608 1.00 90.06 957 SER A CA 1
ATOM 7610 C C . SER A 1 957 ? 30.138 -10.336 -27.554 1.00 90.06 957 SER A C 1
ATOM 7612 O O . SER A 1 957 ? 29.385 -9.400 -27.336 1.00 90.06 957 SER A O 1
ATOM 7614 N N . GLY A 1 958 ? 30.927 -10.377 -28.627 1.00 88.62 958 GLY A N 1
ATOM 7615 C CA . GLY A 1 958 ? 30.992 -9.222 -29.509 1.00 88.62 958 GLY A CA 1
ATOM 7616 C C . GLY A 1 958 ? 31.522 -9.475 -30.908 1.00 88.62 958 GLY A C 1
ATOM 7617 O O . GLY A 1 958 ? 31.739 -10.612 -31.328 1.00 88.62 958 GLY A O 1
ATOM 7618 N N . ILE A 1 959 ? 31.727 -8.365 -31.613 1.00 86.19 959 ILE A N 1
ATOM 7619 C CA . ILE A 1 959 ? 32.243 -8.310 -32.990 1.00 86.19 959 ILE A CA 1
ATOM 7620 C C . ILE A 1 959 ? 33.647 -7.694 -33.075 1.00 86.19 959 ILE A C 1
ATOM 7622 O O . ILE A 1 959 ? 34.111 -7.368 -34.163 1.00 86.19 959 ILE A O 1
ATOM 7626 N N . TYR A 1 960 ? 34.330 -7.543 -31.939 1.00 89.62 960 TYR A N 1
ATOM 7627 C CA . TYR A 1 960 ? 35.705 -7.051 -31.827 1.00 89.62 960 TYR A CA 1
ATOM 7628 C C . TYR A 1 960 ? 36.594 -8.083 -31.145 1.00 89.62 960 TYR A C 1
ATOM 7630 O O . TYR A 1 960 ? 36.097 -8.926 -30.392 1.00 89.62 960 TYR A O 1
ATOM 7638 N N . ARG A 1 961 ? 37.908 -8.015 -31.400 1.00 91.38 961 ARG A N 1
ATOM 7639 C CA . ARG A 1 961 ? 38.862 -8.883 -30.714 1.00 91.38 961 ARG A CA 1
ATOM 7640 C C . ARG A 1 961 ? 38.729 -8.725 -29.203 1.00 91.38 961 ARG A C 1
ATOM 7642 O O . ARG A 1 961 ? 38.660 -7.618 -28.666 1.00 91.38 961 ARG A O 1
ATOM 7649 N N . LEU A 1 962 ? 38.722 -9.863 -28.530 1.00 91.88 962 LEU A N 1
ATOM 7650 C CA . LEU A 1 962 ? 38.488 -9.961 -27.105 1.00 91.88 962 LEU A CA 1
ATOM 7651 C C . LEU A 1 962 ? 39.613 -9.312 -26.284 1.00 91.88 962 LEU A C 1
ATOM 7653 O O . LEU A 1 962 ? 39.325 -8.762 -25.229 1.00 91.88 962 LEU A O 1
ATOM 7657 N N . ASP A 1 963 ? 40.861 -9.323 -26.764 1.00 93.75 963 ASP A N 1
ATOM 7658 C CA . ASP A 1 963 ? 41.995 -8.666 -26.094 1.00 93.75 963 ASP A CA 1
ATOM 7659 C C . ASP A 1 963 ? 41.778 -7.153 -25.941 1.00 93.75 963 ASP A C 1
ATOM 7661 O O . ASP A 1 963 ? 42.031 -6.605 -24.873 1.00 93.75 963 ASP A O 1
ATOM 7665 N N . LEU A 1 964 ? 41.220 -6.500 -26.964 1.00 94.06 964 LEU A N 1
ATOM 7666 C CA . LEU A 1 964 ? 40.901 -5.069 -26.922 1.00 94.06 964 LEU A CA 1
ATOM 7667 C C . LEU A 1 964 ? 39.738 -4.770 -25.968 1.00 94.06 964 LEU A C 1
ATOM 7669 O O . LEU A 1 964 ? 39.769 -3.782 -25.243 1.00 94.06 964 LEU A O 1
ATOM 7673 N N . MET A 1 965 ? 38.720 -5.636 -25.933 1.00 95.31 965 MET A N 1
ATOM 7674 C CA . MET A 1 965 ? 37.581 -5.479 -25.018 1.00 95.31 965 MET A CA 1
ATOM 7675 C C . MET A 1 965 ? 37.973 -5.728 -23.554 1.00 95.31 965 MET A C 1
ATOM 7677 O O . MET A 1 965 ? 37.449 -5.073 -22.654 1.00 95.31 965 MET A O 1
ATOM 7681 N N . LEU A 1 966 ? 38.908 -6.653 -23.314 1.00 96.31 966 LEU A N 1
ATOM 7682 C CA . LEU A 1 966 ? 39.414 -7.000 -21.985 1.00 96.31 966 LEU A CA 1
ATOM 7683 C C . LEU A 1 966 ? 40.511 -6.063 -21.475 1.00 96.31 966 LEU A C 1
ATOM 7685 O O . LEU A 1 966 ? 40.820 -6.128 -20.285 1.00 96.31 966 LEU A O 1
ATOM 7689 N N . SER A 1 967 ? 41.107 -5.224 -22.329 1.00 95.75 967 SER A N 1
ATOM 7690 C CA . SER A 1 967 ? 42.210 -4.352 -21.920 1.00 95.75 967 SER A CA 1
ATOM 7691 C C . SER A 1 967 ? 41.815 -3.467 -20.736 1.00 95.75 967 SER A C 1
ATOM 7693 O O . SER A 1 967 ? 40.721 -2.899 -20.694 1.00 95.75 967 SER A O 1
ATOM 7695 N N . GLY A 1 968 ? 42.709 -3.360 -19.752 1.00 94.31 968 GLY A N 1
ATOM 7696 C CA . GLY A 1 968 ? 42.571 -2.419 -18.639 1.00 94.31 968 GLY A CA 1
ATOM 7697 C C . GLY A 1 968 ? 42.990 -0.998 -19.005 1.00 94.31 968 GLY A C 1
ATOM 7698 O O . GLY A 1 968 ? 42.631 -0.047 -18.311 1.00 94.31 968 GLY A O 1
ATOM 7699 N N . ASN A 1 969 ? 43.738 -0.853 -20.102 1.00 95.69 969 ASN A N 1
ATOM 7700 C CA . ASN A 1 969 ? 44.132 0.431 -20.646 1.00 95.69 969 ASN A CA 1
ATOM 7701 C C . ASN A 1 969 ? 42.970 0.998 -21.466 1.00 95.69 969 ASN A C 1
ATOM 7703 O O . ASN A 1 969 ? 42.777 0.633 -22.625 1.00 95.69 969 ASN A O 1
ATOM 7707 N N . TYR A 1 970 ? 42.225 1.930 -20.875 1.00 94.50 970 TYR A N 1
ATOM 7708 C CA . TYR A 1 970 ? 41.052 2.546 -21.506 1.00 94.50 970 TYR A CA 1
ATOM 7709 C C . TYR A 1 970 ? 41.334 3.138 -22.901 1.00 94.50 970 TYR A C 1
ATOM 7711 O O . TYR A 1 970 ? 40.441 3.256 -23.736 1.00 94.50 970 TYR A O 1
ATOM 7719 N N . SER A 1 971 ? 42.584 3.530 -23.168 1.00 94.19 971 SER A N 1
ATOM 7720 C CA . SER A 1 971 ? 42.984 4.151 -24.432 1.00 94.19 971 SER A CA 1
ATOM 7721 C C . SER A 1 971 ? 43.105 3.159 -25.596 1.00 94.19 971 SER A C 1
ATOM 7723 O O . SER A 1 971 ? 43.123 3.571 -26.756 1.00 94.19 971 SER A O 1
ATOM 7725 N N . GLU A 1 972 ? 43.150 1.858 -25.295 1.00 94.62 972 GLU A N 1
ATOM 7726 C CA . GLU A 1 972 ? 43.132 0.767 -26.275 1.00 94.62 972 GLU A CA 1
ATOM 7727 C C . GLU A 1 972 ? 41.711 0.365 -26.681 1.00 94.62 972 GLU A C 1
ATOM 7729 O O . GLU A 1 972 ? 41.545 -0.380 -27.651 1.00 94.62 972 GLU A O 1
ATOM 7734 N N . HIS A 1 973 ? 40.684 0.862 -25.977 1.00 95.31 973 HIS A N 1
ATOM 7735 C CA . HIS A 1 973 ? 39.305 0.596 -26.350 1.00 95.31 973 HIS A CA 1
ATOM 7736 C C . HIS A 1 973 ? 39.038 1.146 -27.769 1.00 95.31 973 HIS A C 1
ATOM 7738 O O . HIS A 1 973 ? 39.265 2.336 -28.027 1.00 95.31 973 HIS A O 1
ATOM 7744 N N . PRO A 1 974 ? 38.566 0.315 -28.719 1.00 94.38 974 PRO A N 1
ATOM 7745 C CA . PRO A 1 974 ? 38.328 0.733 -30.095 1.00 94.38 974 PRO A CA 1
ATOM 7746 C C . PRO A 1 974 ? 37.423 1.964 -30.160 1.00 94.38 974 PRO A C 1
ATOM 7748 O O . PRO A 1 974 ? 36.371 2.003 -29.528 1.00 94.38 974 PRO A O 1
ATOM 7751 N N . GLY A 1 975 ? 37.827 2.978 -30.926 1.00 91.38 975 GLY A N 1
ATOM 7752 C CA . GLY A 1 975 ? 37.056 4.213 -31.056 1.00 91.38 975 GLY A CA 1
ATOM 7753 C C . GLY A 1 975 ? 37.431 5.346 -30.107 1.00 91.38 975 GLY A C 1
ATOM 7754 O O . GLY A 1 975 ? 37.032 6.486 -30.353 1.00 91.38 975 GLY A O 1
ATOM 7755 N N . PHE A 1 976 ? 38.207 5.077 -29.048 1.00 94.38 976 PHE A N 1
ATOM 7756 C CA . PHE A 1 976 ? 38.454 6.052 -27.981 1.00 94.38 976 PHE A CA 1
ATOM 7757 C C . PHE A 1 976 ? 38.986 7.397 -28.513 1.00 94.38 976 PHE A C 1
ATOM 7759 O O . PHE A 1 976 ? 38.436 8.453 -28.196 1.00 94.38 976 PHE A O 1
ATOM 7766 N N . PHE A 1 977 ? 39.986 7.373 -29.404 1.00 89.56 977 PHE A N 1
ATOM 7767 C CA . PHE A 1 977 ? 40.583 8.583 -29.996 1.00 89.56 977 PHE A CA 1
ATOM 7768 C C . PHE A 1 977 ? 40.099 8.938 -31.407 1.00 89.56 977 PHE A C 1
ATOM 7770 O O . PHE A 1 977 ? 40.470 9.993 -31.930 1.00 89.56 977 PHE A O 1
ATOM 7777 N N . SER A 1 978 ? 39.307 8.084 -32.050 1.00 89.25 978 SER A N 1
ATOM 7778 C CA . SER A 1 978 ? 38.900 8.267 -33.447 1.00 89.25 978 SER A CA 1
ATOM 7779 C C . SER A 1 978 ? 37.502 8.865 -33.589 1.00 89.25 978 SER A C 1
ATOM 7781 O O . SER A 1 978 ? 37.260 9.565 -34.577 1.00 89.25 978 SER A O 1
ATOM 7783 N N . ARG A 1 979 ? 36.593 8.681 -32.615 1.00 92.56 979 ARG A N 1
ATOM 7784 C CA . ARG A 1 979 ? 35.258 9.297 -32.695 1.00 92.56 979 ARG A CA 1
ATOM 7785 C C . ARG A 1 979 ? 35.329 10.810 -32.466 1.00 92.56 979 ARG A C 1
ATOM 7787 O O . ARG A 1 979 ? 35.915 11.246 -31.475 1.00 92.56 979 ARG A O 1
ATOM 7794 N N . PRO A 1 980 ? 34.703 11.634 -33.331 1.00 95.81 980 PRO A N 1
ATOM 7795 C CA . PRO A 1 980 ? 34.665 13.088 -33.194 1.00 95.81 980 PRO A CA 1
ATOM 7796 C C . PRO A 1 980 ? 34.365 13.582 -31.775 1.00 95.81 980 PRO A C 1
ATOM 7798 O O . PRO A 1 980 ? 35.109 14.411 -31.252 1.00 95.81 980 PRO A O 1
ATOM 7801 N N . LEU A 1 981 ? 33.320 13.050 -31.129 1.00 97.44 981 LEU A N 1
ATOM 7802 C CA . LEU A 1 981 ? 32.941 13.486 -29.783 1.00 97.44 981 LEU A CA 1
ATOM 7803 C C . LEU A 1 981 ? 33.944 13.048 -28.702 1.00 97.44 981 LEU A C 1
ATOM 7805 O O . LEU A 1 981 ? 34.368 13.890 -27.913 1.00 97.44 981 LEU A O 1
ATOM 7809 N N . THR A 1 982 ? 34.352 11.771 -28.666 1.00 96.31 982 THR A N 1
ATOM 7810 C CA . THR A 1 982 ? 35.292 11.274 -27.640 1.00 96.31 982 THR A CA 1
ATOM 7811 C C . THR A 1 982 ? 36.649 11.947 -27.778 1.00 96.31 982 THR A C 1
ATOM 7813 O O . THR A 1 982 ? 37.186 12.449 -26.794 1.00 96.31 982 THR A O 1
ATOM 7816 N N . ARG A 1 983 ? 37.161 12.073 -29.009 1.00 95.25 983 ARG A N 1
ATOM 7817 C CA . ARG A 1 983 ? 38.426 12.753 -29.306 1.00 95.25 983 ARG A CA 1
ATOM 7818 C C . ARG A 1 983 ? 38.445 14.183 -28.774 1.00 95.25 983 ARG A C 1
ATOM 7820 O O . ARG A 1 983 ? 39.472 14.635 -28.272 1.00 95.25 983 ARG A O 1
ATOM 7827 N N . LYS A 1 984 ? 37.334 14.912 -28.909 1.00 96.62 984 LYS A N 1
ATOM 7828 C CA . LYS A 1 984 ? 37.230 16.299 -28.444 1.00 96.62 984 LYS A CA 1
ATOM 7829 C C . LYS A 1 984 ? 37.062 16.369 -26.929 1.00 96.62 984 LYS A C 1
ATOM 7831 O O . LYS A 1 984 ? 37.844 17.066 -26.291 1.00 96.62 984 LYS A O 1
ATOM 7836 N N . ILE A 1 985 ? 36.130 15.617 -26.343 1.00 97.31 985 ILE A N 1
ATOM 7837 C CA . ILE A 1 985 ? 35.887 15.611 -24.890 1.00 97.31 985 ILE A CA 1
ATOM 7838 C C . ILE A 1 985 ? 37.132 15.171 -24.112 1.00 97.31 985 ILE A C 1
ATOM 7840 O O . ILE A 1 985 ? 37.544 15.860 -23.184 1.00 97.31 985 ILE A O 1
ATOM 7844 N N . PHE A 1 986 ? 37.794 14.087 -24.518 1.00 96.94 986 PHE A N 1
ATOM 7845 C CA . PHE A 1 986 ? 38.964 13.561 -23.807 1.00 96.94 986 PHE A CA 1
ATOM 7846 C C . PHE A 1 986 ? 40.258 14.343 -24.058 1.00 96.94 986 PHE A C 1
ATOM 7848 O O . PHE A 1 986 ? 41.278 14.038 -23.445 1.00 96.94 986 PHE A O 1
ATOM 7855 N N . SER A 1 987 ? 40.228 15.378 -24.906 1.00 95.88 987 SER A N 1
ATOM 7856 C CA . SER A 1 987 ? 41.329 16.345 -24.979 1.00 95.88 987 SER A CA 1
ATOM 7857 C C . SER A 1 987 ? 41.355 17.305 -23.782 1.00 95.88 987 SER A C 1
ATOM 7859 O O . SER A 1 987 ? 42.404 17.879 -23.497 1.00 95.88 987 SER A O 1
ATOM 7861 N N . TYR A 1 988 ? 40.239 17.444 -23.051 1.00 97.31 988 TYR A N 1
ATOM 7862 C CA . TYR A 1 988 ? 40.151 18.232 -21.822 1.00 97.31 988 TYR A CA 1
ATOM 7863 C C . TYR A 1 988 ? 40.650 17.405 -20.627 1.00 97.31 988 TYR A C 1
ATOM 7865 O O . TYR A 1 988 ? 40.050 16.369 -20.316 1.00 97.31 988 TYR A O 1
ATOM 7873 N N . PRO A 1 989 ? 41.711 17.845 -19.921 1.00 96.12 989 PRO A N 1
ATOM 7874 C CA . PRO A 1 989 ? 42.296 17.065 -18.832 1.00 96.12 989 PRO A CA 1
ATOM 7875 C C . PRO A 1 989 ? 41.314 16.716 -17.708 1.00 96.12 989 PRO A C 1
ATOM 7877 O O . PRO A 1 989 ? 41.344 15.588 -17.222 1.00 96.12 989 PRO A O 1
ATOM 7880 N N . ASN A 1 990 ? 40.411 17.627 -17.320 1.00 96.94 990 ASN A N 1
ATOM 7881 C CA . ASN A 1 990 ? 39.458 17.348 -16.238 1.00 96.94 990 ASN A CA 1
ATOM 7882 C C . ASN A 1 990 ? 38.457 16.260 -16.639 1.00 96.94 990 ASN A C 1
ATOM 7884 O O . ASN A 1 990 ? 38.183 15.356 -15.852 1.00 96.94 990 ASN A O 1
ATOM 7888 N N . TYR A 1 991 ? 37.941 16.307 -17.870 1.00 98.25 991 TYR A N 1
ATOM 7889 C CA . TYR A 1 991 ? 37.018 15.291 -18.379 1.00 98.25 991 TYR A CA 1
ATOM 7890 C C . TYR A 1 991 ? 37.690 13.924 -18.512 1.00 98.25 991 TYR A C 1
ATOM 7892 O O . TYR A 1 991 ? 37.109 12.917 -18.107 1.00 98.25 991 TYR A O 1
ATOM 7900 N N . LEU A 1 992 ? 38.930 13.880 -19.013 1.00 97.69 992 LEU A N 1
ATOM 7901 C CA . LEU A 1 992 ? 39.701 12.640 -19.088 1.00 97.69 992 LEU A CA 1
ATOM 7902 C C . LEU A 1 992 ? 39.996 12.064 -17.694 1.00 97.69 992 LEU A C 1
ATOM 7904 O O . LEU A 1 992 ? 39.852 10.861 -17.488 1.00 97.69 992 LEU A O 1
ATOM 7908 N N . ASN A 1 993 ? 40.370 12.903 -16.725 1.00 97.69 993 ASN A N 1
ATOM 7909 C CA . ASN A 1 993 ? 40.608 12.460 -15.350 1.00 97.69 993 ASN A CA 1
ATOM 7910 C C . ASN A 1 993 ? 39.330 11.914 -14.708 1.00 97.69 993 ASN A C 1
ATOM 7912 O O . ASN A 1 993 ? 39.346 10.822 -14.148 1.00 97.69 993 ASN A O 1
ATOM 7916 N N . LYS A 1 994 ? 38.199 12.602 -14.880 1.00 98.19 994 LYS A N 1
ATOM 7917 C CA . LYS A 1 994 ? 36.905 12.140 -14.370 1.00 98.19 994 LYS A CA 1
ATOM 7918 C C . LYS A 1 994 ? 36.457 10.820 -15.005 1.00 98.19 994 LYS A C 1
ATOM 7920 O O . LYS A 1 994 ? 35.933 9.946 -14.323 1.00 98.19 994 LYS A O 1
ATOM 7925 N N . TYR A 1 995 ? 36.701 10.638 -16.302 1.00 98.44 995 TYR A N 1
ATOM 7926 C CA . TYR A 1 995 ? 36.478 9.358 -16.974 1.00 98.44 995 TYR A CA 1
ATOM 7927 C C . TYR A 1 995 ? 37.326 8.235 -16.369 1.00 98.44 995 TYR A C 1
ATOM 7929 O O . TYR A 1 995 ? 36.794 7.175 -16.047 1.00 98.44 995 TYR A O 1
ATOM 7937 N N . LYS A 1 996 ? 38.624 8.478 -16.148 1.00 98.12 996 LYS A N 1
ATOM 7938 C CA . LYS A 1 996 ? 39.523 7.513 -15.497 1.00 98.12 996 LYS A CA 1
ATOM 7939 C C . LYS A 1 996 ? 39.042 7.144 -14.090 1.00 98.12 996 LYS A C 1
ATOM 7941 O O . LYS A 1 996 ? 39.083 5.974 -13.720 1.00 98.12 996 LYS A O 1
ATOM 7946 N N . GLU A 1 997 ? 38.570 8.125 -13.323 1.00 98.00 997 GLU A N 1
ATOM 7947 C CA . GLU A 1 997 ? 37.967 7.899 -12.007 1.00 98.00 997 GLU A CA 1
ATOM 7948 C C . GLU A 1 997 ? 36.713 7.026 -12.101 1.00 98.00 997 GLU A C 1
ATOM 7950 O O . GLU A 1 997 ? 36.551 6.111 -11.296 1.00 98.00 997 GLU A O 1
ATOM 7955 N N . TYR A 1 998 ? 35.844 7.253 -13.091 1.00 98.62 998 TYR A N 1
ATOM 7956 C CA . TYR A 1 998 ? 34.681 6.397 -13.327 1.00 98.62 998 TYR A CA 1
ATOM 7957 C C . TYR A 1 998 ? 35.061 4.981 -13.732 1.00 98.62 998 TYR A C 1
ATOM 7959 O O . TYR A 1 998 ? 34.466 4.048 -13.197 1.00 98.62 998 TYR A O 1
ATOM 7967 N N . ILE A 1 999 ? 36.076 4.797 -14.581 1.00 98.38 999 ILE A N 1
ATOM 7968 C CA . ILE A 1 999 ? 36.562 3.460 -14.930 1.00 98.38 999 ILE A CA 1
ATOM 7969 C C . ILE A 1 999 ? 36.974 2.692 -13.662 1.00 98.38 999 ILE A C 1
ATOM 7971 O O . ILE A 1 999 ? 36.497 1.585 -13.391 1.00 98.38 999 ILE A O 1
ATOM 7975 N N . LEU A 1 1000 ? 37.811 3.309 -12.828 1.00 97.75 1000 LEU A N 1
ATOM 7976 C CA . LEU A 1 1000 ? 38.277 2.681 -11.596 1.00 97.75 1000 LEU A CA 1
ATOM 7977 C C . LEU A 1 1000 ? 37.126 2.440 -10.607 1.00 97.75 1000 LEU A C 1
ATOM 7979 O O . LEU A 1 1000 ? 36.966 1.329 -10.099 1.00 97.75 1000 LEU A O 1
ATOM 7983 N N . LYS A 1 1001 ? 36.285 3.454 -10.373 1.00 98.06 1001 LYS A N 1
ATOM 7984 C CA . LYS A 1 1001 ? 35.165 3.383 -9.428 1.00 98.06 1001 LYS A CA 1
ATOM 7985 C C . LYS A 1 1001 ? 34.152 2.319 -9.835 1.00 98.06 1001 LYS A C 1
ATOM 7987 O O . LYS A 1 1001 ? 33.764 1.507 -8.997 1.00 98.06 1001 LYS A O 1
ATOM 7992 N N . PHE A 1 1002 ? 33.712 2.303 -11.093 1.00 98.50 1002 PHE A N 1
ATOM 7993 C CA . PHE A 1 1002 ? 32.723 1.335 -11.576 1.00 98.50 1002 PHE A CA 1
ATOM 7994 C C . PHE A 1 1002 ? 33.278 -0.084 -11.528 1.00 98.50 1002 PHE A C 1
ATOM 7996 O O . PHE A 1 1002 ? 32.563 -0.997 -11.128 1.00 98.50 1002 PHE A O 1
ATOM 8003 N N . THR A 1 1003 ? 34.563 -0.272 -11.824 1.00 98.38 1003 THR A N 1
ATOM 8004 C CA . THR A 1 1003 ? 35.216 -1.574 -11.652 1.00 98.38 1003 THR A CA 1
ATOM 8005 C C . THR A 1 1003 ? 35.194 -2.012 -10.184 1.00 98.38 1003 THR A C 1
ATOM 8007 O O . THR A 1 1003 ? 34.688 -3.081 -9.861 1.00 98.38 1003 THR A O 1
ATOM 8010 N N . GLN A 1 1004 ? 35.654 -1.169 -9.256 1.00 96.31 1004 GLN A N 1
ATOM 8011 C CA . GLN A 1 1004 ? 35.752 -1.513 -7.828 1.00 96.31 1004 GLN A CA 1
ATOM 8012 C C . GLN A 1 1004 ? 34.402 -1.723 -7.133 1.00 96.31 1004 GLN A C 1
ATOM 8014 O O . GLN A 1 1004 ? 34.313 -2.499 -6.185 1.00 96.31 1004 GLN A O 1
ATOM 8019 N N . THR A 1 1005 ? 33.358 -1.022 -7.574 1.00 96.94 1005 THR A N 1
ATOM 8020 C CA . THR A 1 1005 ? 32.076 -0.959 -6.848 1.00 96.94 1005 THR A CA 1
ATOM 8021 C C . THR A 1 1005 ? 30.913 -1.629 -7.568 1.00 96.94 1005 THR A C 1
ATOM 8023 O O . THR A 1 1005 ? 29.847 -1.759 -6.974 1.00 96.94 1005 THR A O 1
ATOM 8026 N N . LEU A 1 1006 ? 31.095 -2.068 -8.817 1.00 97.44 1006 LEU A N 1
ATOM 8027 C CA . LEU A 1 1006 ? 30.020 -2.651 -9.620 1.00 97.44 1006 LEU A CA 1
ATOM 8028 C C . LEU A 1 1006 ? 30.484 -3.831 -10.470 1.00 97.44 1006 LEU A C 1
ATOM 8030 O O . LEU A 1 1006 ? 29.996 -4.941 -10.283 1.00 97.44 1006 LEU A O 1
ATOM 8034 N N . VAL A 1 1007 ? 31.405 -3.604 -11.408 1.00 96.75 1007 VAL A N 1
ATOM 8035 C CA . VAL A 1 1007 ? 31.828 -4.606 -12.398 1.00 96.75 1007 VAL A CA 1
ATOM 8036 C C . VAL A 1 1007 ? 33.057 -5.350 -11.891 1.00 96.75 1007 VAL A C 1
ATOM 8038 O O . VAL A 1 1007 ? 34.162 -5.196 -12.399 1.00 96.75 1007 VAL A O 1
ATOM 8041 N N . ASN A 1 1008 ? 32.847 -6.153 -10.853 1.00 95.19 1008 ASN A N 1
ATOM 8042 C CA . ASN A 1 1008 ? 33.834 -7.096 -10.343 1.00 95.19 1008 ASN A CA 1
ATOM 8043 C C . ASN A 1 1008 ? 33.146 -8.352 -9.779 1.00 95.19 1008 ASN A C 1
ATOM 8045 O O . ASN A 1 1008 ? 31.942 -8.320 -9.495 1.00 95.19 1008 ASN A O 1
ATOM 8049 N N . PRO A 1 1009 ? 33.892 -9.455 -9.586 1.00 97.62 1009 PRO A N 1
ATOM 8050 C CA . PRO A 1 1009 ? 33.323 -10.718 -9.132 1.00 97.62 1009 PRO A CA 1
ATOM 8051 C C . PRO A 1 1009 ? 32.550 -10.652 -7.810 1.00 97.62 1009 PRO A C 1
ATOM 8053 O O . PRO A 1 1009 ? 31.478 -11.245 -7.718 1.00 97.62 1009 PRO A O 1
ATOM 8056 N N . SER A 1 1010 ? 33.047 -9.939 -6.791 1.00 96.69 1010 SER A N 1
ATOM 8057 C CA . SER A 1 1010 ? 32.427 -9.963 -5.456 1.00 96.69 1010 SER A CA 1
ATOM 8058 C C . SER A 1 1010 ? 31.084 -9.233 -5.398 1.00 96.69 1010 SER A C 1
ATOM 8060 O O . SER A 1 1010 ? 30.269 -9.550 -4.536 1.00 96.69 1010 SER A O 1
ATOM 8062 N N . ILE A 1 1011 ? 30.834 -8.302 -6.323 1.00 96.50 1011 ILE A N 1
ATOM 8063 C CA . ILE A 1 1011 ? 29.570 -7.562 -6.421 1.00 96.50 1011 ILE A CA 1
ATOM 8064 C C . ILE A 1 1011 ? 28.640 -8.164 -7.478 1.00 96.50 1011 ILE A C 1
ATOM 8066 O O . ILE A 1 1011 ? 27.459 -8.390 -7.215 1.00 96.50 1011 ILE A O 1
ATOM 8070 N N . MET A 1 1012 ? 29.150 -8.432 -8.683 1.00 96.75 1012 MET A N 1
ATOM 8071 C CA . MET A 1 1012 ? 28.297 -8.783 -9.818 1.00 96.75 1012 MET A CA 1
ATOM 8072 C C . MET A 1 1012 ? 27.938 -10.272 -9.863 1.00 96.75 1012 MET A C 1
ATOM 8074 O O . MET A 1 1012 ? 26.865 -10.607 -10.363 1.00 96.75 1012 MET A O 1
ATOM 8078 N N . PHE A 1 1013 ? 28.773 -11.179 -9.334 1.00 98.12 1013 PHE A N 1
ATOM 8079 C CA . PHE A 1 1013 ? 28.451 -12.613 -9.362 1.00 98.12 1013 PHE A CA 1
ATOM 8080 C C . PHE A 1 1013 ? 27.234 -12.970 -8.505 1.00 98.12 1013 PHE A C 1
ATOM 8082 O O . PHE A 1 1013 ? 26.370 -13.657 -9.039 1.00 98.12 1013 PHE A O 1
ATOM 8089 N N . PRO A 1 1014 ? 27.075 -12.468 -7.261 1.00 97.69 1014 PRO A N 1
ATOM 8090 C CA . PRO A 1 1014 ? 25.855 -12.713 -6.493 1.00 97.69 1014 PRO A CA 1
ATOM 8091 C C . PRO A 1 1014 ? 24.586 -12.265 -7.228 1.00 97.69 1014 PRO A C 1
ATOM 8093 O O . PRO A 1 1014 ? 23.576 -12.971 -7.207 1.00 97.69 1014 PRO A O 1
ATOM 8096 N N . TYR A 1 1015 ? 24.634 -11.115 -7.913 1.00 97.00 1015 TYR A N 1
ATOM 8097 C CA . TYR A 1 1015 ? 23.535 -10.658 -8.767 1.00 97.00 1015 TYR A CA 1
ATOM 8098 C C . TYR A 1 1015 ? 23.262 -11.646 -9.903 1.00 97.00 1015 TYR A C 1
ATOM 8100 O O . TYR A 1 1015 ? 22.142 -12.142 -10.016 1.00 97.00 1015 TYR A O 1
ATOM 8108 N N . ILE A 1 1016 ? 24.292 -11.979 -10.688 1.00 98.19 1016 ILE A N 1
ATOM 8109 C CA . ILE A 1 1016 ? 24.206 -12.936 -11.798 1.00 98.19 1016 ILE A CA 1
ATOM 8110 C C . ILE A 1 1016 ? 23.608 -14.257 -11.331 1.00 98.19 1016 ILE A C 1
ATOM 8112 O O . ILE A 1 1016 ? 22.657 -14.723 -11.944 1.00 98.19 1016 ILE A O 1
ATOM 8116 N N . ASP A 1 1017 ? 24.128 -14.833 -10.252 1.00 98.00 1017 ASP A N 1
ATOM 8117 C CA . ASP A 1 1017 ? 23.704 -16.140 -9.758 1.00 98.00 1017 ASP A CA 1
ATOM 8118 C C . ASP A 1 1017 ? 22.231 -16.125 -9.346 1.00 98.00 1017 ASP A C 1
ATOM 8120 O O . ASP A 1 1017 ? 21.473 -16.990 -9.776 1.00 98.00 1017 ASP A O 1
ATOM 8124 N N . SER A 1 1018 ? 21.777 -15.071 -8.661 1.00 97.25 1018 SER A N 1
ATOM 8125 C CA . SER A 1 1018 ? 20.356 -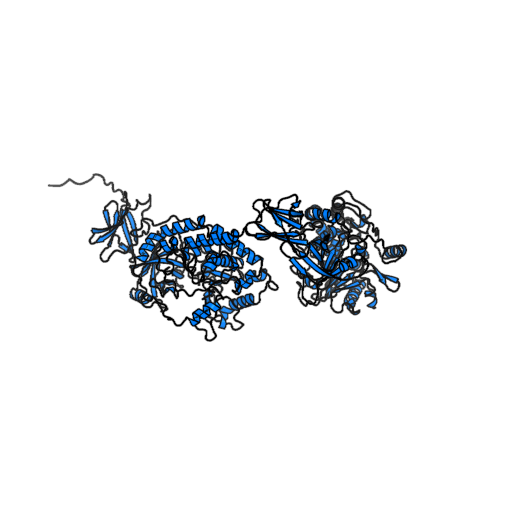14.944 -8.316 1.00 97.25 1018 SER A CA 1
ATOM 8126 C C . SER A 1 1018 ? 19.436 -14.809 -9.541 1.00 97.25 1018 SER A C 1
ATOM 8128 O O . SER A 1 1018 ? 18.347 -15.383 -9.566 1.00 97.25 1018 SER A O 1
ATOM 8130 N N . VAL A 1 1019 ? 19.867 -14.105 -10.599 1.00 97.44 1019 VAL A N 1
ATOM 8131 C CA . VAL A 1 1019 ? 19.087 -14.002 -11.847 1.00 97.44 1019 VAL A CA 1
ATOM 8132 C C . VAL A 1 1019 ? 19.123 -15.321 -12.622 1.00 97.44 1019 VAL A C 1
ATOM 8134 O O . VAL A 1 1019 ? 18.103 -15.721 -13.179 1.00 97.44 1019 VAL A O 1
ATOM 8137 N N . VAL A 1 1020 ? 20.264 -16.017 -12.640 1.00 97.69 1020 VAL A N 1
ATOM 8138 C CA . VAL A 1 1020 ? 20.413 -17.352 -13.240 1.00 97.69 1020 VAL A CA 1
ATOM 8139 C C . VAL A 1 1020 ? 19.456 -18.335 -12.589 1.00 97.69 1020 VAL A C 1
ATOM 8141 O O . VAL A 1 1020 ? 18.727 -19.017 -13.307 1.00 97.69 1020 VAL A O 1
ATOM 8144 N N . ASP A 1 1021 ? 19.414 -18.377 -11.261 1.00 95.88 1021 ASP A N 1
ATOM 8145 C CA . ASP A 1 1021 ? 18.514 -19.255 -10.515 1.00 95.88 1021 ASP A CA 1
ATOM 8146 C C . ASP A 1 1021 ? 17.046 -18.950 -10.831 1.00 95.88 1021 ASP A C 1
ATOM 8148 O O . ASP A 1 1021 ? 16.241 -19.868 -11.005 1.00 95.88 1021 ASP A O 1
ATOM 8152 N N . MET A 1 1022 ? 16.707 -17.668 -11.006 1.00 96.31 1022 MET A N 1
ATOM 8153 C CA . MET A 1 1022 ? 15.370 -17.253 -11.419 1.00 96.31 1022 MET A CA 1
ATOM 8154 C C . MET A 1 1022 ? 15.000 -17.732 -12.831 1.00 96.31 1022 MET A C 1
ATOM 8156 O O . MET A 1 1022 ? 13.904 -18.259 -13.033 1.00 96.31 1022 MET A O 1
ATOM 8160 N N . ILE A 1 1023 ? 15.876 -17.539 -13.824 1.00 97.12 1023 ILE A N 1
ATOM 8161 C CA . ILE A 1 1023 ? 15.525 -17.765 -15.237 1.00 97.12 1023 ILE A CA 1
ATOM 8162 C C . ILE A 1 1023 ? 15.832 -19.175 -15.742 1.00 97.12 1023 ILE A C 1
ATOM 8164 O O . ILE A 1 1023 ? 15.292 -19.558 -16.776 1.00 97.12 1023 ILE A O 1
ATOM 8168 N N . ARG A 1 1024 ? 16.664 -19.964 -15.052 1.00 96.38 1024 ARG A N 1
ATOM 8169 C CA . ARG A 1 1024 ? 17.056 -21.326 -15.462 1.00 96.38 1024 ARG A CA 1
ATOM 8170 C C . ARG A 1 1024 ? 15.880 -22.207 -15.916 1.00 96.38 1024 ARG A C 1
ATOM 8172 O O . ARG A 1 1024 ? 15.936 -22.675 -17.055 1.00 96.38 1024 ARG A O 1
ATOM 8179 N N . PRO A 1 1025 ? 14.797 -22.388 -15.130 1.00 95.25 1025 PRO A N 1
ATOM 8180 C CA . PRO A 1 1025 ? 13.671 -23.216 -15.571 1.00 95.25 1025 PRO A CA 1
ATOM 8181 C C . PRO A 1 1025 ? 12.953 -22.641 -16.804 1.00 95.25 1025 PRO A C 1
ATOM 8183 O O . PRO A 1 1025 ? 12.395 -23.385 -17.610 1.00 95.25 1025 PRO A O 1
ATOM 8186 N N . GLU A 1 1026 ? 12.973 -21.319 -16.985 1.00 96.31 1026 GLU A N 1
ATOM 8187 C CA . GLU A 1 1026 ? 12.389 -20.666 -18.158 1.00 96.31 1026 GLU A CA 1
ATOM 8188 C C . GLU A 1 1026 ? 13.267 -20.782 -19.401 1.00 96.31 1026 GLU A C 1
ATOM 8190 O O . GLU A 1 1026 ? 12.740 -20.871 -20.506 1.00 96.31 1026 GLU A O 1
ATOM 8195 N N . VAL A 1 1027 ? 14.592 -20.807 -19.242 1.00 97.00 1027 VAL A N 1
ATOM 8196 C CA . VAL A 1 1027 ? 15.535 -21.027 -20.343 1.00 97.00 1027 VAL A CA 1
ATOM 8197 C C . VAL A 1 1027 ? 15.430 -22.460 -20.857 1.00 97.00 1027 VAL A C 1
ATOM 8199 O O . VAL A 1 1027 ? 15.378 -22.662 -22.068 1.00 97.00 1027 VAL A O 1
ATOM 8202 N N . GLU A 1 1028 ? 15.352 -23.449 -19.966 1.00 95.94 1028 GLU A N 1
ATOM 8203 C CA . GLU A 1 1028 ? 15.132 -24.852 -20.344 1.00 95.94 1028 GLU A CA 1
ATOM 8204 C C . GLU A 1 1028 ? 13.806 -25.021 -21.096 1.00 95.94 1028 GLU A C 1
ATOM 8206 O O . GLU A 1 1028 ? 13.758 -25.632 -22.168 1.00 95.94 1028 GLU A O 1
ATOM 8211 N N . TRP A 1 1029 ? 12.739 -24.400 -20.580 1.00 95.94 1029 TRP A N 1
ATOM 8212 C CA . TRP A 1 1029 ? 11.444 -24.356 -21.251 1.00 95.94 1029 TRP A CA 1
ATOM 8213 C C . TRP A 1 1029 ? 11.538 -23.677 -22.620 1.00 95.94 1029 TRP A C 1
ATOM 8215 O O . TRP A 1 1029 ? 11.155 -24.289 -23.613 1.00 95.94 1029 TRP A O 1
ATOM 8225 N N . ASP A 1 1030 ? 12.121 -22.480 -22.713 1.00 96.81 1030 ASP A N 1
ATOM 8226 C CA . ASP A 1 1030 ? 12.309 -21.766 -23.978 1.00 96.81 1030 ASP A CA 1
ATOM 8227 C C . ASP A 1 1030 ? 13.065 -22.599 -25.012 1.00 96.81 1030 ASP A C 1
ATOM 8229 O O . ASP A 1 1030 ? 12.676 -22.640 -26.178 1.00 96.81 1030 ASP A O 1
ATOM 8233 N N . GLN A 1 1031 ? 14.145 -23.270 -24.604 1.00 94.06 1031 GLN A N 1
ATOM 8234 C CA . GLN A 1 1031 ? 14.982 -24.078 -25.489 1.00 94.06 1031 GLN A CA 1
ATOM 8235 C C . GLN A 1 1031 ? 14.231 -25.279 -26.074 1.00 94.06 1031 GLN A C 1
ATOM 8237 O O . GLN A 1 1031 ? 14.513 -25.655 -27.213 1.00 94.06 1031 GLN A O 1
ATOM 8242 N N . SER A 1 1032 ? 13.241 -25.811 -25.350 1.00 95.06 1032 SER A N 1
ATOM 8243 C CA . SER A 1 1032 ? 12.403 -26.932 -25.794 1.00 95.06 1032 SER A CA 1
ATOM 8244 C C . SER A 1 1032 ? 11.319 -26.559 -26.816 1.00 95.06 1032 SER A C 1
ATOM 8246 O O . SER A 1 1032 ? 10.791 -27.439 -27.497 1.00 95.06 1032 SER A O 1
ATOM 8248 N N . LEU A 1 1033 ? 10.975 -25.271 -26.938 1.00 95.38 1033 LEU A N 1
ATOM 8249 C CA . LEU A 1 1033 ? 9.851 -24.819 -27.759 1.00 95.38 1033 LEU A CA 1
ATOM 8250 C C . LEU A 1 1033 ? 10.195 -24.727 -29.255 1.00 95.38 1033 LEU A C 1
ATOM 8252 O O . LEU A 1 1033 ? 11.328 -24.382 -29.624 1.00 95.38 1033 LEU A O 1
ATOM 8256 N N . PRO A 1 1034 ? 9.206 -24.963 -30.142 1.00 91.94 1034 PRO A N 1
ATOM 8257 C CA . PRO A 1 1034 ? 9.369 -24.721 -31.567 1.00 91.94 1034 PRO A CA 1
ATOM 8258 C C . PRO A 1 1034 ? 9.586 -23.229 -31.839 1.00 91.94 1034 PRO A C 1
ATOM 8260 O O . PRO A 1 1034 ? 9.065 -22.351 -31.150 1.00 91.94 1034 PRO A O 1
ATOM 8263 N N . ARG A 1 1035 ? 10.362 -22.930 -32.879 1.00 93.31 1035 ARG A N 1
ATOM 8264 C CA . ARG A 1 1035 ? 10.650 -21.553 -33.283 1.00 93.31 1035 ARG A CA 1
ATOM 8265 C C . ARG A 1 1035 ? 9.571 -21.034 -34.226 1.00 93.31 1035 ARG A C 1
ATOM 8267 O O . ARG A 1 1035 ? 9.006 -21.790 -35.007 1.00 93.31 1035 ARG A O 1
ATOM 8274 N N . THR A 1 1036 ? 9.268 -19.743 -34.107 1.00 91.62 1036 THR A N 1
ATOM 8275 C CA . THR A 1 1036 ? 8.169 -19.095 -34.845 1.00 91.62 1036 THR A CA 1
ATOM 8276 C C . THR A 1 1036 ? 8.596 -18.512 -36.188 1.00 91.62 1036 THR A C 1
ATOM 8278 O O . THR A 1 1036 ? 7.737 -18.183 -36.995 1.00 91.62 1036 THR A O 1
ATOM 8281 N N . GLY A 1 1037 ? 9.898 -18.376 -36.428 1.00 91.00 1037 GLY A N 1
ATOM 8282 C CA . GLY A 1 1037 ? 10.473 -18.002 -37.714 1.00 91.00 1037 GLY A CA 1
ATOM 8283 C C . GLY A 1 1037 ? 11.476 -19.037 -38.213 1.00 91.00 1037 GLY A C 1
ATOM 8284 O O . GLY A 1 1037 ? 11.731 -20.059 -37.574 1.00 91.00 1037 GLY A O 1
ATOM 8285 N N . GLU A 1 1038 ? 12.103 -18.726 -39.338 1.00 88.31 1038 GLU A N 1
ATOM 8286 C CA . GLU A 1 1038 ? 13.142 -19.532 -39.974 1.00 88.31 1038 GLU A CA 1
ATOM 8287 C C . GLU A 1 1038 ? 14.516 -18.863 -39.829 1.00 88.31 1038 GLU A C 1
ATOM 8289 O O . GLU A 1 1038 ? 14.625 -17.636 -39.763 1.00 88.31 1038 GLU A O 1
ATOM 8294 N N . SER A 1 1039 ? 15.591 -19.654 -39.798 1.00 85.69 1039 SER A N 1
ATOM 8295 C CA . SER A 1 1039 ? 16.941 -19.094 -39.914 1.00 85.69 1039 SER A CA 1
ATOM 8296 C C . SER A 1 1039 ? 17.204 -18.739 -41.379 1.00 85.69 1039 SER A C 1
ATOM 8298 O O . SER A 1 1039 ? 17.221 -19.608 -42.249 1.00 85.69 1039 SER A O 1
ATOM 8300 N N . VAL A 1 1040 ? 17.408 -17.453 -41.664 1.00 80.50 1040 VAL A N 1
ATOM 8301 C CA . VAL A 1 1040 ? 17.597 -16.937 -43.024 1.00 80.50 1040 VAL A CA 1
ATOM 8302 C C . VAL A 1 1040 ? 19.035 -16.469 -43.203 1.00 80.50 1040 VAL A C 1
ATOM 8304 O O . VAL A 1 1040 ? 19.469 -15.496 -42.591 1.00 80.50 1040 VAL A O 1
ATOM 8307 N N . SER A 1 1041 ? 19.766 -17.080 -44.134 1.00 66.75 1041 SER A N 1
ATOM 8308 C CA . SER A 1 1041 ? 21.073 -16.571 -44.548 1.00 66.75 1041 SER A CA 1
ATOM 8309 C C . SER A 1 1041 ? 20.899 -15.410 -45.534 1.00 66.75 1041 SER A C 1
ATOM 8311 O O . SER A 1 1041 ? 20.696 -15.626 -46.732 1.00 66.75 1041 SER A O 1
ATOM 8313 N N . LYS A 1 1042 ? 20.985 -14.163 -45.059 1.00 58.28 1042 LYS A N 1
ATOM 8314 C CA . LYS A 1 1042 ? 21.110 -12.990 -45.937 1.00 58.28 1042 LYS A CA 1
ATOM 8315 C C . LYS A 1 1042 ? 22.441 -12.277 -45.703 1.00 58.28 1042 LYS A C 1
ATOM 8317 O O . LYS A 1 1042 ? 22.680 -11.819 -44.589 1.00 58.28 1042 LYS A O 1
ATOM 8322 N N . PRO A 1 1043 ? 23.283 -12.085 -46.735 1.00 48.50 1043 PRO A N 1
ATOM 8323 C CA . PRO A 1 1043 ? 24.294 -11.043 -46.673 1.00 48.50 1043 PRO A CA 1
ATOM 8324 C C . PRO A 1 1043 ? 23.555 -9.699 -46.661 1.00 48.50 1043 PRO A C 1
ATOM 8326 O O . PRO A 1 1043 ? 22.786 -9.420 -47.583 1.00 48.50 1043 PRO A O 1
ATOM 8329 N N . PHE A 1 1044 ? 23.710 -8.935 -45.573 1.00 47.38 1044 PHE A N 1
ATOM 8330 C CA . PHE A 1 1044 ? 23.358 -7.513 -45.420 1.00 47.38 1044 PHE A CA 1
ATOM 8331 C C . PHE A 1 1044 ? 22.694 -6.887 -46.662 1.00 47.38 1044 PHE A C 1
ATOM 8333 O O . PHE A 1 1044 ? 23.363 -6.391 -47.568 1.00 47.38 1044 PHE A O 1
ATOM 8340 N N . GLY A 1 1045 ? 21.360 -6.944 -46.723 1.00 46.69 1045 GLY A N 1
ATOM 8341 C CA . GLY A 1 1045 ? 20.568 -6.167 -47.682 1.00 46.69 1045 GLY A CA 1
ATOM 8342 C C . GLY A 1 1045 ? 20.862 -6.386 -49.174 1.00 46.69 1045 GLY A C 1
ATOM 8343 O O . GLY A 1 1045 ? 20.565 -5.495 -49.959 1.00 46.69 1045 GLY A O 1
ATOM 8344 N N . GLY A 1 1046 ? 21.432 -7.525 -49.590 1.00 45.34 1046 GLY A N 1
ATOM 8345 C CA . GLY A 1 1046 ? 21.752 -7.766 -51.006 1.00 45.34 1046 GLY A CA 1
ATOM 8346 C C . GLY A 1 1046 ? 23.013 -7.046 -51.502 1.00 45.34 1046 GLY A C 1
ATOM 8347 O O . GLY A 1 1046 ? 23.251 -6.988 -52.706 1.00 45.34 1046 GLY A O 1
ATOM 8348 N N . VAL A 1 1047 ? 23.836 -6.522 -50.589 1.00 47.78 1047 VAL A N 1
ATOM 8349 C CA . VAL A 1 1047 ? 25.154 -5.959 -50.897 1.00 47.78 1047 VAL A CA 1
ATOM 8350 C C . VAL A 1 1047 ? 26.186 -7.095 -50.921 1.00 47.78 1047 VAL A C 1
ATOM 8352 O O . VAL A 1 1047 ? 26.191 -7.963 -50.048 1.00 47.78 1047 VAL A O 1
ATOM 8355 N N . ASN A 1 1048 ? 27.061 -7.116 -51.933 1.00 52.72 1048 ASN A N 1
ATOM 8356 C CA . ASN A 1 1048 ? 28.123 -8.122 -52.052 1.00 52.72 1048 ASN A CA 1
ATOM 8357 C C . ASN A 1 1048 ? 29.006 -8.120 -50.784 1.00 52.72 1048 ASN A C 1
ATOM 8359 O O . ASN A 1 1048 ? 29.458 -7.063 -50.342 1.00 52.72 1048 ASN A O 1
ATOM 8363 N N . ALA A 1 1049 ? 29.294 -9.303 -50.229 1.00 52.91 1049 ALA A N 1
ATOM 8364 C CA . ALA A 1 1049 ? 30.155 -9.495 -49.059 1.00 52.91 1049 ALA A CA 1
ATOM 8365 C C . ALA A 1 1049 ? 31.535 -8.814 -49.180 1.00 52.91 1049 ALA A C 1
ATOM 8367 O O . ALA A 1 1049 ? 32.110 -8.425 -48.165 1.00 52.91 1049 ALA A O 1
ATOM 8368 N N . SER A 1 1050 ? 32.054 -8.629 -50.402 1.00 55.59 1050 SER A N 1
ATOM 8369 C CA . SER A 1 1050 ? 33.273 -7.844 -50.658 1.00 55.59 1050 SER A CA 1
ATOM 8370 C C . SER A 1 1050 ? 33.097 -6.365 -50.308 1.00 55.59 1050 SER A C 1
ATOM 8372 O O . SER A 1 1050 ? 33.908 -5.818 -49.573 1.00 55.59 1050 SER A O 1
ATOM 8374 N N . ALA A 1 1051 ? 32.005 -5.736 -50.752 1.00 56.53 1051 ALA A N 1
ATOM 8375 C CA . ALA A 1 1051 ? 31.752 -4.317 -50.508 1.00 56.53 1051 ALA A CA 1
ATOM 8376 C C . ALA A 1 1051 ? 31.544 -4.028 -49.014 1.00 56.53 1051 ALA A C 1
ATOM 8378 O O . ALA A 1 1051 ? 32.008 -3.015 -48.514 1.00 56.53 1051 ALA A O 1
ATOM 8379 N N . ILE A 1 1052 ? 30.927 -4.947 -48.267 1.00 55.69 1052 ILE A N 1
ATOM 8380 C CA . ILE A 1 1052 ? 30.785 -4.820 -46.808 1.00 55.69 1052 ILE A CA 1
ATOM 8381 C C . ILE A 1 1052 ? 32.138 -4.950 -46.104 1.00 55.69 1052 ILE A C 1
ATOM 8383 O O . ILE A 1 1052 ? 32.406 -4.196 -45.176 1.00 55.69 1052 ILE A O 1
ATOM 8387 N N . LYS A 1 1053 ? 33.016 -5.858 -46.553 1.00 59.09 1053 LYS A N 1
ATOM 8388 C CA . LYS A 1 1053 ? 34.390 -5.953 -46.033 1.00 59.09 1053 LYS A CA 1
ATOM 8389 C C . LYS A 1 1053 ? 35.195 -4.686 -46.318 1.00 59.09 1053 LYS A C 1
ATOM 8391 O O . LYS A 1 1053 ? 35.948 -4.261 -45.450 1.00 59.09 1053 LYS A O 1
ATOM 8396 N N . ASP A 1 1054 ? 35.016 -4.073 -47.485 1.00 59.75 1054 ASP A N 1
ATOM 8397 C CA . ASP A 1 1054 ? 35.686 -2.821 -47.845 1.00 59.75 1054 ASP A CA 1
ATOM 8398 C C . ASP A 1 1054 ? 35.130 -1.622 -47.054 1.00 59.75 1054 ASP A C 1
ATOM 8400 O O . ASP A 1 1054 ? 35.896 -0.776 -46.602 1.00 59.75 1054 ASP A O 1
ATOM 8404 N N . ILE A 1 1055 ? 33.821 -1.594 -46.785 1.00 60.91 1055 ILE A N 1
ATOM 8405 C CA . ILE A 1 1055 ? 33.168 -0.594 -45.925 1.00 60.91 1055 ILE A CA 1
ATOM 8406 C C . ILE A 1 1055 ? 33.610 -0.740 -44.464 1.00 60.91 1055 ILE A C 1
ATOM 8408 O O . ILE A 1 1055 ? 33.970 0.246 -43.825 1.00 60.91 1055 ILE A O 1
ATOM 8412 N N . ILE A 1 1056 ? 33.639 -1.967 -43.942 1.00 63.16 1056 ILE A N 1
ATOM 8413 C CA . ILE A 1 1056 ? 34.160 -2.271 -42.604 1.00 63.16 1056 ILE A CA 1
ATOM 8414 C C . ILE A 1 1056 ? 35.645 -1.904 -42.513 1.00 63.16 1056 ILE A C 1
ATOM 8416 O O . ILE A 1 1056 ? 36.070 -1.344 -41.514 1.00 63.16 1056 ILE A O 1
ATOM 8420 N N . ARG A 1 1057 ? 36.438 -2.137 -43.564 1.00 62.44 1057 ARG A N 1
ATOM 8421 C CA . ARG A 1 1057 ? 37.845 -1.712 -43.612 1.00 62.44 1057 ARG A CA 1
ATOM 8422 C C . ARG A 1 1057 ? 38.003 -0.184 -43.643 1.00 62.44 1057 ARG A C 1
ATOM 8424 O O . ARG A 1 1057 ? 39.014 0.315 -43.166 1.00 62.44 1057 ARG A O 1
ATOM 8431 N N . ALA A 1 1058 ? 37.037 0.545 -44.204 1.00 59.78 1058 ALA A N 1
ATOM 8432 C CA . ALA A 1 1058 ? 37.075 2.003 -44.316 1.00 59.78 1058 ALA A CA 1
ATOM 8433 C C . ALA A 1 1058 ? 36.560 2.748 -43.067 1.00 59.78 1058 ALA A C 1
ATOM 8435 O O . ALA A 1 1058 ? 36.992 3.874 -42.828 1.00 59.78 1058 ALA A O 1
ATOM 8436 N N . TYR A 1 1059 ? 35.651 2.150 -42.284 1.00 65.00 1059 TYR A N 1
ATOM 8437 C CA . TYR A 1 1059 ? 34.983 2.817 -41.149 1.00 65.00 1059 TYR A CA 1
ATOM 8438 C C . TYR A 1 1059 ? 35.025 2.041 -39.821 1.00 65.00 1059 TYR A C 1
ATOM 8440 O O . TYR A 1 1059 ? 34.674 2.602 -38.781 1.00 65.00 1059 TYR A O 1
ATOM 8448 N N . GLY A 1 1060 ? 35.419 0.768 -39.837 1.00 68.56 1060 GLY A N 1
ATOM 8449 C CA . GLY A 1 1060 ? 35.562 -0.060 -38.644 1.00 68.56 1060 GLY A CA 1
ATOM 8450 C C . GLY A 1 1060 ? 36.872 0.227 -37.921 1.00 68.56 1060 GLY A C 1
ATOM 8451 O O . GLY A 1 1060 ? 37.928 0.363 -38.537 1.00 68.56 1060 GLY A O 1
ATOM 8452 N N . GLU A 1 1061 ? 36.804 0.307 -36.596 1.00 84.12 1061 GLU A N 1
ATOM 8453 C CA . GLU A 1 1061 ? 38.002 0.464 -35.771 1.00 84.12 1061 GLU A CA 1
ATOM 8454 C C . GLU A 1 1061 ? 38.898 -0.788 -35.837 1.00 84.12 1061 GLU A C 1
ATOM 8456 O O . GLU A 1 1061 ? 38.396 -1.899 -36.069 1.00 84.12 1061 GLU A O 1
ATOM 8461 N N . PRO A 1 1062 ? 40.220 -0.650 -35.614 1.00 82.31 1062 PRO A N 1
ATOM 8462 C CA . PRO A 1 1062 ? 41.131 -1.786 -35.566 1.00 82.31 1062 PRO A CA 1
ATOM 8463 C C . PRO A 1 1062 ? 40.637 -2.892 -34.626 1.00 82.31 1062 PRO A C 1
ATOM 8465 O O . PRO A 1 1062 ? 40.189 -2.637 -33.511 1.00 82.31 1062 PRO A O 1
ATOM 8468 N N . GLY A 1 1063 ? 40.735 -4.139 -35.089 1.00 84.94 1063 GLY A N 1
ATOM 8469 C CA . GLY A 1 1063 ? 40.310 -5.310 -34.323 1.00 84.94 1063 GLY A CA 1
ATOM 8470 C C . GLY A 1 1063 ? 38.845 -5.717 -34.501 1.00 84.94 1063 GLY A C 1
ATOM 8471 O O . GLY A 1 1063 ? 38.417 -6.664 -33.846 1.00 84.94 1063 GLY A O 1
ATOM 8472 N N . MET A 1 1064 ? 38.081 -5.081 -35.396 1.00 86.25 1064 MET A N 1
ATOM 8473 C CA . MET A 1 1064 ? 36.759 -5.587 -35.778 1.00 86.25 1064 MET A CA 1
ATOM 8474 C C . MET A 1 1064 ? 36.876 -6.957 -36.469 1.00 86.25 1064 MET A C 1
ATOM 8476 O O . MET A 1 1064 ? 37.641 -7.137 -37.419 1.00 86.25 1064 MET A O 1
ATOM 8480 N N . MET A 1 1065 ? 36.085 -7.923 -36.015 1.00 79.19 1065 MET A N 1
ATOM 8481 C CA . MET A 1 1065 ? 36.016 -9.289 -36.531 1.00 79.19 1065 MET A CA 1
ATOM 8482 C C . MET A 1 1065 ? 34.544 -9.667 -36.758 1.00 79.19 1065 MET A C 1
ATOM 8484 O O . MET A 1 1065 ? 33.918 -10.277 -35.885 1.00 79.19 1065 MET A O 1
ATOM 8488 N N . PRO A 1 1066 ? 33.963 -9.308 -37.922 1.00 62.81 1066 PRO A N 1
ATOM 8489 C CA . PRO A 1 1066 ? 32.553 -9.535 -38.228 1.00 62.81 1066 PRO A CA 1
ATOM 8490 C C . PRO A 1 1066 ? 32.288 -11.028 -38.473 1.00 62.81 1066 PRO A C 1
ATOM 8492 O O . PRO A 1 1066 ? 32.203 -11.497 -39.607 1.00 62.81 1066 PRO A O 1
ATOM 8495 N N . THR A 1 1067 ? 32.192 -11.794 -37.392 1.00 59.25 1067 THR A N 1
ATOM 8496 C CA . THR A 1 1067 ? 31.850 -13.217 -37.401 1.00 59.25 1067 THR A CA 1
ATOM 8497 C C . THR A 1 1067 ? 30.431 -13.376 -36.860 1.00 59.25 1067 THR A C 1
ATOM 8499 O O . THR A 1 1067 ? 30.194 -13.416 -35.660 1.00 59.25 1067 THR A O 1
ATOM 8502 N N . PHE A 1 1068 ? 29.454 -13.437 -37.768 1.00 53.75 1068 PHE A N 1
ATOM 8503 C CA . PHE A 1 1068 ? 28.021 -13.530 -37.446 1.00 53.75 1068 PHE A CA 1
ATOM 8504 C C . PHE A 1 1068 ? 27.532 -14.983 -37.344 1.00 53.75 1068 PHE A C 1
ATOM 8506 O O . PHE A 1 1068 ? 26.458 -15.318 -37.839 1.00 53.75 1068 PHE A O 1
ATOM 8513 N N . ASN A 1 1069 ? 28.331 -15.873 -36.755 1.00 52.59 1069 ASN A N 1
ATOM 8514 C CA . ASN A 1 1069 ? 27.939 -17.276 -36.644 1.00 52.59 1069 ASN A CA 1
ATOM 8515 C C . ASN A 1 1069 ? 26.997 -17.474 -35.454 1.00 52.59 1069 ASN A C 1
ATOM 8517 O O . ASN A 1 1069 ? 27.230 -16.927 -34.374 1.00 52.59 1069 ASN A O 1
ATOM 8521 N N . GLU A 1 1070 ? 25.955 -18.289 -35.640 1.00 55.28 1070 GLU A N 1
ATOM 8522 C CA . GLU A 1 1070 ? 25.132 -18.745 -34.522 1.00 55.28 1070 GLU A CA 1
ATOM 8523 C C . GLU A 1 1070 ? 26.024 -19.441 -33.489 1.00 55.28 1070 GLU A C 1
ATOM 8525 O O . GLU A 1 1070 ? 26.784 -20.367 -33.782 1.00 55.28 1070 GLU A O 1
ATOM 8530 N N . LYS A 1 1071 ? 25.945 -18.944 -32.259 1.00 69.31 1071 LYS A N 1
ATOM 8531 C CA . LYS A 1 1071 ? 26.639 -19.496 -31.103 1.00 69.31 1071 LYS A CA 1
ATOM 8532 C C . LYS A 1 1071 ? 25.967 -20.802 -30.690 1.00 69.31 1071 LYS A C 1
ATOM 8534 O O . LYS A 1 1071 ? 24.737 -20.860 -30.664 1.00 69.31 1071 LYS A O 1
ATOM 8539 N N . THR A 1 1072 ? 26.740 -21.841 -30.390 1.00 70.25 1072 THR A N 1
ATOM 8540 C CA . THR A 1 1072 ? 26.231 -23.203 -30.121 1.00 70.25 1072 THR A CA 1
ATOM 8541 C C . THR A 1 1072 ? 26.457 -23.655 -28.682 1.00 70.25 1072 THR A C 1
ATOM 8543 O O . THR A 1 1072 ? 26.116 -24.783 -28.341 1.00 70.25 1072 THR A O 1
ATOM 8546 N N . GLU A 1 1073 ? 27.063 -22.817 -27.841 1.00 84.38 1073 GLU A N 1
ATOM 8547 C CA . GLU A 1 1073 ? 27.270 -23.131 -26.433 1.00 84.38 1073 GLU A CA 1
ATOM 8548 C C . GLU A 1 1073 ? 25.952 -23.220 -25.650 1.00 84.38 1073 GLU A C 1
ATOM 8550 O O . GLU A 1 1073 ? 24.966 -22.542 -25.957 1.00 84.38 1073 GLU A O 1
ATOM 8555 N N . SER A 1 1074 ? 25.949 -24.072 -24.621 1.00 91.00 1074 SER A N 1
ATOM 8556 C CA . SER A 1 1074 ? 24.835 -24.185 -23.683 1.00 91.00 1074 SER A CA 1
ATOM 8557 C C . SER A 1 1074 ? 24.750 -22.964 -22.760 1.00 91.00 1074 SER A C 1
ATOM 8559 O O . SER A 1 1074 ? 25.710 -22.204 -22.617 1.00 91.00 1074 SER A O 1
ATOM 8561 N N . PHE A 1 1075 ? 23.606 -22.818 -22.087 1.00 95.00 1075 PHE A N 1
ATOM 8562 C CA . PHE A 1 1075 ? 23.359 -21.767 -21.095 1.00 95.00 1075 PHE A CA 1
ATOM 8563 C C . PHE A 1 1075 ? 24.442 -21.725 -20.005 1.00 95.00 1075 PHE A C 1
ATOM 8565 O O . PHE A 1 1075 ? 25.054 -20.681 -19.783 1.00 95.00 1075 PHE A O 1
ATOM 8572 N N . ASP A 1 1076 ? 24.770 -22.870 -19.398 1.00 94.06 1076 ASP A N 1
ATOM 8573 C CA . ASP A 1 1076 ? 25.793 -22.926 -18.347 1.00 94.06 1076 ASP A CA 1
ATOM 8574 C C . ASP A 1 1076 ? 27.203 -22.645 -18.874 1.00 94.06 1076 ASP A C 1
ATOM 8576 O O . ASP A 1 1076 ? 27.991 -21.990 -18.191 1.00 94.06 1076 ASP A O 1
ATOM 8580 N N . ILE A 1 1077 ? 27.526 -23.078 -20.100 1.00 93.44 1077 ILE A N 1
ATOM 8581 C CA . ILE A 1 1077 ? 28.824 -22.765 -20.713 1.00 93.44 1077 ILE A CA 1
ATOM 8582 C C . ILE A 1 1077 ? 28.942 -21.267 -20.999 1.00 93.44 1077 ILE A C 1
ATOM 8584 O O . ILE A 1 1077 ? 29.995 -20.684 -20.756 1.00 93.44 1077 ILE A O 1
ATOM 8588 N N . ALA A 1 1078 ? 27.862 -20.626 -21.446 1.00 93.06 1078 ALA A N 1
ATOM 8589 C CA . ALA A 1 1078 ? 27.842 -19.192 -21.706 1.00 93.06 1078 ALA A CA 1
ATOM 8590 C C . ALA A 1 1078 ? 28.034 -18.339 -20.436 1.00 93.06 1078 ALA A C 1
ATOM 8592 O O . ALA A 1 1078 ? 28.471 -17.190 -20.551 1.00 93.06 1078 ALA A O 1
ATOM 8593 N N . ILE A 1 1079 ? 27.725 -18.881 -19.249 1.00 96.44 1079 ILE A N 1
ATOM 8594 C CA . ILE A 1 1079 ? 27.843 -18.188 -17.956 1.00 96.44 1079 ILE A CA 1
ATOM 8595 C C . ILE A 1 1079 ? 29.142 -18.548 -17.225 1.00 96.44 1079 ILE A C 1
ATOM 8597 O O . ILE A 1 1079 ? 29.885 -17.644 -16.851 1.00 96.44 1079 ILE A O 1
ATOM 8601 N N . ASN A 1 1080 ? 29.392 -19.847 -17.015 1.00 92.44 1080 ASN A N 1
ATOM 8602 C CA . ASN A 1 1080 ? 30.419 -20.378 -16.108 1.00 92.44 1080 ASN A CA 1
ATOM 8603 C C . ASN A 1 1080 ? 31.442 -21.313 -16.789 1.00 92.44 1080 ASN A C 1
ATOM 8605 O O . ASN A 1 1080 ? 32.451 -21.652 -16.176 1.00 92.44 1080 ASN A O 1
ATOM 8609 N N . GLY A 1 1081 ? 31.162 -21.827 -17.992 1.00 82.31 1081 GLY A N 1
ATOM 8610 C CA . GLY A 1 1081 ? 31.950 -22.924 -18.571 1.00 82.31 1081 GLY A CA 1
ATOM 8611 C C . GLY A 1 1081 ? 33.180 -22.478 -19.368 1.00 82.31 1081 GLY A C 1
ATOM 8612 O O . GLY A 1 1081 ? 33.257 -21.330 -19.804 1.00 82.31 1081 GLY A O 1
ATOM 8613 N N . PRO A 1 1082 ? 34.140 -23.388 -19.623 1.00 79.94 1082 PRO A N 1
ATOM 8614 C CA . PRO A 1 1082 ? 35.353 -23.075 -20.373 1.00 79.94 1082 PRO A CA 1
ATOM 8615 C C . PRO A 1 1082 ? 34.998 -22.747 -21.827 1.00 79.94 1082 PRO A C 1
ATOM 8617 O O . PRO A 1 1082 ? 34.760 -23.630 -22.650 1.00 79.94 1082 PRO A O 1
ATOM 8620 N N . TYR A 1 1083 ? 34.946 -21.459 -22.149 1.00 82.00 1083 TYR A N 1
ATOM 8621 C CA . TYR A 1 1083 ? 34.596 -20.975 -23.475 1.00 82.00 1083 TYR A CA 1
ATOM 8622 C C . TYR A 1 1083 ? 35.397 -19.720 -23.783 1.00 82.00 1083 TYR A C 1
ATOM 8624 O O . TYR A 1 1083 ? 35.234 -18.704 -23.115 1.00 82.00 1083 TYR A O 1
ATOM 8632 N N . ARG A 1 1084 ? 36.252 -19.792 -24.808 1.00 88.62 1084 ARG A N 1
ATOM 8633 C CA . ARG A 1 1084 ? 37.026 -18.661 -25.326 1.00 88.62 1084 ARG A CA 1
ATOM 8634 C C . ARG A 1 1084 ? 37.229 -18.813 -26.831 1.00 88.62 1084 ARG A C 1
ATOM 8636 O O . ARG A 1 1084 ? 37.624 -19.869 -27.315 1.00 88.62 1084 ARG A O 1
ATOM 8643 N N . LYS A 1 1085 ? 36.972 -17.734 -27.558 1.00 86.19 1085 LYS A N 1
ATOM 8644 C CA . LYS A 1 1085 ? 37.251 -17.520 -28.981 1.00 86.19 1085 LYS A CA 1
ATOM 8645 C C . LYS A 1 1085 ? 37.838 -16.118 -29.152 1.00 86.19 1085 LYS A C 1
ATOM 8647 O O . LYS A 1 1085 ? 37.858 -15.335 -28.206 1.00 86.19 1085 LYS A O 1
ATOM 8652 N N . GLU A 1 1086 ? 38.264 -15.784 -30.366 1.00 84.38 1086 GLU A N 1
ATOM 8653 C CA . GLU A 1 1086 ? 38.881 -14.487 -30.684 1.00 84.38 1086 GLU A CA 1
ATOM 8654 C C . GLU A 1 1086 ? 38.003 -13.276 -30.332 1.00 84.38 1086 GLU A C 1
ATOM 8656 O O . GLU A 1 1086 ? 38.544 -12.229 -30.001 1.00 84.38 1086 GLU A O 1
ATOM 8661 N N . THR A 1 1087 ? 36.672 -13.412 -30.353 1.00 84.31 1087 THR A N 1
ATOM 8662 C CA . THR A 1 1087 ? 35.710 -12.325 -30.072 1.00 84.31 1087 THR A CA 1
ATOM 8663 C C . THR A 1 1087 ? 34.764 -12.613 -28.905 1.00 84.31 1087 THR A C 1
ATOM 8665 O O . THR A 1 1087 ? 33.808 -11.868 -28.669 1.00 84.31 1087 THR A O 1
ATOM 8668 N N . SER A 1 1088 ? 34.961 -13.721 -28.182 1.00 88.44 1088 SER A N 1
ATOM 8669 C CA . SER A 1 1088 ? 34.023 -14.098 -27.125 1.00 88.44 1088 SER A CA 1
ATOM 8670 C C . SER A 1 1088 ? 34.618 -14.968 -26.030 1.00 88.44 1088 SER A C 1
ATOM 8672 O O . SER A 1 1088 ? 35.420 -15.850 -26.312 1.00 88.44 1088 SER A O 1
ATOM 8674 N N . VAL A 1 1089 ? 34.139 -14.787 -24.807 1.00 93.12 1089 VAL A N 1
ATOM 8675 C CA . VAL A 1 1089 ? 34.422 -15.600 -23.620 1.00 93.12 1089 VAL A CA 1
ATOM 8676 C C . VAL A 1 1089 ? 33.126 -15.746 -22.811 1.00 93.12 1089 VAL A C 1
ATOM 8678 O O . VAL A 1 1089 ? 32.162 -15.015 -23.061 1.00 93.12 1089 VAL A O 1
ATOM 8681 N N . ASN A 1 1090 ? 33.038 -16.710 -21.893 1.00 94.38 1090 ASN A N 1
ATOM 8682 C CA . ASN A 1 1090 ? 31.870 -16.785 -21.012 1.00 94.38 1090 ASN A CA 1
ATOM 8683 C C . ASN A 1 1090 ? 31.715 -15.498 -20.173 1.00 94.38 1090 ASN A C 1
ATOM 8685 O O . ASN A 1 1090 ? 32.648 -14.714 -19.987 1.00 94.38 1090 ASN A O 1
ATOM 8689 N N . LEU A 1 1091 ? 30.495 -15.282 -19.691 1.00 96.06 1091 LEU A N 1
ATOM 8690 C CA . LEU A 1 1091 ? 30.078 -14.045 -19.043 1.00 96.06 1091 LEU A CA 1
ATOM 8691 C C . LEU A 1 1091 ? 30.896 -13.724 -17.781 1.00 96.06 1091 LEU A C 1
ATOM 8693 O O . LEU A 1 1091 ? 31.331 -12.583 -17.617 1.00 96.06 1091 LEU A O 1
ATOM 8697 N N . LYS A 1 1092 ? 31.119 -14.703 -16.892 1.00 97.69 1092 LYS A N 1
ATOM 8698 C CA . LYS A 1 1092 ? 31.828 -14.462 -15.625 1.00 97.69 1092 LYS A CA 1
ATOM 8699 C C . LYS A 1 1092 ? 33.330 -14.271 -15.809 1.00 97.69 1092 LYS A C 1
ATOM 8701 O O . LYS A 1 1092 ? 33.910 -13.425 -15.127 1.00 97.69 1092 LYS A O 1
ATOM 8706 N N . ASP A 1 1093 ? 33.948 -14.994 -16.737 1.00 97.00 1093 ASP A N 1
ATOM 8707 C CA . ASP A 1 1093 ? 35.366 -14.825 -17.059 1.00 97.00 1093 ASP A CA 1
ATOM 8708 C C . ASP A 1 1093 ? 35.633 -13.439 -17.645 1.00 97.00 1093 ASP A C 1
ATOM 8710 O O . ASP A 1 1093 ? 36.609 -12.808 -17.249 1.00 97.00 1093 ASP A O 1
ATOM 8714 N N . PHE A 1 1094 ? 34.737 -12.908 -18.491 1.00 97.44 1094 PHE A N 1
ATOM 8715 C CA . PHE A 1 1094 ? 34.868 -11.529 -18.970 1.00 97.44 1094 PHE A CA 1
ATOM 8716 C C . PHE A 1 1094 ? 34.911 -10.525 -17.812 1.00 97.44 1094 PHE A C 1
ATOM 8718 O O . PHE A 1 1094 ? 35.812 -9.695 -17.755 1.00 97.44 1094 PHE A O 1
ATOM 8725 N N . ILE A 1 1095 ? 33.951 -10.607 -16.883 1.00 98.12 1095 ILE A N 1
ATOM 8726 C CA . ILE A 1 1095 ? 33.856 -9.681 -15.743 1.00 98.12 1095 ILE A CA 1
ATOM 8727 C C . ILE A 1 1095 ? 35.099 -9.780 -14.859 1.00 98.12 1095 ILE A C 1
ATOM 8729 O O . ILE A 1 1095 ? 35.655 -8.754 -14.466 1.00 98.12 1095 ILE A O 1
ATOM 8733 N N . ARG A 1 1096 ? 35.545 -11.005 -14.553 1.00 97.81 1096 ARG A N 1
ATOM 8734 C CA . ARG A 1 1096 ? 36.744 -11.233 -13.742 1.00 97.81 1096 ARG A CA 1
ATOM 8735 C C . ARG A 1 1096 ? 37.980 -10.645 -14.417 1.00 97.81 1096 ARG A C 1
ATOM 8737 O O . ARG A 1 1096 ? 38.639 -9.801 -13.820 1.00 97.81 1096 ARG A O 1
ATOM 8744 N N . GLU A 1 1097 ? 38.251 -11.034 -15.660 1.00 97.50 1097 GLU A N 1
ATOM 8745 C CA . GLU A 1 1097 ? 39.453 -10.608 -16.380 1.00 97.50 1097 GLU A CA 1
ATOM 8746 C C . GLU A 1 1097 ? 39.459 -9.101 -16.652 1.00 97.50 1097 GLU A C 1
ATOM 8748 O O . GLU A 1 1097 ? 40.477 -8.448 -16.442 1.00 97.50 1097 GLU A O 1
ATOM 8753 N N . LYS A 1 1098 ? 38.329 -8.510 -17.063 1.00 97.56 1098 LYS A N 1
ATOM 8754 C CA . LYS A 1 1098 ? 38.240 -7.058 -17.270 1.00 97.56 1098 LYS A CA 1
ATOM 8755 C C . LYS A 1 1098 ? 38.485 -6.300 -15.967 1.00 97.56 1098 LYS A C 1
ATOM 8757 O O . LYS A 1 1098 ? 39.248 -5.336 -15.965 1.00 97.56 1098 LYS A O 1
ATOM 8762 N N . SER A 1 1099 ? 37.890 -6.752 -14.860 1.00 98.06 1099 SER A N 1
ATOM 8763 C CA . SER A 1 1099 ? 38.119 -6.148 -13.546 1.00 98.06 1099 SER A CA 1
ATOM 8764 C C . SER A 1 1099 ? 39.584 -6.247 -13.124 1.00 98.06 1099 SER A C 1
ATOM 8766 O O . SER A 1 1099 ? 40.147 -5.261 -12.655 1.00 98.06 1099 SER A O 1
ATOM 8768 N N . GLU A 1 1100 ? 40.208 -7.414 -13.277 1.00 97.94 1100 GLU A N 1
ATOM 8769 C CA . GLU A 1 1100 ? 41.620 -7.635 -12.946 1.00 97.94 1100 GLU A CA 1
ATOM 8770 C C . GLU A 1 1100 ? 42.539 -6.762 -13.804 1.00 97.94 1100 GLU A C 1
ATOM 8772 O O . GLU A 1 1100 ? 43.422 -6.096 -13.266 1.00 97.94 1100 GLU A O 1
ATOM 8777 N N . ASN A 1 1101 ? 42.291 -6.692 -15.114 1.00 97.81 1101 ASN A N 1
ATOM 8778 C CA . ASN A 1 1101 ? 43.089 -5.898 -16.043 1.00 97.81 1101 ASN A CA 1
ATOM 8779 C C . ASN A 1 1101 ? 42.991 -4.398 -15.747 1.00 97.81 1101 ASN A C 1
ATOM 8781 O O . ASN A 1 1101 ? 44.017 -3.716 -15.731 1.00 97.81 1101 ASN A O 1
ATOM 8785 N N . VAL A 1 1102 ? 41.787 -3.873 -15.482 1.00 97.50 1102 VAL A N 1
ATOM 8786 C CA . VAL A 1 1102 ? 41.607 -2.464 -15.093 1.00 97.50 1102 VAL A CA 1
ATOM 8787 C C . VAL A 1 1102 ? 42.339 -2.185 -13.780 1.00 97.50 1102 VAL A C 1
ATOM 8789 O O . VAL A 1 1102 ? 43.146 -1.262 -13.714 1.00 97.50 1102 VAL A O 1
ATOM 8792 N N . LEU A 1 1103 ? 42.134 -2.998 -12.741 1.00 96.19 1103 LEU A N 1
ATOM 8793 C CA . LEU A 1 1103 ? 42.819 -2.795 -11.460 1.00 96.19 1103 LEU A CA 1
ATOM 8794 C C . LEU A 1 1103 ? 44.343 -2.887 -11.606 1.00 96.19 1103 LEU A C 1
ATOM 8796 O O . LEU A 1 1103 ? 45.060 -2.085 -11.013 1.00 96.19 1103 LEU A O 1
ATOM 8800 N N . ALA A 1 1104 ? 44.848 -3.817 -12.419 1.00 95.44 1104 ALA A N 1
ATOM 8801 C CA . ALA A 1 1104 ? 46.271 -3.946 -12.702 1.00 95.44 1104 ALA A CA 1
ATOM 8802 C C . ALA A 1 1104 ? 46.830 -2.699 -13.398 1.00 95.44 1104 ALA A C 1
ATOM 8804 O O . ALA A 1 1104 ? 47.884 -2.223 -12.990 1.00 95.44 1104 ALA A O 1
ATOM 8805 N N . PHE A 1 1105 ? 46.125 -2.145 -14.390 1.00 95.12 1105 PHE A N 1
ATOM 8806 C CA . PHE A 1 1105 ? 46.533 -0.926 -15.096 1.00 95.12 1105 PHE A CA 1
ATOM 8807 C C . PHE A 1 1105 ? 46.639 0.283 -14.152 1.00 95.12 1105 PHE A C 1
ATOM 8809 O O . PHE A 1 1105 ? 47.630 1.006 -14.191 1.00 95.12 1105 PHE A O 1
ATOM 8816 N N . TYR A 1 1106 ? 45.671 0.467 -13.248 1.00 91.81 1106 TYR A N 1
ATOM 8817 C CA . TYR A 1 1106 ? 45.660 1.595 -12.303 1.00 91.81 1106 TYR A CA 1
ATOM 8818 C C . TYR A 1 1106 ? 46.570 1.408 -11.074 1.00 91.81 1106 TYR A C 1
ATOM 8820 O O . TYR A 1 1106 ? 46.898 2.391 -10.414 1.00 91.81 1106 TYR A O 1
ATOM 8828 N N . ASN A 1 1107 ? 46.998 0.178 -10.766 1.00 86.69 1107 ASN A N 1
ATOM 8829 C CA . ASN A 1 1107 ? 47.905 -0.123 -9.650 1.00 86.69 1107 ASN A CA 1
ATOM 8830 C C . ASN A 1 1107 ? 49.398 -0.087 -10.031 1.00 86.69 1107 ASN A C 1
ATOM 8832 O O . ASN A 1 1107 ? 50.248 -0.323 -9.169 1.00 86.69 1107 ASN A O 1
ATOM 8836 N N . GLN A 1 1108 ? 49.753 0.184 -11.293 1.00 77.31 1108 GLN A N 1
ATOM 8837 C CA . GLN A 1 1108 ? 51.159 0.304 -11.686 1.00 77.31 1108 GLN A CA 1
ATOM 8838 C C . GLN A 1 1108 ? 51.797 1.531 -11.006 1.00 77.31 1108 GLN A C 1
ATOM 8840 O O . GLN A 1 1108 ? 51.234 2.627 -11.070 1.00 77.31 1108 GLN A O 1
ATOM 8845 N N . PRO A 1 1109 ? 52.964 1.395 -10.343 1.00 54.91 1109 PRO A N 1
ATOM 8846 C CA . PRO A 1 1109 ? 53.656 2.535 -9.755 1.00 54.91 1109 PRO A CA 1
ATOM 8847 C C . PRO A 1 1109 ? 54.006 3.528 -10.864 1.00 54.91 1109 PRO A C 1
ATOM 8849 O O . PRO A 1 1109 ? 54.694 3.157 -11.814 1.00 54.91 1109 PRO A O 1
ATOM 8852 N N . ASN A 1 1110 ? 53.508 4.765 -10.728 1.00 51.31 1110 ASN A N 1
ATOM 8853 C CA . ASN A 1 1110 ? 53.657 5.882 -11.667 1.00 51.31 1110 ASN A CA 1
ATOM 8854 C C . ASN A 1 1110 ? 55.031 5.897 -12.358 1.00 51.31 1110 ASN A C 1
ATOM 8856 O O . ASN A 1 1110 ? 55.988 6.507 -11.884 1.00 51.31 1110 ASN A O 1
ATOM 8860 N N . THR A 1 1111 ? 55.103 5.269 -13.524 1.00 38.00 1111 THR A N 1
ATOM 8861 C CA . THR A 1 1111 ? 56.134 5.502 -14.527 1.00 38.00 1111 THR A CA 1
ATOM 8862 C C . THR A 1 1111 ? 55.401 6.114 -15.708 1.00 38.00 1111 THR A C 1
ATOM 8864 O O . THR A 1 1111 ? 54.992 5.431 -16.632 1.00 38.00 1111 THR A O 1
ATOM 8867 N N . SER A 1 1112 ? 55.155 7.424 -15.574 1.00 41.38 1112 SER A N 1
ATOM 8868 C CA . SER A 1 1112 ? 54.622 8.340 -16.594 1.00 41.38 1112 SER A CA 1
ATOM 8869 C C . SER A 1 1112 ? 53.408 7.831 -17.391 1.00 41.38 1112 SER A C 1
ATOM 8871 O O . SER A 1 1112 ? 53.568 7.295 -18.487 1.00 41.38 1112 SER A O 1
ATOM 8873 N N . LEU A 1 1113 ? 52.211 8.068 -16.841 1.00 35.31 1113 LEU A N 1
ATOM 8874 C CA . LEU A 1 1113 ? 50.955 8.184 -17.596 1.00 35.31 1113 LEU A CA 1
ATOM 8875 C C . LEU A 1 1113 ? 50.871 9.540 -18.304 1.00 35.31 1113 LEU A C 1
ATOM 8877 O O . LEU A 1 1113 ? 51.257 10.547 -17.662 1.00 35.31 1113 LEU A O 1
#

Organism: NCBI:txid101142

InterPro domains:
  IPR014867 Spore coat protein CotH/Invasin CotH2/3/7 [PF08757] (179-483)
  IPR014867 Spore coat protein CotH/Invasin CotH2/3/7 [PF08757] (726-1031)
  IPR014867 Spore coat protein CotH/Invasin CotH2/3/7 [PTHR40050] (167-409)

Radius of gyration: 40.98 Å; chains: 1; bounding box: 100×70×164 Å

Secondary structure (DSSP, 8-state):
--------S--------EEEEEEE--PPTT-EEEEEETTEEEEEEEETTTEEEEEEEPPSS-EEEEEEETTEEEEE-SS-BPPPPTT--EEEEEETT-S-SS---------SPPPTT-BPPP-GGG-TT---EEEEES-HHHHHHHHH-TTS--EEEEEEEEE-SS-EEEEEEEEEEE--SGGGSSSS--EEEE--SSS---BTTB-EEEEE---S-TTS-HHHHHHHHHHHTT-----EEEEEEEETTEEEEEEEEEE-SSTTHHHHHHSTT-TT-----EEEE-SB-SS-TT---BSS-----S-GGGG-SSSEEEEESTTTTSGGGGHHHHHHHHHHHH--TTTS-HHHHHHHB-HHHHHHHHHHHHHTT-TTSHHHHS-SEEEEEEGGGTTEEEEEE--TTS-TTBSSB-HHHHHSS-GGGSTTTTTSHHHHHHTTSHHHHHHHHHHHHHHHHHTS-HHHHHHHHHHHHHHHHHHHHHHHHSPP-----S-TTGGGGHHHHHHHHHHH-TT-B----------HHHHHHS--BSSSBB-HHHHHHHHHHHHHHHHHSS---EEEEEE--PPTT-EEEEEETTEEEEEEEETTTEEEEEEPPPSS-EEEEEEETTEEEEE-SS-B--PPTT--B---EETT-S-SS---------SPPPTT-BPPP-GGG-TT---EEEEES-HHHHHHHHHTTTS--EEEEEEEEE-SS-EEEEEEEEEEE--SGGGGSSS--EEEE--STT---BTTB-EEEEE--TT-TTS-HHHHHHHHHHHTT-----EEEEEEEETTEEEEEEEEEE-SSTTHHHHHHSTT-TT-----EEEE-SEEE-TTS-EEE-S-----S-GGGGGSSSEEEEESTTTTSGGGGHHHHHHHHHHHH--TTT--HHHHHHHB-HHHHHHHHHHHHHHT-TTSHHHHS-SEEEEEEGGGTTEEEEEE--TTS-TTBSSB-HHHHH-S-GGGSTTTTTSHHHHHHTTSHHHHHHHHHHHHHHHHHTSSHHHHHHHHHHHHHHHHHHHHHHHHSPPSS------GGG--HHHHHHHHHHHSPTTB----PPP---HHHHHTS--EETTEE-HHHHHHHHHHHHHHHHTS--S--

Sequence (1113 aa):
MNKIAIALLGVLVSNIQATTYNVIAEPPANMSVAVIVDKVTYPLEATFGILYKGDAPSATTGYHYAFVDNKEVKVSEPFTRPPLKDGLLTTLNEFFNRSISNYELNTLPQVLEPLSSIHRINSDLHIMNQIPSIHIYGNTSATKYLEGNQLQDYKSKLNVAYIGLDNVQVFENVKVSLAGRSSRWVPKLSYGLKFDKKNSTTLFGYKNFKLRALAQDKSYLRENLCYNSYKSIGAPTSGFSYVRLFIDNKAVGLYGLIETFQDPWVAAKFADGEEGYKSGYLYQGIGFAQDDPKGLKLSDLRYEGINMANYNVGQYKIKAGINKKRINAYQDLQEFTKFINASSVSTTPESEWEKKLDVDGFIRAMAFEDVFGLSDGYMTGANNFYIYQDPNQNNRFTYIPVDMDSTLGDGFYRLDLMLSGNYSEHPGVFFRPLTRKIFSYPNYLNKYKEYILKFTQTLVNPSIMFPYIDSVVDMIRPDVEWDQSLPKVGKVTKDPYGKEDTEVLSTLVHLHSPSGMILAYKNQTESFDVAINGPLRNDIVVNLKDFIREKIVALLGVLVGTAQAITYNVIAEPPANMSVAVIVDKVTYPLEATFGILYKGDAPSATTGYHYAFVDNKEVKVSEPFTRPPLKDGLLTTLNEFFNRSISTYELNTLPQVLEPLSSIHRINSDLHIMNQIPSIHIYGNTSATKYLQDNQLQDYKVNLNVAYIGLDNVQVFENVKVSLAGHSSRWLSKLSYGLKFDKKNDTTLFGFKNFKLRALAHDRSYLRENLCHSSYKSIGAPTSGFSYVRLFIDNKAVGLYGLIETFQDPWVAAEFADGEKGYKSGYLYQGIGLALTSSGEVRASDLRYEGIDMASYRAGQYKIKAGKHKKRINAYQDLQEFTKFINESSVSTTPESEWEKKLDVDGFLRAMAMEDILGLSDGYMPSANNFYLYGVPNQNNRFTYIAADMDSTIGSGIYRLDLMLSGNYSEHPGFFSRPLTRKIFSYPNYLNKYKEYILKFTQTLVNPSIMFPYIDSVVDMIRPEVEWDQSLPRTGESVSKPFGGVNASAIKDIIRAYGEPGMMPTFNEKTESFDIAINGPYRKETSVNLKDFIREKSENVLAFYNQPNTSL

pLDDT: mean 88.56, std 13.02, range [34.72, 98.75]

Foldseek 3Di:
DDDDDDDDDDDPPPVQQKAKEKEFDQAPPQWFKWKQAPNRTGGWDDDPQGITIDIDGFHPAFMWMAIDHPNHGDGTQPDTAGTDDPPHRYFWNHYHNDNDFFFDFAAFAQLAAADPQWQAADFPPFPARGAKAKEWEDDPVQVLVQLVPLQDFDWFFTKMWIGHGHDIDIAGGWIKHWDDHVQSQALQTKMKTAHDPVDPDDRRLAGIKIWASLRLQQQSPQQQLLQRLLVSPNAFDWHKYKYFYHYHSHTSFITIITGDPAPPVCCNTRPNSDDPDAFQWKKFFALWQDDDPVDIDGLLLAQPDDPLVSVVSRRIATRYHDPRVDSCSCVLSNVLNVCLQPDAVVPADPVNLLLAAPLLSVLLVLLSCLLFVQCCWCQQRVHQKIWGQGVVSVRHIGIYGHPSSCTQFAHQKQVCLSLQLPSVSNHRQCPRSNNVRQCNDPVSVLSSLVSNVSCLVRRLDCVRPVSNSVSSCVSCVVRSVVNVPDRRSHDNNDDPVDPPCPVVVVVSCVVRGVPMGHPDDPPDPDHNCCLAPNADDDRRGDRNNVSSVSSSCNSVCCVVVPLLWAKEKEFDQAPPQWFKWKQAPNRTGGFDDDVQGITIDTDHFHPAFMWMAIDHPNHGDGTQPDTAGTDDPPHRYAWNHYHNDNDFFFDFDAAAQLAAADPQWDAADFPPFDAGGAKAKEWEDDPVLLLVQFAPLQDFDWDFTKMWIGGGHDIDIAGRWIKHWDDHVQSLDLATKMKTAGDPPPPDARRLAGIKIWASLQQQQQSCQVVLLQSLCVSDNAFAWHWYKYFYHYHSHTQFITIMTGDPAPPVSCNTRPNSDDPDAFQWKKAFAQWAQAPVRDIDGLLLAQPDPDLVSVVRPRIATRYHDPSVDSCSCVLSNVLSVCLVPDAPVPDDPVNLVLAAPLVSVLLVLLSCLLFLQCCWCQFRVHQKIWTQSVVSVGRTHIYGGPRSCTQFRHQFFLCLSLALPSCSNHNCCPRSNNVRQCNDPVSVVVSLVSNLSCLVRGLACVRVVSNSVSSCVSCVVRSVVNVPDRGSHHNHDDDPPPDPPVVVVVVCVVRGTPGGHPDPDRDDDHNCQLAPNADDDRRGHRRNVSSHSSSVNSVVVVPPDDPDD